Protein AF-A0A915M9Q7-F1 (afdb_monomer_lite)

Structure (mmCIF, N/CA/C/O backbone):
data_AF-A0A915M9Q7-F1
#
_entry.id   AF-A0A915M9Q7-F1
#
loop_
_atom_site.group_PDB
_atom_site.id
_atom_site.type_symbol
_atom_site.label_atom_id
_atom_site.label_alt_id
_atom_site.label_comp_id
_atom_site.label_asym_id
_atom_site.label_entity_id
_atom_site.label_seq_id
_atom_site.pdbx_PDB_ins_code
_atom_site.Cartn_x
_atom_site.Cartn_y
_atom_site.Cartn_z
_atom_site.occupancy
_atom_site.B_iso_or_equiv
_atom_site.auth_seq_id
_atom_site.auth_comp_id
_atom_site.auth_asym_id
_atom_site.auth_atom_id
_atom_site.pdbx_PDB_model_num
ATOM 1 N N . MET A 1 1 ? 19.200 -48.088 -43.264 1.00 31.72 1 MET A N 1
ATOM 2 C CA . MET A 1 1 ? 19.236 -48.970 -42.085 1.00 31.72 1 MET A CA 1
ATOM 3 C C . MET A 1 1 ? 17.853 -48.923 -41.476 1.00 31.72 1 MET A C 1
ATOM 5 O O . MET A 1 1 ? 17.467 -47.889 -40.953 1.00 31.72 1 MET A O 1
ATOM 9 N N . VAL A 1 2 ? 17.080 -49.978 -41.721 1.00 35.84 2 VAL A N 1
ATOM 10 C CA . VAL A 1 2 ? 15.767 -50.220 -41.120 1.00 35.84 2 VAL A CA 1
ATOM 11 C C . VAL A 1 2 ? 16.075 -50.870 -39.775 1.00 35.84 2 VAL A C 1
ATOM 13 O O . VAL A 1 2 ? 16.575 -51.987 -39.754 1.00 35.84 2 VAL A O 1
ATOM 16 N N . SER A 1 3 ? 15.921 -50.127 -38.685 1.00 32.84 3 SER A N 1
ATOM 17 C CA . SER A 1 3 ? 16.142 -50.609 -37.318 1.00 32.84 3 SER A CA 1
ATOM 18 C C . SER A 1 3 ? 14.811 -50.576 -36.575 1.00 32.84 3 SER A C 1
ATOM 20 O O . SER A 1 3 ? 14.195 -49.512 -36.523 1.00 32.84 3 SER A O 1
ATOM 22 N N . ASP A 1 4 ? 14.384 -51.734 -36.066 1.00 39.56 4 ASP A N 1
ATOM 23 C CA . ASP A 1 4 ? 13.313 -51.977 -35.087 1.00 39.56 4 ASP A CA 1
ATOM 24 C C . ASP A 1 4 ? 12.339 -50.817 -34.825 1.00 39.56 4 ASP A C 1
ATOM 26 O O . ASP A 1 4 ? 12.448 -50.067 -33.855 1.00 39.56 4 ASP A O 1
ATOM 30 N N . SER A 1 5 ? 11.307 -50.703 -35.663 1.00 47.16 5 SER A N 1
ATOM 31 C CA . SER A 1 5 ? 10.201 -49.757 -35.462 1.00 47.16 5 SER A CA 1
ATOM 32 C C . SER A 1 5 ? 9.232 -50.158 -34.338 1.00 47.16 5 SER A C 1
ATOM 34 O O . SER A 1 5 ? 8.276 -49.429 -34.078 1.00 47.16 5 SER A O 1
ATOM 36 N N . GLY A 1 6 ? 9.450 -51.308 -33.686 1.00 54.16 6 GLY A N 1
ATOM 37 C CA . GLY A 1 6 ? 8.578 -51.837 -32.633 1.00 54.16 6 GLY A CA 1
ATOM 38 C C . GLY A 1 6 ? 8.701 -51.128 -31.280 1.00 54.16 6 GLY A C 1
ATOM 39 O O . GLY A 1 6 ? 7.743 -51.146 -30.520 1.00 54.16 6 GLY A O 1
ATOM 40 N N . ASN A 1 7 ? 9.831 -50.464 -30.997 1.00 68.94 7 ASN A N 1
ATOM 41 C CA . ASN A 1 7 ? 10.140 -49.922 -29.661 1.00 68.94 7 ASN A CA 1
ATOM 42 C C . ASN A 1 7 ? 10.338 -48.393 -29.611 1.00 68.94 7 ASN A C 1
ATOM 44 O O . ASN A 1 7 ? 10.773 -47.851 -28.595 1.00 68.94 7 ASN A O 1
ATOM 48 N N . LEU A 1 8 ? 10.049 -47.675 -30.701 1.00 84.56 8 LEU A N 1
ATOM 49 C CA . LEU A 1 8 ? 10.160 -46.213 -30.729 1.00 84.56 8 LEU A CA 1
ATOM 50 C C . LEU A 1 8 ? 8.964 -45.558 -30.012 1.00 84.56 8 LEU A C 1
ATOM 52 O O . LEU A 1 8 ? 7.821 -45.936 -30.284 1.00 84.56 8 LEU A O 1
ATOM 56 N N . PRO A 1 9 ? 9.187 -44.527 -29.169 1.00 90.31 9 PRO A N 1
ATOM 57 C CA . PRO A 1 9 ? 8.106 -43.703 -28.635 1.00 90.31 9 PRO A CA 1
ATOM 58 C C . PRO A 1 9 ? 7.225 -43.157 -29.759 1.00 90.31 9 PRO A C 1
ATOM 60 O O . PRO A 1 9 ? 7.726 -42.755 -30.816 1.00 90.31 9 PRO A O 1
ATOM 63 N N . TRP A 1 10 ? 5.912 -43.097 -29.538 1.00 92.88 10 TRP A N 1
ATOM 64 C CA . TRP A 1 10 ? 4.951 -42.731 -30.582 1.00 92.88 10 TRP A CA 1
ATOM 65 C C . TRP A 1 10 ? 5.181 -41.325 -31.143 1.00 92.88 10 TRP A C 1
ATOM 67 O O . TRP A 1 10 ? 4.928 -41.082 -32.320 1.00 92.88 10 TRP A O 1
ATOM 77 N N . VAL A 1 11 ? 5.741 -40.415 -30.342 1.00 90.00 11 VAL A N 1
ATOM 78 C CA . VAL A 1 11 ? 6.150 -39.071 -30.781 1.00 90.00 11 VAL A CA 1
ATOM 79 C C . VAL A 1 11 ? 7.157 -39.114 -31.935 1.00 90.00 11 VAL A C 1
ATOM 81 O O . VAL A 1 11 ? 7.090 -38.270 -32.828 1.00 90.00 11 VAL A O 1
ATOM 84 N N . GLU A 1 12 ? 8.070 -40.088 -31.937 1.00 88.19 12 GLU A N 1
ATOM 85 C CA . GLU A 1 12 ? 9.047 -40.280 -33.013 1.00 88.19 12 GLU A CA 1
ATOM 86 C C . GLU A 1 12 ? 8.490 -41.162 -34.128 1.00 88.19 12 GLU A C 1
ATOM 88 O O . GLU A 1 12 ? 8.610 -40.807 -35.302 1.00 88.19 12 GLU A O 1
ATOM 93 N N . LYS A 1 13 ? 7.816 -42.265 -33.769 1.00 90.25 13 LYS A N 1
ATOM 94 C CA . LYS A 1 13 ? 7.187 -43.198 -34.723 1.00 90.25 13 LYS A CA 1
ATOM 95 C C . LYS A 1 13 ? 6.217 -42.478 -35.665 1.00 90.25 13 LYS A C 1
ATOM 97 O O . LYS A 1 13 ? 6.206 -42.739 -36.864 1.00 90.25 13 LYS A O 1
ATOM 102 N N . TYR A 1 14 ? 5.446 -41.533 -35.127 1.00 90.31 14 TYR A N 1
ATOM 103 C CA . TYR A 1 14 ? 4.458 -40.739 -35.855 1.00 90.31 14 TYR A CA 1
ATOM 104 C C . TYR A 1 14 ? 4.910 -39.299 -36.116 1.00 90.31 14 TYR A C 1
ATOM 106 O O . TYR A 1 14 ? 4.069 -38.430 -36.362 1.00 90.31 14 TYR A O 1
ATOM 114 N N . ARG A 1 15 ? 6.215 -39.007 -36.103 1.00 89.88 15 ARG A N 1
ATOM 115 C CA . ARG A 1 15 ? 6.720 -37.681 -36.482 1.00 89.88 15 ARG A CA 1
ATOM 116 C C . ARG A 1 15 ? 6.452 -37.430 -37.983 1.00 89.88 15 ARG A C 1
ATOM 118 O O . ARG A 1 15 ? 6.876 -38.240 -38.806 1.00 89.88 15 ARG A O 1
ATOM 125 N N . PRO A 1 16 ? 5.774 -36.330 -38.372 1.00 88.56 16 PRO A N 1
ATOM 126 C CA . PRO A 1 16 ? 5.512 -36.005 -39.778 1.00 88.56 16 PRO A CA 1
ATOM 127 C C . PRO A 1 16 ? 6.780 -36.012 -40.639 1.00 88.56 16 PRO A C 1
ATOM 129 O O . PRO A 1 16 ? 7.825 -35.490 -40.236 1.00 88.56 16 PRO A O 1
ATOM 132 N N . SER A 1 17 ? 6.693 -36.624 -41.822 1.00 84.62 17 SER A N 1
ATOM 133 C CA . SER A 1 17 ? 7.860 -36.871 -42.672 1.00 84.62 17 SER A CA 1
ATOM 134 C C . SER A 1 17 ? 8.028 -35.829 -43.778 1.00 84.62 17 SER A C 1
ATOM 136 O O . SER A 1 17 ? 9.163 -35.487 -44.133 1.00 84.62 17 SER A O 1
ATOM 138 N N . SER A 1 18 ? 6.901 -35.298 -44.255 1.00 86.00 18 SER A N 1
ATOM 139 C CA . SER A 1 18 ? 6.769 -34.318 -45.327 1.00 86.00 18 SER A CA 1
ATOM 140 C C . SER A 1 18 ? 5.971 -33.089 -44.868 1.00 86.00 18 SER A C 1
ATOM 142 O O . SER A 1 18 ? 5.309 -33.113 -43.831 1.00 86.00 18 SER A O 1
ATOM 144 N N . LEU A 1 19 ? 6.031 -31.996 -45.641 1.00 83.12 19 LEU A N 1
ATOM 145 C CA . LEU A 1 19 ? 5.273 -30.775 -45.334 1.00 83.12 19 LEU A CA 1
ATOM 146 C C . LEU A 1 19 ? 3.752 -30.976 -45.454 1.00 83.12 19 LEU A C 1
ATOM 148 O O . LEU A 1 19 ? 3.011 -30.276 -44.778 1.00 83.12 19 LEU A O 1
ATOM 152 N N . SER A 1 20 ? 3.294 -31.928 -46.273 1.00 80.06 20 SER A N 1
ATOM 153 C CA . SER A 1 20 ? 1.877 -32.297 -46.402 1.00 80.06 20 SER A CA 1
ATOM 154 C C . SER A 1 20 ? 1.352 -33.113 -45.220 1.00 80.06 20 SER A C 1
ATOM 156 O O . SER A 1 20 ? 0.151 -33.133 -44.988 1.00 80.06 20 SER A O 1
ATOM 158 N N . ASP A 1 21 ? 2.238 -33.751 -44.449 1.00 80.75 21 ASP A N 1
ATOM 159 C CA . ASP A 1 21 ? 1.866 -34.518 -43.251 1.00 80.75 21 ASP A CA 1
ATOM 160 C C . ASP A 1 21 ? 1.683 -33.620 -42.011 1.00 80.75 21 ASP A C 1
ATOM 162 O O . ASP A 1 21 ? 1.383 -34.114 -40.919 1.00 80.75 21 ASP A O 1
ATOM 166 N N . LEU A 1 22 ? 1.941 -32.311 -42.137 1.00 82.06 22 LEU A N 1
ATOM 167 C CA . LEU A 1 22 ? 1.783 -31.350 -41.052 1.00 82.06 22 LEU A CA 1
ATOM 168 C C . LEU A 1 22 ? 0.316 -30.964 -40.911 1.00 82.06 22 LEU A C 1
ATOM 170 O O . LEU A 1 22 ? -0.313 -30.407 -41.797 1.00 82.06 22 LEU A O 1
ATOM 174 N N . VAL A 1 23 ? -0.188 -31.232 -39.721 1.00 68.25 23 VAL A N 1
ATOM 175 C CA . VAL A 1 23 ? -1.600 -31.187 -39.344 1.00 68.25 23 VAL A CA 1
ATOM 176 C C . VAL A 1 23 ? -2.120 -29.745 -39.141 1.00 68.25 23 VAL A C 1
ATOM 178 O O . VAL A 1 23 ? -3.298 -29.514 -38.896 1.00 68.25 23 VAL A O 1
ATOM 181 N N . SER A 1 24 ? -1.240 -28.740 -39.201 1.00 69.06 24 SER A N 1
ATOM 182 C CA . SER A 1 24 ? -1.561 -27.346 -38.870 1.00 69.06 24 SER A CA 1
ATOM 183 C C . SER A 1 24 ? -0.541 -26.366 -39.457 1.00 69.06 24 SER A C 1
ATOM 185 O O . SER A 1 24 ? 0.513 -26.779 -39.940 1.00 69.06 24 SER A O 1
ATOM 187 N N . GLN A 1 25 ? -0.823 -25.063 -39.328 1.00 72.62 25 GLN A N 1
ATOM 188 C CA . GLN A 1 25 ? 0.030 -23.959 -39.795 1.00 72.62 25 GLN A CA 1
ATOM 189 C C . GLN A 1 25 ? 0.096 -23.829 -41.327 1.00 72.62 25 GLN A C 1
ATOM 191 O O . GLN A 1 25 ? 1.150 -23.510 -41.875 1.00 72.62 25 GLN A O 1
ATOM 196 N N . GLU A 1 26 ? -1.029 -24.039 -42.020 1.00 80.56 26 GLU A N 1
ATOM 197 C CA . GLU A 1 26 ? -1.116 -23.986 -43.489 1.00 80.56 26 GLU A CA 1
ATOM 198 C C . GLU A 1 26 ? -0.520 -22.706 -44.079 1.00 80.56 26 GLU A C 1
ATOM 200 O O . GLU A 1 26 ? 0.250 -22.772 -45.030 1.00 80.56 26 GLU A O 1
ATOM 205 N N . GLU A 1 27 ? -0.781 -21.542 -43.480 1.00 84.88 27 GLU A N 1
ATOM 206 C CA . GLU A 1 27 ? -0.200 -20.271 -43.931 1.00 84.88 27 GLU A CA 1
ATOM 207 C C . GLU A 1 27 ? 1.336 -20.276 -43.886 1.00 84.88 27 GLU A C 1
ATOM 209 O O . GLU A 1 27 ? 1.994 -19.819 -44.826 1.00 84.88 27 GLU A O 1
ATOM 214 N N . ILE A 1 28 ? 1.920 -20.829 -42.817 1.00 88.88 28 ILE A N 1
ATOM 215 C CA . ILE A 1 28 ? 3.373 -20.929 -42.634 1.00 88.88 28 ILE A CA 1
ATOM 216 C C . ILE A 1 28 ? 3.947 -21.943 -43.626 1.00 88.88 28 ILE A C 1
ATOM 218 O O . ILE A 1 28 ? 4.927 -21.648 -44.310 1.00 88.88 28 ILE A O 1
ATOM 222 N N . VAL A 1 29 ? 3.320 -23.115 -43.751 1.00 87.06 29 VAL A N 1
ATOM 223 C CA . VAL A 1 29 ? 3.749 -24.186 -44.662 1.00 87.06 29 VAL A CA 1
ATOM 224 C C . VAL A 1 29 ? 3.665 -23.742 -46.123 1.00 87.06 29 VAL A C 1
ATOM 226 O O . VAL A 1 29 ? 4.598 -23.999 -46.890 1.00 87.06 29 VAL A O 1
ATOM 229 N N . ASN A 1 30 ? 2.605 -23.027 -46.504 1.00 88.38 30 ASN A N 1
ATOM 230 C CA . ASN A 1 30 ? 2.420 -22.466 -47.841 1.00 88.38 30 ASN A CA 1
ATOM 231 C C . ASN A 1 30 ? 3.448 -21.369 -48.123 1.00 88.38 30 ASN A C 1
ATOM 233 O O . ASN A 1 30 ? 4.077 -21.377 -49.182 1.00 88.38 30 ASN A O 1
ATOM 237 N N . SER A 1 31 ? 3.690 -20.477 -47.158 1.00 89.94 31 SER A N 1
ATOM 238 C CA . SER A 1 31 ? 4.702 -19.421 -47.278 1.00 89.94 31 SER A CA 1
ATOM 239 C C . SER A 1 31 ? 6.106 -19.999 -47.450 1.00 89.94 31 SER A C 1
ATOM 241 O O . SER A 1 31 ? 6.819 -19.618 -48.376 1.00 89.94 31 SER A O 1
ATOM 243 N N . ILE A 1 32 ? 6.495 -20.964 -46.610 1.00 89.25 32 ILE A N 1
ATOM 244 C CA . ILE A 1 32 ? 7.796 -21.639 -46.706 1.00 89.25 32 ILE A CA 1
ATOM 245 C C . ILE A 1 32 ? 7.895 -22.417 -48.019 1.00 89.25 32 ILE A C 1
ATOM 247 O O . ILE A 1 32 ? 8.902 -22.312 -48.713 1.00 89.25 32 ILE A O 1
ATOM 251 N N . SER A 1 33 ? 6.853 -23.162 -48.400 1.00 87.50 33 SER A N 1
ATOM 252 C CA . SER A 1 33 ? 6.836 -23.910 -49.661 1.00 87.50 33 SER A CA 1
ATOM 253 C C . SER A 1 33 ? 7.012 -22.999 -50.870 1.00 87.50 33 SER A C 1
ATOM 255 O O . SER A 1 33 ? 7.784 -23.349 -51.760 1.00 87.50 33 SER A O 1
ATOM 257 N N . LYS A 1 34 ? 6.361 -21.829 -50.871 1.00 88.94 34 LYS A N 1
ATOM 258 C CA . LYS A 1 34 ? 6.501 -20.810 -51.914 1.00 88.94 34 LYS A CA 1
ATOM 259 C C . LYS A 1 34 ? 7.915 -20.221 -51.949 1.00 88.94 34 LYS A C 1
ATOM 261 O O . LYS A 1 34 ? 8.521 -20.144 -53.013 1.00 88.94 34 LYS A O 1
ATOM 266 N N . MET A 1 35 ? 8.481 -19.878 -50.790 1.00 88.62 35 MET A N 1
ATOM 267 C CA . MET A 1 35 ? 9.858 -19.368 -50.689 1.00 88.62 35 MET A CA 1
ATOM 268 C C . MET A 1 35 ? 10.903 -20.391 -51.155 1.00 88.62 35 MET A C 1
ATOM 270 O O . MET A 1 35 ? 11.917 -20.006 -51.737 1.00 88.62 35 MET A O 1
ATOM 274 N N . ILE A 1 36 ? 10.657 -21.684 -50.914 1.00 86.88 36 ILE A N 1
ATOM 275 C CA . ILE A 1 36 ? 11.501 -22.779 -51.406 1.00 86.88 36 ILE A CA 1
ATOM 276 C C . ILE A 1 36 ? 11.367 -22.920 -52.924 1.00 86.88 36 ILE A C 1
ATOM 278 O O . ILE A 1 36 ? 12.386 -23.005 -53.602 1.00 86.88 36 ILE A O 1
ATOM 282 N N . SER A 1 37 ? 10.146 -22.912 -53.475 1.00 85.56 37 SER A N 1
ATOM 283 C CA . SER A 1 37 ? 9.945 -23.037 -54.928 1.00 85.56 37 SER A CA 1
ATOM 284 C C . SER A 1 37 ? 10.500 -21.852 -55.719 1.00 85.56 37 SER A C 1
ATOM 286 O O . SER A 1 37 ? 10.939 -22.027 -56.848 1.00 85.56 37 SER A O 1
ATOM 288 N N . GLU A 1 38 ? 10.500 -20.655 -55.129 1.00 86.81 38 GLU A N 1
ATOM 289 C CA . GLU A 1 38 ? 11.065 -19.443 -55.736 1.00 86.81 38 GLU A CA 1
ATOM 290 C C . GLU A 1 38 ? 12.581 -19.297 -55.504 1.00 86.81 38 GLU A C 1
ATOM 292 O O . GLU A 1 38 ? 13.174 -18.323 -55.968 1.00 86.81 38 GLU A O 1
ATOM 297 N N . ASP A 1 39 ? 13.212 -20.231 -54.778 1.00 83.00 39 ASP A N 1
ATOM 298 C CA . ASP A 1 39 ? 14.628 -20.193 -54.383 1.00 83.00 39 ASP A CA 1
ATOM 299 C C . ASP A 1 39 ? 15.037 -18.857 -53.718 1.00 83.00 39 ASP A C 1
ATOM 301 O O . ASP A 1 39 ? 16.056 -18.224 -54.031 1.00 83.00 39 ASP A O 1
ATOM 305 N N . ARG A 1 40 ? 14.173 -18.393 -52.803 1.00 85.88 40 ARG A N 1
ATOM 306 C CA . ARG A 1 40 ? 14.265 -17.112 -52.075 1.00 85.88 40 ARG A CA 1
ATOM 307 C C . ARG A 1 40 ? 14.127 -17.284 -50.563 1.00 85.88 40 ARG A C 1
ATOM 309 O O . ARG A 1 40 ? 13.675 -16.374 -49.873 1.00 85.88 40 ARG A O 1
ATOM 316 N N . LEU A 1 41 ? 14.509 -18.444 -50.026 1.00 88.75 41 LEU A N 1
ATOM 317 C CA . LEU A 1 41 ? 14.401 -18.709 -48.593 1.00 88.75 41 LEU A CA 1
ATOM 318 C C . LEU A 1 41 ? 15.314 -17.754 -47.792 1.00 88.75 41 LEU A C 1
ATOM 320 O O . LEU A 1 41 ? 16.530 -17.771 -48.006 1.00 88.75 41 LEU A O 1
ATOM 324 N N . PRO A 1 42 ? 14.779 -16.917 -46.886 1.00 92.94 42 PRO A N 1
ATOM 325 C CA . PRO A 1 42 ? 15.588 -16.064 -46.018 1.00 92.94 42 PRO A CA 1
ATOM 326 C C . PRO A 1 42 ? 16.126 -16.855 -44.815 1.00 92.94 42 PRO A C 1
ATOM 328 O O . PRO A 1 42 ? 15.871 -18.050 -44.665 1.00 92.94 42 PRO A O 1
ATOM 331 N N . HIS A 1 43 ? 16.859 -16.190 -43.918 1.00 95.81 43 HIS A N 1
ATOM 332 C CA . HIS A 1 43 ? 17.051 -16.733 -42.572 1.00 95.81 43 HIS A CA 1
ATOM 333 C C . HIS A 1 43 ? 15.698 -16.774 -41.854 1.00 95.81 43 HIS A C 1
ATOM 335 O O . HIS A 1 43 ? 14.911 -15.834 -41.954 1.00 95.81 43 HIS A O 1
ATOM 341 N N . LEU A 1 44 ? 15.424 -17.856 -41.139 1.00 96.81 44 LEU A N 1
ATOM 342 C CA . LEU A 1 44 ? 14.144 -18.123 -40.498 1.00 96.81 44 LEU A CA 1
ATOM 343 C C . LEU A 1 44 ? 14.297 -18.073 -38.982 1.00 96.81 44 LEU A C 1
ATOM 345 O O . LEU A 1 44 ? 15.305 -18.512 -38.431 1.00 96.81 44 LEU A O 1
ATOM 349 N N . LEU A 1 45 ? 13.273 -17.564 -38.307 1.00 97.31 45 LEU A N 1
ATOM 350 C CA . LEU A 1 45 ? 13.150 -17.629 -36.859 1.00 97.31 45 LEU A CA 1
ATOM 351 C C . LEU A 1 45 ? 11.772 -18.183 -36.507 1.00 97.31 45 LEU A C 1
ATOM 353 O O . LEU A 1 45 ? 10.761 -17.492 -36.645 1.00 97.31 45 LEU A O 1
ATOM 357 N N . PHE A 1 46 ? 11.735 -19.436 -36.066 1.00 97.00 46 PHE A N 1
ATOM 358 C CA . PHE A 1 46 ? 10.519 -20.123 -35.646 1.00 97.00 46 PHE A CA 1
ATOM 359 C C . PHE A 1 46 ? 10.376 -20.013 -34.138 1.00 97.00 46 PHE A C 1
ATOM 361 O O . PHE A 1 46 ? 11.241 -20.461 -33.388 1.00 97.00 46 PHE A O 1
ATOM 368 N N . TYR A 1 47 ? 9.270 -19.434 -33.685 1.00 96.25 47 TYR A N 1
ATOM 369 C CA . TYR A 1 47 ? 9.025 -19.273 -32.259 1.00 96.25 47 TYR A CA 1
ATOM 370 C C . TYR A 1 47 ? 7.591 -19.601 -31.884 1.00 96.25 47 TYR A C 1
ATOM 372 O O . TYR A 1 47 ? 6.669 -19.411 -32.674 1.00 96.25 47 TYR A O 1
ATOM 380 N N . GLY A 1 48 ? 7.393 -20.091 -30.667 1.00 93.06 48 GLY A N 1
ATOM 381 C CA . GLY A 1 48 ? 6.071 -20.443 -30.163 1.00 93.06 48 GLY A CA 1
ATOM 382 C C . GLY A 1 48 ? 6.121 -21.564 -29.130 1.00 93.06 48 GLY A C 1
ATOM 383 O O . GLY A 1 48 ? 7.199 -22.094 -28.865 1.00 93.06 48 GLY A O 1
ATOM 384 N N . PRO A 1 49 ? 4.972 -21.953 -28.562 1.00 91.56 49 PRO A N 1
ATOM 385 C CA . PRO A 1 49 ? 4.886 -22.989 -27.533 1.00 91.56 49 PRO A CA 1
ATOM 386 C C . PRO A 1 49 ? 5.472 -24.346 -27.974 1.00 91.56 49 PRO A C 1
ATOM 388 O O . PRO A 1 49 ? 5.616 -24.598 -29.182 1.00 91.56 49 PRO A O 1
ATOM 391 N N . PRO A 1 50 ? 5.847 -25.225 -27.026 1.00 91.06 50 PRO A N 1
ATOM 392 C CA . PRO A 1 50 ? 6.328 -26.572 -27.335 1.00 91.06 50 PRO A CA 1
ATOM 393 C C . PRO A 1 50 ? 5.266 -27.401 -28.077 1.00 91.06 50 PRO A C 1
ATOM 395 O O . PRO A 1 50 ? 4.083 -27.073 -28.076 1.00 91.06 50 PRO A O 1
ATOM 398 N N . GLY A 1 51 ? 5.711 -28.433 -28.801 1.00 89.25 51 GLY A N 1
ATOM 399 C CA . GLY A 1 51 ? 4.806 -29.388 -29.456 1.00 89.25 51 GLY A CA 1
ATOM 400 C C . GLY A 1 51 ? 3.993 -28.882 -30.650 1.00 89.25 51 GLY A C 1
ATOM 401 O O . GLY A 1 51 ? 3.186 -29.628 -31.190 1.00 89.25 51 GLY A O 1
ATOM 402 N N . THR A 1 52 ? 4.227 -27.649 -31.100 1.00 90.62 52 THR A N 1
ATOM 403 C CA . THR A 1 52 ? 3.526 -27.012 -32.234 1.00 90.62 52 THR A CA 1
ATOM 404 C C . THR A 1 52 ? 4.121 -27.340 -33.611 1.00 90.62 52 THR A C 1
ATOM 406 O O . THR A 1 52 ? 3.645 -26.845 -34.626 1.00 90.62 52 THR A O 1
ATOM 409 N N . GLY A 1 53 ? 5.176 -28.163 -33.671 1.00 90.56 53 GLY A N 1
ATOM 410 C CA . GLY A 1 53 ? 5.756 -28.640 -34.934 1.00 90.56 53 GLY A CA 1
ATOM 411 C C . GLY A 1 53 ? 6.879 -27.785 -35.535 1.00 90.56 53 GLY A C 1
ATOM 412 O O . GLY A 1 53 ? 7.211 -27.987 -36.699 1.00 90.56 53 GLY A O 1
ATOM 413 N N . LYS A 1 54 ? 7.505 -26.873 -34.774 1.00 92.50 54 LYS A N 1
ATOM 414 C CA . LYS A 1 54 ? 8.618 -26.012 -35.244 1.00 92.50 54 LYS A CA 1
ATOM 415 C C . LYS A 1 54 ? 9.767 -26.805 -35.892 1.00 92.50 54 LYS A C 1
ATOM 417 O O . LYS A 1 54 ? 10.049 -26.634 -37.077 1.00 92.50 54 LYS A O 1
ATOM 422 N N . THR A 1 55 ? 10.382 -27.712 -35.129 1.00 91.38 55 THR A N 1
ATOM 423 C CA . THR A 1 55 ? 11.503 -28.560 -35.576 1.00 91.38 55 THR A CA 1
ATOM 424 C C . THR A 1 55 ? 11.077 -29.483 -36.715 1.00 91.38 55 THR A C 1
ATOM 426 O O . THR A 1 55 ? 11.749 -29.578 -37.738 1.00 91.38 55 THR A O 1
ATOM 429 N N . THR A 1 56 ? 9.898 -30.099 -36.599 1.00 91.38 56 THR A N 1
ATOM 430 C CA . THR A 1 56 ? 9.330 -30.960 -37.644 1.00 91.38 56 THR A CA 1
ATOM 431 C C . THR A 1 56 ? 9.149 -30.215 -38.968 1.00 91.38 56 THR A C 1
ATOM 433 O O . THR A 1 56 ? 9.479 -30.757 -40.021 1.00 91.38 56 THR A O 1
ATOM 436 N N . THR A 1 57 ? 8.690 -28.962 -38.927 1.00 92.31 57 THR A N 1
ATOM 437 C CA . THR A 1 57 ? 8.444 -28.148 -40.126 1.00 92.31 57 THR A CA 1
ATOM 438 C C . THR A 1 57 ? 9.732 -27.854 -40.878 1.00 92.31 57 THR A C 1
ATOM 440 O O . THR A 1 57 ? 9.791 -28.068 -42.089 1.00 92.31 57 THR A O 1
ATOM 443 N N . ILE A 1 58 ? 10.789 -27.415 -40.185 1.00 92.00 58 ILE A N 1
ATOM 444 C CA . ILE A 1 58 ? 12.058 -27.130 -40.863 1.00 92.00 58 ILE A CA 1
ATOM 445 C C . ILE A 1 58 ? 12.744 -28.406 -41.363 1.00 92.00 58 ILE A C 1
ATOM 447 O O . ILE A 1 58 ? 13.331 -28.392 -42.440 1.00 92.00 58 ILE A O 1
ATOM 451 N N . LEU A 1 59 ? 12.627 -29.529 -40.646 1.00 90.25 59 LEU A N 1
ATOM 452 C CA . LEU A 1 59 ? 13.182 -30.807 -41.096 1.00 90.25 59 LEU A CA 1
ATOM 453 C C . LEU A 1 59 ? 12.454 -31.330 -42.344 1.00 90.25 59 LEU A C 1
ATOM 455 O O . LEU A 1 59 ? 13.098 -31.802 -43.282 1.00 90.25 59 LEU A O 1
ATOM 459 N N . ALA A 1 60 ? 11.126 -31.198 -42.399 1.00 88.94 60 ALA A N 1
ATOM 460 C CA . ALA A 1 60 ? 10.338 -31.524 -43.585 1.00 88.94 60 ALA A CA 1
ATOM 461 C C . ALA A 1 60 ? 10.663 -30.588 -44.765 1.00 88.94 60 ALA A C 1
ATOM 463 O O . ALA A 1 60 ? 10.815 -31.047 -45.899 1.00 88.94 60 ALA A O 1
ATOM 464 N N . ALA A 1 61 ? 10.850 -29.290 -44.504 1.00 88.94 61 ALA A N 1
ATOM 465 C CA . ALA A 1 61 ? 11.309 -28.326 -45.501 1.00 88.94 61 ALA A CA 1
ATOM 466 C C . ALA A 1 61 ? 12.714 -28.668 -46.029 1.00 88.94 61 ALA A C 1
ATOM 468 O O . ALA A 1 61 ? 12.926 -28.679 -47.239 1.00 88.94 61 ALA A O 1
ATOM 469 N N . ALA A 1 62 ? 13.650 -29.039 -45.153 1.00 88.62 62 ALA A N 1
ATOM 470 C CA . ALA A 1 62 ? 15.000 -29.447 -45.534 1.00 88.62 62 ALA A CA 1
ATOM 471 C C . ALA A 1 62 ? 14.997 -30.706 -46.419 1.00 88.62 62 ALA A C 1
ATOM 473 O O . ALA A 1 62 ? 15.753 -30.774 -47.386 1.00 88.62 62 ALA A O 1
ATOM 474 N N . ARG A 1 63 ? 14.111 -31.677 -46.145 1.00 87.12 63 ARG A N 1
ATOM 475 C CA . ARG A 1 63 ? 13.894 -32.862 -47.005 1.00 87.12 63 ARG A CA 1
ATOM 476 C C . ARG A 1 63 ? 13.311 -32.522 -48.372 1.00 87.12 63 ARG A C 1
ATOM 478 O O . ARG A 1 63 ? 13.600 -33.227 -49.331 1.00 87.12 63 ARG A O 1
ATOM 485 N N . LYS A 1 64 ? 12.522 -31.451 -48.474 1.00 84.62 64 LYS A N 1
ATOM 486 C CA . LYS A 1 64 ? 12.020 -30.935 -49.755 1.00 84.62 64 LYS A CA 1
ATOM 487 C C . LYS A 1 64 ? 13.099 -30.170 -50.532 1.00 84.62 64 LYS A C 1
ATOM 489 O O . LYS A 1 64 ? 13.105 -30.218 -51.755 1.00 84.62 64 LYS A O 1
ATOM 494 N N . MET A 1 65 ? 14.006 -29.482 -49.834 1.00 83.56 65 MET A N 1
ATOM 495 C CA . MET A 1 65 ? 15.099 -28.705 -50.437 1.00 83.56 65 MET A CA 1
ATOM 496 C C . MET A 1 65 ? 16.281 -29.562 -50.900 1.00 83.56 65 MET A C 1
ATOM 498 O O . MET A 1 65 ? 16.920 -29.233 -51.898 1.00 83.56 65 MET A O 1
ATOM 502 N N . PHE A 1 66 ? 16.610 -30.632 -50.170 1.00 84.31 66 PHE A N 1
ATOM 503 C CA . PHE A 1 66 ? 17.817 -31.422 -50.409 1.00 84.31 66 PHE A CA 1
ATOM 504 C C . PHE A 1 66 ? 17.503 -32.894 -50.691 1.00 84.31 66 PHE A C 1
ATOM 506 O O . PHE A 1 66 ? 16.713 -33.500 -49.965 1.00 84.31 66 PHE A O 1
ATOM 513 N N . PRO A 1 67 ? 18.175 -33.520 -51.676 1.00 77.38 67 PRO A N 1
ATOM 514 C CA . PRO A 1 67 ? 18.063 -34.956 -51.887 1.00 77.38 67 PRO A CA 1
ATOM 515 C C . PRO A 1 67 ? 18.574 -35.730 -50.663 1.00 77.38 67 PRO A C 1
ATOM 517 O O . PRO A 1 67 ? 19.558 -35.353 -50.021 1.00 77.38 67 PRO A O 1
ATOM 520 N N . LEU A 1 68 ? 17.924 -36.859 -50.359 1.00 72.50 68 LEU A N 1
ATOM 521 C CA . LEU A 1 68 ? 18.271 -37.714 -49.212 1.00 72.50 68 LEU A CA 1
ATOM 522 C C . LEU A 1 68 ? 19.732 -38.195 -49.263 1.00 72.50 68 LEU A C 1
ATOM 524 O O . LEU A 1 68 ? 20.405 -38.280 -48.235 1.00 72.50 68 LEU A O 1
ATOM 528 N N . LYS A 1 69 ? 20.251 -38.463 -50.468 1.00 70.75 69 LYS A N 1
ATOM 529 C CA . LYS A 1 69 ? 21.676 -38.729 -50.695 1.00 70.75 69 LYS A CA 1
ATOM 530 C C . LYS A 1 69 ? 22.446 -37.404 -50.657 1.00 70.75 69 LYS A C 1
ATOM 532 O O . LYS A 1 69 ? 22.312 -36.591 -51.562 1.00 70.75 69 LYS A O 1
ATOM 537 N N . GLY A 1 70 ? 23.262 -37.202 -49.620 1.00 69.25 70 GLY A N 1
ATOM 538 C CA . GLY A 1 70 ? 24.122 -36.017 -49.471 1.00 69.25 70 GLY A CA 1
ATOM 539 C C . GLY A 1 70 ? 23.628 -34.964 -48.470 1.00 69.25 70 GLY A C 1
ATOM 540 O O . GLY A 1 70 ? 24.383 -34.048 -48.147 1.00 69.25 70 GLY A O 1
ATOM 541 N N . MET A 1 71 ? 22.425 -35.115 -47.901 1.00 78.44 71 MET A N 1
ATOM 542 C CA . MET A 1 71 ? 21.829 -34.172 -46.938 1.00 78.44 71 MET A CA 1
ATOM 543 C C . MET A 1 71 ? 22.755 -33.798 -45.766 1.00 78.44 71 MET A C 1
ATOM 545 O O . MET A 1 71 ? 22.858 -32.621 -45.438 1.00 78.44 71 MET A O 1
ATOM 549 N N . LYS A 1 72 ? 23.500 -34.753 -45.186 1.00 77.69 72 LYS A N 1
ATOM 550 C CA . LYS A 1 72 ? 24.434 -34.497 -44.065 1.00 77.69 72 LYS A CA 1
ATOM 551 C C . LYS A 1 72 ? 25.554 -33.498 -44.392 1.00 77.69 72 LYS A C 1
ATOM 553 O O . LYS A 1 72 ? 26.154 -32.938 -43.487 1.00 77.69 72 LYS A O 1
ATOM 558 N N . SER A 1 73 ? 25.851 -33.286 -45.674 1.00 81.38 73 SER A N 1
ATOM 559 C CA . SER A 1 73 ? 26.862 -32.315 -46.119 1.00 81.38 73 SER A CA 1
ATOM 560 C C . SER A 1 73 ? 26.301 -30.894 -46.291 1.00 81.38 73 SER A C 1
ATOM 562 O O . SER A 1 73 ? 27.064 -29.932 -46.369 1.00 81.38 73 SER A O 1
ATOM 564 N N . ARG A 1 74 ? 24.967 -30.761 -46.339 1.00 84.56 74 ARG A N 1
ATOM 565 C CA . ARG A 1 74 ? 24.233 -29.515 -46.621 1.00 84.56 74 ARG A CA 1
ATOM 566 C C . ARG A 1 74 ? 23.325 -29.060 -45.479 1.00 84.56 74 ARG A C 1
ATOM 568 O O . ARG A 1 74 ? 22.929 -27.898 -45.464 1.00 84.56 74 ARG A O 1
ATOM 575 N N . LEU A 1 75 ? 23.049 -29.937 -44.517 1.00 89.88 75 LEU A N 1
ATOM 576 C CA . LEU A 1 75 ? 22.253 -29.672 -43.328 1.00 89.88 75 LEU A CA 1
ATOM 577 C C . LEU A 1 75 ? 23.091 -29.892 -42.065 1.00 89.88 75 LEU A C 1
ATOM 579 O O . LEU A 1 75 ? 23.611 -30.988 -41.857 1.00 89.88 75 LEU A O 1
ATOM 583 N N . LEU A 1 76 ? 23.165 -28.872 -41.214 1.00 90.25 76 LEU A N 1
ATOM 584 C CA . LEU A 1 76 ? 23.720 -28.970 -39.867 1.00 90.25 76 LEU A CA 1
ATOM 585 C C . LEU A 1 76 ? 22.606 -28.718 -38.849 1.00 90.25 76 LEU A C 1
ATOM 587 O O . LEU A 1 76 ? 22.061 -27.620 -38.805 1.00 90.25 76 LEU A O 1
ATOM 591 N N . GLU A 1 77 ? 22.289 -29.717 -38.033 1.00 90.38 77 GLU A N 1
ATOM 592 C CA . GLU A 1 77 ? 21.351 -29.606 -36.913 1.00 90.38 77 GLU A CA 1
ATOM 593 C C . GLU A 1 77 ? 22.137 -29.553 -35.603 1.00 90.38 77 GLU A C 1
ATOM 595 O O . GLU A 1 77 ? 23.019 -30.381 -35.371 1.00 90.38 77 GLU A O 1
ATOM 600 N N . LEU A 1 78 ? 21.838 -28.559 -34.769 1.00 88.88 78 LEU A N 1
ATOM 601 C CA . LEU A 1 78 ? 22.445 -28.365 -33.457 1.00 88.88 78 LEU A CA 1
ATOM 602 C C . LEU A 1 78 ? 21.356 -28.050 -32.435 1.00 88.88 78 LEU A C 1
ATOM 604 O O . LEU A 1 78 ? 20.476 -27.234 -32.709 1.00 88.88 78 LEU A O 1
ATOM 608 N N . ASN A 1 79 ? 21.465 -28.641 -31.245 1.00 85.69 79 ASN A N 1
ATOM 609 C CA . ASN A 1 79 ? 20.660 -28.260 -30.092 1.00 85.69 79 ASN A CA 1
ATOM 610 C C . ASN A 1 79 ? 21.482 -27.356 -29.162 1.00 85.69 79 ASN A C 1
ATOM 612 O O . ASN A 1 79 ? 22.540 -27.747 -28.659 1.00 85.69 79 ASN A O 1
ATOM 616 N N . ALA A 1 80 ? 21.010 -26.132 -28.944 1.00 77.75 80 ALA A N 1
ATOM 617 C CA . ALA A 1 80 ? 21.707 -25.149 -28.131 1.00 77.75 80 ALA A CA 1
ATOM 618 C C . ALA A 1 80 ? 21.649 -25.435 -26.618 1.00 77.75 80 ALA A C 1
ATOM 620 O O . ALA A 1 80 ? 22.470 -24.878 -25.884 1.00 77.75 80 ALA A O 1
ATOM 621 N N . SER A 1 81 ? 20.735 -26.290 -26.138 1.00 72.88 81 SER A N 1
ATOM 622 C CA . SER A 1 81 ? 20.698 -26.721 -24.730 1.00 72.88 81 SER A CA 1
ATOM 623 C C . SER A 1 81 ? 21.931 -27.532 -24.335 1.00 72.88 81 SER A C 1
ATOM 625 O O . SER A 1 81 ? 22.447 -27.386 -23.224 1.00 72.88 81 SER A O 1
ATOM 627 N N . ASP A 1 82 ? 22.419 -28.349 -25.267 1.00 68.56 82 ASP A N 1
ATOM 628 C CA . ASP A 1 82 ? 23.517 -29.291 -25.052 1.00 68.56 82 ASP A CA 1
ATOM 629 C C . ASP A 1 82 ? 24.862 -28.624 -25.365 1.00 68.56 82 ASP A C 1
ATOM 631 O O . ASP A 1 82 ? 25.856 -28.808 -24.664 1.00 68.56 82 ASP A O 1
ATOM 635 N N . GLU A 1 83 ? 24.876 -27.750 -26.374 1.00 65.00 83 GLU A N 1
ATOM 636 C CA . GLU A 1 83 ? 26.070 -27.095 -26.906 1.00 65.00 83 GLU A CA 1
ATOM 637 C C . GLU A 1 83 ? 26.087 -25.576 -26.606 1.00 65.00 83 GLU A C 1
ATOM 639 O O . GLU A 1 83 ? 26.234 -24.733 -27.489 1.00 65.00 83 GLU A O 1
ATOM 644 N N . ARG A 1 84 ? 25.955 -25.212 -25.320 1.00 59.53 84 ARG A N 1
ATOM 645 C CA . ARG A 1 84 ? 25.771 -23.821 -24.821 1.00 59.53 84 ARG A CA 1
ATOM 646 C C . ARG A 1 84 ? 26.950 -22.857 -25.047 1.00 59.53 84 ARG A C 1
ATOM 648 O O . ARG A 1 84 ? 26.818 -21.652 -24.819 1.00 59.53 84 ARG A O 1
ATOM 655 N N . GLY A 1 85 ? 28.122 -23.371 -25.419 1.00 61.66 85 GLY A N 1
ATOM 656 C CA . GLY A 1 85 ? 29.375 -22.617 -25.465 1.00 61.66 85 GLY A CA 1
ATOM 657 C C . GLY A 1 85 ? 29.510 -21.713 -26.694 1.00 61.66 85 GLY A C 1
ATOM 658 O O . GLY A 1 85 ? 29.175 -22.097 -27.814 1.00 61.66 85 GLY A O 1
ATOM 659 N N . ILE A 1 86 ? 30.102 -20.528 -26.508 1.00 72.19 86 ILE A N 1
ATOM 660 C CA . ILE A 1 86 ? 30.498 -19.635 -27.613 1.00 72.19 86 ILE A CA 1
ATOM 661 C C . ILE A 1 86 ? 31.429 -20.333 -28.620 1.00 72.19 86 ILE A C 1
ATOM 663 O O . ILE A 1 86 ? 31.431 -19.995 -29.804 1.00 72.19 86 ILE A O 1
ATOM 667 N N . ASP A 1 87 ? 32.174 -21.340 -28.164 1.00 73.31 87 ASP A N 1
ATOM 668 C CA . ASP A 1 87 ? 33.117 -22.112 -28.969 1.00 73.31 87 ASP A CA 1
ATOM 669 C C . ASP A 1 87 ? 32.424 -23.006 -29.999 1.00 73.31 87 ASP A C 1
ATOM 671 O O . ASP A 1 87 ? 32.937 -23.172 -31.103 1.00 73.31 87 ASP A O 1
ATOM 675 N N . VAL A 1 88 ? 31.218 -23.510 -29.716 1.00 74.56 88 VAL A N 1
ATOM 676 C CA . VAL A 1 88 ? 30.435 -24.267 -30.708 1.00 74.56 88 VAL A CA 1
ATOM 677 C C . VAL A 1 88 ? 30.023 -23.356 -31.859 1.00 74.56 88 VAL A C 1
ATOM 679 O O . VAL A 1 88 ? 30.188 -23.704 -33.032 1.00 74.56 88 VAL A O 1
ATOM 682 N N . VAL A 1 89 ? 29.562 -22.147 -31.531 1.00 73.94 89 VAL A N 1
ATOM 683 C CA . VAL A 1 89 ? 29.208 -21.131 -32.526 1.00 73.94 89 VAL A CA 1
ATOM 684 C C . VAL A 1 89 ? 30.438 -20.710 -33.331 1.00 73.94 89 VAL A C 1
ATOM 686 O O . VAL A 1 89 ? 30.361 -20.603 -34.551 1.00 73.94 89 VAL A O 1
ATOM 689 N N . ARG A 1 90 ? 31.585 -20.502 -32.675 1.00 76.31 90 ARG A N 1
ATOM 690 C CA . ARG A 1 90 ? 32.818 -20.035 -33.327 1.00 76.31 90 ARG A CA 1
ATOM 691 C C . ARG A 1 90 ? 33.540 -21.099 -34.146 1.00 76.31 90 ARG A C 1
ATOM 693 O O . ARG A 1 90 ? 34.162 -20.733 -35.135 1.00 76.31 90 ARG A O 1
ATOM 700 N N . ASN A 1 91 ? 33.444 -22.374 -33.779 1.00 81.75 91 ASN A N 1
ATOM 701 C CA . ASN A 1 91 ? 34.208 -23.438 -34.430 1.00 81.75 91 ASN A CA 1
ATOM 702 C C . ASN A 1 91 ? 33.327 -24.287 -35.352 1.00 81.75 91 ASN A C 1
ATOM 704 O O . ASN A 1 91 ? 33.597 -24.380 -36.547 1.00 81.75 91 ASN A O 1
ATOM 708 N N . LYS A 1 92 ? 32.239 -24.868 -34.833 1.00 85.19 92 LYS A N 1
ATOM 709 C CA . LYS A 1 92 ? 31.410 -25.849 -35.556 1.00 85.19 92 LYS A CA 1
ATOM 710 C C . LYS A 1 92 ? 30.540 -25.181 -36.620 1.00 85.19 92 LYS A C 1
ATOM 712 O O . LYS A 1 92 ? 30.558 -25.590 -37.780 1.00 85.19 92 LYS A O 1
ATOM 717 N N . ILE A 1 93 ? 29.840 -24.105 -36.250 1.00 86.88 93 ILE A N 1
ATOM 718 C CA . ILE A 1 93 ? 28.976 -23.361 -37.182 1.00 86.88 93 ILE A CA 1
ATOM 719 C C . ILE A 1 93 ? 29.816 -22.624 -38.227 1.00 86.88 93 ILE A C 1
ATOM 721 O O . ILE A 1 93 ? 29.500 -22.691 -39.413 1.00 86.88 93 ILE A O 1
ATOM 725 N N . VAL A 1 94 ? 30.902 -21.956 -37.815 1.00 86.06 94 VAL A N 1
ATOM 726 C CA . VAL A 1 94 ? 31.794 -21.261 -38.760 1.00 86.06 94 VAL A CA 1
ATOM 727 C C . VAL A 1 94 ? 32.423 -22.241 -39.741 1.00 86.06 94 VAL A C 1
ATOM 729 O O . VAL A 1 94 ? 32.368 -21.968 -40.933 1.00 86.06 94 VAL A O 1
ATOM 732 N N . SER A 1 95 ? 32.969 -23.371 -39.273 1.00 86.44 95 SER A N 1
ATOM 733 C CA . SER A 1 95 ? 33.572 -24.395 -40.141 1.00 86.44 95 SER A CA 1
ATOM 734 C C . SER A 1 95 ? 32.564 -24.953 -41.151 1.00 86.44 95 SER A C 1
ATOM 736 O O . SER A 1 95 ? 32.854 -25.085 -42.340 1.00 86.44 95 SER A O 1
ATOM 738 N N . PHE A 1 96 ? 31.325 -25.204 -40.724 1.00 88.19 96 PHE A N 1
ATOM 739 C CA . PHE A 1 96 ? 30.282 -25.667 -41.633 1.00 88.19 96 PHE A CA 1
ATOM 740 C C . PHE A 1 96 ? 29.869 -24.601 -42.661 1.00 88.19 96 PHE A C 1
ATOM 742 O O . PHE A 1 96 ? 29.761 -24.912 -43.850 1.00 88.19 96 PHE A O 1
ATOM 749 N N . ALA A 1 97 ? 29.679 -23.353 -42.223 1.00 84.81 97 ALA A N 1
ATOM 750 C CA . ALA A 1 97 ? 29.291 -22.239 -43.088 1.00 84.81 97 ALA A CA 1
ATOM 751 C C . ALA A 1 97 ? 30.407 -21.825 -44.068 1.00 84.81 97 ALA A C 1
ATOM 753 O O . ALA A 1 97 ? 30.112 -21.365 -45.172 1.00 84.81 97 ALA A O 1
ATOM 754 N N . SER A 1 98 ? 31.678 -22.007 -43.687 1.00 81.75 98 SER A N 1
ATOM 755 C CA . SER A 1 98 ? 32.845 -21.691 -44.520 1.00 81.75 98 SER A CA 1
ATOM 756 C C . SER A 1 98 ? 33.297 -22.843 -45.421 1.00 81.75 98 SER A C 1
ATOM 758 O O . SER A 1 98 ? 33.903 -22.584 -46.461 1.00 81.75 98 SER A O 1
ATOM 760 N N . SER A 1 99 ? 33.019 -24.100 -45.055 1.00 77.56 99 SER A N 1
ATOM 761 C CA . SER A 1 99 ? 33.412 -25.265 -45.857 1.00 77.56 99 SER A CA 1
ATOM 762 C C . SER A 1 99 ? 32.758 -25.252 -47.243 1.00 77.56 99 SER A C 1
ATOM 764 O O . SER A 1 99 ? 31.631 -24.786 -47.415 1.00 77.56 99 SER A O 1
ATOM 766 N N . GLN A 1 100 ? 33.439 -25.803 -48.244 1.00 64.31 100 GLN A N 1
ATOM 767 C CA . GLN A 1 100 ? 32.859 -26.073 -49.563 1.00 64.31 100 GLN A CA 1
ATOM 768 C C . GLN A 1 100 ? 32.445 -27.548 -49.632 1.00 64.31 100 GLN A C 1
ATOM 770 O O . GLN A 1 100 ? 33.145 -28.410 -49.099 1.00 64.31 100 GLN A O 1
ATOM 775 N N . GLY A 1 101 ? 31.287 -27.853 -50.223 1.00 59.06 101 GLY A N 1
ATOM 776 C CA . GLY A 1 101 ? 30.857 -29.238 -50.396 1.00 59.06 101 GLY A CA 1
ATOM 777 C C . GLY A 1 101 ? 31.744 -29.946 -51.420 1.00 59.06 101 GLY A C 1
ATOM 778 O O . GLY A 1 101 ? 31.951 -29.429 -52.513 1.00 59.06 101 GLY A O 1
ATOM 779 N N . LEU A 1 102 ? 32.231 -31.150 -51.104 1.00 50.78 102 LEU A N 1
ATOM 780 C CA . LEU A 1 102 ? 33.043 -31.966 -52.021 1.00 50.78 102 LEU A CA 1
ATOM 781 C C . LEU A 1 102 ? 32.354 -32.202 -53.381 1.00 50.78 102 LEU A C 1
ATOM 783 O O . LEU A 1 102 ? 33.035 -32.292 -54.391 1.00 50.78 102 LEU A O 1
ATOM 787 N N . GLN A 1 103 ? 31.016 -32.244 -53.431 1.00 51.38 103 GLN A N 1
ATOM 788 C CA . GLN A 1 103 ? 30.245 -32.371 -54.679 1.00 51.38 103 GLN A CA 1
ATOM 789 C C . GLN A 1 103 ? 30.185 -31.080 -55.510 1.00 51.38 103 GLN A C 1
ATOM 791 O O . GLN A 1 103 ? 30.078 -31.166 -56.729 1.00 51.38 103 GLN A O 1
ATOM 796 N N . ASP A 1 104 ? 30.304 -29.905 -54.884 1.00 50.75 104 ASP A N 1
ATOM 797 C CA . ASP A 1 104 ? 30.196 -28.608 -55.567 1.00 50.75 104 ASP A CA 1
ATOM 798 C C . ASP A 1 104 ? 31.455 -28.306 -56.404 1.00 50.75 104 ASP A C 1
ATOM 800 O O . ASP A 1 104 ? 31.396 -27.580 -57.397 1.00 50.75 104 ASP A O 1
ATOM 804 N N . VAL A 1 105 ? 32.584 -28.928 -56.041 1.00 50.69 105 VAL A N 1
ATOM 805 C CA . VAL A 1 105 ? 33.838 -28.906 -56.807 1.00 50.69 105 VAL A CA 1
ATOM 806 C C . VAL A 1 105 ? 33.705 -29.729 -58.096 1.00 50.69 105 VAL A C 1
ATOM 808 O O . VAL A 1 105 ? 34.136 -29.275 -59.153 1.00 50.69 105 VAL A O 1
ATOM 811 N N . PHE A 1 106 ? 33.040 -30.891 -58.054 1.00 51.19 106 PHE A N 1
ATOM 812 C CA . PHE A 1 106 ? 32.884 -31.777 -59.219 1.00 51.19 106 PHE A CA 1
ATOM 813 C C . PHE A 1 106 ? 31.766 -31.361 -60.191 1.00 51.19 106 PHE A C 1
ATOM 815 O O . PHE A 1 106 ? 31.816 -31.741 -61.357 1.00 51.19 106 PHE A O 1
ATOM 822 N N . SER A 1 107 ? 30.786 -30.559 -59.761 1.00 48.53 107 SER A N 1
ATOM 823 C CA . SER A 1 107 ? 29.734 -30.005 -60.637 1.00 48.53 107 SER A CA 1
ATOM 824 C C . SER A 1 107 ? 30.129 -28.710 -61.363 1.00 48.53 107 SER A C 1
ATOM 826 O O . SER A 1 107 ? 29.343 -28.179 -62.141 1.00 48.53 107 SER A O 1
ATOM 828 N N . SER A 1 108 ? 31.333 -28.184 -61.118 1.00 43.09 108 SER A N 1
ATOM 829 C CA . SER A 1 108 ? 31.802 -26.901 -61.665 1.00 43.09 108 SER A CA 1
ATOM 830 C C . SER A 1 108 ? 32.298 -26.957 -63.119 1.00 43.09 108 SER A C 1
ATOM 832 O O . SER A 1 108 ? 32.766 -25.948 -63.642 1.00 43.09 108 SER A O 1
ATOM 834 N N . THR A 1 109 ? 32.184 -28.099 -63.804 1.00 42.31 109 THR A N 1
ATOM 835 C CA . THR A 1 109 ? 32.771 -28.266 -65.140 1.00 42.31 109 THR A CA 1
ATOM 836 C C . THR A 1 109 ? 31.920 -27.794 -66.310 1.00 42.31 109 THR A C 1
ATOM 838 O O . THR A 1 109 ? 32.459 -27.788 -67.403 1.00 42.31 109 THR A O 1
ATOM 841 N N . ASN A 1 110 ? 30.671 -27.338 -66.156 1.00 43.19 110 ASN A N 1
ATOM 842 C CA . ASN A 1 110 ? 29.955 -26.677 -67.259 1.00 43.19 110 ASN A CA 1
ATOM 843 C C . ASN A 1 110 ? 28.810 -25.781 -66.757 1.00 43.19 110 ASN A C 1
ATOM 845 O O . ASN A 1 110 ? 27.976 -26.227 -65.979 1.00 43.19 110 ASN A O 1
ATOM 849 N N . THR A 1 111 ? 28.737 -24.560 -67.302 1.00 40.72 111 THR A N 1
ATOM 850 C CA . THR A 1 111 ? 27.752 -23.464 -67.108 1.00 40.72 111 THR A CA 1
ATOM 851 C C . THR A 1 111 ? 28.060 -22.411 -66.027 1.00 40.72 111 THR A C 1
ATOM 853 O O . THR A 1 111 ? 27.922 -22.607 -64.824 1.00 40.72 111 THR A O 1
ATOM 856 N N . SER A 1 112 ? 28.401 -21.213 -66.507 1.00 42.34 112 SER A N 1
ATOM 857 C CA . SER A 1 112 ? 28.676 -19.960 -65.786 1.00 42.34 112 SER A CA 1
ATOM 858 C C . SER A 1 112 ? 27.427 -19.264 -65.210 1.00 42.34 112 SER A C 1
ATOM 860 O O . SER A 1 112 ? 27.446 -18.066 -64.934 1.00 42.34 112 SER A O 1
ATOM 862 N N . SER A 1 113 ? 26.338 -20.005 -64.999 1.00 42.12 113 SER A N 1
ATOM 863 C CA . SER A 1 113 ? 25.063 -19.495 -64.468 1.00 42.12 113 SER A CA 1
ATOM 864 C C . SER A 1 113 ? 24.401 -20.418 -63.434 1.00 42.12 113 SER A C 1
ATOM 866 O O . SER A 1 113 ? 23.280 -20.151 -62.999 1.00 42.12 113 SER A O 1
ATOM 868 N N . ALA A 1 114 ? 25.079 -21.479 -62.983 1.00 46.38 114 ALA A N 1
ATOM 869 C CA . ALA A 1 114 ? 24.558 -22.357 -61.940 1.00 46.38 114 ALA A CA 1
ATOM 870 C C . ALA A 1 114 ? 24.746 -21.722 -60.547 1.00 46.38 114 ALA A C 1
ATOM 872 O O . ALA A 1 114 ? 25.842 -21.685 -59.983 1.00 46.38 114 ALA A O 1
ATOM 873 N N . LYS A 1 115 ? 23.650 -21.189 -59.996 1.00 51.34 115 LYS A N 1
ATOM 874 C CA . LYS A 1 115 ? 23.539 -20.646 -58.632 1.00 51.34 115 LYS A CA 1
ATOM 875 C C . LYS A 1 115 ? 24.095 -21.668 -57.622 1.00 51.34 115 LYS A C 1
ATOM 877 O O . LYS A 1 115 ? 23.674 -22.823 -57.619 1.00 51.34 115 LYS A O 1
ATOM 882 N N . ARG A 1 116 ? 25.062 -21.262 -56.786 1.00 59.12 116 ARG A N 1
ATOM 883 C CA . ARG A 1 116 ? 25.690 -22.153 -55.789 1.00 59.12 116 ARG A CA 1
ATOM 884 C C . ARG A 1 116 ? 24.623 -22.750 -54.856 1.00 59.12 116 ARG A C 1
ATOM 886 O O . ARG A 1 116 ? 23.765 -22.001 -54.388 1.00 59.12 116 ARG A O 1
ATOM 893 N N . PRO A 1 117 ? 24.678 -24.056 -54.549 1.00 66.94 117 PRO A N 1
ATOM 894 C CA . PRO A 1 117 ? 23.683 -24.692 -53.697 1.00 66.94 117 PRO A CA 1
ATOM 895 C C . PRO A 1 117 ? 23.795 -24.183 -52.254 1.00 66.94 117 PRO A C 1
ATOM 897 O O . PRO A 1 117 ? 24.857 -24.220 -51.636 1.00 66.94 117 PRO A O 1
ATOM 900 N N . ILE A 1 118 ? 22.674 -23.700 -51.726 1.00 81.19 118 ILE A N 1
ATOM 901 C CA . ILE A 1 118 ? 22.554 -23.123 -50.384 1.00 81.19 118 ILE A CA 1
ATOM 902 C C . ILE A 1 118 ? 22.680 -24.221 -49.315 1.00 81.19 118 ILE A C 1
ATOM 904 O O . ILE A 1 118 ? 22.076 -25.286 -49.436 1.00 81.19 118 ILE A O 1
ATOM 908 N N . LYS A 1 119 ? 23.417 -23.948 -48.233 1.00 89.69 119 LYS A N 1
ATOM 909 C CA . LYS A 1 119 ? 23.447 -24.780 -47.015 1.00 89.69 119 LYS A CA 1
ATOM 910 C C . LYS A 1 119 ? 22.402 -24.329 -45.998 1.00 89.69 119 LYS A C 1
ATOM 912 O O . LYS A 1 119 ? 22.016 -23.163 -45.994 1.00 89.69 119 LYS A O 1
ATOM 917 N N . LEU A 1 120 ? 21.992 -25.216 -45.093 1.00 91.81 120 LEU A N 1
ATOM 918 C CA . LEU A 1 120 ? 21.059 -24.904 -44.010 1.00 91.81 120 LEU A CA 1
ATOM 919 C C . LEU A 1 120 ? 21.639 -25.290 -42.645 1.00 91.81 120 LEU A C 1
ATOM 921 O O . LEU A 1 120 ? 22.059 -26.426 -42.435 1.00 91.81 120 LEU A O 1
ATOM 925 N N . VAL A 1 121 ? 21.620 -24.346 -41.707 1.00 93.00 121 VAL A N 1
ATOM 926 C CA . VAL A 1 121 ? 21.929 -24.573 -40.291 1.00 93.00 121 VAL A CA 1
ATOM 927 C C . VAL A 1 121 ? 20.641 -24.443 -39.483 1.00 93.00 121 VAL A C 1
ATOM 929 O O . VAL A 1 121 ? 19.986 -23.402 -39.540 1.00 93.00 121 VAL A O 1
ATOM 932 N N . ILE A 1 122 ? 20.285 -25.479 -38.729 1.00 94.56 122 ILE A N 1
ATOM 933 C CA . ILE A 1 122 ? 19.163 -25.495 -37.788 1.00 94.56 122 ILE A CA 1
ATOM 934 C C . ILE A 1 122 ? 19.732 -25.406 -36.376 1.00 94.56 122 ILE A C 1
ATOM 936 O O . ILE A 1 122 ? 20.555 -26.230 -35.980 1.00 94.56 122 ILE A O 1
ATOM 940 N N . LEU A 1 123 ? 19.283 -24.400 -35.634 1.00 92.81 123 LEU A N 1
ATOM 941 C CA . LEU A 1 123 ? 19.620 -24.196 -34.230 1.00 92.81 123 LEU A CA 1
ATOM 942 C C . LEU A 1 123 ? 18.348 -24.341 -33.406 1.00 92.81 123 LEU A C 1
ATOM 944 O O . LEU A 1 123 ? 17.536 -23.412 -33.378 1.00 92.81 123 LEU A O 1
ATOM 948 N N . ASP A 1 124 ? 18.173 -25.503 -32.781 1.00 92.62 124 ASP A N 1
ATOM 949 C CA . ASP A 1 124 ? 17.055 -25.755 -31.875 1.00 92.62 124 ASP A CA 1
ATOM 950 C C . ASP A 1 124 ? 17.347 -25.232 -30.464 1.00 92.62 124 ASP A C 1
ATOM 952 O O . ASP A 1 124 ? 18.507 -25.112 -30.063 1.00 92.62 124 ASP A O 1
ATOM 956 N N . GLU A 1 125 ? 16.288 -24.862 -29.745 1.00 90.62 125 GLU A N 1
ATOM 957 C CA . GLU A 1 125 ? 16.339 -24.265 -28.400 1.00 90.62 125 GLU A CA 1
ATOM 958 C C . GLU A 1 125 ? 17.316 -23.081 -28.271 1.00 90.62 125 GLU A C 1
ATOM 960 O O . GLU A 1 125 ? 17.992 -22.891 -27.258 1.00 90.62 125 GLU A O 1
ATOM 965 N N . ALA A 1 126 ? 17.398 -22.236 -29.302 1.00 91.25 126 ALA A N 1
ATOM 966 C CA . ALA A 1 126 ? 18.344 -21.122 -29.364 1.00 91.25 126 ALA A CA 1
ATOM 967 C C . ALA A 1 126 ? 18.161 -20.086 -28.235 1.00 91.25 126 ALA A C 1
ATOM 969 O O . ALA A 1 126 ? 19.060 -19.291 -27.959 1.00 91.25 126 ALA A O 1
ATOM 970 N N . ASP A 1 127 ? 17.017 -20.093 -27.547 1.00 90.88 127 ASP A N 1
ATOM 971 C CA . ASP A 1 127 ? 16.765 -19.314 -26.335 1.00 90.88 127 ASP A CA 1
ATOM 972 C C . ASP A 1 127 ? 17.539 -19.798 -25.096 1.00 90.88 127 ASP A C 1
ATOM 974 O O . ASP A 1 127 ? 17.580 -19.080 -24.093 1.00 90.88 127 ASP A O 1
ATOM 978 N N . ALA A 1 128 ? 18.196 -20.959 -25.166 1.00 89.12 128 ALA A N 1
ATOM 979 C CA . ALA A 1 128 ? 19.170 -21.427 -24.181 1.00 89.12 128 ALA A CA 1
ATOM 980 C C . ALA A 1 128 ? 20.584 -20.844 -24.395 1.00 89.12 128 ALA A C 1
ATOM 982 O O . ALA A 1 128 ? 21.432 -20.944 -23.506 1.00 89.12 128 ALA A O 1
ATOM 983 N N . MET A 1 129 ? 20.857 -20.211 -25.545 1.00 88.75 129 MET A N 1
ATOM 984 C CA . MET A 1 129 ? 22.170 -19.627 -25.840 1.00 88.75 129 MET A CA 1
ATOM 985 C C . MET A 1 129 ? 22.448 -18.375 -25.005 1.00 88.75 129 MET A C 1
ATOM 987 O O . MET A 1 129 ? 21.587 -17.507 -24.837 1.00 88.75 129 MET A O 1
ATOM 991 N N . THR A 1 130 ? 23.705 -18.204 -24.589 1.00 89.06 130 THR A N 1
ATOM 992 C CA . THR A 1 130 ? 24.166 -16.955 -23.969 1.00 89.06 130 THR A CA 1
ATOM 993 C C . THR A 1 130 ? 24.108 -15.787 -24.959 1.00 89.06 130 THR A C 1
ATOM 995 O O . THR A 1 130 ? 24.236 -15.958 -26.174 1.00 89.06 130 THR A O 1
ATOM 998 N N . LYS A 1 131 ? 23.956 -14.558 -24.448 1.00 89.12 131 LYS A N 1
ATOM 999 C CA . LYS A 1 131 ? 23.911 -13.346 -25.288 1.00 89.12 131 LYS A CA 1
ATOM 1000 C C . LYS A 1 131 ? 25.174 -13.180 -26.140 1.00 89.12 131 LYS A C 1
ATOM 1002 O O . LYS A 1 131 ? 25.080 -12.737 -27.282 1.00 89.12 131 LYS A O 1
ATOM 1007 N N . ASP A 1 132 ? 26.335 -13.570 -25.621 1.00 88.75 132 ASP A N 1
ATOM 1008 C CA . ASP A 1 132 ? 27.603 -13.502 -26.353 1.00 88.75 132 ASP A CA 1
ATOM 1009 C C . ASP A 1 132 ? 27.657 -14.506 -27.505 1.00 88.75 132 ASP A C 1
ATOM 1011 O O . ASP A 1 132 ? 28.075 -14.151 -28.610 1.00 88.75 132 ASP A O 1
ATOM 1015 N N . ALA A 1 133 ? 27.158 -15.727 -27.290 1.00 88.19 133 ALA A N 1
ATOM 1016 C CA . ALA A 1 133 ? 27.016 -16.719 -28.349 1.00 88.19 133 ALA A CA 1
ATOM 1017 C C . ALA A 1 133 ? 26.035 -16.242 -29.434 1.00 88.19 133 ALA A C 1
ATOM 1019 O O . ALA A 1 133 ? 26.325 -16.369 -30.623 1.00 88.19 133 ALA A O 1
ATOM 1020 N N . GLN A 1 134 ? 24.922 -15.606 -29.054 1.00 92.25 134 GLN A N 1
ATOM 1021 C CA . GLN A 1 134 ? 23.975 -15.020 -30.010 1.00 92.25 134 GLN A CA 1
ATOM 1022 C C . GLN A 1 134 ? 24.573 -13.832 -30.788 1.00 92.25 134 GLN A C 1
ATOM 1024 O O . GLN A 1 134 ? 24.349 -13.701 -31.991 1.00 92.25 134 GLN A O 1
ATOM 1029 N N . ASN A 1 135 ? 25.375 -12.983 -30.138 1.00 90.19 135 ASN A N 1
ATOM 1030 C CA . ASN A 1 135 ? 26.099 -11.892 -30.799 1.00 90.19 135 ASN A CA 1
ATOM 1031 C C . ASN A 1 135 ? 27.154 -12.414 -31.784 1.00 90.19 135 ASN A C 1
ATOM 1033 O O . ASN A 1 135 ? 27.324 -11.842 -32.862 1.00 90.19 135 ASN A O 1
ATOM 1037 N N . ALA A 1 136 ? 27.857 -13.495 -31.437 1.00 89.25 136 ALA A N 1
ATOM 1038 C CA . ALA A 1 136 ? 28.776 -14.167 -32.349 1.00 89.25 136 ALA A CA 1
ATOM 1039 C C . ALA A 1 136 ? 28.020 -14.767 -33.544 1.00 89.25 136 ALA A C 1
ATOM 1041 O O . ALA A 1 136 ? 28.398 -14.524 -34.690 1.00 89.25 136 ALA A O 1
ATOM 1042 N N . LEU A 1 137 ? 26.908 -15.463 -33.286 1.00 91.25 137 LEU A N 1
ATOM 1043 C CA . LEU A 1 137 ? 26.048 -16.046 -34.313 1.00 91.25 137 LEU A CA 1
ATOM 1044 C C . LEU A 1 137 ? 25.519 -14.985 -35.281 1.00 91.25 137 LEU A C 1
ATOM 1046 O O . LEU A 1 137 ? 25.577 -15.183 -36.490 1.00 91.25 137 LEU A O 1
ATOM 1050 N N . ARG A 1 138 ? 25.087 -13.823 -34.780 1.00 93.06 138 ARG A N 1
ATOM 1051 C CA . ARG A 1 138 ? 24.671 -12.693 -35.622 1.00 93.06 138 ARG A CA 1
ATOM 1052 C C . ARG A 1 138 ? 25.746 -12.319 -36.648 1.00 93.06 138 ARG A C 1
ATOM 1054 O O . ARG A 1 138 ? 25.427 -12.171 -37.823 1.00 93.06 138 ARG A O 1
ATOM 1061 N N . ARG A 1 139 ? 27.007 -12.172 -36.221 1.00 90.44 139 ARG A N 1
ATOM 1062 C CA . ARG A 1 139 ? 28.114 -11.814 -37.131 1.00 90.44 139 ARG A CA 1
ATOM 1063 C C . ARG A 1 139 ? 28.343 -12.892 -38.192 1.00 90.44 139 ARG A C 1
ATOM 1065 O O . ARG A 1 139 ? 28.672 -12.572 -39.327 1.00 90.44 139 ARG A O 1
ATOM 1072 N N . ILE A 1 140 ? 28.162 -14.162 -37.830 1.00 90.88 140 ILE A N 1
ATOM 1073 C CA . ILE A 1 140 ? 28.277 -15.298 -38.754 1.00 90.88 140 ILE A CA 1
ATOM 1074 C C . ILE A 1 140 ? 27.147 -15.261 -39.789 1.00 90.88 140 ILE A C 1
ATOM 1076 O O . ILE A 1 140 ? 27.420 -15.402 -40.977 1.00 90.88 140 ILE A O 1
ATOM 1080 N N . ILE A 1 141 ? 25.907 -15.017 -39.358 1.00 92.31 141 ILE A N 1
ATOM 1081 C CA . ILE A 1 141 ? 24.749 -14.878 -40.253 1.00 92.31 141 ILE A CA 1
ATOM 1082 C C . ILE A 1 141 ? 24.972 -13.738 -41.251 1.00 92.31 141 ILE A C 1
ATOM 1084 O O . ILE A 1 141 ? 24.763 -13.930 -42.443 1.00 92.31 141 ILE A O 1
ATOM 1088 N N . GLU A 1 142 ? 25.452 -12.580 -40.784 1.00 91.00 142 GLU A N 1
ATOM 1089 C CA . GLU A 1 142 ? 25.771 -11.435 -41.649 1.00 91.00 142 GLU A CA 1
ATOM 1090 C C . GLU A 1 142 ? 26.888 -11.768 -42.655 1.00 91.00 142 GLU A C 1
ATOM 1092 O O . GLU A 1 142 ? 26.798 -11.390 -43.819 1.00 91.00 142 GLU A O 1
ATOM 1097 N N . LYS A 1 143 ? 27.920 -12.509 -42.231 1.00 90.75 143 LYS A N 1
ATOM 1098 C CA . LYS A 1 143 ? 29.075 -12.850 -43.074 1.00 90.75 143 LYS A CA 1
ATOM 1099 C C . LYS A 1 143 ? 28.772 -13.909 -44.140 1.00 90.75 143 LYS A C 1
ATOM 1101 O O . LYS A 1 143 ? 29.331 -13.838 -45.228 1.00 90.75 143 LYS A O 1
ATOM 1106 N N . TYR A 1 144 ? 27.944 -14.906 -43.827 1.00 90.00 144 TYR A N 1
ATOM 1107 C CA . TYR A 1 144 ? 27.700 -16.070 -44.695 1.00 90.00 144 TYR A CA 1
ATOM 1108 C C . TYR A 1 144 ? 26.279 -16.108 -45.271 1.00 90.00 144 TYR A C 1
ATOM 1110 O O . TYR A 1 144 ? 25.800 -17.176 -45.656 1.00 90.00 144 TYR A O 1
ATOM 1118 N N . THR A 1 145 ? 25.606 -14.955 -45.341 1.00 88.94 145 THR A N 1
ATOM 1119 C CA . THR A 1 145 ? 24.213 -14.860 -45.797 1.00 88.94 145 THR A CA 1
ATOM 1120 C C . THR A 1 145 ? 24.013 -15.410 -47.207 1.00 88.94 145 THR A C 1
ATOM 1122 O O . THR A 1 145 ? 22.996 -16.045 -47.449 1.00 88.94 145 THR A O 1
ATOM 1125 N N . ASP A 1 146 ? 24.997 -15.282 -48.104 1.00 84.19 146 ASP A N 1
ATOM 1126 C CA . ASP A 1 146 ? 24.872 -15.729 -49.496 1.00 84.19 146 ASP A CA 1
ATOM 1127 C C . ASP A 1 146 ? 24.933 -17.256 -49.647 1.00 84.19 146 ASP A C 1
ATOM 1129 O O . ASP A 1 146 ? 24.181 -17.826 -50.439 1.00 84.19 146 ASP A O 1
ATOM 1133 N N . SER A 1 147 ? 25.783 -17.935 -48.867 1.00 84.75 147 SER A N 1
ATOM 1134 C CA . SER A 1 147 ? 26.044 -19.379 -48.996 1.00 84.75 147 SER A CA 1
ATOM 1135 C C . SER A 1 147 ? 25.235 -20.250 -48.035 1.00 84.75 147 SER A C 1
ATOM 1137 O O . SER A 1 147 ? 24.994 -21.424 -48.320 1.00 84.75 147 SER A O 1
ATOM 1139 N N . THR A 1 148 ? 24.828 -19.702 -46.887 1.00 90.19 148 THR A N 1
ATOM 1140 C CA . THR A 1 148 ? 24.229 -20.470 -45.791 1.00 90.19 148 THR A CA 1
ATOM 1141 C C . THR A 1 148 ? 22.980 -19.777 -45.268 1.00 90.19 148 THR A C 1
ATOM 1143 O O . THR A 1 148 ? 23.003 -18.603 -44.907 1.00 90.19 148 THR A O 1
ATOM 1146 N N . ARG A 1 149 ? 21.872 -20.512 -45.176 1.00 93.38 149 ARG A N 1
ATOM 1147 C CA . ARG A 1 149 ? 20.660 -20.087 -44.474 1.00 93.38 149 ARG A CA 1
ATOM 1148 C C . ARG A 1 149 ? 20.640 -20.658 -43.069 1.00 93.38 149 ARG A C 1
ATOM 1150 O O . ARG A 1 149 ? 21.175 -21.727 -42.795 1.00 93.38 149 ARG A O 1
ATOM 1157 N N . PHE A 1 150 ? 20.013 -19.909 -42.177 1.00 94.56 150 PHE A N 1
ATOM 1158 C CA . PHE A 1 150 ? 19.937 -20.232 -40.761 1.00 94.56 150 PHE A CA 1
ATOM 1159 C C . PHE A 1 150 ? 18.468 -20.303 -40.385 1.00 94.56 150 PHE A C 1
ATOM 1161 O O . PHE A 1 150 ? 17.716 -19.397 -40.735 1.00 94.56 150 PHE A O 1
ATOM 1168 N N . CYS A 1 151 ? 18.073 -21.364 -39.694 1.00 96.06 151 CYS A N 1
ATOM 1169 C CA . CYS A 1 151 ? 16.774 -21.489 -39.061 1.00 96.06 151 CYS A CA 1
ATOM 1170 C C . CYS A 1 151 ? 16.980 -21.566 -37.551 1.00 96.06 151 CYS A C 1
ATOM 1172 O O . CYS A 1 151 ? 17.501 -22.551 -37.032 1.00 96.06 151 CYS A O 1
ATOM 1174 N N . ILE A 1 152 ? 16.580 -20.506 -36.861 1.00 95.62 152 ILE A N 1
ATOM 1175 C CA . ILE A 1 152 ? 16.664 -20.377 -35.410 1.00 95.62 152 ILE A CA 1
ATOM 1176 C C . ILE A 1 152 ? 15.313 -20.787 -34.832 1.00 95.62 152 ILE A C 1
ATOM 1178 O O . ILE A 1 152 ? 14.291 -20.219 -35.211 1.00 95.62 152 ILE A O 1
ATOM 1182 N N . ILE A 1 153 ? 15.295 -21.751 -33.919 1.00 96.12 153 ILE A N 1
ATOM 1183 C CA . ILE A 1 153 ? 14.078 -22.209 -33.251 1.00 96.12 153 ILE A CA 1
ATOM 1184 C C . ILE A 1 153 ? 14.175 -21.855 -31.771 1.00 96.12 153 ILE A C 1
ATOM 1186 O O . ILE A 1 153 ? 15.198 -22.086 -31.133 1.00 96.12 153 ILE A O 1
ATOM 1190 N N . CYS A 1 154 ? 13.116 -21.277 -31.215 1.00 95.12 154 CYS A N 1
ATOM 1191 C CA . CYS A 1 154 ? 13.039 -20.992 -29.786 1.00 95.12 154 CYS A CA 1
ATOM 1192 C C . CYS A 1 154 ? 11.606 -21.097 -29.259 1.00 95.12 154 CYS A C 1
ATOM 1194 O O . CYS A 1 154 ? 10.634 -21.049 -30.017 1.00 95.12 154 CYS A O 1
ATOM 1196 N N . ASN A 1 155 ? 11.452 -21.218 -27.941 1.00 94.75 155 ASN A N 1
ATOM 1197 C CA . ASN A 1 155 ? 10.135 -21.108 -27.314 1.00 94.75 155 ASN A CA 1
ATOM 1198 C C . ASN A 1 155 ? 9.833 -19.649 -26.947 1.00 94.75 155 ASN A C 1
ATOM 1200 O O . ASN A 1 155 ? 8.722 -19.163 -27.176 1.00 94.75 155 ASN A O 1
ATOM 1204 N N . TYR A 1 156 ? 10.842 -18.923 -26.456 1.00 92.94 156 TYR A N 1
ATOM 1205 C CA . TYR A 1 156 ? 10.702 -17.540 -26.003 1.00 92.94 156 TYR A CA 1
ATOM 1206 C C . TYR A 1 156 ? 11.501 -16.564 -26.868 1.00 92.94 156 TYR A C 1
ATOM 1208 O O . TYR A 1 156 ? 12.711 -16.406 -26.714 1.00 92.94 156 TYR A O 1
ATOM 1216 N N . LEU A 1 157 ? 10.799 -15.812 -27.721 1.00 93.44 157 LEU A N 1
ATOM 1217 C CA . LEU A 1 157 ? 11.415 -14.776 -28.558 1.00 93.44 157 LEU A CA 1
ATOM 1218 C C . LEU A 1 157 ? 12.165 -13.714 -27.730 1.00 93.44 157 LEU A C 1
ATOM 1220 O O . LEU A 1 157 ? 13.192 -13.208 -28.169 1.00 93.44 157 LEU A O 1
ATOM 1224 N N . SER A 1 158 ? 11.694 -13.402 -26.518 1.00 93.00 158 SER A N 1
ATOM 1225 C CA . SER A 1 158 ? 12.309 -12.415 -25.615 1.00 93.00 158 SER A CA 1
ATOM 1226 C C . SER A 1 158 ? 13.720 -12.786 -25.142 1.00 93.00 158 SER A C 1
ATOM 1228 O O . SER A 1 158 ? 14.474 -11.902 -24.736 1.00 93.00 158 SER A O 1
ATOM 1230 N N . LYS A 1 159 ? 14.098 -14.068 -25.207 1.00 92.62 159 LYS A N 1
ATOM 1231 C CA . LYS A 1 159 ? 15.449 -14.548 -24.878 1.00 92.62 159 LYS A CA 1
ATOM 1232 C C . LYS A 1 159 ? 16.422 -14.463 -26.060 1.00 92.62 159 LYS A C 1
ATOM 1234 O O . LYS A 1 159 ? 17.623 -14.651 -25.874 1.00 92.62 159 LYS A O 1
ATOM 1239 N N . ILE A 1 160 ? 15.927 -14.139 -27.254 1.00 95.06 160 ILE A N 1
ATOM 1240 C CA . ILE A 1 160 ? 16.746 -13.893 -28.440 1.00 95.06 160 ILE A CA 1
ATOM 1241 C C . ILE A 1 160 ? 17.062 -12.400 -28.540 1.00 95.06 160 ILE A C 1
ATOM 1243 O O . ILE A 1 160 ? 16.162 -11.566 -28.465 1.00 95.06 160 ILE A O 1
ATOM 1247 N N . ILE A 1 161 ? 18.328 -12.034 -28.743 1.00 94.62 161 ILE A N 1
ATOM 1248 C CA . ILE A 1 161 ? 18.737 -10.629 -28.840 1.00 94.62 161 ILE A CA 1
ATOM 1249 C C . ILE A 1 161 ? 18.063 -9.934 -30.044 1.00 94.62 161 ILE A C 1
ATOM 1251 O O . ILE A 1 161 ? 18.004 -10.513 -31.133 1.00 94.62 161 ILE A O 1
ATOM 1255 N N . PRO A 1 162 ? 17.611 -8.669 -29.916 1.00 94.81 162 PRO A N 1
ATOM 1256 C CA . PRO A 1 162 ? 16.937 -7.954 -31.007 1.00 94.81 162 PRO A CA 1
ATOM 1257 C C . PRO A 1 162 ? 17.750 -7.891 -32.306 1.00 94.81 162 PRO A C 1
ATOM 1259 O O . PRO A 1 162 ? 17.199 -7.986 -33.399 1.00 94.81 162 PRO A O 1
ATOM 1262 N N . ALA A 1 163 ? 19.076 -7.796 -32.184 1.00 90.94 163 ALA A N 1
ATOM 1263 C CA . ALA A 1 163 ? 19.987 -7.730 -33.321 1.00 90.94 163 ALA A CA 1
ATOM 1264 C C . ALA A 1 163 ? 20.059 -9.036 -34.138 1.00 90.94 163 ALA A C 1
ATOM 1266 O O . ALA A 1 163 ? 20.457 -9.006 -35.297 1.00 90.94 163 ALA A O 1
ATOM 1267 N N . LEU A 1 164 ? 19.700 -10.177 -33.541 1.00 93.38 164 LEU A N 1
ATOM 1268 C CA . LEU A 1 164 ? 19.597 -11.465 -34.227 1.00 93.38 164 LEU A CA 1
ATOM 1269 C C . LEU A 1 164 ? 18.198 -11.640 -34.836 1.00 93.38 164 LEU A C 1
ATOM 1271 O O . LEU A 1 164 ? 18.068 -12.105 -35.967 1.00 93.38 164 LEU A O 1
ATOM 1275 N N . GLN A 1 165 ? 17.159 -11.183 -34.124 1.00 95.25 165 GLN A N 1
ATOM 1276 C CA . GLN A 1 165 ? 15.781 -11.183 -34.626 1.00 95.25 165 GLN A CA 1
ATOM 1277 C C . GLN A 1 165 ? 15.632 -10.362 -35.914 1.00 95.25 165 GLN A C 1
ATOM 1279 O O . GLN A 1 165 ? 14.935 -10.793 -36.826 1.00 95.25 165 GLN A O 1
ATOM 1284 N N . SER A 1 166 ? 16.298 -9.206 -36.017 1.00 93.19 166 SER A N 1
ATOM 1285 C CA . SER A 1 166 ? 16.209 -8.324 -37.192 1.00 93.19 166 SER A CA 1
ATOM 1286 C C . SER A 1 166 ? 16.819 -8.907 -38.471 1.00 93.19 166 SER A C 1
ATOM 1288 O O . SER A 1 166 ? 16.575 -8.383 -39.555 1.00 93.19 166 SER A O 1
ATOM 1290 N N . ARG A 1 167 ? 17.608 -9.983 -38.366 1.00 93.06 167 ARG A N 1
ATOM 1291 C CA . ARG A 1 167 ? 18.251 -10.661 -39.502 1.00 93.06 167 ARG A CA 1
ATOM 1292 C C . ARG A 1 167 ? 17.454 -11.854 -40.031 1.00 93.06 167 ARG A C 1
ATOM 1294 O O . ARG A 1 167 ? 17.866 -12.443 -41.026 1.00 93.06 167 ARG A O 1
ATOM 1301 N N . CYS A 1 168 ? 16.342 -12.207 -39.385 1.00 95.19 168 CYS A N 1
ATOM 1302 C CA . CYS A 1 168 ? 15.556 -13.392 -39.712 1.00 95.19 168 CYS A CA 1
ATOM 1303 C C . CYS A 1 168 ? 14.079 -13.049 -39.942 1.00 95.19 168 CYS A C 1
ATOM 1305 O O . CYS A 1 168 ? 13.484 -12.257 -39.209 1.00 95.19 168 CYS A O 1
ATOM 1307 N N . THR A 1 169 ? 13.453 -13.712 -40.910 1.00 95.25 169 THR A N 1
ATOM 1308 C CA . THR A 1 169 ? 11.999 -13.701 -41.080 1.00 95.25 169 THR A CA 1
ATOM 1309 C C . THR A 1 169 ? 11.363 -14.545 -39.985 1.00 95.25 169 THR A C 1
ATOM 1311 O O . THR A 1 169 ? 11.695 -15.718 -39.803 1.00 95.25 169 THR A O 1
ATOM 1314 N N . ARG A 1 170 ? 10.452 -13.934 -39.227 1.00 95.12 170 ARG A N 1
ATOM 1315 C CA . ARG A 1 170 ? 9.864 -14.531 -38.026 1.00 95.12 170 ARG A CA 1
ATOM 1316 C C . ARG A 1 170 ? 8.551 -15.233 -38.356 1.00 95.12 170 ARG A C 1
ATOM 1318 O O . ARG A 1 170 ? 7.663 -14.615 -38.933 1.00 95.12 170 ARG A O 1
ATOM 1325 N N . PHE A 1 171 ? 8.411 -16.473 -37.904 1.00 94.94 171 PHE A N 1
ATOM 1326 C CA . PHE A 1 171 ? 7.178 -17.252 -37.992 1.00 94.94 171 PHE A CA 1
ATOM 1327 C C . PHE A 1 171 ? 6.742 -17.688 -36.594 1.00 94.94 171 PHE A C 1
ATOM 1329 O O . PHE A 1 171 ? 7.490 -18.361 -35.878 1.00 94.94 171 PHE A O 1
ATOM 1336 N N . ARG A 1 172 ? 5.530 -17.279 -36.201 1.00 94.12 172 ARG A N 1
ATOM 1337 C CA . ARG A 1 172 ? 4.934 -17.642 -34.914 1.00 94.12 172 ARG A CA 1
ATOM 1338 C C . ARG A 1 172 ? 4.111 -18.914 -35.063 1.00 94.12 172 ARG A C 1
ATOM 1340 O O . ARG A 1 172 ? 3.076 -18.893 -35.711 1.00 94.12 172 ARG A O 1
ATOM 1347 N N . PHE A 1 173 ? 4.514 -19.973 -34.379 1.00 93.44 173 PHE A N 1
ATOM 1348 C CA . PHE A 1 173 ? 3.750 -21.210 -34.278 1.00 93.44 173 PHE A CA 1
ATOM 1349 C C . PHE A 1 173 ? 2.778 -21.097 -33.101 1.00 93.44 173 PHE A C 1
ATOM 1351 O O . PHE A 1 173 ? 3.191 -21.029 -31.942 1.00 93.44 173 PHE A O 1
ATOM 1358 N N . ALA A 1 174 ? 1.483 -21.009 -33.397 1.00 90.12 174 ALA A N 1
ATOM 1359 C CA . ALA A 1 174 ? 0.431 -20.976 -32.382 1.00 90.12 174 ALA A CA 1
ATOM 1360 C C . ALA A 1 174 ? 0.119 -22.390 -31.838 1.00 90.12 174 ALA A C 1
ATOM 1362 O O . ALA A 1 174 ? 0.359 -23.369 -32.549 1.00 90.12 174 ALA A O 1
ATOM 1363 N N . PRO A 1 175 ? -0.426 -22.516 -30.609 1.00 90.56 175 PRO A N 1
ATOM 1364 C CA . PRO A 1 175 ? -1.016 -23.768 -30.131 1.00 90.56 175 PRO A CA 1
ATOM 1365 C C . PRO A 1 175 ? -2.021 -24.345 -31.130 1.00 90.56 175 PRO A C 1
ATOM 1367 O O . PRO A 1 175 ? -2.746 -23.593 -31.786 1.00 90.56 175 PRO A O 1
ATOM 1370 N N . LEU A 1 176 ? -2.066 -25.672 -31.231 1.00 90.94 176 LEU A N 1
ATOM 1371 C CA . LEU A 1 176 ? -2.940 -26.358 -32.178 1.00 90.94 176 LEU A CA 1
ATOM 1372 C C . LEU A 1 176 ? -4.395 -26.331 -31.706 1.00 90.94 176 LEU A C 1
ATOM 1374 O O . LEU A 1 176 ? -4.673 -26.576 -30.532 1.00 90.94 176 LEU A O 1
ATOM 1378 N N . LYS A 1 177 ? -5.324 -26.057 -32.628 1.00 90.06 177 LYS A N 1
ATOM 1379 C CA . LYS A 1 177 ? -6.769 -26.140 -32.364 1.00 90.06 177 LYS A CA 1
ATOM 1380 C C . LYS A 1 177 ? -7.241 -27.595 -32.384 1.00 90.06 177 LYS A C 1
ATOM 1382 O O . LYS A 1 177 ? -6.626 -28.435 -33.034 1.00 90.06 177 LYS A O 1
ATOM 1387 N N . GLN A 1 178 ? -8.363 -27.876 -31.725 1.00 88.50 178 GLN A N 1
ATOM 1388 C CA . GLN A 1 178 ? -8.920 -29.230 -31.613 1.00 88.50 178 GLN A CA 1
ATOM 1389 C C . GLN A 1 178 ? -9.165 -29.860 -32.987 1.00 88.50 178 GLN A C 1
ATOM 1391 O O . GLN A 1 178 ? -8.659 -30.941 -33.264 1.00 88.50 178 GLN A O 1
ATOM 1396 N N . GLU A 1 179 ? -9.826 -29.124 -33.879 1.00 88.56 179 GLU A N 1
ATOM 1397 C CA . GLU A 1 179 ? -10.106 -29.525 -35.266 1.00 88.56 179 GLU A CA 1
ATOM 1398 C C . GLU A 1 179 ? -8.847 -29.912 -36.048 1.00 88.56 179 GLU A C 1
ATOM 1400 O O . GLU A 1 179 ? -8.880 -30.811 -36.881 1.00 88.56 179 GLU A O 1
ATOM 1405 N N . GLN A 1 180 ? -7.723 -29.249 -35.760 1.00 86.88 180 GLN A N 1
ATOM 1406 C CA . GLN A 1 180 ? -6.449 -29.558 -36.394 1.00 86.88 180 GLN A CA 1
ATOM 1407 C C . GLN A 1 180 ? -5.902 -30.860 -35.819 1.00 86.88 180 GLN A C 1
ATOM 1409 O O . GLN A 1 180 ? -5.539 -31.754 -36.558 1.00 86.88 180 GLN A O 1
ATOM 1414 N N . VAL A 1 181 ? -5.883 -31.014 -34.499 1.00 89.31 181 VAL A N 1
ATOM 1415 C CA . VAL A 1 181 ? -5.275 -32.172 -33.834 1.00 89.31 181 VAL A CA 1
ATOM 1416 C C . VAL A 1 181 ? -6.023 -33.490 -34.092 1.00 89.31 181 VAL A C 1
ATOM 1418 O O . VAL A 1 181 ? -5.371 -34.525 -34.262 1.00 89.31 181 VAL A O 1
ATOM 1421 N N . MET A 1 182 ? -7.360 -33.472 -34.103 1.00 89.44 182 MET A N 1
ATOM 1422 C CA . MET A 1 182 ? -8.191 -34.688 -34.098 1.00 89.44 182 MET A CA 1
ATOM 1423 C C . MET A 1 182 ? -7.881 -35.678 -35.235 1.00 89.44 182 MET A C 1
ATOM 1425 O O . MET A 1 182 ? -7.610 -36.838 -34.918 1.00 89.44 182 MET A O 1
ATOM 1429 N N . PRO A 1 183 ? -7.758 -35.260 -36.514 1.00 89.69 183 PRO A N 1
ATOM 1430 C CA . PRO A 1 183 ? -7.375 -36.160 -37.606 1.00 89.69 183 PRO A CA 1
ATOM 1431 C C . PRO A 1 183 ? -6.090 -36.954 -37.346 1.00 89.69 183 PRO A C 1
ATOM 1433 O O . PRO A 1 183 ? -5.953 -38.105 -37.764 1.00 89.69 183 PRO A O 1
ATOM 1436 N N . ARG A 1 184 ? -5.121 -36.352 -36.644 1.00 89.19 184 ARG A N 1
ATOM 1437 C CA . ARG A 1 184 ? -3.856 -37.019 -36.329 1.00 89.19 184 ARG A CA 1
ATOM 1438 C C . ARG A 1 184 ? -3.991 -38.005 -35.178 1.00 89.19 184 ARG A C 1
ATOM 1440 O O . ARG A 1 184 ? -3.325 -39.036 -35.212 1.00 89.19 184 ARG A O 1
ATOM 1447 N N . ILE A 1 185 ? -4.820 -37.694 -34.184 1.00 91.06 185 ILE A N 1
ATOM 1448 C CA . ILE A 1 185 ? -5.153 -38.625 -33.101 1.00 91.06 185 ILE A CA 1
ATOM 1449 C C . ILE A 1 185 ? -5.869 -39.846 -33.684 1.00 91.06 185 ILE A C 1
ATOM 1451 O O . ILE A 1 185 ? -5.439 -40.968 -33.431 1.00 91.06 185 ILE A O 1
ATOM 1455 N N . ASP A 1 186 ? -6.886 -39.638 -34.522 1.00 91.81 186 ASP A N 1
ATOM 1456 C CA . ASP A 1 186 ? -7.660 -40.723 -35.137 1.00 91.81 186 ASP A CA 1
ATOM 1457 C C . ASP A 1 186 ? -6.786 -41.639 -35.999 1.00 91.81 186 ASP A C 1
ATOM 1459 O O . ASP A 1 186 ? -6.905 -42.862 -35.929 1.00 91.81 186 ASP A O 1
ATOM 1463 N N . TYR A 1 187 ? -5.837 -41.065 -36.745 1.00 91.50 187 TYR A N 1
ATOM 1464 C CA . TYR A 1 187 ? -4.850 -41.840 -37.494 1.00 91.50 187 TYR A CA 1
ATOM 1465 C C . TYR A 1 187 ? -4.012 -42.764 -36.592 1.00 91.50 187 TYR A C 1
ATOM 1467 O O . TYR A 1 187 ? -3.784 -43.921 -36.942 1.00 91.50 187 TYR A O 1
ATOM 1475 N N . ILE A 1 188 ? -3.554 -42.277 -35.433 1.00 92.19 188 ILE A N 1
ATOM 1476 C CA . ILE A 1 188 ? -2.761 -43.082 -34.488 1.00 92.19 188 ILE A CA 1
ATOM 1477 C C . ILE A 1 188 ? -3.635 -44.162 -33.843 1.00 92.19 188 ILE A C 1
ATOM 1479 O O . ILE A 1 188 ? -3.209 -45.310 -33.768 1.00 92.19 188 ILE A O 1
ATOM 1483 N N . ILE A 1 189 ? -4.865 -43.822 -33.445 1.00 93.12 189 ILE A N 1
ATOM 1484 C CA . ILE A 1 189 ? -5.834 -44.766 -32.866 1.00 93.12 189 ILE A CA 1
ATOM 1485 C C . ILE A 1 189 ? -6.100 -45.932 -33.820 1.00 93.12 189 ILE A C 1
ATOM 1487 O O . ILE A 1 189 ? -6.074 -47.082 -33.395 1.00 93.12 189 ILE A O 1
ATOM 1491 N N . GLN A 1 190 ? -6.299 -45.650 -35.110 1.00 93.38 190 GLN A N 1
ATOM 1492 C CA . GLN A 1 190 ? -6.505 -46.685 -36.125 1.00 93.38 190 GLN A CA 1
ATOM 1493 C C . GLN A 1 190 ? -5.255 -47.541 -36.357 1.00 93.38 190 GLN A C 1
ATOM 1495 O O . GLN A 1 190 ? -5.371 -48.737 -36.597 1.00 93.38 190 GLN A O 1
ATOM 1500 N N . LYS A 1 191 ? -4.057 -46.942 -36.317 1.00 93.00 191 LYS A N 1
ATOM 1501 C CA . LYS A 1 191 ? -2.793 -47.657 -36.561 1.00 93.00 191 LYS A CA 1
ATOM 1502 C C . LYS A 1 191 ? -2.340 -48.532 -35.399 1.00 93.00 191 LYS A C 1
ATOM 1504 O O . LYS A 1 191 ? -1.663 -49.523 -35.648 1.00 93.00 191 LYS A O 1
ATOM 1509 N N . GLU A 1 192 ? -2.672 -48.146 -34.173 1.00 92.62 192 GLU A N 1
ATOM 1510 C CA . GLU A 1 192 ? -2.340 -48.883 -32.947 1.00 92.62 192 GLU A CA 1
ATOM 1511 C C . GLU A 1 192 ? -3.534 -49.702 -32.415 1.00 92.62 192 GLU A C 1
ATOM 1513 O O . GLU A 1 192 ? -3.430 -50.281 -31.341 1.00 92.62 192 GLU A O 1
ATOM 1518 N N . GLU A 1 193 ? -4.658 -49.742 -33.144 1.00 92.12 193 GLU A N 1
ATOM 1519 C CA . GLU A 1 193 ? -5.876 -50.504 -32.804 1.00 92.12 193 GLU A CA 1
ATOM 1520 C C . GLU A 1 193 ? -6.427 -50.204 -31.391 1.00 92.12 193 GLU A C 1
ATOM 1522 O O . GLU A 1 193 ? -6.799 -51.097 -30.631 1.00 92.12 193 GLU A O 1
ATOM 1527 N N . LEU A 1 194 ? -6.487 -48.918 -31.023 1.00 92.50 194 LEU A N 1
ATOM 1528 C CA . LEU A 1 194 ? -6.854 -48.485 -29.668 1.00 92.50 194 LEU A CA 1
ATOM 1529 C C . LEU A 1 194 ? -8.367 -48.316 -29.481 1.00 92.50 194 LEU A C 1
ATOM 1531 O O . LEU A 1 194 ? -9.056 -47.749 -30.330 1.00 92.50 194 LEU A O 1
ATOM 1535 N N . ASN A 1 195 ? -8.868 -48.692 -28.302 1.00 92.69 195 ASN A N 1
ATOM 1536 C CA . ASN A 1 195 ? -10.238 -48.405 -27.882 1.00 92.69 195 ASN A CA 1
ATOM 1537 C C . ASN A 1 195 ? -10.299 -47.082 -27.094 1.00 92.69 195 ASN A C 1
ATOM 1539 O O . ASN A 1 195 ? -9.958 -47.034 -25.909 1.00 92.69 195 ASN A O 1
ATOM 1543 N N . VAL A 1 196 ? -10.707 -45.997 -27.762 1.00 93.19 196 VAL A N 1
ATOM 1544 C CA . VAL A 1 196 ? -10.739 -44.634 -27.201 1.00 93.19 196 VAL A CA 1
ATOM 1545 C C . VAL A 1 196 ? -12.137 -44.043 -27.313 1.00 93.19 196 VAL A C 1
ATOM 1547 O O . VAL A 1 196 ? -12.706 -44.000 -28.403 1.00 93.19 196 VAL A O 1
ATOM 1550 N N . THR A 1 197 ? -12.668 -43.545 -26.202 1.00 93.56 197 THR A N 1
ATOM 1551 C CA . THR A 1 197 ? -13.970 -42.870 -26.155 1.00 93.56 197 THR A CA 1
ATOM 1552 C C . THR A 1 197 ? -13.837 -41.374 -26.473 1.00 93.56 197 THR A C 1
ATOM 1554 O O . THR A 1 197 ? -12.758 -40.791 -26.334 1.00 93.56 197 THR A O 1
ATOM 1557 N N . ASP A 1 198 ? -14.923 -40.722 -26.901 1.00 91.12 198 ASP A N 1
ATOM 1558 C CA . ASP A 1 198 ? -14.890 -39.304 -27.303 1.00 91.12 198 ASP A CA 1
ATOM 1559 C C . ASP A 1 198 ? -14.514 -38.362 -26.142 1.00 91.12 198 ASP A C 1
ATOM 1561 O O . ASP A 1 198 ? -13.696 -37.458 -26.315 1.00 91.12 198 ASP A O 1
ATOM 1565 N N . ASP A 1 199 ? -14.993 -38.637 -24.925 1.00 90.56 199 ASP A N 1
ATOM 1566 C CA . ASP A 1 199 ? -14.587 -37.931 -23.699 1.00 90.56 199 ASP A CA 1
ATOM 1567 C C . ASP A 1 199 ? -13.091 -38.123 -23.381 1.00 90.56 199 ASP A C 1
ATOM 1569 O O . ASP A 1 199 ? -12.434 -37.219 -22.860 1.00 90.56 199 ASP A O 1
ATOM 1573 N N . GLY A 1 200 ? -12.520 -39.277 -23.745 1.00 91.38 200 GLY A N 1
ATOM 1574 C CA . GLY A 1 200 ? -11.083 -39.536 -23.678 1.00 91.38 200 GLY A CA 1
ATOM 1575 C C . GLY A 1 200 ? -10.286 -38.665 -24.653 1.00 91.38 200 GLY A C 1
ATOM 1576 O O . GLY A 1 200 ? -9.267 -38.084 -24.268 1.00 91.38 200 GLY A O 1
ATOM 1577 N N . LYS A 1 201 ? -10.763 -38.508 -25.896 1.00 91.62 201 LYS A N 1
ATOM 1578 C CA . LYS A 1 201 ? -10.140 -37.623 -26.901 1.00 91.62 201 LYS A CA 1
ATOM 1579 C C . LYS A 1 201 ? -10.188 -36.157 -26.470 1.00 91.62 201 LYS A C 1
ATOM 1581 O O . LYS A 1 201 ? -9.175 -35.455 -26.559 1.00 91.62 201 LYS A O 1
ATOM 1586 N N . ASP A 1 202 ? -11.324 -35.711 -25.945 1.00 90.19 202 ASP A N 1
ATOM 1587 C CA . ASP A 1 202 ? -11.492 -34.353 -25.426 1.00 90.19 202 ASP A CA 1
ATOM 1588 C C . ASP A 1 202 ? -10.572 -34.086 -24.228 1.00 90.19 202 ASP A C 1
ATOM 1590 O O . ASP A 1 202 ? -9.911 -33.041 -24.166 1.00 90.19 202 ASP A O 1
ATOM 1594 N N . ALA A 1 203 ? -10.446 -35.050 -23.309 1.00 90.38 203 ALA A N 1
ATOM 1595 C CA . ALA A 1 203 ? -9.525 -34.967 -22.178 1.00 90.38 203 ALA A CA 1
ATOM 1596 C C . ALA A 1 203 ? -8.056 -34.863 -22.626 1.00 90.38 203 ALA A C 1
ATOM 1598 O O . ALA A 1 203 ? -7.310 -34.023 -22.109 1.00 90.38 203 ALA A O 1
ATOM 1599 N N . LEU A 1 204 ? -7.641 -35.663 -23.618 1.00 91.75 204 LEU A N 1
ATOM 1600 C CA . LEU A 1 204 ? -6.286 -35.625 -24.185 1.00 91.75 204 LEU A CA 1
ATOM 1601 C C . LEU A 1 204 ? -5.952 -34.249 -24.766 1.00 91.75 204 LEU A C 1
ATOM 1603 O O . LEU A 1 204 ? -4.874 -33.704 -24.496 1.00 91.75 204 LEU A O 1
ATOM 1607 N N . PHE A 1 205 ? -6.881 -33.672 -25.533 1.00 90.75 205 PHE A N 1
ATOM 1608 C CA . PHE A 1 205 ? -6.707 -32.344 -26.111 1.00 90.75 205 PHE A CA 1
ATOM 1609 C C . PHE A 1 205 ? -6.651 -31.260 -25.025 1.00 90.75 205 PHE A C 1
ATOM 1611 O O . PHE A 1 205 ? -5.719 -30.447 -25.009 1.00 90.75 205 PHE A O 1
ATOM 1618 N N . LYS A 1 206 ? -7.597 -31.282 -24.075 1.00 87.69 206 LYS A N 1
ATOM 1619 C CA . LYS A 1 206 ? -7.704 -30.286 -23.001 1.00 87.69 206 LYS A CA 1
ATOM 1620 C C . LYS A 1 206 ? -6.448 -30.235 -22.126 1.00 87.69 206 LYS A C 1
ATOM 1622 O O . LYS A 1 206 ? -5.898 -29.154 -21.918 1.00 87.69 206 LYS A O 1
ATOM 1627 N N . LEU A 1 207 ? -5.952 -31.384 -21.660 1.00 87.88 207 LEU A N 1
ATOM 1628 C CA . LEU A 1 207 ? -4.763 -31.455 -20.794 1.00 87.88 207 LEU A CA 1
ATOM 1629 C C . LEU A 1 207 ? -3.471 -31.050 -21.503 1.00 87.88 207 LEU A C 1
ATOM 1631 O O . LEU A 1 207 ? -2.514 -30.601 -20.867 1.00 87.88 207 LEU A O 1
ATOM 1635 N N . SER A 1 208 ? -3.433 -31.207 -22.822 1.00 87.44 208 SER A N 1
ATOM 1636 C CA . SER A 1 208 ? -2.239 -30.920 -23.605 1.00 87.44 208 SER A CA 1
ATOM 1637 C C . SER A 1 208 ? -2.175 -29.481 -24.110 1.00 87.44 208 SER A C 1
ATOM 1639 O O . SER A 1 208 ? -1.133 -29.081 -24.620 1.00 87.44 208 SER A O 1
ATOM 1641 N N . LYS A 1 209 ? -3.251 -28.688 -23.960 1.00 86.94 209 LYS A N 1
ATOM 1642 C CA . LYS A 1 209 ? -3.322 -27.257 -24.325 1.00 86.94 209 LYS A CA 1
ATOM 1643 C C . LYS A 1 209 ? -2.765 -26.969 -25.742 1.00 86.94 209 LYS A C 1
ATOM 1645 O O . LYS A 1 209 ? -2.087 -25.966 -25.962 1.00 86.94 209 LYS A O 1
ATOM 1650 N N . GLY A 1 210 ? -3.032 -27.866 -26.700 1.00 87.81 210 GLY A N 1
ATOM 1651 C CA . GLY A 1 210 ? -2.578 -27.751 -28.095 1.00 87.81 210 GLY A CA 1
ATOM 1652 C C . GLY A 1 210 ? -1.131 -28.194 -28.378 1.00 87.81 210 GLY A C 1
ATOM 1653 O O . GLY A 1 210 ? -0.621 -27.900 -29.458 1.00 87.81 210 GLY A O 1
ATOM 1654 N N . ASP A 1 211 ? -0.460 -28.882 -27.446 1.00 92.31 211 ASP A N 1
ATOM 1655 C CA . ASP A 1 211 ? 0.854 -29.519 -27.640 1.00 92.31 211 ASP A CA 1
ATOM 1656 C C . ASP A 1 211 ? 0.689 -30.957 -28.173 1.00 92.31 211 ASP A C 1
ATOM 1658 O O . ASP A 1 211 ? 0.334 -31.871 -27.428 1.00 92.31 211 ASP A O 1
ATOM 1662 N N . MET A 1 212 ? 0.991 -31.186 -29.458 1.00 91.31 212 MET A N 1
ATOM 1663 C CA . MET A 1 212 ? 0.845 -32.512 -30.082 1.00 91.31 212 MET A CA 1
ATOM 1664 C C . MET A 1 212 ? 1.766 -33.572 -29.465 1.00 91.31 212 MET A C 1
ATOM 1666 O O . MET A 1 212 ? 1.401 -34.742 -29.371 1.00 91.31 212 MET A O 1
ATOM 1670 N N . ARG A 1 213 ? 2.975 -33.181 -29.048 1.00 92.06 213 ARG A N 1
ATOM 1671 C CA . ARG A 1 213 ? 3.945 -34.102 -28.445 1.00 92.06 213 ARG A CA 1
ATOM 1672 C C . ARG A 1 213 ? 3.394 -34.638 -27.127 1.00 92.06 213 ARG A C 1
ATOM 1674 O O . ARG A 1 213 ? 3.465 -35.838 -26.876 1.00 92.06 213 ARG A O 1
ATOM 1681 N N . ARG A 1 214 ? 2.816 -33.755 -26.310 1.00 93.06 214 ARG A N 1
ATOM 1682 C CA . ARG A 1 214 ? 2.170 -34.120 -25.049 1.00 93.06 214 ARG A CA 1
ATOM 1683 C C . ARG A 1 214 ? 0.955 -35.016 -25.281 1.00 93.06 214 ARG A C 1
ATOM 1685 O O . ARG A 1 214 ? 0.856 -36.028 -24.600 1.00 93.06 214 ARG A O 1
ATOM 1692 N N . ILE A 1 215 ? 0.114 -34.719 -26.274 1.00 93.06 215 ILE A N 1
ATOM 1693 C CA . ILE A 1 215 ? -1.047 -35.560 -26.628 1.00 93.06 215 ILE A CA 1
ATOM 1694 C C . ILE A 1 215 ? -0.618 -36.993 -26.926 1.00 93.06 215 ILE A C 1
ATOM 1696 O O . ILE A 1 215 ? -1.153 -37.926 -26.338 1.00 93.06 215 ILE A O 1
ATOM 1700 N N . ILE A 1 216 ? 0.364 -37.167 -27.814 1.00 93.06 216 ILE A N 1
ATOM 1701 C CA . ILE A 1 216 ? 0.822 -38.497 -28.229 1.00 93.06 216 ILE A CA 1
ATOM 1702 C C . ILE A 1 216 ? 1.446 -39.251 -27.051 1.00 93.06 216 ILE A C 1
ATOM 1704 O O . ILE A 1 216 ? 1.164 -40.432 -26.873 1.00 93.06 216 ILE A O 1
ATOM 1708 N N . ASN A 1 217 ? 2.245 -38.572 -26.222 1.00 93.25 217 ASN A N 1
ATOM 1709 C CA . ASN A 1 217 ? 2.830 -39.180 -25.027 1.00 93.25 217 ASN A CA 1
ATOM 1710 C C . ASN A 1 217 ? 1.760 -39.631 -24.028 1.00 93.25 217 ASN A C 1
ATOM 1712 O O . ASN A 1 217 ? 1.844 -40.739 -23.512 1.00 93.25 217 ASN A O 1
ATOM 1716 N N . VAL A 1 218 ? 0.749 -38.800 -23.754 1.00 92.88 218 VAL A N 1
ATOM 1717 C CA . VAL A 1 218 ? -0.328 -39.166 -22.823 1.00 92.88 218 VAL A CA 1
ATOM 1718 C C . VAL A 1 218 ? -1.189 -40.287 -23.403 1.00 92.88 218 VAL A C 1
ATOM 1720 O O . VAL A 1 218 ? -1.532 -41.213 -22.672 1.00 92.88 218 VAL A O 1
ATOM 1723 N N . LEU A 1 219 ? -1.487 -40.257 -24.705 1.00 94.19 219 LEU A N 1
ATOM 1724 C CA . LEU A 1 219 ? -2.215 -41.330 -25.385 1.00 94.19 219 LEU A CA 1
ATOM 1725 C C . LEU A 1 219 ? -1.449 -42.659 -25.291 1.00 94.19 219 LEU A C 1
ATOM 1727 O O . LEU A 1 219 ? -2.041 -43.658 -24.897 1.00 94.19 219 LEU A O 1
ATOM 1731 N N . GLN A 1 220 ? -0.139 -42.660 -25.565 1.00 93.81 220 GLN A N 1
ATOM 1732 C CA . GLN A 1 220 ? 0.715 -43.847 -25.441 1.00 93.81 220 GLN A CA 1
ATOM 1733 C C . GLN A 1 220 ? 0.750 -44.374 -24.005 1.00 93.81 220 GLN A C 1
ATOM 1735 O O . GLN A 1 220 ? 0.513 -45.556 -23.773 1.00 93.81 220 GLN A O 1
ATOM 1740 N N . SER A 1 221 ? 1.013 -43.502 -23.031 1.00 92.88 221 SER A N 1
ATOM 1741 C CA . SER A 1 221 ? 1.079 -43.894 -21.622 1.00 92.88 221 SER A CA 1
ATOM 1742 C C . SER A 1 221 ? -0.258 -44.424 -21.102 1.00 92.88 221 SER A C 1
ATOM 1744 O O . SER A 1 221 ? -0.271 -45.361 -20.309 1.00 92.88 221 SER A O 1
ATOM 1746 N N . THR A 1 222 ? -1.381 -43.861 -21.557 1.00 92.44 222 THR A N 1
ATOM 1747 C CA . THR A 1 222 ? -2.718 -44.322 -21.150 1.00 92.44 222 THR A CA 1
ATOM 1748 C C . THR A 1 222 ? -3.072 -45.648 -21.824 1.00 92.44 222 THR A C 1
ATOM 1750 O O . THR A 1 222 ? -3.580 -46.540 -21.154 1.00 92.44 222 THR A O 1
ATOM 1753 N N . ALA A 1 223 ? -2.733 -45.825 -23.105 1.00 91.56 223 ALA A N 1
ATOM 1754 C CA . ALA A 1 223 ? -2.916 -47.087 -23.827 1.00 91.56 223 ALA A CA 1
ATOM 1755 C C . ALA A 1 223 ? -2.142 -48.249 -23.185 1.00 91.56 223 ALA A C 1
ATOM 1757 O O . ALA A 1 223 ? -2.644 -49.362 -23.104 1.00 91.56 223 ALA A O 1
ATOM 1758 N N . LEU A 1 224 ? -0.928 -47.983 -22.691 1.00 89.62 224 LEU A N 1
ATOM 1759 C CA . LEU A 1 224 ? -0.119 -48.983 -21.989 1.00 89.62 224 LEU A CA 1
ATOM 1760 C C . LEU A 1 224 ? -0.647 -49.310 -20.584 1.00 89.62 224 LEU A C 1
ATOM 1762 O O . LEU A 1 224 ? -0.316 -50.360 -20.040 1.00 89.62 224 LEU A O 1
ATOM 1766 N N . ALA A 1 225 ? -1.423 -48.409 -19.978 1.00 87.94 225 ALA A N 1
ATOM 1767 C CA . ALA A 1 225 ? -1.919 -48.553 -18.613 1.00 87.94 225 ALA A CA 1
ATOM 1768 C C . ALA A 1 225 ? -3.350 -49.111 -18.531 1.00 87.94 225 ALA A C 1
ATOM 1770 O O . ALA A 1 225 ? -3.721 -49.663 -17.495 1.00 87.94 225 ALA A O 1
ATOM 1771 N N . THR A 1 226 ? -4.170 -48.930 -19.571 1.00 87.38 226 THR A N 1
ATOM 1772 C CA . THR A 1 226 ? -5.602 -49.270 -19.559 1.00 87.38 226 THR A CA 1
ATOM 1773 C C . THR A 1 226 ? -6.094 -49.743 -20.924 1.00 87.38 226 THR A C 1
ATOM 1775 O O . THR A 1 226 ? -5.781 -49.110 -21.928 1.00 87.38 226 THR A O 1
ATOM 1778 N N . ASP A 1 227 ? -6.963 -50.759 -20.942 1.00 86.12 227 ASP A N 1
ATOM 1779 C CA . ASP A 1 227 ? -7.551 -51.312 -22.177 1.00 86.12 227 ASP A CA 1
ATOM 1780 C C . ASP A 1 227 ? -8.549 -50.364 -22.871 1.00 86.12 227 ASP A C 1
ATOM 1782 O O . ASP A 1 227 ? -8.762 -50.448 -24.079 1.00 86.12 227 ASP A O 1
ATOM 1786 N N . VAL A 1 228 ? -9.183 -49.461 -22.110 1.00 91.75 228 VAL A N 1
ATOM 1787 C CA . VAL A 1 228 ? -10.130 -48.457 -22.623 1.00 91.75 228 VAL A CA 1
ATOM 1788 C C . VAL A 1 228 ? -9.681 -47.067 -22.192 1.00 91.75 228 VAL A C 1
ATOM 1790 O O . VAL A 1 228 ? -9.623 -46.763 -20.997 1.00 91.75 228 VAL A O 1
ATOM 1793 N N . ILE A 1 229 ? -9.418 -46.203 -23.169 1.00 93.69 229 ILE A N 1
ATOM 1794 C CA . ILE A 1 229 ? -8.944 -44.835 -22.951 1.00 93.69 229 ILE A CA 1
ATOM 1795 C C . ILE A 1 229 ? -10.152 -43.893 -22.873 1.00 93.69 229 ILE A C 1
ATOM 1797 O O . ILE A 1 229 ? -10.708 -43.498 -23.896 1.00 93.69 229 ILE A O 1
ATOM 1801 N N . ASN A 1 230 ? -10.540 -43.528 -21.650 1.00 92.62 230 ASN A N 1
ATOM 1802 C CA . ASN A 1 230 ? -11.630 -42.590 -21.342 1.00 92.62 230 ASN A CA 1
ATOM 1803 C C . ASN A 1 230 ? -11.146 -41.389 -20.510 1.00 92.62 230 ASN A C 1
ATOM 1805 O O . ASN A 1 230 ? -9.979 -41.348 -20.107 1.00 92.62 230 ASN A O 1
ATOM 1809 N N . GLU A 1 231 ? -12.024 -40.419 -20.209 1.00 90.88 231 GLU A N 1
ATOM 1810 C CA . GLU A 1 231 ? -11.659 -39.214 -19.438 1.00 90.88 231 GLU A CA 1
ATOM 1811 C C . GLU A 1 231 ? -10.952 -39.585 -18.121 1.00 90.88 231 GLU A C 1
ATOM 1813 O O . GLU A 1 231 ? -9.901 -39.041 -17.774 1.00 90.88 231 GLU A O 1
ATOM 1818 N N . LYS A 1 232 ? -11.490 -40.567 -17.390 1.00 87.94 232 LYS A N 1
ATOM 1819 C CA . LYS A 1 232 ? -10.930 -40.996 -16.103 1.00 87.94 232 LYS A CA 1
ATOM 1820 C C . LYS A 1 232 ? -9.509 -41.547 -16.260 1.00 87.94 232 LYS A C 1
ATOM 1822 O O . LYS A 1 232 ? -8.647 -41.165 -15.470 1.00 87.94 232 LYS A O 1
ATOM 1827 N N . GLY A 1 233 ? -9.274 -42.418 -17.241 1.00 88.44 233 GLY A N 1
ATOM 1828 C CA . GLY A 1 233 ? -7.960 -43.011 -17.505 1.00 88.44 233 GLY A CA 1
ATOM 1829 C C . GLY A 1 233 ? -6.912 -41.952 -17.840 1.00 88.44 233 GLY A C 1
ATOM 1830 O O . GLY A 1 233 ? -5.834 -41.937 -17.247 1.00 88.44 233 GLY A O 1
ATOM 1831 N N . VAL A 1 234 ? -7.273 -40.997 -18.700 1.00 91.81 234 VAL A N 1
ATOM 1832 C CA . VAL A 1 234 ? -6.383 -39.917 -19.149 1.00 91.81 234 VAL A CA 1
ATOM 1833 C C . VAL A 1 234 ? -5.988 -38.986 -17.993 1.00 91.81 234 VAL A C 1
ATOM 1835 O O . VAL A 1 234 ? -4.800 -38.748 -17.769 1.00 91.81 234 VAL A O 1
ATOM 1838 N N . TYR A 1 235 ? -6.954 -38.493 -17.206 1.00 89.81 235 TYR A N 1
ATOM 1839 C CA . TYR A 1 235 ? -6.664 -37.615 -16.062 1.00 89.81 235 TYR A CA 1
ATOM 1840 C C . TYR A 1 235 ? -5.849 -38.323 -14.970 1.00 89.81 235 TYR A C 1
ATOM 1842 O O . TYR A 1 235 ? -4.954 -37.716 -14.378 1.00 89.81 235 TYR A O 1
ATOM 1850 N N . SER A 1 236 ? -6.125 -39.607 -14.719 1.00 86.06 236 SER A N 1
ATOM 1851 C CA . SER A 1 236 ? -5.364 -40.413 -13.760 1.00 86.06 236 SER A CA 1
ATOM 1852 C C . SER A 1 236 ? -3.934 -40.693 -14.222 1.00 86.06 236 SER A C 1
ATOM 1854 O O . SER A 1 236 ? -3.036 -40.646 -13.389 1.00 86.06 236 SER A O 1
ATOM 1856 N N . CYS A 1 237 ? -3.705 -40.922 -15.520 1.00 87.69 237 CYS A N 1
ATOM 1857 C CA . CYS A 1 237 ? -2.366 -41.131 -16.080 1.00 87.69 237 CYS A CA 1
ATOM 1858 C C . CYS A 1 237 ? -1.469 -39.889 -15.914 1.00 87.69 237 CYS A C 1
ATOM 1860 O O . CYS A 1 237 ? -0.295 -40.008 -15.575 1.00 87.69 237 CYS A O 1
ATOM 1862 N N . VAL A 1 238 ? -2.031 -38.689 -16.107 1.00 86.81 238 VAL A N 1
ATOM 1863 C CA . VAL A 1 238 ? -1.294 -37.415 -15.986 1.00 86.81 238 VAL A CA 1
ATOM 1864 C C . VAL A 1 238 ? -1.179 -36.935 -14.532 1.00 86.81 238 VAL A C 1
ATOM 1866 O O . VAL A 1 238 ? -0.301 -36.133 -14.226 1.00 86.81 238 VAL A O 1
ATOM 1869 N N . GLY A 1 239 ? -2.056 -37.399 -13.636 1.00 84.19 239 GLY A N 1
ATOM 1870 C CA . GLY A 1 239 ? -2.132 -36.910 -12.255 1.00 84.19 239 GLY A CA 1
ATOM 1871 C C . GLY A 1 239 ? -2.766 -35.518 -12.129 1.00 84.19 239 GLY A C 1
ATOM 1872 O O . GLY A 1 239 ? -2.513 -34.813 -11.157 1.00 84.19 239 GLY A O 1
ATOM 1873 N N . TYR A 1 240 ? -3.585 -35.108 -13.104 1.00 87.19 240 TYR A N 1
ATOM 1874 C CA . TYR A 1 240 ? -4.245 -33.797 -13.118 1.00 87.19 240 TYR A CA 1
ATOM 1875 C C . TYR A 1 240 ? -5.632 -33.871 -12.444 1.00 87.19 240 TYR A C 1
ATOM 1877 O O . TYR A 1 240 ? -6.315 -34.898 -12.556 1.00 87.19 240 TYR A O 1
ATOM 1885 N N . PRO A 1 241 ? -6.108 -32.821 -11.745 1.00 87.25 241 PRO A N 1
ATOM 1886 C CA . PRO A 1 241 ? -7.415 -32.842 -11.103 1.00 87.25 241 PRO A CA 1
ATOM 1887 C C . PRO A 1 241 ? -8.541 -32.959 -12.133 1.00 87.25 241 PRO A C 1
ATOM 1889 O O . PRO A 1 241 ? -8.639 -32.184 -13.083 1.00 87.25 241 PRO A O 1
ATOM 1892 N N . ARG A 1 242 ? -9.435 -33.928 -11.918 1.00 87.12 242 ARG A N 1
ATOM 1893 C CA . ARG A 1 242 ? -10.614 -34.117 -12.772 1.00 87.12 242 ARG A CA 1
ATOM 1894 C C . ARG A 1 242 ? -11.577 -32.927 -12.653 1.00 87.12 242 ARG A C 1
ATOM 1896 O O . ARG A 1 242 ? -11.763 -32.424 -11.538 1.00 87.12 242 ARG A O 1
ATOM 1903 N N . PRO A 1 243 ? -12.283 -32.538 -13.731 1.00 84.31 243 PRO A N 1
ATOM 1904 C CA . PRO A 1 243 ? -13.194 -31.391 -13.713 1.00 84.31 243 PRO A CA 1
ATOM 1905 C C . PRO A 1 243 ? -14.274 -31.492 -12.629 1.00 84.31 243 PRO A C 1
ATOM 1907 O O . PRO A 1 243 ? -14.602 -30.498 -11.986 1.00 84.31 243 PRO A O 1
ATOM 1910 N N . ASN A 1 244 ? -14.780 -32.700 -12.359 1.00 84.25 244 ASN A N 1
ATOM 1911 C CA . ASN A 1 244 ? -15.776 -32.946 -11.312 1.00 84.25 244 ASN A CA 1
ATOM 1912 C C . ASN A 1 244 ? -15.235 -32.751 -9.881 1.00 84.25 244 ASN A C 1
ATOM 1914 O O . ASN A 1 244 ? -15.980 -32.362 -8.981 1.00 84.25 244 ASN A O 1
ATOM 1918 N N . VAL A 1 245 ? -13.946 -33.017 -9.649 1.00 83.19 245 VAL A N 1
ATOM 1919 C CA . VAL A 1 245 ? -13.265 -32.781 -8.368 1.00 83.19 245 VAL A CA 1
ATOM 1920 C C . VAL A 1 245 ? -13.101 -31.280 -8.168 1.00 83.19 245 VAL A C 1
ATOM 1922 O O . VAL A 1 245 ? -13.418 -30.773 -7.095 1.00 83.19 245 VAL A O 1
ATOM 1925 N N . VAL A 1 246 ? -12.687 -30.560 -9.212 1.00 83.56 246 VAL A N 1
ATOM 1926 C CA . VAL A 1 246 ? -12.533 -29.101 -9.166 1.00 83.56 246 VAL A CA 1
ATOM 1927 C C . VAL A 1 246 ? -13.874 -28.394 -9.012 1.00 83.56 246 VAL A C 1
ATOM 1929 O O . VAL A 1 246 ? -13.973 -27.434 -8.259 1.00 83.56 246 VAL A O 1
ATOM 1932 N N . GLU A 1 247 ? -14.940 -28.903 -9.625 1.00 81.88 247 GLU A N 1
ATOM 1933 C CA . GLU A 1 247 ? -16.285 -28.365 -9.427 1.00 81.88 247 GLU A CA 1
ATOM 1934 C C . GLU A 1 247 ? -16.774 -28.550 -7.984 1.00 81.88 247 GLU A C 1
ATOM 1936 O O . GLU A 1 247 ? -17.351 -27.634 -7.399 1.00 81.88 247 GLU A O 1
ATOM 1941 N N . LYS A 1 248 ? -16.487 -29.702 -7.366 1.00 82.19 248 LYS A N 1
ATOM 1942 C CA . LYS A 1 248 ? -16.743 -29.908 -5.933 1.00 82.19 248 LYS A CA 1
ATOM 1943 C C . LYS A 1 248 ? -15.920 -28.950 -5.075 1.00 82.19 248 LYS A C 1
ATOM 1945 O O . LYS A 1 248 ? -16.470 -28.391 -4.131 1.00 82.19 248 LYS A O 1
ATOM 1950 N N . ILE A 1 249 ? -14.647 -28.730 -5.411 1.00 78.81 249 ILE A N 1
ATOM 1951 C CA . ILE A 1 249 ? -13.786 -27.752 -4.731 1.00 78.81 249 ILE A CA 1
ATOM 1952 C C . ILE A 1 249 ? -14.369 -26.346 -4.861 1.00 78.81 249 ILE A C 1
ATOM 1954 O O . ILE A 1 249 ? -14.491 -25.660 -3.853 1.00 78.81 249 ILE A O 1
ATOM 1958 N N . LEU A 1 250 ? -14.786 -25.938 -6.061 1.00 75.38 250 LEU A N 1
ATOM 1959 C CA . LEU A 1 250 ? -15.429 -24.651 -6.295 1.00 75.38 250 LEU A CA 1
ATOM 1960 C C . LEU A 1 250 ? -16.667 -24.518 -5.405 1.00 75.38 250 LEU A C 1
ATOM 1962 O O . LEU A 1 250 ? -16.724 -23.594 -4.607 1.00 75.38 250 LEU A O 1
ATOM 1966 N N . ARG A 1 251 ? -17.597 -25.481 -5.434 1.00 73.69 251 ARG A N 1
ATOM 1967 C CA . ARG A 1 251 ? -18.788 -25.470 -4.561 1.00 73.69 251 ARG A CA 1
ATOM 1968 C C . ARG A 1 251 ? -18.422 -25.384 -3.078 1.00 73.69 251 ARG A C 1
ATOM 1970 O O . ARG A 1 251 ? -18.989 -24.582 -2.354 1.00 73.69 251 ARG A O 1
ATOM 1977 N N . ILE A 1 252 ? -17.424 -26.137 -2.621 1.00 71.44 252 ILE A N 1
ATOM 1978 C CA . ILE A 1 252 ? -16.929 -26.062 -1.239 1.00 71.44 252 ILE A CA 1
ATOM 1979 C C . ILE A 1 252 ? -16.393 -24.660 -0.914 1.00 71.44 252 ILE A C 1
ATOM 1981 O O . ILE A 1 252 ? -16.695 -24.126 0.154 1.00 71.44 252 ILE A O 1
ATOM 1985 N N . LEU A 1 253 ? -15.628 -24.052 -1.823 1.00 65.75 253 LEU A N 1
ATOM 1986 C CA . LEU A 1 253 ? -15.103 -22.697 -1.663 1.00 65.75 253 LEU A CA 1
ATOM 1987 C C . LEU A 1 253 ? -16.235 -21.661 -1.578 1.00 65.75 253 LEU A C 1
ATOM 1989 O O . LEU A 1 253 ? -16.145 -20.756 -0.738 1.00 65.75 253 LEU A O 1
ATOM 1993 N N . LEU A 1 254 ? -17.289 -21.824 -2.389 1.00 62.09 254 LEU A N 1
ATOM 1994 C CA . LEU A 1 254 ? -18.446 -20.926 -2.447 1.00 62.09 254 LEU A CA 1
ATOM 1995 C C . LEU A 1 254 ? -19.397 -21.088 -1.248 1.00 62.09 254 LEU A C 1
ATOM 1997 O O . LEU A 1 254 ? -19.822 -20.086 -0.674 1.00 62.09 254 LEU A O 1
ATOM 2001 N N . ASP A 1 255 ? -19.690 -22.325 -0.846 1.00 58.84 255 ASP A N 1
ATOM 2002 C CA . ASP A 1 255 ? -20.794 -22.640 0.072 1.00 58.84 255 ASP A CA 1
ATOM 2003 C C . ASP A 1 255 ? -20.348 -22.818 1.534 1.00 58.84 255 ASP A C 1
ATOM 2005 O O . ASP A 1 255 ? -21.153 -22.688 2.456 1.00 58.84 255 ASP A O 1
ATOM 2009 N N . SER A 1 256 ? -19.071 -23.138 1.783 1.00 53.41 256 SER A N 1
ATOM 2010 C CA . SER A 1 256 ? -18.567 -23.445 3.138 1.00 53.41 256 SER A CA 1
ATOM 2011 C C . SER A 1 256 ? -17.962 -22.216 3.837 1.00 53.41 256 SER A C 1
ATOM 2013 O O . SER A 1 256 ? -17.776 -21.176 3.214 1.00 53.41 256 SER A O 1
ATOM 2015 N N . THR A 1 257 ? -17.612 -22.285 5.128 1.00 56.38 257 THR A N 1
ATOM 2016 C CA . THR A 1 257 ? -16.817 -21.225 5.802 1.00 56.38 257 THR A CA 1
ATOM 2017 C C . THR A 1 257 ? -15.347 -21.263 5.371 1.00 56.38 257 THR A C 1
ATOM 2019 O O . THR A 1 257 ? -14.976 -22.091 4.536 1.00 56.3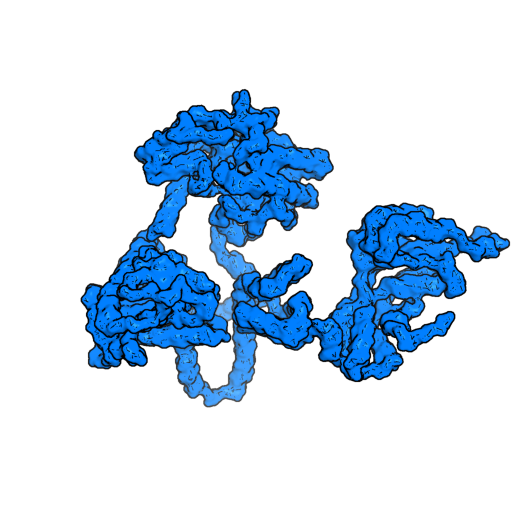8 257 THR A O 1
ATOM 2022 N N . ILE A 1 258 ? -14.504 -20.348 5.863 1.00 54.47 258 ILE A N 1
ATOM 2023 C CA . ILE A 1 258 ? -13.065 -20.337 5.540 1.00 54.47 258 ILE A CA 1
ATOM 2024 C C . ILE A 1 258 ? -12.393 -21.606 6.058 1.00 54.47 258 ILE A C 1
ATOM 2026 O O . ILE A 1 258 ? -11.679 -22.284 5.325 1.00 54.47 258 ILE A O 1
ATOM 2030 N N . GLU A 1 259 ? -12.701 -21.977 7.290 1.00 58.12 259 GLU A N 1
ATOM 2031 C CA . GLU A 1 259 ? -12.132 -23.110 8.010 1.00 58.12 259 GLU A CA 1
ATOM 2032 C C . GLU A 1 259 ? -12.560 -24.426 7.356 1.00 58.12 259 GLU A C 1
ATOM 2034 O O . GLU A 1 259 ? -11.717 -25.260 7.026 1.00 58.12 259 GLU A O 1
ATOM 2039 N N . VAL A 1 260 ? -13.858 -24.569 7.061 1.00 66.69 260 VAL A N 1
ATOM 2040 C CA . VAL A 1 260 ? -14.411 -25.770 6.417 1.00 66.69 260 VAL A CA 1
ATOM 2041 C C . VAL A 1 260 ? -13.910 -25.906 4.981 1.00 66.69 260 VAL A C 1
ATOM 2043 O O . VAL A 1 260 ? -13.581 -27.011 4.552 1.00 66.69 260 VAL A O 1
ATOM 2046 N N . ALA A 1 261 ? -13.817 -24.803 4.232 1.00 62.97 261 ALA A N 1
ATOM 2047 C CA . ALA A 1 261 ? -13.265 -24.837 2.884 1.00 62.97 261 ALA A CA 1
ATOM 2048 C C . ALA A 1 261 ? -11.777 -25.215 2.898 1.00 62.97 261 ALA A C 1
ATOM 2050 O O . ALA A 1 261 ? -11.365 -26.055 2.106 1.00 62.97 261 ALA A O 1
ATOM 2051 N N . ASN A 1 262 ? -10.989 -24.677 3.834 1.00 66.94 262 ASN A N 1
ATOM 2052 C CA . ASN A 1 262 ? -9.567 -24.998 3.980 1.00 66.94 262 ASN A CA 1
ATOM 2053 C C . ASN A 1 262 ? -9.332 -26.458 4.370 1.00 66.94 262 ASN A C 1
ATOM 2055 O O . ASN A 1 262 ? -8.440 -27.107 3.817 1.00 66.94 262 ASN A O 1
ATOM 2059 N N . GLN A 1 263 ? -10.130 -26.981 5.303 1.00 75.75 263 GLN A N 1
ATOM 2060 C CA . GLN A 1 263 ? -10.058 -28.377 5.714 1.00 75.75 263 GLN A CA 1
ATOM 2061 C C . GLN A 1 263 ? -10.435 -29.301 4.554 1.00 75.75 263 GLN A C 1
ATOM 2063 O O . GLN A 1 263 ? -9.636 -30.150 4.166 1.00 75.75 263 GLN A O 1
ATOM 2068 N N . LYS A 1 264 ? -11.602 -29.086 3.935 1.00 74.75 264 LYS A N 1
ATOM 2069 C CA . LYS A 1 264 ? -12.073 -29.919 2.823 1.00 74.75 264 LYS A CA 1
ATOM 2070 C C . LYS A 1 264 ? -11.166 -29.827 1.598 1.00 74.75 264 LYS A C 1
ATOM 2072 O O . LYS A 1 264 ? -10.935 -30.841 0.948 1.00 74.75 264 LYS A O 1
ATOM 2077 N N . LEU A 1 265 ? -10.616 -28.651 1.292 1.00 77.06 265 LEU A N 1
ATOM 2078 C CA . LEU A 1 265 ? -9.642 -28.487 0.213 1.00 77.06 265 LEU A CA 1
ATOM 2079 C C . LEU A 1 265 ? -8.356 -29.265 0.515 1.00 77.06 265 LEU A C 1
ATOM 2081 O O . LEU A 1 265 ? -7.848 -29.961 -0.361 1.00 77.06 265 LEU A O 1
ATOM 2085 N N . SER A 1 266 ? -7.867 -29.215 1.758 1.00 79.62 266 SER A N 1
ATOM 2086 C CA . SER A 1 266 ? -6.696 -29.990 2.188 1.00 79.62 266 SER A CA 1
ATOM 2087 C C . SER A 1 266 ? -6.950 -31.501 2.110 1.00 79.62 266 SER A C 1
ATOM 2089 O O . SER A 1 266 ? -6.111 -32.235 1.591 1.00 79.62 266 SER A O 1
ATOM 2091 N N . GLU A 1 267 ? -8.118 -31.965 2.558 1.00 81.81 267 GLU A N 1
ATOM 2092 C CA . GLU A 1 267 ? -8.532 -33.372 2.489 1.00 81.81 267 GLU A CA 1
ATOM 2093 C C . GLU A 1 267 ? -8.686 -33.859 1.045 1.00 81.81 267 GLU A C 1
ATOM 2095 O O . GLU A 1 267 ? -8.163 -34.915 0.692 1.00 81.81 267 GLU A O 1
ATOM 2100 N N . MET A 1 268 ? -9.365 -33.092 0.186 1.00 77.94 268 MET A N 1
ATOM 2101 C CA . MET A 1 268 ? -9.545 -33.444 -1.225 1.00 77.94 268 MET A CA 1
ATOM 2102 C C . MET A 1 268 ? -8.213 -33.503 -1.963 1.00 77.94 268 MET A C 1
ATOM 2104 O O . MET A 1 268 ? -8.004 -34.401 -2.777 1.00 77.94 268 MET A O 1
ATOM 2108 N N . ARG A 1 269 ? -7.298 -32.588 -1.644 1.00 81.31 269 ARG A N 1
ATOM 2109 C CA . ARG A 1 269 ? -5.957 -32.562 -2.215 1.00 81.31 269 ARG A CA 1
ATOM 2110 C C . ARG A 1 269 ? -5.148 -33.798 -1.830 1.00 81.31 269 ARG A C 1
ATOM 2112 O O . ARG A 1 269 ? -4.567 -34.434 -2.701 1.00 81.31 269 ARG A O 1
ATOM 2119 N N . LEU A 1 270 ? -5.151 -34.159 -0.544 1.00 81.12 270 LEU A N 1
ATOM 2120 C CA . LEU A 1 270 ? -4.457 -35.348 -0.042 1.00 81.12 270 LEU A CA 1
ATOM 2121 C C . LEU A 1 270 ? -5.069 -36.639 -0.596 1.00 81.12 270 LEU A C 1
ATOM 2123 O O . LEU A 1 270 ? -4.336 -37.524 -1.025 1.00 81.12 270 LEU A O 1
ATOM 2127 N N . ARG A 1 271 ? -6.403 -36.731 -0.642 1.00 81.12 271 ARG A N 1
ATOM 2128 C CA . ARG A 1 271 ? -7.122 -37.912 -1.142 1.00 81.12 271 ARG A CA 1
ATOM 2129 C C . ARG A 1 271 ? -6.920 -38.141 -2.640 1.00 81.12 271 ARG A C 1
ATOM 2131 O O . ARG A 1 271 ? -6.917 -39.288 -3.072 1.00 81.12 271 ARG A O 1
ATOM 2138 N N . HIS A 1 272 ? -6.816 -37.074 -3.430 1.00 77.12 272 HIS A N 1
ATOM 2139 C CA . HIS A 1 272 ? -6.666 -37.166 -4.885 1.00 77.12 272 HIS A CA 1
ATOM 2140 C C . HIS A 1 272 ? -5.228 -36.959 -5.378 1.00 77.12 272 HIS A C 1
ATOM 2142 O O . HIS A 1 272 ? -5.010 -37.049 -6.580 1.00 77.12 272 HIS A O 1
ATOM 2148 N N . SER A 1 273 ? -4.271 -36.708 -4.477 1.00 80.44 273 SER A N 1
ATOM 2149 C CA . SER A 1 273 ? -2.850 -36.484 -4.790 1.00 80.44 273 SER A CA 1
ATOM 2150 C C . SER A 1 273 ? -2.611 -35.403 -5.854 1.00 80.44 273 SER A C 1
ATOM 2152 O O . SER A 1 273 ? -1.739 -35.542 -6.703 1.00 80.44 273 SER A O 1
ATOM 2154 N N . VAL A 1 274 ? -3.393 -34.322 -5.805 1.00 81.88 274 VAL A N 1
ATOM 2155 C CA . VAL A 1 274 ? -3.332 -33.207 -6.770 1.00 81.88 274 VAL A CA 1
ATOM 2156 C C . VAL A 1 274 ? -2.561 -32.022 -6.189 1.00 81.88 274 VAL A C 1
ATOM 2158 O O . VAL A 1 274 ? -2.647 -31.764 -4.990 1.00 81.88 274 VAL A O 1
ATOM 2161 N N . ALA A 1 275 ? -1.816 -31.278 -7.007 1.00 85.12 275 ALA A N 1
ATOM 2162 C CA . ALA A 1 275 ? -1.144 -30.064 -6.544 1.00 85.12 275 ALA A CA 1
ATOM 2163 C C . ALA A 1 275 ? -2.127 -28.887 -6.451 1.00 85.12 275 ALA A C 1
ATOM 2165 O O . ALA A 1 275 ? -3.136 -28.833 -7.160 1.00 85.12 275 ALA A O 1
ATOM 2166 N N . LEU A 1 276 ? -1.834 -27.907 -5.587 1.00 83.00 276 LEU A N 1
ATOM 2167 C CA . LEU A 1 276 ? -2.681 -26.711 -5.483 1.00 83.00 276 LEU A CA 1
ATOM 2168 C C . LEU A 1 276 ? -2.633 -25.870 -6.766 1.00 83.00 276 LEU A C 1
ATOM 2170 O O . LEU A 1 276 ? -3.637 -25.273 -7.144 1.00 83.00 276 LEU A O 1
ATOM 2174 N N . MET A 1 277 ? -1.481 -25.866 -7.440 1.00 83.75 277 MET A N 1
ATOM 2175 C CA . MET A 1 277 ? -1.276 -25.179 -8.715 1.00 83.75 277 MET A CA 1
ATOM 2176 C C . MET A 1 277 ? -2.217 -25.707 -9.809 1.00 83.75 277 MET A C 1
ATOM 2178 O O . MET A 1 277 ? -2.854 -24.923 -10.503 1.00 83.75 277 MET A O 1
ATOM 2182 N N . ASP A 1 278 ? -2.385 -27.028 -9.911 1.00 86.94 278 ASP A N 1
ATOM 2183 C CA . ASP A 1 278 ? -3.275 -27.622 -10.915 1.00 86.94 278 ASP A CA 1
ATOM 2184 C C . ASP A 1 278 ? -4.754 -27.331 -10.619 1.00 86.94 278 ASP A C 1
ATOM 2186 O O . ASP A 1 278 ? -5.561 -27.143 -11.528 1.00 86.94 278 ASP A O 1
ATOM 2190 N N . ILE A 1 279 ? -5.115 -27.259 -9.332 1.00 84.81 279 ILE A N 1
ATOM 2191 C CA . ILE A 1 279 ? -6.456 -26.851 -8.896 1.00 84.81 279 ILE A CA 1
ATOM 2192 C C . ILE A 1 279 ? -6.722 -25.383 -9.273 1.00 84.81 279 ILE A C 1
ATOM 2194 O O . ILE A 1 279 ? -7.818 -25.070 -9.735 1.00 84.81 279 ILE A O 1
ATOM 2198 N N . LEU A 1 280 ? -5.744 -24.489 -9.086 1.00 84.38 280 LEU A N 1
ATOM 2199 C CA . LEU A 1 280 ? -5.842 -23.068 -9.448 1.00 84.38 280 LEU A CA 1
ATOM 2200 C C . LEU A 1 280 ? -6.050 -22.867 -10.951 1.00 84.38 280 LEU A C 1
ATOM 2202 O O . LEU A 1 280 ? -6.940 -22.109 -11.342 1.00 84.38 280 LEU A O 1
ATOM 2206 N N . ASP A 1 281 ? -5.277 -23.572 -11.777 1.00 84.25 281 ASP A N 1
ATOM 2207 C CA . ASP A 1 281 ? -5.387 -23.527 -13.238 1.00 84.25 281 ASP A CA 1
ATOM 2208 C C . ASP A 1 281 ? -6.812 -23.880 -13.704 1.00 84.25 281 ASP A C 1
ATOM 2210 O O . ASP A 1 281 ? -7.449 -23.121 -14.440 1.00 84.25 281 ASP A O 1
ATOM 2214 N N . GLU A 1 282 ? -7.349 -25.014 -13.242 1.00 84.44 282 GLU A N 1
ATOM 2215 C CA . GLU A 1 282 ? -8.681 -25.483 -13.649 1.00 84.44 282 GLU A CA 1
ATOM 2216 C C . GLU A 1 282 ? -9.806 -24.613 -13.050 1.00 84.44 282 GLU A C 1
ATOM 2218 O O . GLU A 1 282 ? -10.828 -24.382 -13.701 1.00 84.44 282 GLU A O 1
ATOM 2223 N N . LEU A 1 283 ? -9.628 -24.066 -11.840 1.00 80.88 283 LEU A N 1
ATOM 2224 C CA . LEU A 1 283 ? -10.576 -23.106 -11.258 1.00 80.88 283 LEU A CA 1
ATOM 2225 C C . LEU A 1 283 ? -10.628 -21.798 -12.043 1.00 80.88 283 LEU A C 1
ATOM 2227 O O . LEU A 1 283 ? -11.712 -21.239 -12.199 1.00 80.88 283 LEU A O 1
ATOM 2231 N N . THR A 1 284 ? -9.493 -21.328 -12.556 1.00 82.75 284 THR A N 1
ATOM 2232 C CA . THR A 1 284 ? -9.416 -20.112 -13.373 1.00 82.75 284 THR A CA 1
ATOM 2233 C C . THR A 1 284 ? -10.215 -20.281 -14.667 1.00 82.75 284 THR A C 1
ATOM 2235 O O . THR A 1 284 ? -11.032 -19.420 -14.998 1.00 82.75 284 THR A O 1
ATOM 2238 N N . ASP A 1 285 ? -10.074 -21.424 -15.351 1.00 80.31 285 ASP A N 1
ATOM 2239 C CA . ASP A 1 285 ? -10.880 -21.741 -16.542 1.00 80.31 285 ASP A CA 1
ATOM 2240 C C . ASP A 1 285 ? -12.378 -21.815 -16.204 1.00 80.31 285 ASP A C 1
ATOM 2242 O O . ASP A 1 285 ? -13.213 -21.260 -16.923 1.00 80.31 285 ASP A O 1
ATOM 2246 N N . LYS A 1 286 ? -12.741 -22.426 -15.070 1.00 78.56 286 LYS A N 1
ATOM 2247 C CA . LYS A 1 286 ? -14.140 -22.492 -14.620 1.00 78.56 286 LYS A CA 1
ATOM 2248 C C . LYS A 1 286 ? -14.714 -21.116 -14.287 1.00 78.56 286 LYS A C 1
ATOM 2250 O O . LYS A 1 286 ? -15.812 -20.817 -14.747 1.00 78.56 286 LYS A O 1
ATOM 2255 N N . ILE A 1 287 ? -13.987 -20.278 -13.551 1.00 75.12 287 ILE A N 1
ATOM 2256 C CA . ILE A 1 287 ? -14.412 -18.918 -13.183 1.00 75.12 287 ILE A CA 1
ATOM 2257 C C . ILE A 1 287 ? -14.559 -18.035 -14.423 1.00 75.12 287 ILE A C 1
ATOM 2259 O O . ILE A 1 287 ? -15.506 -17.256 -14.493 1.00 75.12 287 ILE A O 1
ATOM 2263 N N . SER A 1 288 ? -13.712 -18.214 -15.442 1.00 77.06 288 SER A N 1
ATOM 2264 C CA . SER A 1 288 ? -13.834 -17.484 -16.712 1.00 77.06 288 SER A CA 1
ATOM 2265 C C . SER A 1 288 ? -15.143 -17.743 -17.459 1.00 77.06 288 SER A C 1
ATOM 2267 O O . SER A 1 288 ? -15.614 -16.882 -18.199 1.00 77.06 288 SER A O 1
ATOM 2269 N N . LYS A 1 289 ? -15.747 -18.913 -17.227 1.00 76.44 289 LYS A N 1
ATOM 2270 C CA . LYS A 1 289 ? -17.020 -19.350 -17.811 1.00 76.44 289 LYS A CA 1
ATOM 2271 C C . LYS A 1 289 ? -18.213 -19.090 -16.885 1.00 76.44 289 LYS A C 1
ATOM 2273 O O . LYS A 1 289 ? -19.339 -19.412 -17.253 1.00 76.44 289 LYS A O 1
ATOM 2278 N N . MET A 1 290 ? -17.992 -18.553 -15.681 1.00 67.88 290 MET A N 1
ATOM 2279 C CA . MET A 1 290 ? -19.072 -18.194 -14.762 1.00 67.88 290 MET A CA 1
ATOM 2280 C C . MET A 1 290 ? -19.671 -16.842 -15.145 1.00 67.88 290 MET A C 1
ATOM 2282 O O . MET A 1 290 ? -18.959 -15.857 -15.330 1.00 67.88 290 MET A O 1
ATOM 2286 N N . ASP A 1 291 ? -20.999 -16.763 -15.157 1.00 57.16 291 ASP A N 1
ATOM 2287 C CA . ASP A 1 291 ? -21.684 -15.483 -15.289 1.00 57.16 291 ASP A CA 1
ATOM 2288 C C . ASP A 1 291 ? -21.498 -14.650 -14.010 1.00 57.16 291 ASP A C 1
ATOM 2290 O O . ASP A 1 291 ? -22.037 -14.993 -12.954 1.00 57.16 291 ASP A O 1
ATOM 2294 N N . GLY A 1 292 ? -20.804 -13.519 -14.094 1.00 56.03 292 GLY A N 1
ATOM 2295 C CA . GLY A 1 292 ? -20.583 -12.607 -12.971 1.00 56.03 292 GLY A CA 1
ATOM 2296 C C . GLY A 1 292 ? -20.431 -11.161 -13.429 1.00 56.03 292 GLY A C 1
ATOM 2297 O O . GLY A 1 292 ? -20.220 -10.889 -14.609 1.00 56.03 292 GLY A O 1
ATOM 2298 N N . THR A 1 293 ? -20.538 -10.205 -12.502 1.00 54.31 293 THR A N 1
ATOM 2299 C CA . THR A 1 293 ? -20.203 -8.811 -12.827 1.00 54.31 293 THR A CA 1
ATOM 2300 C C . THR A 1 293 ? -18.695 -8.703 -13.104 1.00 54.31 293 THR A C 1
ATOM 2302 O O . THR A 1 293 ? -17.911 -9.395 -12.447 1.00 54.31 293 THR A O 1
ATOM 2305 N N . PRO A 1 294 ? -18.238 -7.828 -14.020 1.00 62.22 294 PRO A N 1
ATOM 2306 C CA . PRO A 1 294 ? -16.809 -7.666 -14.308 1.00 62.22 294 PRO A CA 1
ATOM 2307 C C . PRO A 1 294 ? -15.963 -7.396 -13.057 1.00 62.22 294 PRO A C 1
ATOM 2309 O O . PRO A 1 294 ? -14.846 -7.890 -12.944 1.00 62.22 294 PRO A O 1
ATOM 2312 N N . LYS A 1 295 ? -16.526 -6.680 -12.072 1.00 53.09 295 LYS A N 1
ATOM 2313 C CA . LYS A 1 295 ? -15.867 -6.403 -10.790 1.00 53.09 295 LYS A CA 1
ATOM 2314 C C . LYS A 1 295 ? -15.688 -7.650 -9.922 1.00 53.09 295 LYS A C 1
ATOM 2316 O O . LYS A 1 295 ? -14.671 -7.790 -9.254 1.00 53.09 295 LYS A O 1
ATOM 2321 N N . LEU A 1 296 ? -16.657 -8.560 -9.944 1.00 57.28 296 LEU A N 1
ATOM 2322 C CA . LEU A 1 296 ? -16.581 -9.822 -9.219 1.00 57.28 296 LEU A CA 1
ATOM 2323 C C . LEU A 1 296 ? -15.520 -10.744 -9.818 1.00 57.28 296 LEU A C 1
ATOM 2325 O O . LEU A 1 296 ? -14.694 -11.284 -9.088 1.00 57.28 296 LEU A O 1
ATOM 2329 N N . LEU A 1 297 ? -15.519 -10.875 -11.147 1.00 65.81 297 LEU A N 1
ATOM 2330 C CA . LEU A 1 297 ? -14.496 -11.634 -11.861 1.00 65.81 297 LEU A CA 1
ATOM 2331 C C . LEU A 1 297 ? -13.107 -11.038 -11.611 1.00 65.81 297 LEU A C 1
ATOM 2333 O O . LEU A 1 297 ? -12.180 -11.787 -11.334 1.00 65.81 297 LEU A O 1
ATOM 2337 N N . GLN A 1 298 ? -12.981 -9.705 -11.607 1.00 67.12 298 GLN A N 1
ATOM 2338 C CA . GLN A 1 298 ? -11.731 -9.021 -11.270 1.00 67.12 298 GLN A CA 1
ATOM 2339 C C . GLN A 1 298 ? -11.214 -9.419 -9.881 1.00 67.12 298 GLN A C 1
ATOM 2341 O O . GLN A 1 298 ? -10.072 -9.843 -9.774 1.00 67.12 298 GLN A O 1
ATOM 2346 N N . ILE A 1 299 ? -12.044 -9.348 -8.834 1.00 59.56 299 ILE A N 1
ATOM 2347 C CA . ILE A 1 299 ? -11.611 -9.698 -7.469 1.00 59.56 299 ILE A CA 1
ATOM 2348 C C . ILE A 1 299 ? -11.200 -11.174 -7.380 1.00 59.56 299 ILE A C 1
ATOM 2350 O O . ILE A 1 299 ? -10.201 -11.505 -6.745 1.00 59.56 299 ILE A O 1
ATOM 2354 N N . LEU A 1 300 ? -11.947 -12.067 -8.037 1.00 64.75 300 LEU A N 1
ATOM 2355 C CA . LEU A 1 300 ? -11.600 -13.486 -8.077 1.00 64.75 300 LEU A CA 1
ATOM 2356 C C . LEU A 1 300 ? -10.263 -13.718 -8.792 1.00 64.75 300 LEU A C 1
ATOM 2358 O O . LEU A 1 300 ? -9.437 -14.468 -8.278 1.00 64.75 300 LEU A O 1
ATOM 2362 N N . TYR A 1 301 ? -10.015 -13.049 -9.920 1.00 76.38 301 TYR A N 1
ATOM 2363 C CA . TYR A 1 301 ? -8.736 -13.132 -10.628 1.00 76.38 301 TYR A CA 1
ATOM 2364 C C . TYR A 1 301 ? -7.575 -12.515 -9.840 1.00 76.38 301 TYR A C 1
ATOM 2366 O O . TYR A 1 301 ? -6.494 -13.102 -9.811 1.00 76.38 301 TYR A O 1
ATOM 2374 N N . ASP A 1 302 ? -7.784 -11.392 -9.151 1.00 67.31 302 ASP A N 1
ATOM 2375 C CA . ASP A 1 302 ? -6.769 -10.766 -8.294 1.00 67.31 302 ASP A CA 1
ATOM 2376 C C . ASP A 1 302 ? -6.376 -11.710 -7.141 1.00 67.31 302 ASP A C 1
ATOM 2378 O O . ASP A 1 302 ? -5.194 -11.895 -6.845 1.00 67.31 302 ASP A O 1
ATOM 2382 N N . GLY A 1 303 ? -7.358 -12.389 -6.537 1.00 66.06 303 GLY A N 1
ATOM 2383 C CA . GLY A 1 303 ? -7.122 -13.396 -5.504 1.00 66.06 303 GLY A CA 1
ATOM 2384 C C . GLY A 1 303 ? -6.379 -14.632 -6.023 1.00 66.06 303 GLY A C 1
ATOM 2385 O O . GLY A 1 303 ? -5.385 -15.042 -5.424 1.00 66.06 303 GLY A O 1
ATOM 2386 N N . LEU A 1 304 ? -6.826 -15.216 -7.143 1.00 74.06 304 LEU A N 1
ATOM 2387 C CA . LEU A 1 304 ? -6.199 -16.401 -7.748 1.00 74.06 304 LEU A CA 1
ATOM 2388 C C . LEU A 1 304 ? -4.756 -16.121 -8.183 1.00 74.06 304 LEU A C 1
ATOM 2390 O O . LEU A 1 304 ? -3.856 -16.889 -7.846 1.00 74.06 304 LEU A O 1
ATOM 2394 N N . SER A 1 305 ? -4.529 -14.995 -8.865 1.00 76.56 305 SER A N 1
ATOM 2395 C CA . SER A 1 305 ? -3.207 -14.604 -9.368 1.00 76.56 305 SER A CA 1
ATOM 2396 C C . SER A 1 305 ? -2.214 -14.322 -8.236 1.00 76.56 305 SER A C 1
ATOM 2398 O O . SER A 1 305 ? -1.050 -14.711 -8.327 1.00 76.56 305 SER A O 1
ATOM 2400 N N . ALA A 1 306 ? -2.657 -13.730 -7.119 1.00 70.94 306 ALA A N 1
ATOM 2401 C CA . ALA A 1 306 ? -1.807 -13.524 -5.946 1.00 70.94 306 ALA A CA 1
ATOM 2402 C C . ALA A 1 306 ? -1.348 -14.849 -5.310 1.00 70.94 306 ALA A C 1
ATOM 2404 O O . ALA A 1 306 ? -0.210 -14.956 -4.840 1.00 70.94 306 ALA A O 1
ATOM 2405 N N . ILE A 1 307 ? -2.222 -15.858 -5.287 1.00 72.06 307 ILE A N 1
ATOM 2406 C CA . ILE A 1 307 ? -1.897 -17.195 -4.777 1.00 72.06 307 ILE A CA 1
ATOM 2407 C C . ILE A 1 307 ? -0.928 -17.895 -5.731 1.00 72.06 307 ILE A C 1
ATOM 2409 O O . ILE A 1 307 ? 0.103 -18.404 -5.288 1.00 72.06 307 ILE A O 1
ATOM 2413 N N . GLU A 1 308 ? -1.228 -17.877 -7.029 1.00 80.81 308 GLU A N 1
ATOM 2414 C CA . GLU A 1 308 ? -0.391 -18.449 -8.086 1.00 80.81 308 GLU A CA 1
ATOM 2415 C C . GLU A 1 308 ? 1.036 -17.879 -8.035 1.00 80.81 308 GLU A C 1
ATOM 2417 O O . GLU A 1 308 ? 2.020 -18.623 -7.993 1.00 80.81 308 GLU A O 1
ATOM 2422 N N . GLN A 1 309 ? 1.162 -16.554 -7.908 1.00 80.06 309 GLN A N 1
ATOM 2423 C CA . GLN A 1 309 ? 2.448 -15.874 -7.785 1.00 80.06 309 GLN A CA 1
ATOM 2424 C C . GLN A 1 309 ? 3.242 -16.364 -6.565 1.00 80.06 309 GLN A C 1
ATOM 2426 O O . GLN A 1 309 ? 4.434 -16.658 -6.676 1.00 80.06 309 GLN A O 1
ATOM 2431 N N . ARG A 1 310 ? 2.605 -16.488 -5.396 1.00 76.81 310 ARG A N 1
ATOM 2432 C CA . ARG A 1 310 ? 3.277 -16.949 -4.168 1.00 76.81 310 ARG A CA 1
ATOM 2433 C C . ARG A 1 310 ? 3.702 -18.409 -4.264 1.00 76.81 310 ARG A C 1
ATOM 2435 O O . ARG A 1 310 ? 4.798 -18.746 -3.816 1.00 76.81 310 ARG A O 1
ATOM 2442 N N . LEU A 1 311 ? 2.872 -19.262 -4.861 1.00 76.50 311 LEU A N 1
ATOM 2443 C CA . LEU A 1 311 ? 3.225 -20.659 -5.114 1.00 76.50 311 LEU A CA 1
ATOM 2444 C C . LEU A 1 311 ? 4.422 -20.770 -6.059 1.00 76.50 311 LEU A C 1
ATOM 2446 O O . LEU A 1 311 ? 5.356 -21.512 -5.762 1.00 76.50 311 LEU A O 1
ATOM 2450 N N . SER A 1 312 ? 4.461 -19.959 -7.121 1.00 76.62 312 SER A N 1
ATOM 2451 C CA . SER A 1 312 ? 5.603 -19.915 -8.044 1.00 76.62 312 SER A CA 1
ATOM 2452 C C . SER A 1 312 ? 6.911 -19.459 -7.371 1.00 76.62 312 SER A C 1
ATOM 2454 O O . SER A 1 312 ? 7.994 -19.872 -7.779 1.00 76.62 312 SER A O 1
ATOM 2456 N N . ALA A 1 313 ? 6.818 -18.668 -6.295 1.00 75.50 313 ALA A N 1
ATOM 2457 C CA . ALA A 1 313 ? 7.948 -18.235 -5.470 1.00 75.50 313 ALA A CA 1
ATOM 2458 C C . ALA A 1 313 ? 8.386 -19.270 -4.409 1.00 75.50 313 ALA A C 1
ATOM 2460 O O . ALA A 1 313 ? 9.251 -18.970 -3.586 1.00 75.50 313 ALA A O 1
ATOM 2461 N N . GLY A 1 314 ? 7.798 -20.472 -4.396 1.00 72.88 314 GLY A N 1
ATOM 2462 C CA . GLY A 1 314 ? 8.137 -21.539 -3.449 1.00 72.88 314 GLY A CA 1
ATOM 2463 C C . GLY A 1 314 ? 7.468 -21.408 -2.077 1.00 72.88 314 GLY A C 1
ATOM 2464 O O . GLY A 1 314 ? 7.937 -21.998 -1.103 1.00 72.88 314 GLY A O 1
ATOM 2465 N N . CYS A 1 315 ? 6.384 -20.632 -1.959 1.00 70.94 315 CYS A N 1
ATOM 2466 C CA . CYS A 1 315 ? 5.649 -20.520 -0.699 1.00 70.94 315 CYS A CA 1
ATOM 2467 C C . CYS A 1 315 ? 4.921 -21.825 -0.343 1.00 70.94 315 CYS A C 1
ATOM 2469 O O . CYS A 1 315 ? 4.445 -22.559 -1.206 1.00 70.94 315 CYS A O 1
ATOM 2471 N N . SER A 1 316 ? 4.752 -22.075 0.960 1.00 75.38 316 SER A N 1
ATOM 2472 C CA . SER A 1 316 ? 4.034 -23.255 1.451 1.00 75.38 316 SER A CA 1
ATOM 2473 C C . SER A 1 316 ? 2.576 -23.266 0.987 1.00 75.38 316 SER A C 1
ATOM 2475 O O . SER A 1 316 ? 1.792 -22.389 1.363 1.00 75.38 316 SER A O 1
ATOM 2477 N N . GLU A 1 317 ? 2.181 -24.316 0.264 1.00 73.00 317 GLU A N 1
ATOM 2478 C CA . GLU A 1 317 ? 0.795 -24.518 -0.171 1.00 73.00 317 GLU A CA 1
ATOM 2479 C C . GLU A 1 317 ? -0.196 -24.522 1.007 1.00 73.00 317 GLU A C 1
ATOM 2481 O O . GLU A 1 317 ? -1.309 -24.020 0.884 1.00 73.00 317 GLU A O 1
ATOM 2486 N N . ARG A 1 318 ? 0.219 -25.012 2.187 1.00 71.31 318 ARG A N 1
ATOM 2487 C CA . ARG A 1 318 ? -0.615 -25.034 3.404 1.00 71.31 318 ARG A CA 1
ATOM 2488 C C . ARG A 1 318 ? -0.991 -23.625 3.871 1.00 71.31 318 ARG A C 1
ATOM 2490 O O . ARG A 1 318 ? -2.089 -23.421 4.384 1.00 71.31 318 ARG A O 1
ATOM 2497 N N . ILE A 1 319 ? -0.084 -22.662 3.711 1.00 67.50 319 ILE A N 1
ATOM 2498 C CA . ILE A 1 319 ? -0.319 -21.251 4.049 1.00 67.50 319 ILE A CA 1
ATOM 2499 C C . ILE A 1 319 ? -1.184 -20.597 2.967 1.00 67.50 319 ILE A C 1
ATOM 2501 O O . ILE A 1 319 ? -2.101 -19.845 3.287 1.00 67.50 319 ILE A O 1
ATOM 2505 N N . GLN A 1 320 ? -0.933 -20.927 1.700 1.00 70.31 320 GLN A N 1
ATOM 2506 C CA . GLN A 1 320 ? -1.673 -20.369 0.569 1.00 70.31 320 GLN A CA 1
ATOM 2507 C C . GLN A 1 320 ? -3.144 -20.804 0.540 1.00 70.31 320 GLN A C 1
ATOM 2509 O O . GLN A 1 320 ? -4.010 -19.968 0.298 1.00 70.31 320 GLN A O 1
ATOM 2514 N N . ILE A 1 321 ? -3.446 -22.057 0.902 1.00 67.75 321 ILE A N 1
ATOM 2515 C CA . ILE A 1 321 ? -4.825 -22.538 1.098 1.00 67.75 321 ILE A CA 1
ATOM 2516 C C . ILE A 1 321 ? -5.555 -21.647 2.108 1.00 67.75 321 ILE A C 1
ATOM 2518 O O . ILE A 1 321 ? -6.621 -21.122 1.806 1.00 67.75 321 ILE A O 1
ATOM 2522 N N . LYS A 1 322 ? -4.935 -21.385 3.267 1.00 64.00 322 LYS A N 1
ATOM 2523 C CA . LYS A 1 322 ? -5.527 -20.539 4.313 1.00 64.00 322 LYS A CA 1
ATOM 2524 C C . LYS A 1 322 ? -5.753 -19.095 3.862 1.00 64.00 322 LYS A C 1
ATOM 2526 O O . LYS A 1 322 ? -6.749 -18.483 4.241 1.00 64.00 322 LYS A O 1
ATOM 2531 N N . GLN A 1 323 ? -4.840 -18.554 3.058 1.00 56.97 323 GLN A N 1
ATOM 2532 C CA . GLN A 1 323 ? -4.914 -17.180 2.563 1.00 56.97 323 GLN A CA 1
ATOM 2533 C C . GLN A 1 323 ? -5.917 -16.987 1.424 1.00 56.97 323 GLN A C 1
ATOM 2535 O O . GLN A 1 323 ? -6.389 -15.865 1.245 1.00 56.97 323 GLN A O 1
ATOM 2540 N N . TRP A 1 324 ? -6.280 -18.052 0.700 1.00 54.97 324 TRP A N 1
ATOM 2541 C CA . TRP A 1 324 ? -7.176 -17.979 -0.456 1.00 54.97 324 TRP A CA 1
ATOM 2542 C C . TRP A 1 324 ? -8.461 -17.218 -0.147 1.00 54.97 324 TRP A C 1
ATOM 2544 O O . TRP A 1 324 ? -8.855 -16.311 -0.877 1.00 54.97 324 TRP A O 1
ATOM 2554 N N . LYS A 1 325 ? -9.117 -17.557 0.963 1.00 50.06 325 LYS A N 1
ATOM 2555 C CA . LYS A 1 325 ? -10.401 -16.949 1.315 1.00 50.06 325 LYS A CA 1
ATOM 2556 C C . LYS A 1 325 ? -10.265 -15.657 2.121 1.00 50.06 325 LYS A C 1
ATOM 2558 O O . LYS A 1 325 ? -11.135 -14.803 2.027 1.00 50.06 325 LYS A O 1
ATOM 2563 N N . SER A 1 326 ? -9.145 -15.480 2.826 1.00 46.56 326 SER A N 1
ATOM 2564 C CA . SER A 1 326 ? -8.813 -14.250 3.559 1.00 46.56 326 SER A CA 1
ATOM 2565 C C . SER A 1 326 ? -8.533 -13.055 2.636 1.00 46.56 326 SER A C 1
ATOM 2567 O O . SER A 1 326 ? -8.817 -11.926 3.022 1.00 46.56 326 SER A O 1
ATOM 2569 N N . LEU A 1 327 ? -8.011 -13.279 1.425 1.00 41.91 327 LEU A N 1
ATOM 2570 C CA . LEU A 1 327 ? -7.768 -12.219 0.433 1.00 41.91 327 LEU A CA 1
ATOM 2571 C C . LEU A 1 327 ? -9.045 -11.711 -0.258 1.00 41.91 327 LEU A C 1
ATOM 2573 O O . LEU A 1 327 ? -9.059 -10.592 -0.759 1.00 41.91 327 LEU A O 1
ATOM 2577 N N . ASN A 1 328 ? -10.116 -12.509 -0.270 1.00 48.72 328 ASN A N 1
ATOM 2578 C CA . ASN A 1 328 ? -11.333 -12.242 -1.041 1.00 48.72 328 ASN A CA 1
ATOM 2579 C C . ASN A 1 328 ? -12.491 -11.680 -0.199 1.00 48.72 328 ASN A C 1
ATOM 2581 O O . ASN A 1 328 ? -13.627 -11.696 -0.661 1.00 48.72 328 ASN A O 1
ATOM 2585 N N . ASP A 1 329 ? -12.252 -11.176 1.012 1.00 44.53 329 ASP A N 1
ATOM 2586 C CA . ASP A 1 329 ? -13.317 -10.862 1.980 1.00 44.53 329 ASP A CA 1
ATOM 2587 C C . ASP A 1 329 ? -14.212 -9.654 1.588 1.00 44.53 329 ASP A C 1
ATOM 2589 O O . ASP A 1 329 ? -15.375 -9.572 1.993 1.00 44.53 329 ASP A O 1
ATOM 2593 N N . ASP A 1 330 ? -13.742 -8.775 0.691 1.00 35.72 330 ASP A N 1
ATOM 2594 C CA . ASP A 1 330 ? -14.569 -7.727 0.059 1.00 35.72 330 ASP A CA 1
ATOM 2595 C C . ASP A 1 330 ? -15.341 -8.244 -1.174 1.00 35.72 330 ASP A C 1
ATOM 2597 O O . ASP A 1 330 ? -16.493 -7.870 -1.405 1.00 35.72 330 ASP A O 1
ATOM 2601 N N . GLY A 1 331 ? -14.759 -9.184 -1.927 1.00 35.28 331 GLY A N 1
ATOM 2602 C CA . GLY A 1 331 ? -15.428 -9.877 -3.034 1.00 35.28 331 GLY A CA 1
ATOM 2603 C C . GLY A 1 331 ? -16.467 -10.888 -2.564 1.00 35.28 331 GLY A C 1
ATOM 2604 O O . GLY A 1 331 ? -17.502 -11.032 -3.200 1.00 35.28 331 GLY A O 1
ATOM 2605 N N . TYR A 1 332 ? -16.245 -11.540 -1.424 1.00 41.44 332 TYR A N 1
ATOM 2606 C CA . TYR A 1 332 ? -17.120 -12.544 -0.821 1.00 41.44 332 TYR A CA 1
ATOM 2607 C C . TYR A 1 332 ? -18.432 -11.933 -0.319 1.00 41.44 332 TYR A C 1
ATOM 2609 O O . TYR A 1 332 ? -19.481 -12.554 -0.472 1.00 41.44 332 TYR A O 1
ATOM 2617 N N . LYS A 1 333 ? -18.415 -10.691 0.186 1.00 39.69 333 LYS A N 1
ATOM 2618 C CA . LYS A 1 333 ? -19.634 -9.934 0.534 1.00 39.69 333 LYS A CA 1
ATOM 2619 C C . LYS A 1 333 ? -20.478 -9.614 -0.705 1.00 39.69 333 LYS A C 1
ATOM 2621 O O . LYS A 1 333 ? -21.693 -9.798 -0.675 1.00 39.69 333 LYS A O 1
ATOM 2626 N N . LEU A 1 334 ? -19.838 -9.221 -1.811 1.00 34.25 334 LEU A N 1
ATOM 2627 C CA . LEU A 1 334 ? -20.501 -8.956 -3.095 1.00 34.25 334 LEU A CA 1
ATOM 2628 C C . LEU A 1 334 ? -20.975 -10.251 -3.787 1.00 34.25 334 LEU A C 1
ATOM 2630 O O . LEU A 1 334 ? -22.060 -10.290 -4.363 1.00 34.25 334 LEU A O 1
ATOM 2634 N N . PHE A 1 335 ? -20.189 -11.326 -3.686 1.00 38.78 335 PHE A N 1
ATOM 2635 C CA . PHE A 1 335 ? -20.465 -12.662 -4.220 1.00 38.78 335 PHE A CA 1
ATOM 2636 C C . PHE A 1 335 ? -21.626 -13.331 -3.476 1.00 38.78 335 PHE A C 1
ATOM 2638 O O . PHE A 1 335 ? -22.535 -13.843 -4.122 1.00 38.78 335 PHE A O 1
ATOM 2645 N N . LYS A 1 336 ? -21.667 -13.255 -2.135 1.00 39.19 336 LYS A N 1
ATOM 2646 C CA . LYS A 1 336 ? -22.813 -13.705 -1.326 1.00 39.19 336 LYS A CA 1
ATOM 2647 C C . LYS A 1 336 ? -24.078 -12.929 -1.652 1.00 39.19 336 LYS A C 1
ATOM 2649 O O . LYS A 1 336 ? -25.134 -13.540 -1.742 1.00 39.19 336 LYS A O 1
ATOM 2654 N N . LEU A 1 337 ? -23.984 -11.611 -1.836 1.00 35.16 337 LEU A N 1
ATOM 2655 C CA . LEU A 1 337 ? -25.138 -10.783 -2.179 1.00 35.16 337 LEU A CA 1
ATOM 2656 C C . LEU A 1 337 ? -25.678 -11.144 -3.573 1.00 35.16 337 LEU A C 1
ATOM 2658 O O . LEU A 1 337 ? -26.869 -11.391 -3.720 1.00 35.16 337 LEU A O 1
ATOM 2662 N N . LEU A 1 338 ? -24.803 -11.271 -4.576 1.00 35.62 338 LEU A N 1
ATOM 2663 C CA . LEU A 1 338 ? -25.186 -11.613 -5.949 1.00 35.62 338 LEU A CA 1
ATOM 2664 C C . LEU A 1 338 ? -25.671 -13.062 -6.093 1.00 35.62 338 LEU A C 1
ATOM 2666 O O . LEU A 1 338 ? -26.650 -13.290 -6.796 1.00 35.62 338 LEU A O 1
ATOM 2670 N N . ILE A 1 339 ? -25.050 -14.034 -5.414 1.00 42.97 339 ILE A N 1
ATOM 2671 C CA . ILE A 1 339 ? -25.510 -15.431 -5.410 1.00 42.97 339 ILE A CA 1
ATOM 2672 C C . ILE A 1 339 ? -26.799 -15.600 -4.608 1.00 42.97 339 ILE A C 1
ATOM 2674 O O . ILE A 1 339 ? -27.674 -16.317 -5.081 1.00 42.97 339 ILE A O 1
ATOM 2678 N N . ASN A 1 340 ? -26.981 -14.921 -3.468 1.00 39.00 340 ASN A N 1
ATOM 2679 C CA . ASN A 1 340 ? -28.267 -14.948 -2.762 1.00 39.00 340 ASN A CA 1
ATOM 2680 C C . ASN A 1 340 ? -29.378 -14.348 -3.622 1.00 39.00 340 ASN A C 1
ATOM 2682 O O . ASN A 1 340 ? -30.439 -14.950 -3.721 1.00 39.00 340 ASN A O 1
ATOM 2686 N N . ILE A 1 341 ? -29.125 -13.231 -4.312 1.00 35.81 341 ILE A N 1
ATOM 2687 C CA . ILE A 1 341 ? -30.095 -12.644 -5.245 1.00 35.81 341 ILE A CA 1
ATOM 2688 C C . ILE A 1 341 ? -30.397 -13.618 -6.394 1.00 35.81 341 ILE A C 1
ATOM 2690 O O . ILE A 1 341 ? -31.555 -13.795 -6.755 1.00 35.81 341 ILE A O 1
ATOM 2694 N N . ARG A 1 342 ? -29.394 -14.318 -6.939 1.00 41.41 342 ARG A N 1
ATOM 2695 C CA . ARG A 1 342 ? -29.584 -15.260 -8.058 1.00 41.41 342 ARG A CA 1
ATOM 2696 C C . ARG A 1 342 ? -30.256 -16.572 -7.652 1.00 41.41 342 ARG A C 1
ATOM 2698 O O . ARG A 1 342 ? -31.086 -17.069 -8.404 1.00 41.41 342 ARG A O 1
ATOM 2705 N N . LEU A 1 343 ? -29.931 -17.121 -6.480 1.00 41.72 343 LEU A N 1
ATOM 2706 C CA . LEU A 1 343 ? -30.588 -18.299 -5.903 1.00 41.72 343 LEU A CA 1
ATOM 2707 C C . LEU A 1 343 ? -32.023 -17.976 -5.487 1.00 41.72 343 LEU A C 1
ATOM 2709 O O . LEU A 1 343 ? -32.899 -18.811 -5.688 1.00 41.72 343 LEU A O 1
ATOM 2713 N N . GLN A 1 344 ? -32.281 -16.767 -4.979 1.00 37.25 344 GLN A N 1
ATOM 2714 C CA . GLN A 1 344 ? -33.643 -16.310 -4.715 1.00 37.25 344 GLN A CA 1
ATOM 2715 C C . GLN A 1 344 ? -34.420 -16.032 -5.999 1.00 37.25 344 GLN A C 1
ATOM 2717 O O . GLN A 1 344 ? -35.576 -16.415 -6.064 1.00 37.25 344 GLN A O 1
ATOM 2722 N N . MET A 1 345 ? -33.804 -15.489 -7.054 1.00 36.50 345 MET A N 1
ATOM 2723 C CA . MET A 1 345 ? -34.452 -15.332 -8.364 1.00 36.50 345 MET A CA 1
ATOM 2724 C C . MET A 1 345 ? -34.704 -16.663 -9.080 1.00 36.50 345 MET A C 1
ATOM 2726 O O . MET A 1 345 ? -35.704 -16.798 -9.780 1.00 36.50 345 MET A O 1
ATOM 2730 N N . LYS A 1 346 ? -33.824 -17.658 -8.909 1.00 42.94 346 LYS A N 1
ATOM 2731 C CA . LYS A 1 346 ? -34.028 -19.010 -9.443 1.00 42.94 346 LYS A CA 1
ATOM 2732 C C . LYS A 1 346 ? -35.139 -19.737 -8.683 1.00 42.94 346 LYS A C 1
ATOM 2734 O O . LYS A 1 346 ? -36.024 -20.277 -9.330 1.00 42.94 346 LYS A O 1
ATOM 2739 N N . LYS A 1 347 ? -35.162 -19.632 -7.346 1.00 39.75 347 LYS A N 1
ATOM 2740 C CA . LYS A 1 347 ? -36.284 -20.097 -6.515 1.00 39.75 347 LYS A CA 1
ATOM 2741 C C . LYS A 1 347 ? -37.586 -19.360 -6.819 1.00 39.75 347 LYS A C 1
ATOM 2743 O O . LYS A 1 347 ? -38.611 -20.007 -6.863 1.00 39.75 347 LYS A O 1
ATOM 2748 N N . LEU A 1 348 ? -37.561 -18.051 -7.076 1.00 35.91 348 LEU A N 1
ATOM 2749 C CA . LEU A 1 348 ? -38.741 -17.273 -7.477 1.00 35.91 348 LEU A CA 1
ATOM 2750 C C . LEU A 1 348 ? -39.276 -17.713 -8.841 1.00 35.91 348 LEU A C 1
ATOM 2752 O O . LEU A 1 348 ? -40.479 -17.840 -8.975 1.00 35.91 348 LEU A O 1
ATOM 2756 N N . LYS A 1 349 ? -38.411 -18.021 -9.818 1.00 42.34 349 LYS A N 1
ATOM 2757 C CA . LYS A 1 349 ? -38.829 -18.564 -11.125 1.00 42.34 349 LYS A CA 1
ATOM 2758 C C . LYS A 1 349 ? -39.308 -20.016 -11.059 1.00 42.34 349 LYS A C 1
ATOM 2760 O O . LYS A 1 349 ? -40.226 -20.387 -11.779 1.00 42.34 349 LYS A O 1
ATOM 2765 N N . GLU A 1 350 ? -38.688 -20.840 -10.216 1.00 45.03 350 GLU A N 1
ATOM 2766 C CA . GLU A 1 350 ? -39.138 -22.213 -9.942 1.00 45.03 350 GLU A CA 1
ATOM 2767 C C . GLU A 1 350 ? -40.483 -22.195 -9.187 1.00 45.03 350 GLU A C 1
ATOM 2769 O O . GLU A 1 350 ? -41.393 -22.928 -9.556 1.00 45.03 350 GLU A O 1
ATOM 2774 N N . MET A 1 351 ? -40.667 -21.264 -8.242 1.00 38.44 351 MET A N 1
ATOM 2775 C CA . MET A 1 351 ? -41.930 -21.030 -7.533 1.00 38.44 351 MET A CA 1
ATOM 2776 C C . MET A 1 351 ? -43.002 -20.374 -8.415 1.00 38.44 351 MET A C 1
ATOM 2778 O O . MET A 1 351 ? -44.159 -20.727 -8.275 1.00 38.44 351 MET A O 1
ATOM 2782 N N . GLU A 1 352 ? -42.677 -19.460 -9.335 1.00 38.19 352 GLU A N 1
ATOM 2783 C CA . GLU A 1 352 ? -43.637 -18.897 -10.307 1.00 38.19 352 GLU A CA 1
ATOM 2784 C C . GLU A 1 352 ? -44.175 -19.976 -11.256 1.00 38.19 352 GLU A C 1
ATOM 2786 O O . GLU A 1 352 ? -45.357 -19.957 -11.598 1.00 38.19 352 GLU A O 1
ATOM 2791 N N . ASN A 1 353 ? -43.337 -20.953 -11.617 1.00 38.56 353 ASN A N 1
ATOM 2792 C CA . ASN A 1 353 ? -43.760 -22.116 -12.394 1.00 38.56 353 ASN A CA 1
ATOM 2793 C C . ASN A 1 353 ? -44.625 -23.081 -11.558 1.00 38.56 353 ASN A C 1
ATOM 2795 O O . ASN A 1 353 ? -45.647 -23.547 -12.057 1.00 38.56 353 ASN A O 1
ATOM 2799 N N . GLU A 1 354 ? -44.296 -23.318 -10.281 1.00 39.06 354 GLU A N 1
ATOM 2800 C CA . GLU A 1 354 ? -45.098 -24.162 -9.368 1.00 39.06 354 GLU A CA 1
ATOM 2801 C C . GLU A 1 354 ? -46.419 -23.503 -8.913 1.00 39.06 354 GLU A C 1
ATOM 2803 O O . GLU A 1 354 ? -47.422 -24.185 -8.702 1.00 39.06 354 GLU A O 1
ATOM 2808 N N . ILE A 1 355 ? -46.463 -22.170 -8.803 1.00 39.22 355 ILE A N 1
ATOM 2809 C CA . ILE A 1 355 ? -47.665 -21.390 -8.455 1.00 39.22 355 ILE A CA 1
ATOM 2810 C C . ILE A 1 355 ? -48.689 -21.399 -9.602 1.00 39.22 355 ILE A C 1
ATOM 2812 O O . ILE A 1 355 ? -49.876 -21.192 -9.353 1.00 39.22 355 ILE A O 1
ATOM 2816 N N . SER A 1 356 ? -48.268 -21.706 -10.835 1.00 39.75 356 SER A N 1
ATOM 2817 C CA . SER A 1 356 ? -49.188 -21.873 -11.966 1.00 39.75 356 SER A CA 1
ATOM 2818 C C . SER A 1 356 ? -49.992 -23.183 -11.932 1.00 39.75 356 SER A C 1
ATOM 2820 O O . SER A 1 356 ? -50.971 -23.298 -12.666 1.00 39.75 356 SER A O 1
ATOM 2822 N N . GLU A 1 357 ? -49.644 -24.142 -11.059 1.00 40.00 357 GLU A N 1
ATOM 2823 C CA . GLU A 1 357 ? -50.223 -25.494 -11.098 1.00 40.00 357 GLU A CA 1
ATOM 2824 C C . GLU A 1 357 ? -51.087 -25.910 -9.894 1.00 40.00 357 GLU A C 1
ATOM 2826 O O . GLU A 1 357 ? -51.738 -26.946 -9.983 1.00 40.00 357 GLU A O 1
ATOM 2831 N N . ASN A 1 358 ? -51.184 -25.164 -8.784 1.00 40.88 358 ASN A N 1
ATOM 2832 C CA . ASN A 1 358 ? -51.999 -25.632 -7.643 1.00 40.88 358 ASN A CA 1
ATOM 2833 C C . ASN A 1 358 ? -52.622 -24.515 -6.786 1.00 40.88 358 ASN A C 1
ATOM 2835 O O . ASN A 1 358 ? -52.058 -24.070 -5.786 1.00 40.88 358 ASN A O 1
ATOM 2839 N N . GLU A 1 359 ? -53.853 -24.116 -7.122 1.00 35.28 359 GLU A N 1
ATOM 2840 C CA . GLU A 1 359 ? -54.596 -23.056 -6.417 1.00 35.28 359 GLU A CA 1
ATOM 2841 C C . GLU A 1 359 ? -55.293 -23.468 -5.101 1.00 35.28 359 GLU A C 1
ATOM 2843 O O . GLU A 1 359 ? -55.758 -22.596 -4.372 1.00 35.28 359 GLU A O 1
ATOM 2848 N N . ASN A 1 360 ? -55.326 -24.744 -4.704 1.00 37.75 360 ASN A N 1
ATOM 2849 C CA . ASN A 1 360 ? -56.236 -25.191 -3.630 1.00 37.75 360 ASN A CA 1
ATOM 2850 C C . ASN A 1 360 ? -55.648 -25.358 -2.214 1.00 37.75 360 ASN A C 1
ATOM 2852 O O . ASN A 1 360 ? -56.343 -25.856 -1.333 1.00 37.75 360 ASN A O 1
ATOM 2856 N N . ASN A 1 361 ? -54.413 -24.924 -1.934 1.00 39.97 361 ASN A N 1
ATOM 2857 C CA . ASN A 1 361 ? -53.791 -25.116 -0.604 1.00 39.97 361 ASN A CA 1
ATOM 2858 C C . ASN A 1 361 ? -53.400 -23.826 0.143 1.00 39.97 361 ASN A C 1
ATOM 2860 O O . ASN A 1 361 ? -52.648 -23.873 1.123 1.00 39.97 361 ASN A O 1
ATOM 2864 N N . LYS A 1 362 ? -53.941 -22.670 -0.269 1.00 39.34 362 LYS A N 1
ATOM 2865 C CA . LYS A 1 362 ? -53.572 -21.355 0.285 1.00 39.34 362 LYS A CA 1
ATOM 2866 C C . LYS A 1 362 ? -53.900 -21.177 1.778 1.00 39.34 362 LYS A C 1
ATOM 2868 O O . LYS A 1 362 ? -53.109 -20.560 2.478 1.00 39.34 362 LYS A O 1
ATOM 2873 N N . GLU A 1 363 ? -54.968 -21.755 2.327 1.00 33.94 363 GLU A N 1
ATOM 2874 C CA . GLU A 1 363 ? -55.352 -21.453 3.724 1.00 33.94 363 GLU A CA 1
ATOM 2875 C C . GLU A 1 363 ? -54.617 -22.263 4.802 1.00 33.94 363 GLU A C 1
ATOM 2877 O O . GLU A 1 363 ? -54.399 -21.760 5.905 1.00 33.94 363 GLU A O 1
ATOM 2882 N N . LYS A 1 364 ? -54.160 -23.487 4.508 1.00 34.62 364 LYS A N 1
ATOM 2883 C CA . LYS A 1 364 ? -53.413 -24.292 5.495 1.00 34.62 364 LYS A CA 1
ATOM 2884 C C . LYS A 1 364 ? -51.922 -23.963 5.534 1.00 34.62 364 LYS A C 1
ATOM 2886 O O . LYS A 1 364 ? -51.329 -24.008 6.609 1.00 34.62 364 LYS A O 1
ATOM 2891 N N . GLN A 1 365 ? -51.324 -23.579 4.405 1.00 35.81 365 GLN A N 1
ATOM 2892 C CA . GLN A 1 365 ? -49.903 -23.224 4.354 1.00 35.81 365 GLN A CA 1
ATOM 2893 C C . GLN A 1 365 ? -49.610 -21.821 4.892 1.00 35.81 365 GLN A C 1
ATOM 2895 O O . GLN A 1 365 ? -48.532 -21.622 5.441 1.00 35.81 365 GLN A O 1
ATOM 2900 N N . ILE A 1 366 ? -50.558 -20.876 4.837 1.00 33.66 366 ILE A N 1
ATOM 2901 C CA . ILE A 1 366 ? -50.373 -19.528 5.406 1.00 33.66 366 ILE A CA 1
ATOM 2902 C C . ILE A 1 366 ? -50.232 -19.575 6.939 1.00 33.66 366 ILE A C 1
ATOM 2904 O O . ILE A 1 366 ? -49.408 -18.855 7.501 1.00 33.66 366 ILE A O 1
ATOM 2908 N N . ASN A 1 367 ? -50.921 -20.495 7.625 1.00 32.22 367 ASN A N 1
ATOM 2909 C CA . ASN A 1 367 ? -50.769 -20.660 9.076 1.00 32.22 367 ASN A CA 1
ATOM 2910 C C . ASN A 1 367 ? -49.465 -21.368 9.482 1.00 32.22 367 ASN A C 1
ATOM 2912 O O . ASN A 1 367 ? -48.928 -21.089 10.552 1.00 32.22 367 ASN A O 1
ATOM 2916 N N . THR A 1 368 ? -48.896 -22.220 8.622 1.00 29.73 368 THR A N 1
ATOM 2917 C CA . THR A 1 368 ? -47.557 -22.796 8.844 1.00 29.73 368 THR A CA 1
ATOM 2918 C C . THR A 1 368 ? -46.439 -21.820 8.446 1.00 29.73 368 THR A C 1
ATOM 2920 O O . THR A 1 368 ? -45.414 -21.762 9.125 1.00 29.73 368 THR A O 1
ATOM 2923 N N . LEU A 1 369 ? -46.646 -20.988 7.413 1.00 30.31 369 LEU A N 1
ATOM 2924 C CA . LEU A 1 369 ? -45.720 -19.916 7.026 1.00 30.31 369 LEU A CA 1
ATOM 2925 C C . LEU A 1 369 ? -45.627 -18.827 8.098 1.00 30.31 369 LEU A C 1
ATOM 2927 O O . LEU A 1 369 ? -44.526 -18.371 8.378 1.00 30.31 369 LEU A O 1
ATOM 2931 N N . ASN A 1 370 ? -46.729 -18.457 8.755 1.00 31.03 370 ASN A N 1
ATOM 2932 C CA . ASN A 1 370 ? -46.691 -17.488 9.857 1.00 31.03 370 ASN A CA 1
ATOM 2933 C C . ASN A 1 370 ? -45.942 -18.017 11.094 1.00 31.03 370 ASN A C 1
ATOM 2935 O O . ASN A 1 370 ? -45.377 -17.231 11.852 1.00 31.03 370 ASN A O 1
ATOM 2939 N N . LEU A 1 371 ? -45.859 -19.342 11.266 1.00 30.38 371 LEU A N 1
ATOM 2940 C CA . LEU A 1 371 ? -45.047 -19.959 12.315 1.00 30.38 371 LEU A CA 1
ATOM 2941 C C . LEU A 1 371 ? -43.550 -19.990 11.939 1.00 30.38 371 LEU A C 1
ATOM 2943 O O . LEU A 1 371 ? -42.701 -19.763 12.800 1.00 30.38 371 LEU A O 1
ATOM 2947 N N . LEU A 1 372 ? -43.219 -20.190 10.654 1.00 27.75 372 LEU A N 1
ATOM 2948 C CA . LEU A 1 372 ? -41.839 -20.215 10.131 1.00 27.75 372 LEU A CA 1
ATOM 2949 C C . LEU A 1 372 ? -41.227 -18.819 9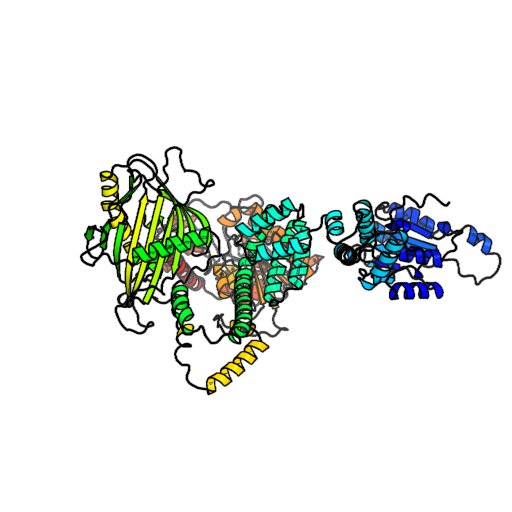.901 1.00 27.75 372 LEU A C 1
ATOM 2951 O O . LEU A 1 372 ? -40.020 -18.654 10.061 1.00 27.75 372 LEU A O 1
ATOM 2955 N N . LEU A 1 373 ? -42.039 -17.803 9.593 1.00 28.23 373 LEU A N 1
ATOM 2956 C CA . LEU A 1 373 ? -41.616 -16.405 9.396 1.00 28.23 373 LEU A CA 1
ATOM 2957 C C . LEU A 1 373 ? -41.339 -15.653 10.713 1.00 28.23 373 LEU A C 1
ATOM 2959 O O . LEU A 1 373 ? -40.913 -14.501 10.690 1.00 28.23 373 LEU A O 1
ATOM 2963 N N . SER A 1 374 ? -41.541 -16.295 11.869 1.00 28.00 374 SER A N 1
ATOM 2964 C CA . SER A 1 374 ? -41.313 -15.697 13.194 1.00 28.00 374 SER A CA 1
ATOM 2965 C C . SER A 1 374 ? -39.862 -15.798 13.706 1.00 28.00 374 SER A C 1
ATOM 2967 O O . SER A 1 374 ? -39.554 -15.324 14.804 1.00 28.00 374 SER A O 1
ATOM 2969 N N . ASN A 1 375 ? -38.941 -16.358 12.912 1.00 30.30 375 ASN A N 1
ATOM 2970 C CA . ASN A 1 375 ? -37.533 -16.510 13.282 1.00 30.30 375 ASN A CA 1
ATOM 2971 C C . ASN A 1 375 ? -36.574 -15.895 12.249 1.00 30.30 375 ASN A C 1
ATOM 2973 O O . ASN A 1 375 ? -35.965 -16.591 11.444 1.00 30.30 375 ASN A O 1
ATOM 2977 N N . GLU A 1 376 ? -36.349 -14.589 12.361 1.00 29.48 376 GLU A N 1
ATOM 2978 C CA . GLU A 1 376 ? -35.064 -13.967 12.010 1.00 29.48 376 GLU A CA 1
ATOM 2979 C C . GLU A 1 376 ? -34.440 -13.331 13.272 1.00 29.48 376 GLU A C 1
ATOM 2981 O O . GLU A 1 376 ? -35.201 -12.984 14.185 1.00 29.48 376 GLU A O 1
ATOM 2986 N N . PRO A 1 377 ? -33.106 -13.099 13.358 1.00 38.97 377 PRO A N 1
ATOM 2987 C CA . PRO A 1 377 ? -32.048 -13.360 12.366 1.00 38.97 377 PRO A CA 1
ATOM 2988 C C . PRO A 1 377 ? -30.795 -14.056 12.950 1.00 38.97 377 PRO A C 1
ATOM 2990 O O . PRO A 1 377 ? -30.386 -13.791 14.076 1.00 38.97 377 PRO A O 1
ATOM 2993 N N . ILE A 1 378 ? -30.061 -14.827 12.143 1.00 33.22 378 ILE A N 1
ATOM 2994 C CA . ILE A 1 378 ? -28.605 -14.977 12.333 1.00 33.22 378 ILE A CA 1
ATOM 2995 C C . ILE A 1 378 ? -27.946 -14.941 10.952 1.00 33.22 378 ILE A C 1
ATOM 2997 O O . ILE A 1 378 ? -28.021 -15.900 10.186 1.00 33.22 378 ILE A O 1
ATOM 3001 N N . ASN A 1 379 ? -27.240 -13.851 10.654 1.00 39.09 379 ASN A N 1
ATOM 3002 C CA . ASN A 1 379 ? -26.354 -13.728 9.492 1.00 39.09 379 ASN A CA 1
ATOM 3003 C C . ASN A 1 379 ? -25.012 -14.433 9.757 1.00 39.09 379 ASN A C 1
ATOM 3005 O O . ASN A 1 379 ? -23.951 -13.817 9.772 1.00 39.09 379 ASN A O 1
ATOM 3009 N N . GLY A 1 380 ? -25.070 -15.743 9.981 1.00 35.25 380 GLY A N 1
ATOM 3010 C CA . GLY A 1 380 ? -23.919 -16.635 10.092 1.00 35.25 380 GLY A CA 1
ATOM 3011 C C . GLY A 1 380 ? -24.014 -17.742 9.037 1.00 35.25 380 GLY A C 1
ATOM 3012 O O . GLY A 1 380 ? -25.119 -18.084 8.612 1.00 35.25 380 GLY A O 1
ATOM 3013 N N . PRO A 1 381 ? -22.890 -18.284 8.545 1.00 35.84 381 PRO A N 1
ATOM 3014 C CA . PRO A 1 381 ? -22.915 -19.467 7.684 1.00 35.84 381 PRO A CA 1
ATOM 3015 C C . PRO A 1 381 ? -23.598 -20.643 8.404 1.00 35.84 381 PRO A C 1
ATOM 3017 O O . PRO A 1 381 ? -23.450 -20.776 9.615 1.00 35.84 381 PRO A O 1
ATOM 3020 N N . ASN A 1 382 ? -24.316 -21.506 7.675 1.00 38.69 382 ASN A N 1
ATOM 3021 C CA . ASN A 1 382 ? -24.914 -22.731 8.225 1.00 38.69 382 ASN A CA 1
ATOM 3022 C C . ASN A 1 382 ? -23.805 -23.733 8.611 1.00 38.69 382 ASN A C 1
ATOM 3024 O O . ASN A 1 382 ? -23.467 -24.637 7.848 1.00 38.69 382 ASN A O 1
ATOM 3028 N N . SER A 1 383 ? -23.197 -23.537 9.780 1.00 46.56 383 SER A N 1
ATOM 3029 C CA . SER A 1 383 ? -22.306 -24.487 10.449 1.00 46.56 383 SER A CA 1
ATOM 3030 C C . SER A 1 383 ? -22.952 -24.941 11.759 1.00 46.56 383 SER A C 1
ATOM 3032 O O . SER A 1 383 ? -23.727 -24.194 12.354 1.00 46.56 383 SER A O 1
ATOM 3034 N N . ALA A 1 384 ? -22.620 -26.146 12.231 1.00 51.25 384 ALA A N 1
ATOM 3035 C CA . ALA A 1 384 ? -23.155 -26.684 13.487 1.00 51.25 384 ALA A CA 1
ATOM 3036 C C . ALA A 1 384 ? -22.906 -25.750 14.690 1.00 51.25 384 ALA A C 1
ATOM 3038 O O . ALA A 1 384 ? -23.764 -25.629 15.555 1.00 51.25 384 ALA A O 1
ATOM 3039 N N . PHE A 1 385 ? -21.778 -25.031 14.699 1.00 61.91 385 PHE A N 1
ATOM 3040 C CA . PHE A 1 385 ? -21.465 -24.039 15.728 1.00 61.91 385 PHE A CA 1
ATOM 3041 C C . PHE A 1 385 ? -22.357 -22.798 15.641 1.00 61.91 385 PHE A C 1
ATOM 3043 O O . PHE A 1 385 ? -22.869 -22.345 16.656 1.00 61.91 385 PHE A O 1
ATOM 3050 N N . PHE A 1 386 ? -22.576 -22.235 14.446 1.00 66.31 386 PHE A N 1
ATOM 3051 C CA . PHE A 1 386 ? -23.468 -21.080 14.342 1.00 66.31 386 PHE A CA 1
ATOM 3052 C C . PHE A 1 386 ? -24.905 -21.470 14.655 1.00 66.31 386 PHE A C 1
ATOM 3054 O O . PHE A 1 386 ? -25.560 -20.670 15.304 1.00 66.31 386 PHE A O 1
ATOM 3061 N N . GLU A 1 387 ? -25.361 -22.675 14.289 1.00 67.69 387 GLU A N 1
ATOM 3062 C CA . GLU A 1 387 ? -26.644 -23.236 14.741 1.00 67.69 387 GLU A CA 1
ATOM 3063 C C . GLU A 1 387 ? -26.720 -23.366 16.264 1.00 67.69 387 GLU A C 1
ATOM 3065 O O . GLU A 1 387 ? -27.704 -22.940 16.860 1.00 67.69 387 GLU A O 1
ATOM 3070 N N . GLU A 1 388 ? -25.667 -23.853 16.922 1.00 73.88 388 GLU A N 1
ATOM 3071 C CA . GLU A 1 388 ? -25.580 -23.846 18.385 1.00 73.88 388 GLU A CA 1
ATOM 3072 C C . GLU A 1 388 ? -25.690 -22.416 18.944 1.00 73.88 388 GLU A C 1
ATOM 3074 O O . GLU A 1 388 ? -26.490 -22.168 19.844 1.00 73.88 388 GLU A O 1
ATOM 3079 N N . VAL A 1 389 ? -24.980 -21.445 18.359 1.00 76.25 389 VAL A N 1
ATOM 3080 C CA . VAL A 1 389 ? -25.100 -20.024 18.721 1.00 76.25 389 VAL A CA 1
ATOM 3081 C C . VAL A 1 389 ? -26.530 -19.517 18.491 1.00 76.25 389 VAL A C 1
ATOM 3083 O O . VAL A 1 389 ? -27.051 -18.808 19.351 1.00 76.25 389 VAL A O 1
ATOM 3086 N N . ARG A 1 390 ? -27.201 -19.899 17.387 1.00 75.88 390 ARG A N 1
ATOM 3087 C CA . ARG A 1 390 ? -28.605 -19.539 17.095 1.00 75.88 390 ARG A CA 1
ATOM 3088 C C . ARG A 1 390 ? -29.529 -20.063 18.184 1.00 75.88 390 ARG A C 1
ATOM 3090 O O . ARG A 1 390 ? -30.355 -19.315 18.706 1.00 75.88 390 ARG A O 1
ATOM 3097 N N . LEU A 1 391 ? -29.407 -21.350 18.493 1.00 78.75 391 LEU A N 1
ATOM 3098 C CA . LEU A 1 391 ? -30.248 -22.057 19.450 1.00 78.75 391 LEU A CA 1
ATOM 3099 C C . LEU A 1 391 ? -30.063 -21.481 20.852 1.00 78.75 391 LEU A C 1
ATOM 3101 O O . LEU A 1 391 ? -31.044 -21.087 21.481 1.00 78.75 391 LEU A O 1
ATOM 3105 N N . VAL A 1 392 ? -28.812 -21.341 21.301 1.00 80.25 392 VAL A N 1
ATOM 3106 C CA . VAL A 1 392 ? -28.485 -20.786 22.618 1.00 80.25 392 VAL A CA 1
ATOM 3107 C C . VAL A 1 392 ? -28.939 -19.330 22.717 1.00 80.25 392 VAL A C 1
ATOM 3109 O O . VAL A 1 392 ? -29.595 -18.971 23.690 1.00 80.25 392 VAL A O 1
ATOM 3112 N N . ALA A 1 393 ? -28.671 -18.489 21.714 1.00 80.50 393 ALA A N 1
ATOM 3113 C CA . ALA A 1 393 ? -29.098 -17.092 21.744 1.00 80.50 393 ALA A CA 1
ATOM 3114 C C . ALA A 1 393 ? -30.627 -16.947 21.766 1.00 80.50 393 ALA A C 1
ATOM 3116 O O . ALA A 1 393 ? -31.147 -16.148 22.542 1.00 80.50 393 ALA A O 1
ATOM 3117 N N . ASN A 1 394 ? -31.359 -17.730 20.966 1.00 80.56 394 ASN A N 1
ATOM 3118 C CA . ASN A 1 394 ? -32.822 -17.714 20.985 1.00 80.56 394 ASN A CA 1
ATOM 3119 C C . ASN A 1 394 ? -33.380 -18.196 22.328 1.00 80.56 394 ASN A C 1
ATOM 3121 O O . ASN A 1 394 ? -34.291 -17.565 22.859 1.00 80.56 394 ASN A O 1
ATOM 3125 N N . GLN A 1 395 ? -32.821 -19.264 22.902 1.00 82.06 395 GLN A N 1
ATOM 3126 C CA . GLN A 1 395 ? -33.222 -19.757 24.220 1.00 82.06 395 GLN A CA 1
ATOM 3127 C C . GLN A 1 395 ? -32.997 -18.693 25.302 1.00 82.06 395 GLN A C 1
ATOM 3129 O O . GLN A 1 395 ? -33.897 -18.392 26.085 1.00 82.06 395 GLN A O 1
ATOM 3134 N N . GLN A 1 396 ? -31.823 -18.061 25.308 1.00 84.38 396 GLN A N 1
ATOM 3135 C CA . GLN A 1 396 ? -31.508 -17.011 26.272 1.00 84.38 396 GLN A CA 1
ATOM 3136 C C . GLN A 1 396 ? -32.354 -15.748 26.073 1.00 84.38 396 GLN A C 1
ATOM 3138 O O . GLN A 1 396 ? -32.728 -15.107 27.053 1.00 84.38 396 GLN A O 1
ATOM 3143 N N . LEU A 1 397 ? -32.719 -15.408 24.833 1.00 83.25 397 LEU A N 1
ATOM 3144 C CA . LEU A 1 397 ? -33.646 -14.312 24.553 1.00 83.25 397 LEU A CA 1
ATOM 3145 C C . LEU A 1 397 ? -35.036 -14.589 25.139 1.00 83.25 397 LEU A C 1
ATOM 3147 O O . LEU A 1 397 ? -35.617 -13.696 25.752 1.00 83.25 397 LEU A O 1
ATOM 3151 N N . GLN A 1 398 ? -35.550 -15.818 25.010 1.00 82.44 398 GLN A N 1
ATOM 3152 C CA . GLN A 1 398 ? -36.816 -16.210 25.644 1.00 82.44 398 GLN A CA 1
ATOM 3153 C C . GLN A 1 398 ? -36.734 -16.079 27.169 1.00 82.44 398 GLN A C 1
ATOM 3155 O O . GLN A 1 398 ? -37.610 -15.477 27.786 1.00 82.44 398 GLN A O 1
ATOM 3160 N N . HIS A 1 399 ? -35.640 -16.547 27.779 1.00 80.56 399 HIS A N 1
ATOM 3161 C CA . HIS A 1 399 ? -35.425 -16.412 29.224 1.00 80.56 399 HIS A CA 1
ATOM 3162 C C . HIS A 1 399 ? -35.329 -14.940 29.664 1.00 80.56 399 HIS A C 1
ATOM 3164 O O . HIS A 1 399 ? -35.865 -14.554 30.707 1.00 80.56 399 HIS A O 1
ATOM 3170 N N . ALA A 1 400 ? -34.677 -14.085 28.869 1.00 83.75 400 ALA A N 1
ATOM 3171 C CA . ALA A 1 400 ? -34.595 -12.652 29.134 1.00 83.75 400 ALA A CA 1
ATOM 3172 C C . ALA A 1 400 ? -35.974 -11.973 29.036 1.00 83.75 400 ALA A C 1
ATOM 3174 O O . ALA A 1 400 ? -36.308 -11.152 29.891 1.00 83.75 400 ALA A O 1
ATOM 3175 N N . LEU A 1 401 ? -36.809 -12.357 28.071 1.00 83.56 401 LEU A N 1
ATOM 3176 C CA . LEU A 1 401 ? -38.149 -11.790 27.878 1.00 83.56 401 LEU A CA 1
ATOM 3177 C C . LEU A 1 401 ? -39.207 -12.323 28.859 1.00 83.56 401 LEU A C 1
ATOM 3179 O O . LEU A 1 401 ? -40.201 -11.636 29.081 1.00 83.56 401 LEU A O 1
ATOM 3183 N N . ALA A 1 402 ? -38.999 -13.495 29.469 1.00 80.69 402 ALA A N 1
ATOM 3184 C CA . ALA A 1 402 ? -39.947 -14.090 30.414 1.00 80.69 402 ALA A CA 1
ATOM 3185 C C . ALA A 1 402 ? -40.277 -13.145 31.591 1.00 80.69 402 ALA A C 1
ATOM 3187 O O . ALA A 1 402 ? -39.381 -12.584 32.226 1.00 80.69 402 ALA A O 1
ATOM 3188 N N . ASP A 1 403 ? -41.556 -12.955 31.901 1.00 73.12 403 ASP A N 1
ATOM 3189 C CA . ASP A 1 403 ? -41.983 -12.043 32.962 1.00 73.12 403 ASP A CA 1
ATOM 3190 C C . ASP A 1 403 ? -41.792 -12.685 34.343 1.00 73.12 403 ASP A C 1
ATOM 3192 O O . ASP A 1 403 ? -42.336 -13.747 34.630 1.00 73.12 403 ASP A O 1
ATOM 3196 N N . VAL A 1 404 ? -41.021 -12.023 35.204 1.00 73.75 404 VAL A N 1
ATOM 3197 C CA . VAL A 1 404 ? -40.777 -12.447 36.595 1.00 73.75 404 VAL A CA 1
ATOM 3198 C C . VAL A 1 404 ? -41.653 -11.694 37.606 1.00 73.75 404 VAL A C 1
ATOM 3200 O O . VAL A 1 404 ? -41.506 -11.889 38.807 1.00 73.75 404 VAL A O 1
ATOM 3203 N N . SER A 1 405 ? -42.549 -10.812 37.143 1.00 59.06 405 SER A N 1
ATOM 3204 C CA . SER A 1 405 ? -43.323 -9.888 37.987 1.00 59.06 405 SER A CA 1
ATOM 3205 C C . SER A 1 405 ? -44.787 -10.282 38.237 1.00 59.06 405 SER A C 1
ATOM 3207 O O . SER A 1 405 ? -45.449 -9.650 39.059 1.00 59.06 405 SER A O 1
ATOM 3209 N N . LYS A 1 406 ? -45.315 -11.325 37.578 1.00 54.84 406 LYS A N 1
ATOM 3210 C CA . LYS A 1 406 ? -46.700 -11.790 37.788 1.00 54.84 406 LYS A CA 1
ATOM 3211 C C . LYS A 1 406 ? -46.776 -12.868 38.876 1.00 54.84 406 LYS A C 1
ATOM 3213 O O . LYS A 1 406 ? -46.063 -13.861 38.809 1.00 54.84 406 LYS A O 1
ATOM 3218 N N . ASN A 1 407 ? -47.674 -12.666 39.846 1.00 46.66 407 ASN A N 1
ATOM 3219 C CA . ASN A 1 407 ? -47.925 -13.478 41.051 1.00 46.66 407 ASN A CA 1
ATOM 3220 C C . ASN A 1 407 ? -48.331 -14.954 40.802 1.00 46.66 407 ASN A C 1
ATOM 3222 O O . ASN A 1 407 ? -49.449 -15.339 41.131 1.00 46.66 407 ASN A O 1
ATOM 3226 N N . ASN A 1 408 ? -47.447 -15.773 40.228 1.00 51.75 408 ASN A N 1
ATOM 3227 C CA . ASN A 1 408 ? -47.392 -17.244 40.339 1.00 51.75 408 ASN A CA 1
ATOM 3228 C C . ASN A 1 408 ? -46.195 -17.757 39.515 1.00 51.75 408 ASN A C 1
ATOM 3230 O O . ASN A 1 408 ? -46.355 -18.439 38.504 1.00 51.75 408 ASN A O 1
ATOM 3234 N N . THR A 1 409 ? -44.984 -17.334 39.878 1.00 49.47 409 THR A N 1
ATOM 3235 C CA . THR A 1 409 ? -43.779 -17.587 39.083 1.00 49.47 409 THR A CA 1
ATOM 3236 C C . THR A 1 409 ? -43.302 -19.031 39.194 1.00 49.47 409 THR A C 1
ATOM 3238 O O . THR A 1 409 ? -43.370 -19.660 40.246 1.00 49.47 409 THR A O 1
ATOM 3241 N N . GLU A 1 410 ? -42.751 -19.519 38.087 1.00 58.84 410 GLU A N 1
ATOM 3242 C CA . GLU A 1 410 ? -41.947 -20.732 37.924 1.00 58.84 410 GLU A CA 1
ATOM 3243 C C . GLU A 1 410 ? -40.692 -20.717 38.835 1.00 58.84 410 GLU A C 1
ATOM 3245 O O . GLU A 1 410 ? -39.569 -20.655 38.352 1.00 58.84 410 GLU A O 1
ATOM 3250 N N . GLY A 1 411 ? -40.856 -20.679 40.161 1.00 67.62 411 GLY A N 1
ATOM 3251 C CA . GLY A 1 411 ? -39.778 -20.791 41.154 1.00 67.62 411 GLY A CA 1
ATOM 3252 C C . GLY A 1 411 ? -38.835 -19.585 41.322 1.00 67.62 411 GLY A C 1
ATOM 3253 O O . GLY A 1 411 ? -37.895 -19.679 42.107 1.00 67.62 411 GLY A O 1
ATOM 3254 N N . TRP A 1 412 ? -39.038 -18.460 40.622 1.00 77.88 412 TRP A N 1
ATOM 3255 C CA . TRP A 1 412 ? -38.173 -17.274 40.749 1.00 77.88 412 TRP A CA 1
ATOM 3256 C C . TRP A 1 412 ? -38.424 -16.499 42.051 1.00 77.88 412 TRP A C 1
ATOM 3258 O O . TRP A 1 412 ? -39.512 -15.961 42.259 1.00 77.88 412 TRP A O 1
ATOM 3268 N N . GLU A 1 413 ? -37.387 -16.359 42.877 1.00 80.62 413 GLU A N 1
ATOM 3269 C CA . GLU A 1 413 ? -37.408 -15.619 44.142 1.00 80.62 413 GLU A CA 1
ATOM 3270 C C . GLU A 1 413 ? -36.631 -14.301 44.028 1.00 80.62 413 GLU A C 1
ATOM 3272 O O . GLU A 1 413 ? -35.469 -14.288 43.611 1.00 80.62 413 GLU A O 1
ATOM 3277 N N . LEU A 1 414 ? -37.240 -13.184 44.442 1.00 83.31 414 LEU A N 1
ATOM 3278 C CA . LEU A 1 414 ? -36.539 -11.903 44.573 1.00 83.31 414 LEU A CA 1
ATOM 3279 C C . LEU A 1 414 ? -35.491 -12.004 45.693 1.00 83.31 414 LEU A C 1
ATOM 3281 O O . LEU A 1 414 ? -35.813 -12.342 46.829 1.00 83.31 414 LEU A O 1
ATOM 3285 N N . PHE A 1 415 ? -34.234 -11.693 45.378 1.00 79.44 415 PHE A N 1
ATOM 3286 C CA . PHE A 1 415 ? -33.109 -11.861 46.303 1.00 79.44 415 PHE A CA 1
ATOM 3287 C C . PHE A 1 415 ? -32.326 -10.568 46.578 1.00 79.44 415 PHE A C 1
ATOM 3289 O O . PHE A 1 415 ? -31.724 -10.436 47.647 1.00 79.44 415 PHE A O 1
ATOM 3296 N N . VAL A 1 416 ? -32.340 -9.604 45.650 1.00 82.06 416 VAL A N 1
ATOM 3297 C CA . VAL A 1 416 ? -31.784 -8.253 45.855 1.00 82.06 416 VAL A CA 1
ATOM 3298 C C . VAL A 1 416 ? -32.712 -7.224 45.218 1.00 82.06 416 VAL A C 1
ATOM 3300 O O . VAL A 1 416 ? -33.059 -7.344 44.045 1.00 82.06 416 VAL A O 1
ATOM 3303 N N . GLU A 1 417 ? -33.061 -6.189 45.974 1.00 84.12 417 GLU A N 1
ATOM 3304 C CA . GLU A 1 417 ? -33.756 -4.998 45.488 1.00 84.12 417 GLU A CA 1
ATOM 3305 C C . GLU A 1 417 ? -33.004 -3.765 45.997 1.00 84.12 417 GLU A C 1
ATOM 3307 O O . GLU A 1 417 ? -32.823 -3.594 47.201 1.00 84.12 417 GLU A O 1
ATOM 3312 N N . ASP A 1 418 ? -32.493 -2.948 45.074 1.00 74.81 418 ASP A N 1
ATOM 3313 C CA . ASP A 1 418 ? -31.764 -1.717 45.388 1.00 74.81 418 ASP A CA 1
ATOM 3314 C C . ASP A 1 418 ? -31.967 -0.690 44.262 1.00 74.81 418 ASP A C 1
ATOM 3316 O O . ASP A 1 418 ? -31.398 -0.800 43.168 1.00 74.81 418 ASP A O 1
ATOM 3320 N N . GLY A 1 419 ? -32.835 0.292 44.519 1.00 80.19 419 GLY A N 1
ATOM 3321 C CA . GLY A 1 419 ? -33.242 1.303 43.545 1.00 80.19 419 GLY A CA 1
ATOM 3322 C C . GLY A 1 419 ? -33.855 0.682 42.286 1.00 80.19 419 GLY A C 1
ATOM 3323 O O . GLY A 1 419 ? -34.805 -0.094 42.355 1.00 80.19 419 GLY A O 1
ATOM 3324 N N . ASN A 1 420 ? -33.284 1.009 41.122 1.00 81.12 420 ASN A N 1
ATOM 3325 C CA . ASN A 1 420 ? -33.722 0.484 39.823 1.00 81.12 420 ASN A CA 1
ATOM 3326 C C . ASN A 1 420 ? -33.176 -0.921 39.510 1.00 81.12 420 ASN A C 1
ATOM 3328 O O . ASN A 1 420 ? -33.416 -1.424 38.416 1.00 81.12 420 ASN A O 1
ATOM 3332 N N . LEU A 1 421 ? -32.384 -1.534 40.398 1.00 86.06 421 LEU A N 1
ATOM 3333 C CA . LEU A 1 421 ? -31.845 -2.881 40.219 1.00 86.06 421 LEU A CA 1
ATOM 3334 C C . LEU A 1 421 ? -32.672 -3.888 41.028 1.00 86.06 421 LEU A C 1
ATOM 3336 O O . LEU A 1 421 ? -32.688 -3.838 42.257 1.00 86.06 421 LEU A O 1
ATOM 3340 N N . LYS A 1 422 ? -33.299 -4.842 40.338 1.00 89.19 422 LYS A N 1
ATOM 3341 C CA . LYS A 1 422 ? -33.973 -5.997 40.950 1.00 89.19 422 LYS A CA 1
ATOM 3342 C C . LYS A 1 422 ? -33.323 -7.280 40.464 1.00 89.19 422 LYS A C 1
ATOM 3344 O O . LYS A 1 422 ? -33.122 -7.435 39.263 1.00 89.19 422 LYS A O 1
ATOM 3349 N N . MET A 1 423 ? -32.995 -8.197 41.365 1.00 87.25 423 MET A N 1
ATOM 3350 C CA . MET A 1 423 ? -32.409 -9.491 41.024 1.00 87.25 423 MET A CA 1
ATOM 3351 C C . MET A 1 423 ? -33.228 -10.639 41.588 1.00 87.25 423 MET A C 1
ATOM 3353 O O . MET A 1 423 ? -33.530 -10.682 42.782 1.00 87.25 423 MET A O 1
ATOM 3357 N N . TYR A 1 424 ? -33.499 -11.598 40.720 1.00 87.19 424 TYR A N 1
ATOM 3358 C CA . TYR A 1 424 ? -34.232 -12.818 40.987 1.00 87.19 424 TYR A CA 1
ATOM 3359 C C . TYR A 1 424 ? -33.289 -14.010 40.832 1.00 87.19 424 TYR A C 1
ATOM 3361 O O . TYR A 1 424 ? -32.370 -13.978 40.006 1.00 87.19 424 TYR A O 1
ATOM 3369 N N . LYS A 1 425 ? -33.522 -15.059 41.616 1.00 82.75 425 LYS A N 1
ATOM 3370 C CA . LYS A 1 425 ? -32.823 -16.345 41.519 1.00 82.75 425 LYS A CA 1
ATOM 3371 C C . LYS A 1 425 ? -33.824 -17.478 41.327 1.00 82.75 425 LYS A C 1
ATOM 3373 O O . LYS A 1 425 ? -34.948 -17.379 41.812 1.00 82.75 425 LYS A O 1
ATOM 3378 N N . LEU A 1 426 ? -33.390 -18.548 40.679 1.00 79.31 426 LEU A N 1
ATOM 3379 C CA . LEU A 1 426 ? -34.094 -19.823 40.610 1.00 79.31 426 LEU A CA 1
ATOM 3380 C C . LEU A 1 426 ? -33.210 -20.877 41.287 1.00 79.31 426 LEU A C 1
ATOM 3382 O O . LEU A 1 426 ? -32.031 -20.966 40.953 1.00 79.31 426 LEU A O 1
ATOM 3386 N N . GLU A 1 427 ? -33.723 -21.633 42.261 1.00 71.88 427 GLU A N 1
ATOM 3387 C CA . GLU A 1 427 ? -32.921 -22.692 42.891 1.00 71.88 427 GLU A CA 1
ATOM 3388 C C . GLU A 1 427 ? -32.841 -23.906 41.958 1.00 71.88 427 GLU A C 1
ATOM 3390 O O . GLU A 1 427 ? -33.857 -24.542 41.677 1.00 71.88 427 GLU A O 1
ATOM 3395 N N . ASN A 1 428 ? -31.639 -24.225 41.471 1.00 71.25 428 ASN A N 1
ATOM 3396 C CA . ASN A 1 428 ? -31.401 -25.398 40.633 1.00 71.25 428 ASN A CA 1
ATOM 3397 C C . ASN A 1 428 ? -30.093 -26.114 41.038 1.00 71.25 428 ASN A C 1
ATOM 3399 O O . ASN A 1 428 ? -29.130 -25.510 41.522 1.00 71.25 428 ASN A O 1
ATOM 3403 N N . GLU A 1 429 ? -30.059 -27.437 40.897 1.00 65.56 429 GLU A N 1
ATOM 3404 C CA . GLU A 1 429 ? -28.925 -28.278 41.293 1.00 65.56 429 GLU A CA 1
ATOM 3405 C C . GLU A 1 429 ? -28.713 -29.372 40.248 1.00 65.56 429 GLU A C 1
ATOM 3407 O O . GLU A 1 429 ? -29.632 -30.126 39.935 1.00 65.56 429 GLU A O 1
ATOM 3412 N N . ILE A 1 430 ? -27.496 -29.460 39.705 1.00 65.25 430 ILE A N 1
ATOM 3413 C CA . ILE A 1 430 ? -27.105 -30.510 38.756 1.00 65.25 430 ILE A CA 1
ATOM 3414 C C . ILE A 1 430 ? -25.907 -31.240 39.363 1.00 65.25 430 ILE A C 1
ATOM 3416 O O . ILE A 1 430 ? -24.908 -30.610 39.712 1.00 65.25 430 ILE A O 1
ATOM 3420 N N . ASP A 1 431 ? -26.021 -32.558 39.534 1.00 58.81 431 ASP A N 1
ATOM 3421 C CA . ASP A 1 431 ? -24.965 -33.435 40.067 1.00 58.81 431 ASP A CA 1
ATOM 3422 C C . ASP A 1 431 ? -24.387 -32.998 41.435 1.00 58.81 431 ASP A C 1
ATOM 3424 O O . ASP A 1 431 ? -23.189 -33.117 41.696 1.00 58.81 431 ASP A O 1
ATOM 3428 N N . GLY A 1 432 ? -25.228 -32.455 42.328 1.00 59.19 432 GLY A N 1
ATOM 3429 C CA . GLY A 1 432 ? -24.818 -31.976 43.661 1.00 59.19 432 GLY A CA 1
ATOM 3430 C C . GLY A 1 432 ? -24.079 -30.628 43.662 1.00 59.19 432 GLY A C 1
ATOM 3431 O O . GLY A 1 432 ? -23.576 -30.190 44.701 1.00 59.19 432 GLY A O 1
ATOM 3432 N N . ILE A 1 433 ? -23.995 -29.963 42.503 1.00 59.09 433 ILE A N 1
ATOM 3433 C CA . ILE A 1 433 ? -23.426 -28.625 42.331 1.00 59.09 433 ILE A CA 1
ATOM 3434 C C . ILE A 1 433 ? -24.576 -27.637 42.130 1.00 59.09 433 ILE A C 1
ATOM 3436 O O . ILE A 1 433 ? -25.381 -27.767 41.208 1.00 59.09 433 ILE A O 1
ATOM 3440 N N . VAL A 1 434 ? -24.639 -26.620 42.993 1.00 63.31 434 VAL A N 1
ATOM 3441 C CA . VAL A 1 434 ? -25.634 -25.547 42.872 1.00 63.31 434 VAL A CA 1
ATOM 3442 C C . VAL A 1 434 ? -25.345 -24.707 41.649 1.00 63.31 434 VAL A C 1
ATOM 3444 O O . VAL A 1 434 ? -24.247 -24.164 41.500 1.00 63.31 434 VAL A O 1
ATOM 3447 N N . ILE A 1 435 ? -26.367 -24.575 40.818 1.00 66.69 435 ILE A N 1
ATOM 3448 C CA . ILE A 1 435 ? -26.404 -23.690 39.670 1.00 66.69 435 ILE A CA 1
ATOM 3449 C C . ILE A 1 435 ? -27.633 -22.844 39.925 1.00 66.69 435 ILE A C 1
ATOM 3451 O O . ILE A 1 435 ? -28.740 -23.320 39.744 1.00 66.69 435 ILE A O 1
ATOM 3455 N N . ASP A 1 436 ? -27.455 -21.628 40.423 1.00 69.44 436 ASP A N 1
ATOM 3456 C CA . ASP A 1 436 ? -28.575 -20.720 40.667 1.00 69.44 436 ASP A CA 1
ATOM 3457 C C . ASP A 1 436 ? -28.702 -19.816 39.420 1.00 69.44 436 ASP A C 1
ATOM 3459 O O . ASP A 1 436 ? -27.926 -18.859 39.323 1.00 69.44 436 ASP A O 1
ATOM 3463 N N . PRO A 1 437 ? -29.592 -20.083 38.431 1.00 78.00 437 PRO A N 1
ATOM 3464 C CA . PRO A 1 437 ? -29.900 -19.108 37.396 1.00 78.00 437 PRO A CA 1
ATOM 3465 C C . PRO A 1 437 ? -30.295 -17.774 38.021 1.00 78.00 437 PRO A C 1
ATOM 3467 O O . PRO A 1 437 ? -31.163 -17.699 38.893 1.00 78.00 437 PRO A O 1
ATOM 3470 N N . LEU A 1 438 ? -29.651 -16.712 37.559 1.00 84.12 438 LEU A N 1
ATOM 3471 C CA . LEU A 1 438 ? -29.877 -15.350 38.008 1.00 84.12 438 LEU A CA 1
ATOM 3472 C C . LEU A 1 438 ? -30.512 -14.546 36.887 1.00 84.12 438 LEU A C 1
ATOM 3474 O O . LEU A 1 438 ? -30.106 -14.645 35.728 1.00 84.12 438 LEU A O 1
ATOM 3478 N N . LYS A 1 439 ? -31.459 -13.687 37.254 1.00 88.94 439 LYS A N 1
ATOM 3479 C CA . LYS A 1 439 ? -32.037 -12.686 36.365 1.00 88.94 439 LYS A CA 1
ATOM 3480 C C . LYS A 1 439 ? -32.045 -11.334 37.054 1.00 88.94 439 LYS A C 1
ATOM 3482 O O . LYS A 1 439 ? -32.651 -11.174 38.106 1.00 88.94 439 LYS A O 1
ATOM 3487 N N . ALA A 1 440 ? -31.385 -10.355 36.456 1.00 88.62 440 ALA A N 1
ATOM 3488 C CA . ALA A 1 440 ? -31.338 -8.985 36.929 1.00 88.62 440 ALA A CA 1
ATOM 3489 C C . ALA A 1 440 ? -32.067 -8.059 35.955 1.00 88.62 440 ALA A C 1
ATOM 3491 O O . ALA A 1 440 ? -31.871 -8.133 34.742 1.00 88.62 440 ALA A O 1
ATOM 3492 N N . LEU A 1 441 ? -32.889 -7.174 36.503 1.00 90.19 441 LEU A N 1
ATOM 3493 C CA . LEU A 1 441 ? -33.557 -6.086 35.806 1.00 90.19 441 LEU A CA 1
ATOM 3494 C C . LEU A 1 441 ? -32.923 -4.780 36.275 1.00 90.19 441 LEU A C 1
ATOM 3496 O O . LEU A 1 441 ? -32.856 -4.534 37.479 1.00 90.19 441 LEU A O 1
ATOM 3500 N N . HIS A 1 442 ? -32.445 -3.963 35.341 1.00 91.75 442 HIS A N 1
ATOM 3501 C CA . HIS A 1 442 ? -31.835 -2.671 35.631 1.00 91.75 442 HIS A CA 1
ATOM 3502 C C . HIS A 1 442 ? -32.232 -1.631 34.582 1.00 91.75 442 HIS A C 1
ATOM 3504 O O . HIS A 1 442 ? -32.501 -1.981 33.437 1.00 91.75 442 HIS A O 1
ATOM 3510 N N . CYS A 1 443 ? -32.245 -0.353 34.951 1.00 90.62 443 CYS A N 1
ATOM 3511 C CA . CYS A 1 443 ? -32.488 0.745 34.020 1.00 90.62 443 CYS A CA 1
ATOM 3512 C C . CYS A 1 443 ? -31.468 1.858 34.245 1.00 90.62 443 CYS A C 1
ATOM 3514 O O . CYS A 1 443 ? -31.161 2.192 35.393 1.00 90.62 443 CYS A O 1
ATOM 3516 N N . ILE A 1 444 ? -30.995 2.453 33.151 1.00 90.88 444 ILE A N 1
ATOM 3517 C CA . ILE A 1 444 ? -30.050 3.571 33.164 1.00 90.88 444 ILE A CA 1
ATOM 3518 C C . ILE A 1 444 ? -30.509 4.688 32.226 1.00 90.88 444 ILE A C 1
ATOM 3520 O O . ILE A 1 444 ? -31.005 4.433 31.133 1.00 90.88 444 ILE A O 1
ATOM 3524 N N . GLU A 1 445 ? -30.339 5.930 32.662 1.00 90.06 445 GLU A N 1
ATOM 3525 C CA . GLU A 1 445 ? -30.718 7.123 31.904 1.00 90.06 445 GLU A CA 1
ATOM 3526 C C . GLU A 1 445 ? -29.593 7.603 30.989 1.00 90.06 445 GLU A C 1
ATOM 3528 O O . GLU A 1 445 ? -28.414 7.453 31.311 1.00 90.06 445 GLU A O 1
ATOM 3533 N N . GLY A 1 446 ? -29.945 8.205 29.853 1.00 85.56 446 GLY A N 1
ATOM 3534 C CA . GLY A 1 446 ? -28.983 8.864 28.969 1.00 85.56 446 GLY A CA 1
ATOM 3535 C C . GLY A 1 446 ? -28.074 7.941 28.170 1.00 85.56 446 GLY A C 1
ATOM 3536 O O . GLY A 1 446 ? -27.095 8.418 27.593 1.00 85.56 446 GLY A O 1
ATOM 3537 N N . VAL A 1 447 ? -28.386 6.646 28.107 1.00 88.44 447 VAL A N 1
ATOM 3538 C CA . VAL A 1 447 ? -27.624 5.629 27.372 1.00 88.44 447 VAL A CA 1
ATOM 3539 C C . VAL A 1 447 ? -28.559 4.877 26.432 1.00 88.44 447 VAL A C 1
ATOM 3541 O O . VAL A 1 447 ? -29.686 4.562 26.802 1.00 88.44 447 VAL A O 1
ATOM 3544 N N . THR A 1 448 ? -28.096 4.564 25.225 1.00 87.62 448 THR A N 1
ATOM 3545 C CA . THR A 1 448 ? -28.827 3.699 24.284 1.00 87.62 448 THR A CA 1
ATOM 3546 C C . THR A 1 448 ? -28.481 2.220 24.486 1.00 87.62 448 THR A C 1
ATOM 3548 O O . THR A 1 448 ? -27.390 1.869 24.942 1.00 87.62 448 THR A O 1
ATOM 3551 N N . ALA A 1 449 ? -29.379 1.318 24.087 1.00 87.06 449 ALA A N 1
ATOM 3552 C CA . ALA A 1 449 ? -29.137 -0.123 24.110 1.00 87.06 449 ALA A CA 1
ATOM 3553 C C . ALA A 1 449 ? -27.880 -0.517 23.331 1.00 87.06 449 ALA A C 1
ATOM 3555 O O . ALA A 1 449 ? -27.101 -1.351 23.795 1.00 87.06 449 ALA A O 1
ATOM 3556 N N . ARG A 1 450 ? -27.656 0.113 22.171 1.00 84.81 450 ARG A N 1
ATOM 3557 C CA . ARG A 1 450 ? -26.479 -0.136 21.338 1.00 84.81 450 ARG A CA 1
ATOM 3558 C C . ARG A 1 450 ? -25.182 0.277 22.032 1.00 84.81 450 ARG A C 1
ATOM 3560 O O . ARG A 1 450 ? -24.243 -0.510 22.039 1.00 84.81 450 ARG A O 1
ATOM 3567 N N . GLU A 1 451 ? -25.132 1.468 22.632 1.00 88.12 451 GLU A N 1
ATOM 3568 C CA . GLU A 1 451 ? -23.951 1.938 23.375 1.00 88.12 451 GLU A CA 1
ATOM 3569 C C . GLU A 1 451 ? -23.602 0.989 24.530 1.00 88.12 451 GLU A C 1
ATOM 3571 O O . GLU A 1 451 ? -22.440 0.623 24.700 1.00 88.12 451 GLU A O 1
ATOM 3576 N N . PHE A 1 452 ? -24.614 0.553 25.286 1.00 91.19 452 PHE A N 1
ATOM 3577 C CA . PHE A 1 452 ? -24.429 -0.352 26.420 1.00 91.19 452 PHE A CA 1
ATOM 3578 C C . PHE A 1 452 ? -23.868 -1.712 25.984 1.00 91.19 452 PHE A C 1
ATOM 3580 O O . PHE A 1 452 ? -22.910 -2.222 26.565 1.00 91.19 452 PHE A O 1
ATOM 3587 N N . ILE A 1 453 ? -24.444 -2.281 24.923 1.00 91.12 453 ILE A N 1
ATOM 3588 C CA . ILE A 1 453 ? -24.050 -3.580 24.378 1.00 91.12 453 ILE A CA 1
ATOM 3589 C C . ILE A 1 453 ? -22.668 -3.539 23.721 1.00 91.12 453 ILE A C 1
ATOM 3591 O O . ILE A 1 453 ? -21.885 -4.468 23.911 1.00 91.12 453 ILE A O 1
ATOM 3595 N N . ASP A 1 454 ? -22.338 -2.474 22.990 1.00 85.56 454 ASP A N 1
ATOM 3596 C CA . ASP A 1 454 ? -21.035 -2.340 22.331 1.00 85.56 454 ASP A CA 1
ATOM 3597 C C . ASP A 1 454 ? -19.897 -2.291 23.351 1.00 85.56 454 ASP A C 1
ATOM 3599 O O . ASP A 1 454 ? -18.895 -2.987 23.187 1.00 85.56 454 ASP A O 1
ATOM 3603 N N . ILE A 1 455 ? -20.093 -1.550 24.443 1.00 88.75 455 ILE A N 1
ATOM 3604 C CA . ILE A 1 455 ? -19.119 -1.466 25.534 1.00 88.75 455 ILE A CA 1
ATOM 3605 C C . ILE A 1 455 ? -19.027 -2.796 26.305 1.00 88.75 455 ILE A C 1
ATOM 3607 O O . ILE A 1 455 ? -17.944 -3.186 26.740 1.00 88.75 455 ILE A O 1
ATOM 3611 N N . PHE A 1 456 ? -20.134 -3.536 26.453 1.00 91.38 456 PHE A N 1
ATOM 3612 C CA . PHE A 1 456 ? -20.113 -4.849 27.111 1.00 91.38 456 PHE A CA 1
ATOM 3613 C C . PHE A 1 456 ? -19.405 -5.914 26.265 1.00 91.38 456 PHE A C 1
ATOM 3615 O O . PHE A 1 456 ? -18.745 -6.806 26.807 1.00 91.38 456 PHE A O 1
ATOM 3622 N N . PHE A 1 457 ? -19.561 -5.851 24.942 1.00 91.25 457 PHE A N 1
ATOM 3623 C CA . PHE A 1 457 ? -19.002 -6.812 23.995 1.00 91.25 457 PHE A CA 1
ATOM 3624 C C . PHE A 1 457 ? -17.494 -6.624 23.779 1.00 91.25 457 PHE A C 1
ATOM 3626 O O . PHE A 1 457 ? -16.782 -7.613 23.605 1.00 91.25 457 PHE A O 1
ATOM 3633 N N . ASP A 1 458 ? -16.998 -5.385 23.825 1.00 85.31 458 ASP A N 1
ATOM 3634 C CA . ASP A 1 458 ? -15.601 -5.061 23.531 1.00 85.31 458 ASP A CA 1
ATOM 3635 C C . ASP A 1 458 ? -14.624 -5.720 24.534 1.00 85.31 458 ASP A C 1
ATOM 3637 O O . ASP A 1 458 ? -14.653 -5.407 25.728 1.00 85.31 458 ASP A O 1
ATOM 3641 N N . PRO A 1 459 ? -13.745 -6.639 24.085 1.00 83.94 459 PRO A N 1
ATOM 3642 C CA . PRO A 1 459 ? -12.833 -7.367 24.961 1.00 83.94 459 PRO A CA 1
ATOM 3643 C C . PRO A 1 459 ? -11.644 -6.539 25.463 1.00 83.94 459 PRO A C 1
ATOM 3645 O O . PRO A 1 459 ? -11.042 -6.934 26.466 1.00 83.94 459 PRO A O 1
ATOM 3648 N N . PHE A 1 460 ? -11.292 -5.431 24.803 1.00 81.88 460 PHE A N 1
ATOM 3649 C CA . PHE A 1 460 ? -10.112 -4.628 25.143 1.00 81.88 460 PHE A CA 1
ATOM 3650 C C . PHE A 1 460 ? -10.345 -3.759 26.376 1.00 81.88 460 PHE A C 1
ATOM 3652 O O . PHE A 1 460 ? -9.433 -3.575 27.180 1.00 81.88 460 PHE A O 1
ATOM 3659 N N . ILE A 1 461 ? -11.585 -3.314 26.568 1.00 85.88 461 ILE A N 1
ATOM 3660 C CA . ILE A 1 461 ? -11.962 -2.406 27.654 1.00 85.88 461 ILE A CA 1
ATOM 3661 C C . ILE A 1 461 ? -12.545 -3.131 28.875 1.00 85.88 461 ILE A C 1
ATOM 3663 O O . ILE A 1 461 ? -12.819 -2.505 29.894 1.00 85.88 461 ILE A O 1
ATOM 3667 N N . LYS A 1 462 ? -12.701 -4.467 28.834 1.00 85.56 462 LYS A N 1
ATOM 3668 C CA . LYS A 1 462 ? -13.255 -5.249 29.963 1.00 85.56 462 LYS A CA 1
ATOM 3669 C C . LYS A 1 462 ? -12.499 -5.045 31.278 1.00 85.56 462 LYS A C 1
ATOM 3671 O O . LYS A 1 462 ? -13.116 -5.024 32.335 1.00 85.56 462 LYS A O 1
ATOM 3676 N N . LYS A 1 463 ? -11.175 -4.868 31.222 1.00 86.56 463 LYS A N 1
ATOM 3677 C CA . LYS A 1 463 ? -10.341 -4.643 32.418 1.00 86.56 463 LYS A CA 1
ATOM 3678 C C . LYS A 1 463 ? -10.495 -3.251 33.029 1.00 86.56 463 LYS A C 1
ATOM 3680 O O . LYS A 1 463 ? -10.051 -3.050 34.154 1.00 86.56 463 LYS A O 1
ATOM 3685 N N . GLU A 1 464 ? -11.056 -2.294 32.292 1.00 87.44 464 GLU A N 1
ATOM 3686 C CA . GLU A 1 464 ? -11.248 -0.929 32.789 1.00 87.44 464 GLU A CA 1
ATOM 3687 C C . GLU A 1 464 ? -12.381 -0.862 33.819 1.00 87.44 464 GLU A C 1
ATOM 3689 O O . GLU A 1 464 ? -12.336 -0.030 34.722 1.00 87.44 464 GLU A O 1
ATOM 3694 N N . TRP A 1 465 ? -13.374 -1.752 33.712 1.00 85.69 465 TRP A N 1
ATOM 3695 C CA . TRP A 1 465 ? -14.562 -1.753 34.570 1.00 85.69 465 TRP A CA 1
ATOM 3696 C C . TRP A 1 465 ? -14.749 -3.026 35.405 1.00 85.69 465 TRP A C 1
ATOM 3698 O O . TRP A 1 465 ? -15.463 -2.977 36.406 1.00 85.69 465 TRP A O 1
ATOM 3708 N N . ASP A 1 466 ? -14.126 -4.148 35.034 1.00 85.62 466 ASP A N 1
ATOM 3709 C CA . ASP A 1 466 ? -14.187 -5.399 35.796 1.00 85.62 466 ASP A CA 1
ATOM 3710 C C . ASP A 1 466 ? -12.881 -5.641 36.565 1.00 85.62 466 ASP A C 1
ATOM 3712 O O . ASP A 1 466 ? -11.883 -6.127 36.020 1.00 85.62 466 ASP A O 1
ATOM 3716 N N . ASP A 1 467 ? -12.883 -5.322 37.862 1.00 82.06 467 ASP A N 1
ATOM 3717 C CA . ASP A 1 467 ? -11.726 -5.515 38.741 1.00 82.06 467 ASP A CA 1
ATOM 3718 C C . ASP A 1 467 ? -11.406 -6.991 39.001 1.00 82.06 467 ASP A C 1
ATOM 3720 O O . ASP A 1 467 ? -10.323 -7.313 39.505 1.00 82.06 467 ASP A O 1
ATOM 3724 N N . THR A 1 468 ? -12.315 -7.890 38.626 1.00 83.12 468 THR A N 1
ATOM 3725 C CA . THR A 1 468 ? -12.144 -9.329 38.771 1.00 83.12 468 THR A CA 1
ATOM 3726 C C . THR A 1 468 ? -11.333 -9.946 37.636 1.00 83.12 468 THR A C 1
ATOM 3728 O O . THR A 1 468 ? -10.760 -11.019 37.817 1.00 83.12 468 THR A O 1
ATOM 3731 N N . ILE A 1 469 ? -11.176 -9.262 36.499 1.00 87.75 469 ILE A N 1
ATOM 3732 C CA . ILE A 1 469 ? -10.440 -9.774 35.339 1.00 87.75 469 ILE A CA 1
ATOM 3733 C C . ILE A 1 469 ? -8.945 -9.437 35.460 1.00 87.75 469 ILE A C 1
ATOM 3735 O O . ILE A 1 469 ? -8.526 -8.282 35.545 1.00 87.75 469 ILE A O 1
ATOM 3739 N N . GLN A 1 470 ? -8.093 -10.463 35.425 1.00 87.19 470 GLN A N 1
ATOM 3740 C CA . GLN A 1 470 ? -6.635 -10.323 35.349 1.00 87.19 470 GLN A CA 1
ATOM 3741 C C . GLN A 1 470 ? -6.161 -10.238 33.891 1.00 87.19 470 GLN A C 1
ATOM 3743 O O . GLN A 1 470 ? -5.384 -9.347 33.523 1.00 87.19 470 GLN A O 1
ATOM 3748 N N . SER A 1 471 ? -6.640 -11.141 33.035 1.00 88.25 471 SER A N 1
ATOM 3749 C CA . SER A 1 471 ? -6.370 -11.140 31.594 1.00 88.25 471 SER A CA 1
ATOM 3750 C C . SER A 1 471 ? -7.626 -11.479 30.796 1.00 88.25 471 SER A C 1
ATOM 3752 O O . SER A 1 471 ? -8.481 -12.224 31.258 1.00 88.25 471 SER A O 1
ATOM 3754 N N . CYS A 1 472 ? -7.750 -10.884 29.610 1.00 88.75 472 CYS A N 1
ATOM 3755 C CA . CYS A 1 472 ? -8.797 -11.166 28.635 1.00 88.75 472 CYS A CA 1
ATOM 3756 C C . CYS A 1 472 ? -8.109 -11.180 27.272 1.00 88.75 472 CYS A C 1
ATOM 3758 O O . CYS A 1 472 ? -7.498 -10.181 26.891 1.00 88.75 472 CYS A O 1
ATOM 3760 N N . VAL A 1 473 ? -8.121 -12.326 26.601 1.00 86.44 473 VAL A N 1
ATOM 3761 C CA . VAL A 1 473 ? -7.416 -12.556 25.339 1.00 86.44 473 VAL A CA 1
ATOM 3762 C C . VAL A 1 473 ? -8.419 -13.044 24.307 1.00 86.44 473 VAL A C 1
ATOM 3764 O O . VAL A 1 473 ? -9.216 -13.945 24.577 1.00 86.44 473 VAL A O 1
ATOM 3767 N N . ILE A 1 474 ? -8.371 -12.444 23.120 1.00 87.75 474 ILE A N 1
ATOM 3768 C CA . ILE A 1 474 ? -9.094 -12.943 21.955 1.00 87.75 474 ILE A CA 1
ATOM 3769 C C . ILE A 1 474 ? -8.351 -14.176 21.451 1.00 87.75 474 ILE A C 1
ATOM 3771 O O . ILE A 1 474 ? -7.222 -14.065 20.980 1.00 87.75 474 ILE A O 1
ATOM 3775 N N . ILE A 1 475 ? -8.984 -15.341 21.566 1.00 82.69 475 ILE A N 1
ATOM 3776 C CA . ILE A 1 475 ? -8.450 -16.594 21.020 1.00 82.69 475 ILE A CA 1
ATOM 3777 C C . ILE A 1 475 ? -8.650 -16.616 19.508 1.00 82.69 475 ILE A C 1
ATOM 3779 O O . ILE A 1 475 ? -7.746 -16.958 18.753 1.00 82.69 475 ILE A O 1
ATOM 3783 N N . GLU A 1 476 ? -9.842 -16.221 19.065 1.00 78.50 476 GLU A N 1
ATOM 3784 C CA . GLU A 1 476 ? -10.224 -16.235 17.660 1.00 78.50 476 GLU A CA 1
ATOM 3785 C C . GLU A 1 476 ? -11.386 -15.267 17.437 1.00 78.50 476 GLU A C 1
ATOM 3787 O O . GLU A 1 476 ? -12.359 -15.270 18.194 1.00 78.50 476 GLU A O 1
ATOM 3792 N N . GLN A 1 477 ? -11.303 -14.437 16.399 1.00 74.06 477 GLN A N 1
ATOM 3793 C CA . GLN A 1 477 ? -12.392 -13.551 16.004 1.00 74.06 477 GLN A CA 1
ATOM 3794 C C . GLN A 1 477 ? -13.082 -14.109 14.760 1.00 74.06 477 GLN A C 1
ATOM 3796 O O . GLN A 1 477 ? -12.497 -14.131 13.682 1.00 74.06 477 GLN A O 1
ATOM 3801 N N . LEU A 1 478 ? -14.331 -14.555 14.926 1.00 63.56 478 LEU A N 1
ATOM 3802 C CA . LEU A 1 478 ? -15.120 -15.180 13.860 1.00 63.56 478 LEU A CA 1
ATOM 3803 C C . LEU A 1 478 ? -15.839 -14.144 12.988 1.00 63.56 478 LEU A C 1
ATOM 3805 O O . LEU A 1 478 ? -16.066 -14.367 11.801 1.00 63.56 478 LEU A O 1
ATOM 3809 N N . SER A 1 479 ? -16.253 -13.025 13.586 1.00 64.88 479 SER A N 1
ATOM 3810 C CA . SER A 1 479 ? -16.911 -11.915 12.898 1.00 64.88 479 SER A CA 1
ATOM 3811 C C . SER A 1 479 ? -16.754 -10.613 13.705 1.00 64.88 479 SER A C 1
ATOM 3813 O O . SER A 1 479 ? -16.303 -10.647 14.855 1.00 64.88 479 SER A O 1
ATOM 3815 N N . PRO A 1 480 ? -17.146 -9.446 13.163 1.00 64.50 480 PRO A N 1
ATOM 3816 C CA . PRO A 1 480 ? -17.250 -8.213 13.949 1.00 64.50 480 PRO A CA 1
ATOM 3817 C C . PRO A 1 480 ? -18.219 -8.312 15.143 1.00 64.50 480 PRO A C 1
ATOM 3819 O O . PRO A 1 480 ? -18.140 -7.496 16.057 1.00 64.50 480 PRO A O 1
ATOM 3822 N N . ASP A 1 481 ? -19.122 -9.297 15.129 1.00 76.12 481 ASP A N 1
ATOM 3823 C CA . ASP A 1 481 ? -20.150 -9.537 16.144 1.00 76.12 481 ASP A CA 1
ATOM 3824 C C . ASP A 1 481 ? -19.954 -10.861 16.909 1.00 76.12 481 ASP A C 1
ATOM 3826 O O . ASP A 1 481 ? -20.767 -11.177 17.771 1.00 76.12 481 ASP A O 1
ATOM 3830 N N . SER A 1 482 ? -18.900 -11.636 16.624 1.00 79.19 482 SER A N 1
ATOM 3831 C CA . SER A 1 482 ? -18.665 -12.976 17.187 1.00 79.19 482 SER A CA 1
ATOM 3832 C C . SER A 1 482 ? -17.190 -13.196 17.527 1.00 79.19 482 SER A C 1
ATOM 3834 O O . SER A 1 482 ? -16.329 -13.092 16.649 1.00 79.19 482 SER A O 1
ATOM 3836 N N . VAL A 1 483 ? -16.878 -13.569 18.768 1.00 83.38 483 VAL A N 1
ATOM 3837 C CA . VAL A 1 483 ? -15.488 -13.731 19.227 1.00 83.38 483 VAL A CA 1
ATOM 3838 C C . VAL A 1 483 ? -15.348 -14.835 20.278 1.00 83.38 483 VAL A C 1
ATOM 3840 O O . VAL A 1 483 ? -16.208 -14.977 21.140 1.00 83.38 483 VAL A O 1
ATOM 3843 N N . PHE A 1 484 ? -14.259 -15.606 20.239 1.00 86.50 484 PHE A N 1
ATOM 3844 C CA . PHE A 1 484 ? -13.845 -16.491 21.330 1.00 86.50 484 PHE A CA 1
ATOM 3845 C C . PHE A 1 484 ? -12.905 -15.756 22.282 1.00 86.50 484 PHE A C 1
ATOM 3847 O O . PHE A 1 484 ? -11.876 -15.216 21.867 1.00 86.50 484 PHE A O 1
ATOM 3854 N N . LEU A 1 485 ? -13.240 -15.779 23.568 1.00 89.06 485 LEU A N 1
ATOM 3855 C CA . LEU A 1 485 ? -12.501 -15.103 24.624 1.00 89.06 485 LEU A CA 1
ATOM 3856 C C . LEU A 1 485 ? -12.028 -16.099 25.677 1.00 89.06 485 LEU A C 1
ATOM 3858 O O . LEU A 1 485 ? -12.792 -16.940 26.158 1.00 89.06 485 LEU A O 1
ATOM 3862 N N . HIS A 1 486 ? -10.768 -15.948 26.073 1.00 93.06 486 HIS A N 1
ATOM 3863 C CA . HIS A 1 486 ? -10.202 -16.570 27.263 1.00 93.06 486 HIS A CA 1
ATOM 3864 C C . HIS A 1 486 ? -9.959 -15.493 28.315 1.00 93.06 486 HIS A C 1
ATOM 3866 O O . HIS A 1 486 ? -9.279 -14.500 28.056 1.00 93.06 486 HIS A O 1
ATOM 3872 N N . GLN A 1 487 ? -10.548 -15.674 29.495 1.00 92.00 487 GLN A N 1
ATOM 3873 C CA . GLN A 1 487 ? -10.418 -14.756 30.620 1.00 92.00 487 GLN A CA 1
ATOM 3874 C C . GLN A 1 487 ? -9.826 -15.467 31.829 1.00 92.00 487 GLN A C 1
ATOM 3876 O O . GLN A 1 487 ? -10.306 -16.531 32.220 1.00 92.00 487 GLN A O 1
ATOM 3881 N N . VAL A 1 488 ? -8.820 -14.850 32.441 1.00 89.31 488 VAL A N 1
ATOM 3882 C CA . VAL A 1 488 ? -8.257 -15.265 33.728 1.00 89.31 488 VAL A CA 1
ATOM 3883 C C . VAL A 1 488 ? -8.765 -14.302 34.789 1.00 89.31 488 VAL A C 1
ATOM 3885 O O . VAL A 1 488 ? -8.619 -13.086 34.651 1.00 89.31 488 VAL A O 1
ATOM 3888 N N . HIS A 1 489 ? -9.357 -14.848 35.845 1.00 86.44 489 HIS A N 1
ATOM 3889 C CA . HIS A 1 489 ? -9.960 -14.097 36.941 1.00 86.44 489 HIS A CA 1
ATOM 3890 C C . HIS A 1 489 ? -8.991 -14.006 38.124 1.00 86.44 489 HIS A C 1
ATOM 3892 O O . HIS A 1 489 ? -8.266 -14.956 38.432 1.00 86.44 489 HIS A O 1
ATOM 3898 N N . ARG A 1 490 ? -9.003 -12.871 38.828 1.00 78.94 490 ARG A N 1
ATOM 3899 C CA . ARG A 1 490 ? -8.333 -12.703 40.124 1.00 78.94 490 ARG A CA 1
ATOM 3900 C C . ARG A 1 490 ? -8.949 -13.671 41.144 1.00 78.94 490 ARG A C 1
ATOM 3902 O O . ARG A 1 490 ? -10.041 -14.199 40.937 1.00 78.94 490 ARG A O 1
ATOM 3909 N N . ARG A 1 491 ? -8.260 -13.927 42.263 1.00 66.81 491 ARG A N 1
ATOM 3910 C CA . ARG A 1 491 ? -8.751 -14.828 43.327 1.00 66.81 491 ARG A CA 1
ATOM 3911 C C . ARG A 1 491 ? -9.985 -14.242 44.036 1.00 66.81 491 ARG A C 1
ATOM 3913 O O . ARG A 1 491 ? -9.872 -13.681 45.117 1.00 66.81 491 ARG A O 1
ATOM 3920 N N . ILE A 1 492 ? -11.157 -14.380 43.417 1.00 61.56 492 ILE A N 1
ATOM 3921 C CA . ILE A 1 492 ? -12.476 -14.124 44.025 1.00 61.56 492 ILE A CA 1
ATOM 3922 C C . ILE A 1 492 ? -12.886 -15.318 44.902 1.00 61.56 492 ILE A C 1
ATOM 3924 O O . ILE A 1 492 ? -13.616 -15.170 45.877 1.00 61.56 492 ILE A O 1
ATOM 3928 N N . TRP A 1 493 ? -12.390 -16.513 44.564 1.00 60.41 493 TRP A N 1
ATOM 3929 C CA . TRP A 1 493 ? -12.710 -17.772 45.230 1.00 60.41 493 TRP A CA 1
ATOM 3930 C C . TRP A 1 493 ? -11.544 -18.239 46.115 1.00 60.41 493 TRP A C 1
ATOM 3932 O O . TRP A 1 493 ? -10.386 -18.109 45.712 1.00 60.41 493 TRP A O 1
ATOM 3942 N N . PRO A 1 494 ? -11.819 -18.813 47.298 1.00 51.59 494 PRO A N 1
ATOM 3943 C CA . PRO A 1 494 ? -10.821 -18.966 48.360 1.00 51.59 494 PRO A CA 1
ATOM 3944 C C . PRO A 1 494 ? -9.690 -19.984 48.111 1.00 51.59 494 PRO A C 1
ATOM 3946 O O . PRO A 1 494 ? -8.751 -20.013 48.899 1.00 51.59 494 PRO A O 1
ATOM 3949 N N . THR A 1 495 ? -9.721 -20.805 47.053 1.00 58.91 495 THR A N 1
ATOM 3950 C CA . THR A 1 495 ? -8.832 -21.987 46.956 1.00 58.91 495 THR A CA 1
ATOM 3951 C C . THR A 1 495 ? -8.032 -22.163 45.657 1.00 58.91 495 THR A C 1
ATOM 3953 O O . THR A 1 495 ? -7.003 -22.828 45.709 1.00 58.91 495 THR A O 1
ATOM 3956 N N . ALA A 1 496 ? -8.417 -21.583 44.508 1.00 68.88 496 ALA A N 1
ATOM 3957 C CA . ALA A 1 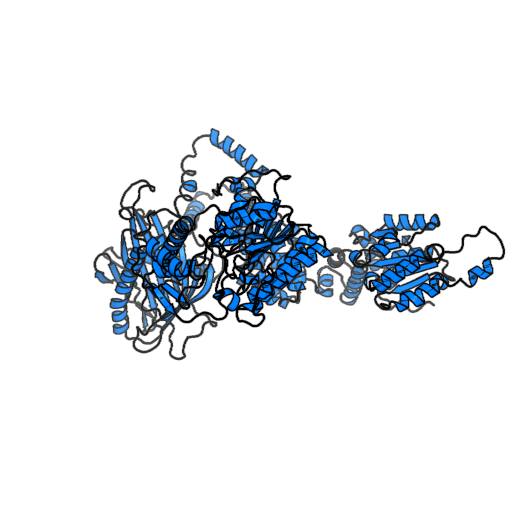496 ? -7.669 -21.756 43.245 1.00 68.88 496 ALA A CA 1
ATOM 3958 C C . ALA A 1 496 ? -7.951 -20.660 42.195 1.00 68.88 496 ALA A C 1
ATOM 3960 O O . ALA A 1 496 ? -9.024 -20.054 42.191 1.00 68.88 496 ALA A O 1
ATOM 3961 N N . THR A 1 497 ? -6.997 -20.429 41.282 1.00 79.88 497 THR A N 1
ATOM 3962 C CA . THR A 1 497 ? -7.146 -19.504 40.140 1.00 79.88 497 THR A CA 1
ATOM 3963 C C . THR A 1 497 ? -8.284 -19.972 39.227 1.00 79.88 497 THR A C 1
ATOM 3965 O O . THR A 1 497 ? -8.456 -21.174 39.004 1.00 79.88 497 THR A O 1
ATOM 3968 N N . ARG A 1 498 ? -9.097 -19.036 38.726 1.00 85.75 498 ARG A N 1
ATOM 3969 C CA . ARG A 1 498 ? -10.266 -19.335 37.889 1.00 85.75 498 ARG A CA 1
ATOM 3970 C C . ARG A 1 498 ? -10.101 -18.762 36.494 1.00 85.75 498 ARG A C 1
ATOM 3972 O O . ARG A 1 498 ? -9.644 -17.637 36.329 1.00 85.75 498 ARG A O 1
ATOM 3979 N N . GLU A 1 499 ? -10.516 -19.534 35.502 1.00 90.56 499 GLU A N 1
ATOM 3980 C CA . GLU A 1 499 ? -10.447 -19.144 34.096 1.00 90.56 499 GLU A CA 1
ATOM 3981 C C . GLU A 1 499 ? -11.744 -19.477 33.381 1.00 90.56 499 GLU A C 1
ATOM 3983 O O . GLU A 1 499 ? -12.369 -20.488 33.678 1.00 90.56 499 GLU A O 1
ATOM 3988 N N . SER A 1 500 ? -12.126 -18.687 32.390 1.00 91.25 500 SER A N 1
ATOM 3989 C CA . SER A 1 500 ? -13.278 -18.972 31.539 1.00 91.25 500 SER A CA 1
ATOM 3990 C C . SER A 1 500 ? -12.892 -18.898 30.074 1.00 91.25 500 SER A C 1
ATOM 3992 O O . SER A 1 500 ? -12.199 -17.975 29.653 1.00 91.25 500 SER A O 1
ATOM 3994 N N . LEU A 1 501 ? -13.364 -19.868 29.300 1.00 93.56 501 LEU A N 1
ATOM 3995 C CA . LEU A 1 501 ? -13.249 -19.901 27.848 1.00 93.56 501 LEU A CA 1
ATOM 3996 C C . LEU A 1 501 ? -14.660 -19.957 27.274 1.00 93.56 501 LEU A C 1
ATOM 3998 O O . LEU A 1 501 ? -15.424 -20.862 27.609 1.00 93.56 501 LEU A O 1
ATOM 4002 N N . PHE A 1 502 ? -15.023 -18.974 26.461 1.00 94.06 502 PHE A N 1
ATOM 4003 C CA . PHE A 1 502 ? -16.380 -18.832 25.945 1.00 94.06 502 PHE A CA 1
ATOM 4004 C C . PHE A 1 502 ? -16.384 -18.135 24.591 1.00 94.06 502 PHE A C 1
ATOM 4006 O O . PHE A 1 502 ? -15.469 -17.379 24.268 1.00 94.06 502 PHE A O 1
ATOM 4013 N N . TRP A 1 503 ? -17.428 -18.372 23.806 1.00 92.69 503 TRP A N 1
ATOM 4014 C CA . TRP A 1 503 ? -17.756 -17.494 22.690 1.00 92.69 503 TRP A CA 1
ATOM 4015 C C . TRP A 1 503 ? -18.693 -16.385 23.164 1.00 92.69 503 TRP A C 1
ATOM 4017 O O . TRP A 1 503 ? -19.508 -16.595 24.061 1.00 92.69 503 TRP A O 1
ATOM 4027 N N . SER A 1 504 ? -18.564 -15.204 22.567 1.00 92.38 504 SER A N 1
ATOM 4028 C CA . SER A 1 504 ? -19.413 -14.034 22.766 1.00 92.38 504 SER A CA 1
ATOM 4029 C C . SER A 1 504 ? -20.003 -13.617 21.424 1.00 92.38 504 SER A C 1
ATOM 4031 O O . SER A 1 504 ? -19.271 -13.512 20.438 1.00 92.38 504 SER A O 1
ATOM 4033 N N . GLN A 1 505 ? -21.313 -13.388 21.384 1.00 90.50 505 GLN A N 1
ATOM 4034 C CA . GLN A 1 505 ? -22.059 -13.004 20.191 1.00 90.50 505 GLN A CA 1
ATOM 4035 C C . GLN A 1 505 ? -22.933 -11.780 20.475 1.00 90.50 505 GLN A C 1
ATOM 4037 O O . GLN A 1 505 ? -23.792 -11.834 21.353 1.00 90.50 505 GLN A O 1
ATOM 4042 N N . ARG A 1 506 ? -22.780 -10.716 19.683 1.00 86.88 506 ARG A N 1
ATOM 4043 C CA . ARG A 1 506 ? -23.655 -9.533 19.664 1.00 86.88 506 ARG A CA 1
ATOM 4044 C C . ARG A 1 506 ? -24.749 -9.691 18.603 1.00 86.88 506 ARG A C 1
ATOM 4046 O O . ARG A 1 506 ? -24.488 -10.201 17.515 1.00 86.88 506 ARG A O 1
ATOM 4053 N N . LEU A 1 507 ? -25.976 -9.264 18.904 1.00 82.56 507 LEU A N 1
ATOM 4054 C CA . LEU A 1 507 ? -27.166 -9.464 18.068 1.00 82.56 507 LEU A CA 1
ATOM 4055 C C . LEU A 1 507 ? -28.074 -8.227 18.078 1.00 82.56 507 LEU A C 1
ATOM 4057 O O . LEU A 1 507 ? -28.331 -7.654 19.137 1.00 82.56 507 LEU A O 1
ATOM 4061 N N . ASN A 1 508 ? -28.603 -7.853 16.907 1.00 81.38 508 ASN A N 1
ATOM 4062 C CA . ASN A 1 508 ? -29.749 -6.945 16.807 1.00 81.38 508 ASN A CA 1
ATOM 4063 C C . ASN A 1 508 ? -31.031 -7.773 16.933 1.00 81.38 508 ASN A C 1
ATOM 4065 O O . ASN A 1 508 ? -31.279 -8.645 16.103 1.00 81.38 508 ASN A O 1
ATOM 4069 N N . VAL A 1 509 ? -31.835 -7.495 17.955 1.00 83.88 509 VAL A N 1
ATOM 4070 C CA . VAL A 1 509 ? -33.089 -8.208 18.247 1.00 83.88 509 VAL A CA 1
ATOM 4071 C C . VAL A 1 509 ? -34.288 -7.258 18.235 1.00 83.88 509 VAL A C 1
ATOM 4073 O O . VAL A 1 509 ? -35.307 -7.513 18.870 1.00 83.88 509 VAL A O 1
ATOM 4076 N N . SER A 1 510 ? -34.189 -6.161 17.478 1.00 76.69 510 SER A N 1
ATOM 4077 C CA . SER A 1 510 ? -35.227 -5.123 17.396 1.00 76.69 510 SER A CA 1
ATOM 4078 C C . SER A 1 510 ? -36.571 -5.628 16.856 1.00 76.69 510 SER A C 1
ATOM 4080 O O . SER A 1 510 ? -37.583 -4.972 17.074 1.00 76.69 510 SER A O 1
ATOM 4082 N N . SER A 1 511 ? -36.616 -6.791 16.196 1.00 74.06 511 SER A N 1
ATOM 4083 C CA . SER A 1 511 ? -37.864 -7.462 15.795 1.00 74.06 511 SER A CA 1
ATOM 4084 C C . SER A 1 511 ? -38.659 -8.037 16.975 1.00 74.06 511 SER A C 1
ATOM 4086 O O . SER A 1 511 ? -39.865 -8.225 16.856 1.00 74.06 511 SER A O 1
ATOM 4088 N N . LYS A 1 512 ? -38.004 -8.302 18.114 1.00 77.75 512 LYS A N 1
ATOM 4089 C CA . LYS A 1 512 ? -38.587 -8.886 19.337 1.00 77.75 512 LYS A CA 1
ATOM 4090 C C . LYS A 1 512 ? -38.539 -7.913 20.528 1.00 77.75 512 LYS A C 1
ATOM 4092 O O . LYS A 1 512 ? -38.550 -8.339 21.680 1.00 77.75 512 LYS A O 1
ATOM 4097 N N . LYS A 1 513 ? -38.443 -6.609 20.251 1.00 80.44 513 LYS A N 1
ATOM 4098 C CA . LYS A 1 513 ? -38.448 -5.543 21.263 1.00 80.44 513 LYS A CA 1
ATOM 4099 C C . LYS A 1 513 ? -39.833 -5.377 21.901 1.00 80.44 513 LYS A C 1
ATOM 4101 O O . LYS A 1 513 ? -40.843 -5.726 21.291 1.00 80.44 513 LYS A O 1
ATOM 4106 N N . SER A 1 514 ? -39.894 -4.809 23.102 1.00 78.69 514 SER A N 1
ATOM 4107 C CA . SER A 1 514 ? -41.163 -4.405 23.709 1.00 78.69 514 SER A CA 1
ATOM 4108 C C . SER A 1 514 ? -41.790 -3.228 22.949 1.00 78.69 514 SER A C 1
ATOM 4110 O O . SER A 1 514 ? -41.105 -2.477 22.256 1.00 78.69 514 SER A O 1
ATOM 4112 N N . SER A 1 515 ? -43.113 -3.071 23.041 1.00 73.69 515 SER A N 1
ATOM 4113 C CA . SER A 1 515 ? -43.864 -2.063 22.272 1.00 73.69 515 SER A CA 1
ATOM 4114 C C . SER A 1 515 ? -43.433 -0.618 22.550 1.00 73.69 515 SER A C 1
ATOM 4116 O O . SER A 1 515 ? -43.600 0.249 21.700 1.00 73.69 515 SER A O 1
ATOM 4118 N N . ASP A 1 516 ? -42.885 -0.369 23.736 1.00 77.44 516 ASP A N 1
ATOM 4119 C CA . ASP A 1 516 ? -42.358 0.906 24.226 1.00 77.44 516 ASP A CA 1
ATOM 4120 C C . ASP A 1 516 ? -40.878 1.146 23.865 1.00 77.44 516 ASP A C 1
ATOM 4122 O O . ASP A 1 516 ? -40.356 2.239 24.085 1.00 77.44 516 ASP A O 1
ATOM 4126 N N . ALA A 1 517 ? -40.188 0.155 23.293 1.00 79.44 517 ALA A N 1
ATOM 4127 C CA . ALA A 1 517 ? -38.787 0.270 22.912 1.00 79.44 517 ALA A CA 1
ATOM 4128 C C . ALA A 1 517 ? -38.613 0.798 21.480 1.00 79.44 517 ALA A C 1
ATOM 4130 O O . ALA A 1 517 ? -39.336 0.426 20.557 1.00 79.44 517 ALA A O 1
ATOM 4131 N N . PHE A 1 518 ? -37.597 1.628 21.261 1.00 78.88 518 PHE A N 1
ATOM 4132 C CA . PHE A 1 518 ? -37.143 2.109 19.957 1.00 78.88 518 PHE A CA 1
ATOM 4133 C C . PHE A 1 518 ? -36.319 1.048 19.220 1.00 78.88 518 PHE A C 1
ATOM 4135 O O . PHE A 1 518 ? -36.667 0.678 18.096 1.00 78.88 518 PHE A O 1
ATOM 4142 N N . ASP A 1 519 ? -35.298 0.497 19.875 1.00 81.12 519 ASP A N 1
ATOM 4143 C CA . ASP A 1 519 ? -34.472 -0.608 19.384 1.00 81.12 519 ASP A CA 1
ATOM 4144 C C . ASP A 1 519 ? -34.142 -1.604 20.510 1.00 81.12 519 ASP A C 1
ATOM 4146 O O . ASP A 1 519 ? -34.357 -1.325 21.694 1.00 81.12 519 ASP A O 1
ATOM 4150 N N . ALA A 1 520 ? -33.654 -2.788 20.133 1.00 84.38 520 ALA A N 1
ATOM 4151 C CA . ALA A 1 520 ? -33.231 -3.814 21.081 1.00 84.38 520 ALA A CA 1
ATOM 4152 C C . ALA A 1 520 ? -31.977 -4.553 20.598 1.00 84.38 520 ALA A C 1
ATOM 4154 O O . ALA A 1 520 ? -31.884 -4.989 19.446 1.00 84.38 520 ALA A O 1
ATOM 4155 N N . TRP A 1 521 ? -31.024 -4.731 21.509 1.00 90.12 521 TRP A N 1
ATOM 4156 C CA . TRP A 1 521 ? -29.728 -5.361 21.266 1.00 90.12 521 TRP A CA 1
ATOM 4157 C C . TRP A 1 521 ? -29.419 -6.381 22.352 1.00 90.12 521 TRP A C 1
ATOM 4159 O O . TRP A 1 521 ? -29.772 -6.183 23.511 1.00 90.12 521 TRP A O 1
ATOM 4169 N N . MET A 1 522 ? -28.735 -7.464 21.992 1.00 92.94 522 MET A N 1
ATOM 4170 C CA . MET A 1 522 ? -28.380 -8.521 22.934 1.00 92.94 522 MET A CA 1
ATOM 4171 C C . MET A 1 522 ? -26.932 -8.972 22.754 1.00 92.94 522 MET A C 1
ATOM 4173 O O . MET A 1 522 ? -26.438 -9.039 21.631 1.00 92.94 522 MET A O 1
ATOM 4177 N N . VAL A 1 523 ? -26.264 -9.327 23.851 1.00 93.94 523 VAL A N 1
ATOM 4178 C CA . VAL A 1 523 ? -25.010 -10.095 23.839 1.00 93.94 523 VAL A CA 1
ATOM 4179 C C . VAL A 1 523 ? -25.233 -11.416 24.549 1.00 93.94 523 VAL A C 1
ATOM 4181 O O . VAL A 1 523 ? -25.777 -11.432 25.650 1.00 93.94 523 VAL A O 1
ATOM 4184 N N . CYS A 1 524 ? -24.799 -12.511 23.933 1.00 93.44 524 CYS A N 1
ATOM 4185 C CA . CYS A 1 524 ? -24.830 -13.848 24.510 1.00 93.44 524 CYS A CA 1
ATOM 4186 C C . CYS A 1 524 ? -23.406 -14.397 24.629 1.00 93.44 524 CYS A C 1
ATOM 4188 O O . CYS A 1 524 ? -22.663 -14.406 23.648 1.00 93.44 524 CYS A O 1
ATOM 4190 N N . ASN A 1 525 ? -23.037 -14.851 25.825 1.00 94.50 525 ASN A N 1
ATOM 4191 C CA . ASN A 1 525 ? -21.762 -15.489 26.117 1.00 94.50 525 ASN A CA 1
ATOM 4192 C C . ASN A 1 525 ? -22.008 -16.924 26.588 1.00 94.50 525 ASN A C 1
ATOM 4194 O O . ASN A 1 525 ? -22.778 -17.133 27.525 1.00 94.50 525 ASN A O 1
ATOM 4198 N N . LYS A 1 526 ? -21.321 -17.908 26.012 1.00 93.94 526 LYS A N 1
ATOM 4199 C CA . LYS A 1 526 ? -21.470 -19.317 26.403 1.00 93.94 526 LYS A CA 1
ATOM 4200 C C . LYS A 1 526 ? -20.122 -20.015 26.432 1.00 93.94 526 LYS A C 1
ATOM 4202 O O . LYS A 1 526 ? -19.338 -19.932 25.485 1.00 93.94 526 LYS A O 1
ATOM 4207 N N . SER A 1 527 ? -19.850 -20.700 27.537 1.00 92.38 527 SER A N 1
ATOM 4208 C CA . SER A 1 527 ? -18.612 -21.449 27.703 1.00 92.38 527 SER A CA 1
ATOM 4209 C C . SER A 1 527 ? -18.477 -22.581 26.700 1.00 92.38 527 SER A C 1
ATOM 4211 O O . SER A 1 527 ? -19.438 -23.285 26.406 1.00 92.38 527 SER A O 1
ATOM 4213 N N . THR A 1 528 ? -17.249 -22.770 26.230 1.00 88.56 528 THR A N 1
ATOM 4214 C CA . THR A 1 528 ? -16.878 -23.789 25.250 1.00 88.56 528 THR A CA 1
ATOM 4215 C C . THR A 1 528 ? -15.642 -24.543 25.725 1.00 88.56 528 THR A C 1
ATOM 4217 O O . THR A 1 528 ? -14.849 -24.019 26.511 1.00 88.56 528 THR A O 1
ATOM 4220 N N . ASN A 1 529 ? -15.446 -25.754 25.209 1.00 83.00 529 ASN A N 1
ATOM 4221 C CA . ASN A 1 529 ? -14.213 -26.513 25.397 1.00 83.00 529 ASN A CA 1
ATOM 4222 C C . ASN A 1 529 ? -13.394 -26.470 24.105 1.00 83.00 529 ASN A C 1
ATOM 4224 O O . ASN A 1 529 ? -13.954 -26.577 23.016 1.00 83.00 529 ASN A O 1
ATOM 4228 N N . ARG A 1 530 ? -12.077 -26.308 24.230 1.00 78.81 530 ARG A N 1
ATOM 4229 C CA . ARG A 1 530 ? -11.122 -26.345 23.122 1.00 78.81 530 ARG A CA 1
ATOM 4230 C C . ARG A 1 530 ? -9.828 -26.982 23.603 1.00 78.81 530 ARG A C 1
ATOM 4232 O O . ARG A 1 530 ? -9.284 -26.547 24.615 1.00 78.81 530 ARG A O 1
ATOM 4239 N N . GLU A 1 531 ? -9.364 -28.002 22.892 1.00 76.88 531 GLU A N 1
ATOM 4240 C CA . GLU A 1 531 ? -8.139 -28.732 23.240 1.00 76.88 531 GLU A CA 1
ATOM 4241 C C . GLU A 1 531 ? -6.879 -27.881 23.034 1.00 76.88 531 GLU A C 1
ATOM 4243 O O . GLU A 1 531 ? -5.900 -28.057 23.746 1.00 76.88 531 GLU A O 1
ATOM 4248 N N . ASP A 1 532 ? -6.919 -26.907 22.119 1.00 79.75 532 ASP A N 1
ATOM 4249 C CA . ASP A 1 532 ? -5.804 -26.001 21.826 1.00 79.75 532 ASP A CA 1
ATOM 4250 C C . ASP A 1 532 ? -5.628 -24.866 22.852 1.00 79.75 532 ASP A C 1
ATOM 4252 O O . ASP A 1 532 ? -4.694 -24.073 22.736 1.00 79.75 532 ASP A O 1
ATOM 4256 N N . VAL A 1 533 ? -6.503 -24.774 23.861 1.00 83.25 533 VAL A N 1
ATOM 4257 C CA . VAL A 1 533 ? -6.442 -23.746 24.911 1.00 83.25 533 VAL A CA 1
ATOM 4258 C C . VAL A 1 533 ? -6.350 -24.411 26.282 1.00 83.25 533 VAL A C 1
ATOM 4260 O O . VAL A 1 533 ? -7.358 -24.630 26.959 1.00 83.25 533 VAL A O 1
ATOM 4263 N N . GLU A 1 534 ? -5.125 -24.707 26.712 1.00 83.50 534 GLU A N 1
ATOM 4264 C CA . GLU A 1 534 ? -4.836 -25.284 28.028 1.00 83.50 534 GLU A CA 1
ATOM 4265 C C . GLU A 1 534 ? -5.133 -24.309 29.186 1.00 83.50 534 GLU A C 1
ATOM 4267 O O . GLU A 1 534 ? -5.390 -23.117 28.995 1.00 83.50 534 GLU A O 1
ATOM 4272 N N . LEU A 1 535 ? -5.151 -24.835 30.413 1.00 84.31 535 LEU A N 1
ATOM 4273 C CA . LEU A 1 535 ? -5.259 -24.030 31.632 1.00 84.31 535 LEU A CA 1
ATOM 4274 C C . LEU A 1 535 ? -3.953 -23.260 31.870 1.00 84.31 535 LEU A C 1
ATOM 4276 O O . LEU A 1 535 ? -2.871 -23.794 31.637 1.00 84.31 535 LEU A O 1
ATOM 4280 N N . SER A 1 536 ? -4.027 -22.037 32.402 1.00 81.00 536 SER A N 1
ATOM 4281 C CA . SER A 1 536 ? -2.822 -21.231 32.669 1.00 81.00 536 SER A CA 1
ATOM 4282 C C . SER A 1 536 ? -1.927 -21.806 33.773 1.00 81.00 536 SER A C 1
ATOM 4284 O O . SER A 1 536 ? -0.752 -21.452 33.858 1.00 81.00 536 SER A O 1
ATOM 4286 N N . SER A 1 537 ? -2.456 -22.687 34.630 1.00 81.12 537 SER A N 1
ATOM 4287 C CA . SER A 1 537 ? -1.654 -23.462 35.579 1.00 81.12 537 SER A CA 1
ATOM 4288 C C . SER A 1 537 ? -2.318 -24.794 35.935 1.00 81.12 537 SER A C 1
ATOM 4290 O O . SER A 1 537 ? -3.536 -24.937 35.838 1.00 81.12 537 SER A O 1
ATOM 4292 N N . SER A 1 538 ? -1.529 -25.748 36.436 1.00 76.44 538 SER A N 1
ATOM 4293 C CA . SER A 1 538 ? -2.004 -27.065 36.895 1.00 76.44 538 SER A CA 1
ATOM 4294 C C . SER A 1 538 ? -2.977 -27.008 38.081 1.00 76.44 538 SER A C 1
ATOM 4296 O O . SER A 1 538 ? -3.654 -27.991 38.366 1.00 76.44 538 SER A O 1
ATOM 4298 N N . SER A 1 539 ? -3.061 -25.863 38.767 1.00 77.25 539 SER A N 1
ATOM 4299 C CA . SER A 1 539 ? -3.995 -25.614 39.876 1.00 77.25 539 SER A CA 1
ATOM 4300 C C . SER A 1 539 ? -5.183 -24.729 39.483 1.00 77.25 539 SER A C 1
ATOM 4302 O O . SER A 1 539 ? -6.051 -24.455 40.315 1.00 77.25 539 SER A O 1
ATOM 4304 N N . ALA A 1 540 ? -5.228 -24.250 38.234 1.00 82.94 540 ALA A N 1
ATOM 4305 C CA . ALA A 1 540 ? -6.329 -23.439 37.737 1.00 82.94 540 ALA A CA 1
ATOM 4306 C C . ALA A 1 540 ? -7.549 -24.307 37.404 1.00 82.94 540 ALA A C 1
ATOM 4308 O O . ALA A 1 540 ? -7.434 -25.473 37.038 1.00 82.94 540 ALA A O 1
ATOM 4309 N N . VAL A 1 541 ? -8.739 -23.722 37.525 1.00 86.31 541 VAL A N 1
ATOM 4310 C CA . VAL A 1 541 ? -10.009 -24.421 37.298 1.00 86.31 541 VAL A CA 1
ATOM 4311 C C . VAL A 1 541 ? -10.878 -23.625 36.329 1.00 86.31 541 VAL A C 1
ATOM 4313 O O . VAL A 1 541 ? -11.033 -22.408 36.482 1.00 86.31 541 VAL A O 1
ATOM 4316 N N . ARG A 1 542 ? -11.471 -24.316 35.343 1.00 88.44 542 ARG A N 1
ATOM 4317 C CA . ARG A 1 542 ? -12.327 -23.697 34.323 1.00 88.44 542 ARG A CA 1
ATOM 4318 C C . ARG A 1 542 ? -13.743 -23.452 34.855 1.00 88.44 542 ARG A C 1
ATOM 4320 O O . ARG A 1 542 ? -14.476 -24.397 35.129 1.00 88.44 542 ARG A O 1
ATOM 4327 N N . VAL A 1 543 ? -14.139 -22.188 34.936 1.00 86.06 543 VAL A N 1
ATOM 4328 C CA . VAL A 1 543 ? -15.521 -21.755 35.169 1.00 86.06 543 VAL A CA 1
ATOM 4329 C C . VAL A 1 543 ? -16.295 -21.890 33.862 1.00 86.06 543 VAL A C 1
ATOM 4331 O O . VAL A 1 543 ? -15.825 -21.442 32.812 1.00 86.06 543 VAL A O 1
ATOM 4334 N N . LYS A 1 544 ? -17.482 -22.498 33.926 1.00 87.94 544 LYS A N 1
ATOM 4335 C CA . LYS A 1 544 ? -18.407 -22.589 32.792 1.00 87.94 544 LYS A CA 1
ATOM 4336 C C . LYS A 1 544 ? -19.616 -21.704 33.057 1.00 87.94 544 LYS A C 1
ATOM 4338 O O . LYS A 1 544 ? -20.064 -21.627 34.191 1.00 87.94 544 LYS A O 1
ATOM 4343 N N . PHE A 1 545 ? -20.160 -21.051 32.044 1.00 89.12 545 PHE A N 1
ATOM 4344 C CA . PHE A 1 545 ? -21.347 -20.223 32.180 1.00 89.12 545 PHE A CA 1
ATOM 4345 C C . PHE A 1 545 ? -22.113 -20.059 30.871 1.00 89.12 545 PHE A C 1
ATOM 4347 O O . PHE A 1 545 ? -21.569 -20.237 29.778 1.00 89.12 545 PHE A O 1
ATOM 4354 N N . THR A 1 546 ? -23.368 -19.650 31.008 1.00 90.94 546 THR A N 1
ATOM 4355 C CA . THR A 1 546 ? -24.195 -19.075 29.949 1.00 90.94 546 THR A CA 1
ATOM 4356 C C . THR A 1 546 ? -24.709 -17.733 30.444 1.00 90.94 546 THR A C 1
ATOM 4358 O O . THR A 1 546 ? -25.322 -17.663 31.504 1.00 90.94 546 THR A O 1
ATOM 4361 N N . ILE A 1 547 ? -24.442 -16.659 29.712 1.00 91.88 547 ILE A N 1
ATOM 4362 C CA . ILE A 1 547 ? -24.839 -15.301 30.080 1.00 91.88 547 ILE A CA 1
ATOM 4363 C C . ILE A 1 547 ? -25.520 -14.657 28.880 1.00 91.88 547 ILE A C 1
ATOM 4365 O O . ILE A 1 547 ? -25.031 -14.766 27.757 1.00 91.88 547 ILE A O 1
ATOM 4369 N N . ALA A 1 548 ? -26.608 -13.936 29.115 1.00 92.69 548 ALA A N 1
ATOM 4370 C CA . ALA A 1 548 ? -27.214 -13.065 28.126 1.00 92.69 548 ALA A CA 1
ATOM 4371 C C . ALA A 1 548 ? -27.557 -11.705 28.725 1.00 92.69 548 ALA A C 1
ATOM 4373 O O . ALA A 1 548 ? -28.100 -11.607 29.821 1.00 92.69 548 ALA A O 1
ATOM 4374 N N . MET A 1 549 ? -27.245 -10.648 27.986 1.00 94.75 549 MET A N 1
ATOM 4375 C CA . MET A 1 549 ? -27.588 -9.277 28.333 1.00 94.75 549 MET A CA 1
ATOM 4376 C C . MET A 1 549 ? -28.426 -8.698 27.202 1.00 94.75 549 MET A C 1
ATOM 4378 O O . MET A 1 549 ? -27.911 -8.512 26.104 1.00 94.75 549 MET A O 1
ATOM 4382 N N . LEU A 1 550 ? -29.706 -8.450 27.466 1.00 94.44 550 LEU A N 1
ATOM 4383 C CA . LEU A 1 550 ? -30.652 -7.800 26.566 1.00 94.44 550 LEU A CA 1
ATOM 4384 C C . LEU A 1 550 ? -30.821 -6.343 26.997 1.00 94.44 550 LEU A C 1
ATOM 4386 O O . LEU A 1 550 ? -31.208 -6.075 28.131 1.00 94.44 550 LEU A O 1
ATOM 4390 N N . CYS A 1 551 ? -30.584 -5.413 26.082 1.00 94.25 551 CYS A N 1
ATOM 4391 C CA . CYS A 1 551 ? -30.761 -3.985 26.296 1.00 94.25 551 CYS A CA 1
ATOM 4392 C C . CYS A 1 551 ? -31.784 -3.428 25.306 1.00 94.25 551 CYS A C 1
ATOM 4394 O O . CYS A 1 551 ? -31.761 -3.773 24.124 1.00 94.25 551 CYS A O 1
ATOM 4396 N N . GLN A 1 552 ? -32.664 -2.550 25.777 1.00 92.06 552 GLN A N 1
ATOM 4397 C CA . GLN A 1 552 ? -33.703 -1.914 24.967 1.00 92.06 552 GLN A CA 1
ATOM 4398 C C . GLN A 1 552 ? -33.698 -0.407 25.199 1.00 92.06 552 GLN A C 1
ATOM 4400 O O . GLN A 1 552 ? -33.714 0.035 26.348 1.00 92.06 552 GLN A O 1
ATOM 4405 N N . THR A 1 553 ? -33.664 0.380 24.123 1.00 89.50 553 THR A N 1
ATOM 4406 C CA . THR A 1 553 ? -33.725 1.844 24.222 1.00 89.50 553 THR A CA 1
ATOM 4407 C C . THR A 1 553 ? -35.182 2.264 24.312 1.00 89.50 553 THR A C 1
ATOM 4409 O O . THR A 1 553 ? -35.938 2.025 23.379 1.00 89.50 553 THR A O 1
ATOM 4412 N N . ILE A 1 554 ? -35.580 2.906 25.401 1.00 87.31 554 ILE A N 1
ATOM 4413 C CA . ILE A 1 554 ? -36.906 3.485 25.612 1.00 87.31 554 ILE A CA 1
ATOM 4414 C C . ILE A 1 554 ? -36.815 4.992 25.376 1.00 87.31 554 ILE A C 1
ATOM 4416 O O . ILE A 1 554 ? -35.927 5.661 25.912 1.00 87.31 554 ILE A O 1
ATOM 4420 N N . LEU A 1 555 ? -37.739 5.527 24.580 1.00 82.56 555 LEU A N 1
ATOM 4421 C CA . LEU A 1 555 ? -37.894 6.969 24.400 1.00 82.56 555 LEU A CA 1
ATOM 4422 C C . LEU A 1 555 ? -38.935 7.475 25.394 1.00 82.56 555 LEU A C 1
ATOM 4424 O O . LEU A 1 555 ? -40.066 6.996 25.414 1.00 82.56 555 LEU A O 1
ATOM 4428 N N . LYS A 1 556 ? -38.557 8.448 26.221 1.00 79.81 556 LYS A N 1
ATOM 4429 C CA . LYS A 1 556 ? -39.453 9.043 27.224 1.00 79.81 556 LYS A CA 1
ATOM 4430 C C . LYS A 1 556 ? -40.400 10.082 26.641 1.00 79.81 556 LYS A C 1
ATOM 4432 O O . LYS A 1 556 ? -41.388 10.443 27.277 1.00 79.81 556 LYS A O 1
ATOM 4437 N N . THR A 1 557 ? -40.072 10.608 25.465 1.00 74.12 557 THR A N 1
ATOM 4438 C CA . THR A 1 557 ? -40.818 11.674 24.801 1.00 74.12 557 THR A CA 1
ATOM 4439 C C . THR A 1 557 ? -41.082 11.316 23.343 1.00 74.12 557 THR A C 1
ATOM 4441 O O . THR A 1 557 ? -40.325 10.578 22.717 1.00 74.12 557 THR A O 1
ATOM 4444 N N . ASN A 1 558 ? -42.150 11.882 22.779 1.00 70.12 558 ASN A N 1
ATOM 4445 C CA . ASN A 1 558 ? -42.498 11.741 21.360 1.00 70.12 558 ASN A CA 1
ATOM 4446 C C . ASN A 1 558 ? -41.828 12.819 20.485 1.00 70.12 558 ASN A C 1
ATOM 4448 O O . ASN A 1 558 ? -42.367 13.195 19.443 1.00 70.12 558 ASN A O 1
ATOM 4452 N N . LYS A 1 559 ? -40.694 13.384 20.924 1.00 70.00 559 LYS A N 1
ATOM 4453 C CA . LYS A 1 559 ? -39.979 14.399 20.142 1.00 70.00 559 LYS A CA 1
ATOM 4454 C C . LYS A 1 559 ? -39.456 13.791 18.832 1.00 70.00 559 LYS A C 1
ATOM 4456 O O . LYS A 1 559 ? -39.118 12.605 18.804 1.00 70.00 559 LYS A O 1
ATOM 4461 N N . PRO A 1 560 ? -39.337 14.593 17.758 1.00 62.91 560 PRO A N 1
ATOM 4462 C CA . PRO A 1 560 ? -38.610 14.186 16.566 1.00 62.91 560 PRO A CA 1
ATOM 4463 C C . PRO A 1 560 ? -37.199 13.717 16.922 1.00 62.91 560 PRO A C 1
ATOM 4465 O O . PRO A 1 560 ? -36.542 14.285 17.795 1.00 62.91 560 PRO A O 1
ATOM 4468 N N . ILE A 1 561 ? -36.739 12.693 16.211 1.00 59.62 561 ILE A N 1
ATOM 4469 C CA . ILE A 1 561 ? -35.445 12.027 16.389 1.00 59.62 561 ILE A CA 1
ATOM 4470 C C . ILE A 1 561 ? -34.277 13.024 16.445 1.00 59.62 561 ILE A C 1
ATOM 4472 O O . ILE A 1 561 ? -33.333 12.848 17.213 1.00 59.62 561 ILE A O 1
ATOM 4476 N N . GLU A 1 562 ? -34.361 14.084 15.648 1.00 59.00 562 GLU A N 1
ATOM 4477 C CA . GLU A 1 562 ? -33.351 15.126 15.490 1.00 59.00 562 GLU A CA 1
ATOM 4478 C C . GLU A 1 562 ? -33.273 16.082 16.694 1.00 59.00 562 GLU A C 1
ATOM 4480 O O . GLU A 1 562 ? -32.326 16.856 16.803 1.00 59.00 562 GLU A O 1
ATOM 4485 N N . GLN A 1 563 ? -34.265 16.039 17.587 1.00 64.50 563 GLN A N 1
ATOM 4486 C CA . GLN A 1 563 ? -34.394 16.898 18.769 1.00 64.50 563 GLN A CA 1
ATOM 4487 C C . GLN A 1 563 ? -34.248 16.124 20.087 1.00 64.50 563 GLN A C 1
ATOM 4489 O O . GLN A 1 563 ? -34.401 16.714 21.158 1.00 64.50 563 GLN A O 1
ATOM 4494 N N . LEU A 1 564 ? -33.989 14.814 20.021 1.00 67.12 564 LEU A N 1
ATOM 4495 C CA . LEU A 1 564 ? -33.794 13.981 21.205 1.00 67.12 564 LEU A CA 1
ATOM 4496 C C . LEU A 1 564 ? -32.467 14.323 21.887 1.00 67.12 564 LEU A C 1
ATOM 4498 O O . LEU A 1 564 ? -31.408 14.311 21.255 1.00 67.12 564 LEU A O 1
ATOM 4502 N N . THR A 1 565 ? -32.524 14.574 23.193 1.00 75.56 565 THR A N 1
ATOM 4503 C CA . THR A 1 565 ? -31.345 14.706 24.058 1.00 75.56 565 THR A CA 1
ATOM 4504 C C . THR A 1 565 ? -31.177 13.460 24.926 1.00 75.56 565 THR A C 1
ATOM 4506 O O . THR A 1 565 ? -32.048 12.591 24.966 1.00 75.56 565 THR A O 1
ATOM 4509 N N . ARG A 1 566 ? -30.031 13.316 25.613 1.00 78.62 566 ARG A N 1
ATOM 4510 C CA . ARG A 1 566 ? -29.774 12.143 26.478 1.00 78.62 566 ARG A CA 1
ATOM 4511 C C . ARG A 1 566 ? -30.835 12.004 27.571 1.00 78.62 566 ARG A C 1
ATOM 4513 O O . ARG A 1 566 ? -31.227 10.888 27.885 1.00 78.62 566 ARG A O 1
ATOM 4520 N N . ASP A 1 567 ? -31.382 13.114 28.050 1.00 83.81 567 ASP A N 1
ATOM 4521 C CA . ASP A 1 567 ? -32.452 13.115 29.053 1.00 83.81 567 ASP A CA 1
ATOM 4522 C C . ASP A 1 567 ? -33.767 12.494 28.543 1.00 83.81 567 ASP A C 1
ATOM 4524 O O . ASP A 1 567 ? -34.591 12.046 29.342 1.00 83.81 567 ASP A O 1
ATOM 4528 N N . ASP A 1 568 ? -33.957 12.422 27.220 1.00 81.31 568 ASP A N 1
ATOM 4529 C CA . ASP A 1 568 ? -35.134 11.827 26.581 1.00 81.31 568 ASP A CA 1
ATOM 4530 C C . ASP A 1 568 ? -35.034 10.295 26.424 1.00 81.31 568 ASP A C 1
ATOM 4532 O O . ASP A 1 568 ? -35.973 9.670 25.923 1.00 81.31 568 ASP A O 1
ATOM 4536 N N . ILE A 1 569 ? -33.918 9.673 26.828 1.00 85.00 569 ILE A N 1
ATOM 4537 C CA . ILE A 1 569 ? -33.619 8.263 26.545 1.00 85.00 569 ILE A CA 1
ATOM 4538 C C . ILE A 1 569 ? -33.304 7.484 27.821 1.00 85.00 569 ILE A C 1
ATOM 4540 O O . ILE A 1 569 ? -32.510 7.917 28.654 1.00 85.00 569 ILE A O 1
ATOM 4544 N N . GLN A 1 570 ? -33.868 6.282 27.926 1.00 89.75 570 GLN A N 1
ATOM 4545 C CA . GLN A 1 570 ? -33.568 5.311 28.975 1.00 89.75 570 GLN A CA 1
ATOM 4546 C C . GLN A 1 570 ? -33.193 3.962 28.354 1.00 89.75 570 GLN A C 1
ATOM 4548 O O . GLN A 1 570 ? -33.860 3.498 27.438 1.00 89.75 570 GLN A O 1
ATOM 4553 N N . CYS A 1 571 ? -32.167 3.286 28.861 1.00 92.06 571 CYS A N 1
ATOM 4554 C CA . CYS A 1 571 ? -31.861 1.906 28.491 1.00 92.06 571 CYS A CA 1
ATOM 4555 C C . CYS A 1 571 ? -32.389 0.950 29.562 1.00 92.06 571 CYS A C 1
ATOM 4557 O O . CYS A 1 571 ? -31.969 1.007 30.722 1.00 92.06 571 CYS A O 1
ATOM 4559 N N . LYS A 1 572 ? -33.298 0.055 29.165 1.00 93.12 572 LYS A N 1
ATOM 4560 C CA . LYS A 1 572 ? -33.783 -1.062 29.980 1.00 93.12 572 LYS A CA 1
ATOM 4561 C C . LYS A 1 572 ? -32.890 -2.274 29.745 1.00 93.12 572 LYS A C 1
ATOM 4563 O O . LYS A 1 572 ? -32.761 -2.737 28.615 1.00 93.12 572 LYS A O 1
ATOM 4568 N N . ILE A 1 573 ? -32.305 -2.795 30.814 1.00 94.25 573 ILE A N 1
ATOM 4569 C CA . ILE A 1 573 ? -31.308 -3.864 30.805 1.00 94.25 573 ILE A CA 1
ATOM 4570 C C . ILE A 1 573 ? -31.896 -5.086 31.505 1.00 94.25 573 ILE A C 1
ATOM 4572 O O . ILE A 1 573 ? -32.382 -5.010 32.635 1.00 94.25 573 ILE A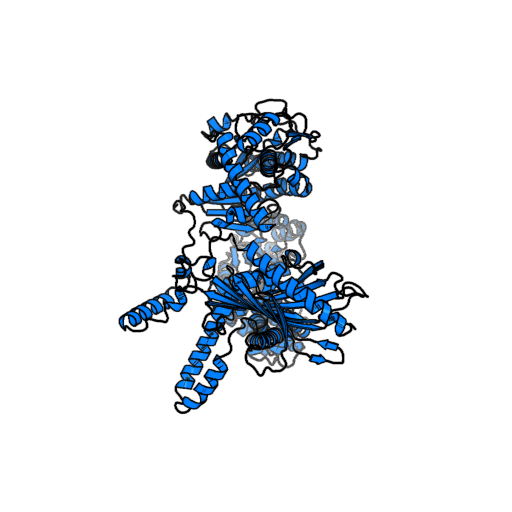 O 1
ATOM 4576 N N . VAL A 1 574 ? -31.810 -6.231 30.842 1.00 92.62 574 VAL A N 1
ATOM 4577 C CA . VAL A 1 574 ? -32.123 -7.539 31.405 1.00 92.62 574 VAL A CA 1
ATOM 4578 C C . VAL A 1 574 ? -30.888 -8.412 31.280 1.00 92.62 574 VAL A C 1
ATOM 4580 O O . VAL A 1 574 ? -30.426 -8.692 30.178 1.00 92.62 574 VAL A O 1
ATOM 4583 N N . TYR A 1 575 ? -30.349 -8.840 32.412 1.00 92.81 575 TYR A N 1
ATOM 4584 C CA . TYR A 1 575 ? -29.159 -9.675 32.475 1.00 92.81 575 TYR A CA 1
ATOM 4585 C C . TYR A 1 575 ? -29.519 -11.037 33.061 1.00 92.81 575 TYR A C 1
ATOM 4587 O O . TYR A 1 575 ? -30.016 -11.116 34.181 1.00 92.81 575 TYR A O 1
ATOM 4595 N N . VAL A 1 576 ? -29.277 -12.102 32.306 1.00 89.94 576 VAL A N 1
ATOM 4596 C CA . VAL A 1 576 ? -29.510 -13.490 32.705 1.00 89.94 576 VAL A CA 1
ATOM 4597 C C . VAL A 1 576 ? -28.165 -14.197 32.768 1.00 89.94 576 VAL A C 1
ATOM 4599 O O . VAL A 1 576 ? -27.362 -14.072 31.843 1.00 89.94 576 VAL A O 1
ATOM 4602 N N . ALA A 1 577 ? -27.901 -14.924 33.848 1.00 89.00 577 ALA A N 1
ATOM 4603 C CA . ALA A 1 577 ? -26.658 -15.661 34.020 1.00 89.00 577 ALA A CA 1
ATOM 4604 C C . ALA A 1 577 ? -26.890 -17.014 34.684 1.00 89.00 577 ALA A C 1
ATOM 4606 O O . ALA A 1 577 ? -27.603 -17.127 35.675 1.00 89.00 577 ALA A O 1
ATOM 4607 N N . GLU A 1 578 ? -26.215 -18.024 34.162 1.00 87.50 578 GLU A N 1
ATOM 4608 C CA . GLU A 1 578 ? -26.131 -19.369 34.709 1.00 87.50 578 GLU A CA 1
ATOM 4609 C C . GLU A 1 578 ? -24.645 -19.721 34.799 1.00 87.50 578 GLU A C 1
ATOM 4611 O O . GLU A 1 578 ? -23.956 -19.749 33.777 1.00 87.50 578 GLU A O 1
ATOM 4616 N N . VAL A 1 579 ? -24.115 -19.924 36.007 1.00 83.00 579 VAL A N 1
ATOM 4617 C CA . VAL A 1 579 ? -22.669 -20.085 36.226 1.00 83.00 579 VAL A CA 1
ATOM 4618 C C . VAL A 1 579 ? -22.370 -21.361 37.001 1.00 83.00 579 VAL A C 1
ATOM 4620 O O . VAL A 1 579 ? -22.891 -21.594 38.083 1.00 83.00 579 VAL A O 1
ATOM 4623 N N . HIS A 1 580 ? -21.445 -22.150 36.464 1.00 84.06 580 HIS A N 1
ATOM 4624 C CA . HIS A 1 580 ? -20.867 -23.338 37.071 1.00 84.06 580 HIS A CA 1
ATOM 4625 C C . HIS A 1 580 ? -19.423 -23.029 37.515 1.00 84.06 580 HIS A C 1
ATOM 4627 O O . HIS A 1 580 ? -18.550 -22.794 36.671 1.00 84.06 580 HIS A O 1
ATOM 4633 N N . PRO A 1 581 ? -19.112 -23.071 38.821 1.00 74.94 581 PRO A N 1
ATOM 4634 C CA . PRO A 1 581 ? -17.823 -22.619 39.359 1.00 74.94 581 PRO A CA 1
ATOM 4635 C C . PRO A 1 581 ? -16.625 -23.540 39.043 1.00 74.94 581 PRO A C 1
ATOM 4637 O O . PRO A 1 581 ? -15.492 -23.202 39.398 1.00 74.94 581 PRO A O 1
ATOM 4640 N N . GLY A 1 582 ? -16.852 -24.685 38.387 1.00 69.62 582 GLY A N 1
ATOM 4641 C CA . GLY A 1 582 ? -15.805 -25.582 37.878 1.00 69.62 582 GLY A CA 1
ATOM 4642 C C . GLY A 1 582 ? -15.127 -26.488 38.912 1.00 69.62 582 GLY A C 1
ATOM 4643 O O . GLY A 1 582 ? -14.238 -27.248 38.550 1.00 69.62 582 GLY A O 1
ATOM 4644 N N . GLY A 1 583 ? -15.525 -26.438 40.184 1.00 71.56 583 GLY A N 1
ATOM 4645 C CA . GLY A 1 583 ? -14.979 -27.259 41.271 1.00 71.56 583 GLY A CA 1
ATOM 4646 C C . GLY A 1 583 ? -15.854 -27.189 42.526 1.00 71.56 583 GLY A C 1
ATOM 4647 O O . GLY A 1 583 ? -16.866 -26.488 42.526 1.00 71.56 583 GLY A O 1
ATOM 4648 N N . TRP A 1 584 ? -15.475 -27.897 43.597 1.00 65.81 584 TRP A N 1
ATOM 4649 C CA . TRP A 1 584 ? -16.279 -27.967 44.825 1.00 65.81 584 TRP A CA 1
ATOM 4650 C C . TRP A 1 584 ? -16.261 -26.633 45.590 1.00 65.81 584 TRP A C 1
ATOM 4652 O O . TRP A 1 584 ? -15.220 -26.204 46.093 1.00 65.81 584 TRP A O 1
ATOM 4662 N N . VAL A 1 585 ? -17.418 -25.969 45.667 1.00 68.50 585 VAL A N 1
ATOM 4663 C CA . VAL A 1 585 ? -17.658 -24.784 46.503 1.00 68.50 585 VAL A CA 1
ATOM 4664 C C . VAL A 1 585 ? -18.987 -24.986 47.243 1.00 68.50 585 VAL A C 1
ATOM 4666 O O . VAL A 1 585 ? -19.987 -25.283 46.590 1.00 68.50 585 VAL A O 1
ATOM 4669 N N . PRO A 1 586 ? -19.046 -24.816 48.578 1.00 69.00 586 PRO A N 1
ATOM 4670 C CA . PRO A 1 586 ? -20.294 -24.953 49.327 1.00 69.00 586 PRO A CA 1
ATOM 4671 C C . PRO A 1 586 ? -21.384 -23.988 48.838 1.00 69.00 586 PRO A C 1
ATOM 4673 O O . PRO A 1 586 ? -21.087 -22.826 48.543 1.00 69.00 586 PRO A O 1
ATOM 4676 N N . LYS A 1 587 ? -22.654 -24.429 48.854 1.00 67.62 587 LYS A N 1
ATOM 4677 C CA . LYS A 1 587 ? -23.833 -23.633 48.439 1.00 67.62 587 LYS A CA 1
ATOM 4678 C C . LYS A 1 587 ? -23.833 -22.224 49.051 1.00 67.62 587 LYS A C 1
ATOM 4680 O O . LYS A 1 587 ? -24.052 -21.228 48.368 1.00 67.62 587 LYS A O 1
ATOM 4685 N N . ILE A 1 588 ? -23.514 -22.142 50.344 1.00 72.50 588 ILE A N 1
ATOM 4686 C CA . ILE A 1 588 ? -23.447 -20.891 51.115 1.00 72.50 588 ILE A CA 1
ATOM 4687 C C . ILE A 1 588 ? -22.376 -19.939 50.553 1.00 72.50 588 ILE A C 1
ATOM 4689 O O . ILE A 1 588 ? -22.622 -18.740 50.439 1.00 72.50 588 ILE A O 1
ATOM 4693 N N . GLY A 1 589 ? -21.211 -20.463 50.159 1.00 72.31 589 GLY A N 1
ATOM 4694 C CA . GLY A 1 589 ? -20.106 -19.669 49.617 1.00 72.31 589 GLY A CA 1
ATOM 4695 C C . GLY A 1 589 ? -20.418 -19.090 48.237 1.00 72.31 589 GLY A C 1
ATOM 4696 O O . GLY A 1 589 ? -20.203 -17.901 48.013 1.00 72.31 589 GLY A O 1
ATOM 4697 N N . VAL A 1 590 ? -20.997 -19.894 47.336 1.00 71.56 590 VAL A N 1
ATOM 4698 C CA . VAL A 1 590 ? -21.426 -19.428 46.002 1.00 71.56 590 VAL A CA 1
ATOM 4699 C C . VAL A 1 590 ? -22.473 -18.321 46.123 1.00 71.56 590 VAL A C 1
ATOM 4701 O O . VAL A 1 590 ? -22.337 -17.264 45.507 1.00 71.56 590 VAL A O 1
ATOM 4704 N N . ARG A 1 591 ? -23.464 -18.512 47.001 1.00 72.44 591 ARG A N 1
ATOM 4705 C CA . ARG A 1 591 ? -24.541 -17.541 47.233 1.00 72.44 591 ARG A CA 1
ATOM 4706 C C . ARG A 1 591 ? -24.044 -16.224 47.823 1.00 72.44 591 ARG A C 1
ATOM 4708 O O . ARG A 1 591 ? -24.524 -15.166 47.423 1.00 72.44 591 ARG A O 1
ATOM 4715 N N . GLN A 1 592 ? -23.070 -16.256 48.734 1.00 74.25 592 GLN A N 1
ATOM 4716 C CA . GLN A 1 592 ? -22.460 -15.030 49.259 1.00 74.25 592 GLN A CA 1
ATOM 4717 C C . GLN A 1 592 ? -21.702 -14.250 48.179 1.00 74.25 592 GLN A C 1
ATOM 4719 O O . GLN A 1 592 ? -21.842 -13.028 48.109 1.00 74.25 592 GLN A O 1
ATOM 4724 N N . VAL A 1 593 ? -20.953 -14.941 47.313 1.00 75.44 593 VAL A N 1
ATOM 4725 C CA . VAL A 1 593 ? -20.260 -14.301 46.184 1.00 75.44 593 VAL A CA 1
ATOM 4726 C C . VAL A 1 593 ? -21.273 -13.697 45.216 1.00 75.44 593 VAL A C 1
ATOM 4728 O O . VAL A 1 593 ? -21.129 -12.538 44.840 1.00 75.44 593 VAL A O 1
ATOM 4731 N N . TYR A 1 594 ? -22.347 -14.415 44.872 1.00 76.50 594 TYR A N 1
ATOM 4732 C CA . TYR A 1 594 ? -23.358 -13.897 43.946 1.00 76.50 594 TYR A CA 1
ATOM 4733 C C . TYR A 1 594 ? -24.094 -12.676 44.498 1.00 76.50 594 TYR A C 1
ATOM 4735 O O . TYR A 1 594 ? -24.261 -11.687 43.784 1.00 76.50 594 TYR A O 1
ATOM 4743 N N . LYS A 1 595 ? -24.454 -12.705 45.789 1.00 75.81 595 LYS A N 1
ATOM 4744 C CA . LYS A 1 595 ? -25.101 -11.579 46.478 1.00 75.81 595 LYS A CA 1
ATOM 4745 C C . LYS A 1 595 ? -24.244 -10.316 46.484 1.00 75.81 595 LYS A C 1
ATOM 4747 O O . LYS A 1 595 ? -24.788 -9.217 46.500 1.00 75.81 595 LYS A O 1
ATOM 4752 N N . LYS A 1 596 ? -22.919 -10.467 46.501 1.00 79.38 596 LYS A N 1
ATOM 4753 C CA . LYS A 1 596 ? -21.977 -9.351 46.599 1.00 79.38 596 LYS A CA 1
ATOM 4754 C C . LYS A 1 596 ? -21.505 -8.853 45.232 1.00 79.38 596 LYS A C 1
ATOM 4756 O O . LYS A 1 596 ? -21.540 -7.652 44.978 1.00 79.38 596 LYS A O 1
ATOM 4761 N N . GLU A 1 597 ? -21.074 -9.756 44.356 1.00 80.75 597 GLU A N 1
ATOM 4762 C CA . GLU A 1 597 ? -20.328 -9.393 43.148 1.00 80.75 597 GLU A CA 1
ATOM 4763 C C . GLU A 1 597 ? -21.232 -9.015 41.965 1.00 80.75 597 GLU A C 1
ATOM 4765 O O . GLU A 1 597 ? -20.903 -8.075 41.251 1.00 80.75 597 GLU A O 1
ATOM 4770 N N . TYR A 1 598 ? -22.403 -9.639 41.768 1.00 81.06 598 TYR A N 1
ATOM 4771 C CA . TYR A 1 598 ? -23.273 -9.294 40.626 1.00 81.06 598 TYR A CA 1
ATOM 4772 C C . TYR A 1 598 ? -23.909 -7.899 40.722 1.00 81.06 598 TYR A C 1
ATOM 4774 O O . TYR A 1 598 ? -23.862 -7.164 39.730 1.00 81.06 598 TYR A O 1
ATOM 4782 N N . PRO A 1 599 ? -24.463 -7.471 41.879 1.00 83.12 599 PRO A N 1
ATOM 4783 C CA . PRO A 1 599 ? -24.930 -6.095 42.027 1.00 83.12 599 PRO A CA 1
ATOM 4784 C C . PRO A 1 599 ? -23.797 -5.080 41.843 1.00 83.12 599 PRO A C 1
ATOM 4786 O O . PRO A 1 599 ? -23.994 -4.041 41.209 1.00 83.12 599 PRO A O 1
ATOM 4789 N N . LYS A 1 600 ? -22.599 -5.390 42.362 1.00 84.75 600 LYS A N 1
ATOM 4790 C CA . LYS A 1 600 ? -21.397 -4.562 42.197 1.00 84.75 600 LYS A CA 1
ATOM 4791 C C . LYS A 1 600 ? -20.984 -4.468 40.726 1.00 84.75 600 LYS A C 1
ATOM 4793 O O . LYS A 1 600 ? -20.707 -3.363 40.262 1.00 84.75 600 LYS A O 1
ATOM 4798 N N . PHE A 1 601 ? -20.997 -5.585 39.998 1.00 87.19 601 PHE A N 1
ATOM 4799 C CA . PHE A 1 601 ? -20.717 -5.654 38.564 1.00 87.19 601 PHE A CA 1
ATOM 4800 C C . PHE A 1 601 ? -21.683 -4.766 37.777 1.00 87.19 601 PHE A C 1
ATOM 4802 O O . PHE A 1 601 ? -21.232 -3.840 37.107 1.00 87.19 601 PHE A O 1
ATOM 4809 N N . LEU A 1 602 ? -23.000 -4.977 37.900 1.00 86.12 602 LEU A N 1
ATOM 4810 C CA . LEU A 1 602 ? -23.977 -4.225 37.108 1.00 86.12 602 LEU A CA 1
ATOM 4811 C C . LEU A 1 602 ? -23.923 -2.723 37.402 1.00 86.12 602 LEU A C 1
ATOM 4813 O O . LEU A 1 602 ? -24.047 -1.932 36.472 1.00 86.12 602 LEU A O 1
ATOM 4817 N N . ARG A 1 603 ? -23.672 -2.307 38.651 1.00 85.88 603 ARG A N 1
ATOM 4818 C CA . ARG A 1 603 ? -23.509 -0.882 38.998 1.00 85.88 603 ARG A CA 1
ATOM 4819 C C . ARG A 1 603 ? -22.231 -0.284 38.442 1.00 85.88 603 ARG A C 1
ATOM 4821 O O . ARG A 1 603 ? -22.283 0.781 37.834 1.00 85.88 603 ARG A O 1
ATOM 4828 N N . THR A 1 604 ? -21.100 -0.951 38.662 1.00 87.69 604 THR A N 1
ATOM 4829 C CA . THR A 1 604 ? -19.791 -0.478 38.189 1.00 87.69 604 THR A CA 1
ATOM 4830 C C . THR A 1 604 ? -19.799 -0.370 36.671 1.00 87.69 604 THR A C 1
ATOM 4832 O O . THR A 1 604 ? -19.423 0.668 36.131 1.00 87.69 604 THR A O 1
ATOM 4835 N N . PHE A 1 605 ? -20.329 -1.389 35.992 1.00 92.62 605 PHE A N 1
ATOM 4836 C CA . PHE A 1 605 ? -20.440 -1.412 34.543 1.00 92.62 605 PHE A CA 1
ATOM 4837 C C . PHE A 1 605 ? -21.394 -0.337 34.013 1.00 92.62 605 PHE A C 1
ATOM 4839 O O . PHE A 1 605 ? -21.025 0.426 33.126 1.00 92.62 605 PHE A O 1
ATOM 4846 N N . SER A 1 606 ? -22.589 -0.212 34.596 1.00 91.56 606 SER A N 1
ATOM 4847 C CA . SER A 1 606 ? -23.570 0.803 34.184 1.00 91.56 606 SER A CA 1
ATOM 4848 C C . SER A 1 606 ? -23.033 2.222 34.369 1.00 91.56 606 SER A C 1
ATOM 4850 O O . SER A 1 606 ? -23.146 3.049 33.466 1.00 91.56 606 SER A O 1
ATOM 4852 N N . LYS A 1 607 ? -22.376 2.496 35.503 1.00 90.75 607 LYS A N 1
ATOM 4853 C CA . LYS A 1 607 ? -21.717 3.781 35.759 1.00 90.75 607 LYS A CA 1
ATOM 4854 C C . LYS A 1 607 ? -20.605 4.056 34.747 1.00 90.75 607 LYS A C 1
ATOM 4856 O O . LYS A 1 607 ? -20.546 5.154 34.207 1.00 90.75 607 LYS A O 1
ATOM 4861 N N . TYR A 1 608 ? -19.769 3.061 34.459 1.00 92.81 608 TYR A N 1
ATOM 4862 C CA . TYR A 1 608 ? -18.702 3.174 33.469 1.00 92.81 608 TYR A CA 1
ATOM 4863 C C . TYR A 1 608 ? -19.249 3.480 32.066 1.00 92.81 608 TYR A C 1
ATOM 4865 O O . TYR A 1 608 ? -18.764 4.396 31.403 1.00 92.81 608 TYR A O 1
ATOM 4873 N N . VAL A 1 609 ? -20.308 2.783 31.636 1.00 91.00 609 VAL A N 1
ATOM 4874 C CA . VAL A 1 609 ? -20.976 3.056 30.355 1.00 91.00 609 VAL A CA 1
ATOM 4875 C C . VAL A 1 609 ? -21.496 4.492 30.317 1.00 91.00 609 VAL A C 1
ATOM 4877 O O . VAL A 1 609 ? -21.206 5.210 29.363 1.00 91.00 609 VAL A O 1
ATOM 4880 N N . TYR A 1 610 ? -22.210 4.932 31.359 1.00 90.12 610 TYR A N 1
ATOM 4881 C CA . TYR A 1 610 ? -22.702 6.308 31.460 1.00 90.12 610 TYR A CA 1
ATOM 4882 C C . TYR A 1 610 ? -21.562 7.329 31.383 1.00 90.12 610 TYR A C 1
ATOM 4884 O O . TYR A 1 610 ? -21.628 8.269 30.594 1.00 90.12 610 TYR A O 1
ATOM 4892 N N . ASP A 1 611 ? -20.479 7.124 32.134 1.00 90.00 611 ASP A N 1
ATOM 4893 C CA . ASP A 1 611 ? -19.329 8.027 32.154 1.00 90.00 611 ASP A CA 1
ATOM 4894 C C . ASP A 1 611 ? -18.640 8.147 30.782 1.00 90.00 611 ASP A C 1
ATOM 4896 O O . ASP A 1 611 ? -18.213 9.247 30.419 1.00 90.00 611 ASP A O 1
ATOM 4900 N N . LYS A 1 612 ? -18.611 7.069 29.983 1.00 86.00 612 LYS A N 1
ATOM 4901 C CA . LYS A 1 612 ? -18.075 7.061 28.607 1.00 86.00 612 LYS A CA 1
ATOM 4902 C C . LYS A 1 612 ? -18.968 7.769 27.586 1.00 86.00 612 LYS A C 1
ATOM 4904 O O . LYS A 1 612 ? -18.478 8.174 26.528 1.00 86.00 612 LYS A O 1
ATOM 4909 N N . VAL A 1 613 ? -20.274 7.884 27.841 1.00 84.31 613 VAL A N 1
ATOM 4910 C CA . VAL A 1 613 ? -21.229 8.412 26.847 1.00 84.31 613 VAL A CA 1
ATOM 4911 C C . VAL A 1 613 ? -21.861 9.748 27.224 1.00 84.31 613 VAL A C 1
ATOM 4913 O O . VAL A 1 613 ? -22.271 10.469 26.319 1.00 84.31 613 VAL A O 1
ATOM 4916 N N . LYS A 1 614 ? -21.871 10.142 28.504 1.00 79.69 614 LYS A N 1
ATOM 4917 C CA . LYS A 1 614 ? -22.545 11.357 29.008 1.00 79.69 614 LYS A CA 1
ATOM 4918 C C . LYS A 1 614 ? -22.172 12.659 28.285 1.00 79.69 614 LYS A C 1
ATOM 4920 O O . LYS A 1 614 ? -23.013 13.538 28.170 1.00 79.69 614 LYS A O 1
ATOM 4925 N N . ASN A 1 615 ? -20.952 12.761 27.747 1.00 76.56 615 ASN A N 1
ATOM 4926 C CA . ASN A 1 615 ? -20.454 13.957 27.050 1.00 76.56 615 ASN A CA 1
ATOM 4927 C C . ASN A 1 615 ? -20.545 13.874 25.513 1.00 76.56 615 ASN A C 1
ATOM 4929 O O . ASN A 1 615 ? -20.063 14.764 24.818 1.00 76.56 615 ASN A O 1
ATOM 4933 N N . LYS A 1 616 ? -21.107 12.799 24.946 1.00 73.25 616 LYS A N 1
ATOM 4934 C CA . LYS A 1 616 ? -21.262 12.675 23.489 1.00 73.25 616 LYS A CA 1
ATOM 4935 C C . LYS A 1 616 ? -22.507 13.450 23.046 1.00 73.25 616 LYS A C 1
ATOM 4937 O O . LYS A 1 616 ? -23.621 13.016 23.339 1.00 73.25 616 LYS A O 1
ATOM 4942 N N . GLU A 1 617 ? -22.300 14.541 22.302 1.00 52.09 617 GLU A N 1
ATOM 4943 C CA . GLU A 1 617 ? -23.339 15.488 21.838 1.00 52.09 617 GLU A CA 1
ATOM 4944 C C . GLU A 1 617 ? -24.339 14.921 20.814 1.00 52.09 617 GLU A C 1
ATOM 4946 O O . GLU A 1 617 ? -25.344 15.555 20.523 1.00 52.09 617 GLU A O 1
ATOM 4951 N N . ASN A 1 618 ? -24.116 13.721 20.276 1.00 47.84 618 ASN A N 1
ATOM 4952 C CA . ASN A 1 618 ? -24.969 13.147 19.238 1.00 47.84 618 ASN A CA 1
ATOM 4953 C C . ASN A 1 618 ? -25.462 11.760 19.638 1.00 47.84 618 ASN A C 1
ATOM 4955 O O . ASN A 1 618 ? -24.712 10.786 19.592 1.00 47.84 618 ASN A O 1
ATOM 4959 N N . LEU A 1 619 ? -26.750 11.655 19.951 1.00 49.31 619 LEU A N 1
ATOM 4960 C CA . LEU A 1 619 ? -27.432 10.381 20.200 1.00 49.31 619 LEU A CA 1
ATOM 4961 C C . LEU A 1 619 ? -27.632 9.523 18.938 1.00 49.31 619 LEU A C 1
ATOM 4963 O O . LEU A 1 619 ? -28.018 8.363 19.025 1.00 49.31 619 LEU A O 1
ATOM 4967 N N . MET A 1 620 ? -27.365 10.087 17.756 1.00 41.72 620 MET A N 1
ATOM 4968 C CA . MET A 1 620 ? -27.845 9.596 16.459 1.00 41.72 620 MET A CA 1
ATOM 4969 C C . MET A 1 620 ? -26.737 9.413 15.411 1.00 41.72 620 MET A C 1
ATOM 4971 O O . MET A 1 620 ? -26.992 9.550 14.218 1.00 41.72 620 MET A O 1
ATOM 4975 N N . PHE A 1 621 ? -25.489 9.118 15.791 1.00 33.06 621 PHE A N 1
ATOM 4976 C CA . PHE A 1 621 ? -24.423 9.104 14.776 1.00 33.06 621 PHE A CA 1
ATOM 4977 C C . PHE A 1 621 ? -24.384 7.858 13.872 1.00 33.06 621 PHE A C 1
ATOM 4979 O O . PHE A 1 621 ? -23.633 7.867 12.901 1.00 33.06 621 PHE A O 1
ATOM 4986 N N . ILE A 1 622 ? -25.164 6.791 14.116 1.00 32.81 622 ILE A N 1
ATOM 4987 C CA . ILE A 1 622 ? -25.043 5.576 13.277 1.00 32.81 622 ILE A CA 1
ATOM 4988 C C . ILE A 1 622 ? -26.371 4.964 12.781 1.00 32.81 622 ILE A C 1
ATOM 4990 O O . ILE A 1 622 ? -26.348 4.341 11.722 1.00 32.81 622 ILE A O 1
ATOM 4994 N N . SER A 1 623 ? -27.541 5.159 13.410 1.00 35.38 623 SER A N 1
ATOM 4995 C CA . SER A 1 623 ? -28.729 4.358 13.028 1.00 35.38 623 SER A CA 1
ATOM 4996 C C . SER A 1 623 ? -29.852 5.045 12.233 1.00 35.38 623 SER A C 1
ATOM 4998 O O . SER A 1 623 ? -30.624 4.328 11.607 1.00 35.38 623 SER A O 1
ATOM 5000 N N . SER A 1 624 ? -29.968 6.374 12.131 1.00 35.31 624 SER A N 1
ATOM 5001 C CA . SER A 1 624 ? -31.149 6.977 11.465 1.00 35.31 624 SER A CA 1
ATOM 5002 C C . SER A 1 624 ? -30.994 7.261 9.966 1.00 35.31 624 SER A C 1
ATOM 5004 O O . SER A 1 624 ? -31.977 7.176 9.231 1.00 35.31 624 SER A O 1
ATOM 5006 N N . LYS A 1 625 ? -29.776 7.494 9.453 1.00 30.33 625 LYS A N 1
ATOM 5007 C CA . LYS A 1 625 ? -29.575 7.812 8.020 1.00 30.33 625 LYS A CA 1
ATOM 5008 C C . LYS A 1 625 ? -29.791 6.628 7.066 1.00 30.33 625 LYS A C 1
ATOM 5010 O O . LYS A 1 625 ? -30.041 6.846 5.887 1.00 30.33 625 LYS A O 1
ATOM 5015 N N . LEU A 1 626 ? -29.724 5.394 7.570 1.00 31.03 626 LEU A N 1
ATOM 5016 C CA . LEU A 1 626 ? -30.007 4.166 6.808 1.00 31.03 626 LEU A CA 1
ATOM 5017 C C . LEU A 1 626 ? -31.418 3.608 7.073 1.00 31.03 626 LEU A C 1
ATOM 5019 O O . LEU A 1 626 ? -31.970 2.917 6.218 1.00 31.03 626 LEU A O 1
ATOM 5023 N N . PHE A 1 627 ? -32.025 3.940 8.217 1.00 34.72 627 PHE A N 1
ATOM 5024 C CA . PHE A 1 627 ? -33.314 3.381 8.639 1.00 34.72 627 PHE A CA 1
ATOM 5025 C C . PHE A 1 627 ? -34.525 4.238 8.212 1.00 34.72 627 PHE A C 1
ATOM 5027 O O . PHE A 1 627 ? -35.591 3.697 7.928 1.00 34.72 627 PHE A O 1
ATOM 5034 N N . GLN A 1 628 ? -34.372 5.564 8.062 1.00 33.06 628 GLN A N 1
ATOM 5035 C CA . GLN A 1 628 ? -35.430 6.415 7.481 1.00 33.06 628 GLN A CA 1
ATOM 5036 C C . GLN A 1 628 ? -35.614 6.174 5.971 1.00 33.06 628 GLN A C 1
ATOM 5038 O O . GLN A 1 628 ? -36.738 6.208 5.476 1.00 33.06 628 GLN A O 1
ATOM 5043 N N . VAL A 1 629 ? -34.538 5.837 5.249 1.00 31.84 629 VAL A N 1
ATOM 5044 C CA . VAL A 1 629 ? -34.578 5.557 3.799 1.00 31.84 629 VAL A CA 1
ATOM 5045 C C . VAL A 1 629 ? -35.276 4.230 3.481 1.00 31.84 629 VAL A C 1
ATOM 5047 O O . VAL A 1 629 ? -35.742 4.038 2.369 1.00 31.84 629 VAL A O 1
ATOM 5050 N N . THR A 1 630 ? -35.397 3.313 4.439 1.00 29.78 630 THR A N 1
ATOM 5051 C CA . THR A 1 630 ? -36.041 2.007 4.222 1.00 29.78 630 THR A CA 1
ATOM 5052 C C . THR A 1 630 ? -37.513 1.981 4.643 1.00 29.78 630 THR A C 1
ATOM 5054 O O . THR A 1 630 ? -38.297 1.293 4.000 1.00 29.78 630 THR A O 1
ATOM 5057 N N . ASN A 1 631 ? -37.928 2.789 5.628 1.00 30.20 631 ASN A N 1
ATOM 5058 C CA . ASN A 1 631 ? -39.323 2.829 6.100 1.00 30.20 631 ASN A CA 1
ATOM 5059 C C . ASN A 1 631 ? -40.196 3.950 5.505 1.00 30.20 631 ASN A C 1
ATOM 5061 O O . ASN A 1 631 ? -41.417 3.885 5.624 1.00 30.20 631 ASN A O 1
ATOM 5065 N N . GLN A 1 632 ? -39.626 4.953 4.824 1.00 32.50 632 GLN A N 1
ATOM 5066 C CA . GLN A 1 632 ? -40.427 5.914 4.042 1.00 32.50 632 GLN A CA 1
ATOM 5067 C C . GLN A 1 632 ? -40.879 5.375 2.674 1.00 32.50 632 GLN A C 1
ATOM 5069 O O . GLN A 1 632 ? -41.768 5.957 2.059 1.00 32.50 632 GLN A O 1
ATOM 5074 N N . PHE A 1 633 ? -40.304 4.266 2.198 1.00 32.16 633 PHE A N 1
ATOM 5075 C CA . PHE A 1 633 ? -40.656 3.662 0.905 1.00 32.16 633 PHE A CA 1
ATOM 5076 C C . PHE A 1 633 ? -41.751 2.591 0.995 1.00 32.16 633 PHE A C 1
ATOM 5078 O O . PHE A 1 633 ? -42.308 2.201 -0.027 1.00 32.16 633 PHE A O 1
ATOM 5085 N N . SER A 1 634 ? -42.093 2.138 2.200 1.00 29.38 634 SER A N 1
ATOM 5086 C CA . SER A 1 634 ? -43.077 1.076 2.434 1.00 29.38 634 SER A CA 1
ATOM 5087 C C . SER A 1 634 ? -44.486 1.589 2.758 1.00 29.38 634 SER A C 1
ATOM 5089 O O . SER A 1 634 ? -45.421 0.794 2.754 1.00 29.38 634 SER A O 1
ATOM 5091 N N . SER A 1 635 ? -44.680 2.893 2.990 1.00 31.50 635 SER A N 1
ATOM 5092 C CA . SER A 1 635 ? -45.963 3.437 3.469 1.00 31.50 635 SER A CA 1
ATOM 5093 C C . SER A 1 635 ? -46.817 4.185 2.437 1.00 31.50 635 SER A C 1
ATOM 5095 O O . SER A 1 635 ? -47.931 4.565 2.777 1.00 31.50 635 SER A O 1
ATOM 5097 N N . ASN A 1 636 ? -46.381 4.352 1.181 1.00 34.00 636 ASN A N 1
ATOM 5098 C CA . ASN A 1 636 ? -47.140 5.108 0.166 1.00 34.00 636 ASN A CA 1
ATOM 5099 C C . ASN A 1 636 ? -47.262 4.386 -1.190 1.00 34.00 636 ASN A C 1
ATOM 5101 O O . ASN A 1 636 ? -46.966 4.945 -2.245 1.00 34.00 636 ASN A O 1
ATOM 5105 N N . ILE A 1 637 ? -47.737 3.138 -1.188 1.00 32.12 637 ILE A N 1
ATOM 5106 C CA . ILE A 1 637 ? -48.145 2.455 -2.425 1.00 32.12 637 ILE A CA 1
ATOM 5107 C C . ILE A 1 637 ? -49.608 2.811 -2.701 1.00 32.12 637 ILE A C 1
ATOM 5109 O O . ILE A 1 637 ? -50.514 2.210 -2.130 1.00 32.12 637 ILE A O 1
ATOM 5113 N N . GLY A 1 638 ? -49.835 3.806 -3.563 1.00 36.41 638 GLY A N 1
ATOM 5114 C CA . GLY A 1 638 ? -51.194 4.246 -3.898 1.00 36.41 638 GLY A CA 1
ATOM 5115 C C . GLY A 1 638 ? -51.437 4.814 -5.299 1.00 36.41 638 GLY A C 1
ATOM 5116 O O . GLY A 1 638 ? -52.593 4.857 -5.698 1.00 36.41 638 GLY A O 1
ATOM 5117 N N . ASN A 1 639 ? -50.425 5.209 -6.087 1.00 36.25 639 ASN A N 1
ATOM 5118 C CA . ASN A 1 639 ? -50.675 5.864 -7.383 1.00 36.25 639 ASN A CA 1
ATOM 5119 C C . ASN A 1 639 ? -50.000 5.182 -8.582 1.00 36.25 639 ASN A C 1
ATOM 5121 O O . ASN A 1 639 ? -48.798 4.921 -8.607 1.00 36.25 639 ASN A O 1
ATOM 5125 N N . SER A 1 640 ? -50.803 4.934 -9.622 1.00 35.25 640 SER A N 1
ATOM 5126 C CA . SER A 1 640 ? -50.431 4.240 -10.865 1.00 35.25 640 SER A CA 1
ATOM 5127 C C . SER A 1 640 ? -49.392 4.985 -11.715 1.00 35.25 640 SER A C 1
ATOM 5129 O O . SER A 1 640 ? -48.718 4.368 -12.540 1.00 35.25 640 SER A O 1
ATOM 5131 N N . SER A 1 641 ? -49.191 6.286 -11.483 1.00 37.09 641 SER A N 1
ATOM 5132 C CA . SER A 1 641 ? -48.158 7.088 -12.151 1.00 37.09 641 SER A CA 1
ATOM 5133 C C . SER A 1 641 ? -46.737 6.729 -11.710 1.00 37.09 641 SER A C 1
ATOM 5135 O O . SER A 1 641 ? -45.807 6.825 -12.514 1.00 37.09 641 SER A O 1
ATOM 5137 N N . ASP A 1 642 ? -46.563 6.268 -10.468 1.00 37.09 642 ASP A N 1
ATOM 5138 C CA . ASP A 1 642 ? -45.252 5.894 -9.932 1.00 37.09 642 ASP A CA 1
ATOM 5139 C C . ASP A 1 642 ? -44.826 4.494 -10.376 1.00 37.09 642 ASP A C 1
ATOM 5141 O O . ASP A 1 642 ? -43.632 4.241 -10.506 1.00 37.09 642 ASP A O 1
ATOM 5145 N N . ARG A 1 643 ? -45.776 3.624 -10.754 1.00 35.38 643 ARG A N 1
ATOM 5146 C CA . ARG A 1 643 ? -45.492 2.317 -11.376 1.00 35.38 643 ARG A CA 1
ATOM 5147 C C . ARG A 1 643 ? -44.819 2.452 -12.743 1.00 35.38 643 ARG A C 1
ATOM 5149 O O . ARG A 1 643 ? -43.829 1.781 -12.996 1.00 35.38 643 ARG A O 1
ATOM 5156 N N . ASN A 1 644 ? -45.277 3.380 -13.585 1.00 37.53 644 ASN A N 1
ATOM 5157 C CA . ASN A 1 644 ? -44.654 3.633 -14.893 1.00 37.53 644 ASN A CA 1
ATOM 5158 C C . ASN A 1 644 ? -43.285 4.326 -14.768 1.00 37.53 644 ASN A C 1
ATOM 5160 O O . ASN A 1 644 ? -42.395 4.119 -15.595 1.00 37.53 644 ASN A O 1
ATOM 5164 N N . ARG A 1 645 ? -43.086 5.122 -13.707 1.00 36.91 645 ARG A N 1
ATOM 5165 C CA . ARG A 1 645 ? -41.777 5.690 -13.350 1.00 36.91 645 ARG A CA 1
ATOM 5166 C C . ARG A 1 645 ? -40.820 4.627 -12.806 1.00 36.91 645 ARG A C 1
ATOM 5168 O O . ARG A 1 645 ? -39.649 4.645 -13.177 1.00 36.91 645 ARG A O 1
ATOM 5175 N N . LEU A 1 646 ? -41.327 3.689 -12.006 1.00 34.16 646 LEU A N 1
ATOM 5176 C CA . LEU A 1 646 ? -40.601 2.528 -11.487 1.00 34.16 646 LEU A CA 1
ATOM 5177 C C . LEU A 1 646 ? -40.213 1.556 -12.603 1.00 34.16 646 LEU A C 1
ATOM 5179 O O . LEU A 1 646 ? -39.045 1.210 -12.675 1.00 34.16 646 LEU A O 1
ATOM 5183 N N . GLU A 1 647 ? -41.099 1.224 -13.545 1.00 38.12 647 GLU A N 1
ATOM 5184 C CA . GLU A 1 647 ? -40.747 0.395 -14.711 1.00 38.12 647 GLU A CA 1
ATOM 5185 C C . GLU A 1 647 ? -39.742 1.096 -15.641 1.00 38.12 647 GLU A C 1
ATOM 5187 O O . GLU A 1 647 ? -38.845 0.467 -16.210 1.00 38.12 647 GLU A O 1
ATOM 5192 N N . GLY A 1 648 ? -39.847 2.421 -15.787 1.00 37.28 648 GLY A N 1
ATOM 5193 C CA . GLY A 1 648 ? -38.857 3.229 -16.499 1.00 37.28 648 GLY A CA 1
ATOM 5194 C C . GLY A 1 648 ? -37.490 3.222 -15.804 1.00 37.28 648 GLY A C 1
ATOM 5195 O O . GLY A 1 648 ? -36.459 3.088 -16.466 1.00 37.28 648 GLY A O 1
ATOM 5196 N N . MET A 1 649 ? -37.474 3.315 -14.473 1.00 32.56 649 MET A N 1
ATOM 5197 C CA . MET A 1 649 ? -36.267 3.237 -13.648 1.00 32.56 649 MET A CA 1
ATOM 5198 C C . MET A 1 649 ? -35.683 1.824 -13.616 1.00 32.56 649 MET A C 1
ATOM 5200 O O . MET A 1 649 ? -34.476 1.693 -13.766 1.00 32.56 649 MET A O 1
ATOM 5204 N N . GLU A 1 650 ? -36.494 0.771 -13.543 1.00 34.56 650 GLU A N 1
ATOM 5205 C CA . GLU A 1 650 ? -36.068 -0.629 -13.633 1.00 34.56 650 GLU A CA 1
ATOM 5206 C C . GLU A 1 650 ? -35.457 -0.942 -14.997 1.00 34.56 650 GLU A C 1
ATOM 5208 O O . GLU A 1 650 ? -34.399 -1.564 -15.062 1.00 34.56 650 GLU A O 1
ATOM 5213 N N . ARG A 1 651 ? -36.022 -0.425 -16.097 1.00 37.03 651 ARG A N 1
ATOM 5214 C CA . ARG A 1 651 ? -35.409 -0.544 -17.433 1.00 37.03 651 ARG A CA 1
ATOM 5215 C C . ARG A 1 651 ? -34.084 0.214 -17.543 1.00 37.03 651 ARG A C 1
ATOM 5217 O O . ARG A 1 651 ? -33.206 -0.207 -18.297 1.00 37.03 651 ARG A O 1
ATOM 5224 N N . ILE A 1 652 ? -33.907 1.311 -16.802 1.00 34.62 652 ILE A N 1
ATOM 5225 C CA . ILE A 1 652 ? -32.641 2.061 -16.731 1.00 34.62 652 ILE A CA 1
ATOM 5226 C C . ILE A 1 652 ? -31.620 1.340 -15.834 1.00 34.62 652 ILE A C 1
ATOM 5228 O O . ILE A 1 652 ? -30.450 1.259 -16.209 1.00 34.62 652 ILE A O 1
ATOM 5232 N N . ILE A 1 653 ? -32.052 0.774 -14.705 1.00 35.88 653 ILE A N 1
ATOM 5233 C CA . ILE A 1 653 ? -31.246 -0.015 -13.760 1.00 35.88 653 ILE A CA 1
ATOM 5234 C C . ILE A 1 653 ? -30.764 -1.311 -14.430 1.00 35.88 653 ILE A C 1
ATOM 5236 O O . ILE A 1 653 ? -29.576 -1.627 -14.364 1.00 35.88 653 ILE A O 1
ATOM 5240 N N . ALA A 1 654 ? -31.640 -1.986 -15.181 1.00 37.97 654 ALA A N 1
ATOM 5241 C CA . ALA A 1 654 ? -31.327 -3.186 -15.954 1.00 37.97 654 ALA A CA 1
ATOM 5242 C C . ALA A 1 654 ? -30.401 -2.917 -17.156 1.00 37.97 654 ALA A C 1
ATOM 5244 O O . ALA A 1 654 ? -29.633 -3.796 -17.538 1.00 37.97 654 ALA A O 1
ATOM 5245 N N . ARG A 1 655 ? -30.430 -1.710 -17.751 1.00 34.62 655 ARG A N 1
ATOM 5246 C CA . ARG A 1 655 ? -29.557 -1.345 -18.889 1.00 34.62 655 ARG A CA 1
ATOM 5247 C C . ARG A 1 655 ? -28.237 -0.671 -18.515 1.00 34.62 655 ARG A C 1
ATOM 5249 O O . ARG A 1 655 ? -27.342 -0.663 -19.355 1.00 34.62 655 ARG A O 1
ATOM 5256 N N . LYS A 1 656 ? -28.106 -0.036 -17.342 1.00 34.41 656 LYS A N 1
ATOM 5257 C CA . LYS A 1 656 ? -26.946 0.834 -17.032 1.00 34.41 656 LYS A CA 1
ATOM 5258 C C . LYS A 1 656 ? -26.159 0.486 -15.763 1.00 34.41 656 LYS A C 1
ATOM 5260 O O . LYS A 1 656 ? -25.131 1.120 -15.548 1.00 34.41 656 LYS A O 1
ATOM 5265 N N . GLY A 1 657 ? -26.571 -0.525 -14.994 1.00 35.12 657 GLY A N 1
ATOM 5266 C CA . GLY A 1 657 ? -25.767 -1.096 -13.909 1.00 35.12 657 GLY A CA 1
ATOM 5267 C C . GLY A 1 657 ? -25.598 -0.211 -12.664 1.00 35.12 657 GLY A C 1
ATOM 5268 O O . GLY A 1 657 ? -25.791 1.005 -12.674 1.00 35.12 657 GLY A O 1
ATOM 5269 N N . VAL A 1 658 ? -25.220 -0.872 -11.568 1.00 34.22 658 VAL A N 1
ATOM 5270 C CA . VAL A 1 658 ? -25.051 -0.342 -10.200 1.00 34.22 658 VAL A CA 1
ATOM 5271 C C . VAL A 1 658 ? -23.964 0.749 -10.094 1.00 34.22 658 VAL A C 1
ATOM 5273 O O . VAL A 1 658 ? -23.985 1.546 -9.157 1.00 34.22 658 VAL A O 1
ATOM 5276 N N . ASP A 1 659 ? -23.096 0.892 -11.100 1.00 34.59 659 ASP A N 1
ATOM 5277 C CA . ASP A 1 659 ? -21.973 1.849 -11.127 1.00 34.59 659 ASP A CA 1
ATOM 5278 C C . ASP A 1 659 ? -22.377 3.331 -11.047 1.00 34.59 659 ASP A C 1
ATOM 5280 O O . ASP A 1 659 ? -21.546 4.196 -10.757 1.00 34.59 659 ASP A O 1
ATOM 5284 N N . LYS A 1 660 ? -23.648 3.673 -11.293 1.00 35.09 660 LYS A N 1
ATOM 5285 C CA . LYS A 1 660 ? -24.122 5.047 -11.067 1.00 35.09 660 LYS A CA 1
ATOM 5286 C C . LYS A 1 660 ? -24.616 5.301 -9.649 1.00 35.09 660 LYS A C 1
ATOM 5288 O O . LYS A 1 660 ? -24.580 6.453 -9.241 1.00 35.09 660 LYS A O 1
ATOM 5293 N N . ILE A 1 661 ? -25.004 4.288 -8.877 1.00 31.78 661 ILE A N 1
ATOM 5294 C CA . ILE A 1 661 ? -25.570 4.500 -7.536 1.00 31.78 661 ILE A CA 1
ATOM 5295 C C . ILE A 1 661 ? -24.466 4.827 -6.514 1.00 31.78 661 ILE A C 1
ATOM 5297 O O . ILE A 1 661 ? -24.652 5.736 -5.710 1.00 31.78 661 ILE A O 1
ATOM 5301 N N . GLU A 1 662 ? -23.267 4.234 -6.618 1.00 33.34 662 GLU A N 1
ATOM 5302 C CA . GLU A 1 662 ? -22.105 4.664 -5.810 1.00 33.34 662 GLU A CA 1
ATOM 5303 C C . GLU A 1 662 ? -21.647 6.097 -6.133 1.00 33.34 662 GLU A C 1
ATOM 5305 O O . GLU A 1 662 ? -21.189 6.811 -5.244 1.00 33.34 662 GLU A O 1
ATOM 5310 N N . LYS A 1 663 ? -21.843 6.569 -7.373 1.00 33.50 663 LYS A N 1
ATOM 5311 C CA . LYS A 1 663 ? -21.588 7.972 -7.756 1.00 33.50 663 LYS A CA 1
ATOM 5312 C C . LYS A 1 663 ? -22.632 8.960 -7.220 1.00 33.50 663 LYS A C 1
ATOM 5314 O O . LYS A 1 663 ? -22.393 10.163 -7.288 1.00 33.50 663 LYS A O 1
ATOM 5319 N N . PHE A 1 664 ? -23.758 8.477 -6.694 1.00 28.86 664 PHE A N 1
ATOM 5320 C CA . PHE A 1 664 ? -24.816 9.300 -6.102 1.00 28.86 664 PHE A CA 1
ATOM 5321 C C . PHE A 1 664 ? -24.850 9.253 -4.569 1.00 28.86 664 PHE A C 1
ATOM 5323 O O . PHE A 1 664 ? -25.659 9.966 -3.981 1.00 28.86 664 PHE A O 1
ATOM 5330 N N . ILE A 1 665 ? -23.951 8.506 -3.910 1.00 33.72 665 ILE A N 1
ATOM 5331 C CA . ILE A 1 665 ? -23.652 8.713 -2.487 1.00 33.72 665 ILE A CA 1
ATOM 5332 C C . ILE A 1 665 ? -22.577 9.803 -2.430 1.00 33.72 665 ILE A C 1
ATOM 5334 O O . ILE A 1 665 ? -21.419 9.523 -2.750 1.00 33.72 665 ILE A O 1
ATOM 5338 N N . PRO A 1 666 ? -22.894 11.051 -2.044 1.00 32.56 666 PRO A N 1
ATOM 5339 C CA . PRO A 1 666 ? -21.877 12.078 -1.939 1.00 32.56 666 PRO A CA 1
ATOM 5340 C C . PRO A 1 666 ? -21.001 11.733 -0.731 1.00 32.56 666 PRO A C 1
ATOM 5342 O O . PRO A 1 666 ? -21.317 12.067 0.410 1.00 32.56 666 PRO A O 1
ATOM 5345 N N . LYS A 1 667 ? -19.866 11.068 -0.962 1.00 48.19 667 LYS A N 1
ATOM 5346 C CA . LYS A 1 667 ? -18.703 11.303 -0.110 1.00 48.19 667 LYS A CA 1
ATOM 5347 C C . LYS A 1 667 ? -18.299 12.742 -0.401 1.00 48.19 667 LYS A C 1
ATOM 5349 O O . LYS A 1 667 ? -17.841 13.046 -1.499 1.00 48.19 667 LYS A O 1
ATOM 5354 N N . ASN A 1 668 ? -18.555 13.643 0.546 1.00 51.66 668 ASN A N 1
ATOM 5355 C CA . ASN A 1 668 ? -18.126 15.035 0.446 1.00 51.66 668 ASN A CA 1
ATOM 5356 C C . ASN A 1 668 ? -16.598 15.084 0.544 1.00 51.66 668 ASN A C 1
ATOM 5358 O O . ASN A 1 668 ? -16.031 15.339 1.604 1.00 51.66 668 ASN A O 1
ATOM 5362 N N . TYR A 1 669 ? -15.928 14.803 -0.568 1.00 78.44 669 TYR A N 1
ATOM 5363 C CA . TYR A 1 669 ? -14.523 15.120 -0.729 1.00 78.44 669 TYR A CA 1
ATOM 5364 C C . TYR A 1 669 ? -14.362 16.643 -0.750 1.00 78.44 669 TYR A C 1
ATOM 5366 O O . TYR A 1 669 ? -15.259 17.350 -1.229 1.00 78.44 669 TYR A O 1
ATOM 5374 N N . PRO A 1 670 ? -13.228 17.177 -0.273 1.00 83.00 670 PRO A N 1
ATOM 5375 C CA . PRO A 1 670 ? -12.903 18.573 -0.516 1.00 83.00 670 PRO A CA 1
ATOM 5376 C C . PRO A 1 670 ? -12.995 18.873 -2.019 1.00 83.00 670 PRO A C 1
ATOM 5378 O O . PRO A 1 670 ? -12.583 18.055 -2.843 1.00 83.00 670 PRO A O 1
ATOM 5381 N N . LYS A 1 671 ? -13.546 20.035 -2.389 1.00 83.38 671 LYS A N 1
ATOM 5382 C CA . LYS A 1 671 ? -13.634 20.436 -3.800 1.00 83.38 671 LYS A CA 1
ATOM 5383 C C . LYS A 1 671 ? -12.223 20.537 -4.386 1.00 83.38 671 LYS A C 1
ATOM 5385 O O . LYS A 1 671 ? -11.429 21.357 -3.934 1.00 83.38 671 LYS A O 1
ATOM 5390 N N . VAL A 1 672 ? -11.941 19.721 -5.398 1.00 90.06 672 VAL A N 1
ATOM 5391 C CA . VAL A 1 672 ? -10.680 19.739 -6.148 1.00 90.06 672 VAL A CA 1
ATOM 5392 C C . VAL A 1 672 ? -10.830 20.552 -7.431 1.00 90.06 672 VAL A C 1
ATOM 5394 O O . VAL A 1 672 ? -11.904 20.588 -8.039 1.00 90.06 672 VAL A O 1
ATOM 5397 N N . LYS A 1 673 ? -9.755 21.212 -7.864 1.00 92.06 673 LYS A N 1
ATOM 5398 C CA . LYS A 1 673 ? -9.728 21.925 -9.143 1.00 92.06 673 LYS A CA 1
ATOM 5399 C C . LYS A 1 673 ? -9.871 20.927 -10.293 1.00 92.06 673 LYS A C 1
ATOM 5401 O O . LYS A 1 673 ? -9.209 19.894 -10.323 1.00 92.06 673 LYS A O 1
ATOM 5406 N N . PHE A 1 674 ? -10.705 21.238 -11.280 1.00 88.56 674 PHE A N 1
ATOM 5407 C CA . PHE A 1 674 ? -10.761 20.430 -12.494 1.00 88.56 674 PHE A CA 1
ATOM 5408 C C . PHE A 1 674 ? -9.511 20.668 -13.354 1.00 88.56 674 PHE A C 1
ATOM 5410 O O . PHE A 1 674 ? -9.165 21.810 -13.665 1.00 88.56 674 PHE A O 1
ATOM 5417 N N . ARG A 1 675 ? -8.857 19.582 -13.773 1.00 89.50 675 ARG A N 1
ATOM 5418 C CA . ARG A 1 675 ? -7.801 19.576 -14.795 1.00 89.50 675 ARG A CA 1
ATOM 5419 C C . ARG A 1 675 ? -8.162 18.586 -15.892 1.00 89.50 675 ARG A C 1
ATOM 5421 O O . ARG A 1 675 ? -8.556 17.461 -15.583 1.00 89.50 675 ARG A O 1
ATOM 5428 N N . ASN A 1 676 ? -8.011 18.996 -17.147 1.00 82.50 676 ASN A N 1
ATOM 5429 C CA . ASN A 1 676 ? -8.110 18.093 -18.294 1.00 82.50 676 ASN A CA 1
ATOM 5430 C C . ASN A 1 676 ? -6.866 17.190 -18.387 1.00 82.50 676 ASN A C 1
ATOM 5432 O O . ASN A 1 676 ? -5.867 17.444 -17.717 1.00 82.50 676 ASN A O 1
ATOM 5436 N N . GLU A 1 677 ? -6.925 16.157 -19.226 1.00 79.69 677 GLU A N 1
ATOM 5437 C CA . GLU A 1 677 ? -5.860 15.151 -19.362 1.00 79.69 677 GLU A CA 1
ATOM 5438 C C . GLU A 1 677 ? -4.495 15.758 -19.719 1.00 79.69 677 GLU A C 1
ATOM 5440 O O . GLU A 1 677 ? -3.484 15.320 -19.190 1.00 79.69 677 GLU A O 1
ATOM 5445 N N . MET A 1 678 ? -4.456 16.823 -20.530 1.00 78.19 678 MET A N 1
ATOM 5446 C CA . MET A 1 678 ? -3.195 17.475 -20.918 1.00 78.19 678 MET A CA 1
ATOM 5447 C C . MET A 1 678 ? -2.504 18.231 -19.773 1.00 78.19 678 MET A C 1
ATOM 5449 O O . MET A 1 678 ? -1.282 18.329 -19.752 1.00 78.19 678 MET A O 1
ATOM 5453 N N . ASN A 1 679 ? -3.270 18.805 -18.838 1.00 85.44 679 ASN A N 1
ATOM 5454 C CA . ASN A 1 679 ? -2.729 19.625 -17.744 1.00 85.44 679 ASN A CA 1
ATOM 5455 C C . ASN A 1 679 ? -2.680 18.889 -16.402 1.00 85.44 679 ASN A C 1
ATOM 5457 O O . ASN A 1 679 ? -2.211 19.448 -15.400 1.00 85.44 679 ASN A O 1
ATOM 5461 N N . ARG A 1 680 ? -3.237 17.678 -16.353 1.00 93.31 680 ARG A N 1
ATOM 5462 C CA . ARG A 1 680 ? -3.211 16.797 -15.193 1.00 93.31 680 ARG A CA 1
ATOM 5463 C C . ARG A 1 680 ? -1.924 15.980 -15.227 1.00 93.31 680 ARG A C 1
ATOM 5465 O O . ARG A 1 680 ? -1.446 15.604 -16.285 1.00 93.31 680 ARG A O 1
ATOM 5472 N N . LYS A 1 681 ? -1.369 15.729 -14.045 1.00 97.19 681 LYS A N 1
ATOM 5473 C CA . LYS A 1 681 ? -0.173 14.903 -13.862 1.00 97.19 681 LYS A CA 1
ATOM 5474 C C . LYS A 1 681 ? -0.513 13.769 -12.909 1.00 97.19 681 LYS A C 1
ATOM 5476 O O . LYS A 1 681 ? -1.308 13.986 -11.989 1.00 97.19 681 LYS A O 1
ATOM 5481 N N . ARG A 1 682 ? 0.113 12.618 -13.117 1.00 97.81 682 ARG A N 1
ATOM 5482 C CA . ARG A 1 682 ? 0.146 11.480 -12.198 1.00 97.81 682 ARG A CA 1
ATOM 5483 C C . ARG A 1 682 ? 1.385 11.602 -11.327 1.00 97.81 682 ARG A C 1
ATOM 5485 O O . ARG A 1 682 ? 2.506 11.630 -11.835 1.00 97.81 682 ARG A O 1
ATOM 5492 N N . ILE A 1 683 ? 1.184 11.719 -10.022 1.00 98.81 683 ILE A N 1
ATOM 5493 C CA . ILE A 1 683 ? 2.224 12.104 -9.072 1.00 98.81 683 ILE A CA 1
ATOM 5494 C C . ILE A 1 683 ? 2.344 11.044 -7.980 1.00 98.81 683 ILE A C 1
ATOM 5496 O O . ILE A 1 683 ? 1.400 10.795 -7.234 1.00 98.81 683 ILE A O 1
ATOM 5500 N N . LEU A 1 684 ? 3.529 10.449 -7.856 1.00 98.81 684 LEU A N 1
ATOM 5501 C CA . LEU A 1 684 ? 3.873 9.533 -6.771 1.00 98.81 684 LEU A CA 1
ATOM 5502 C C . LEU A 1 684 ? 4.485 10.301 -5.599 1.00 98.81 684 LEU A C 1
ATOM 5504 O O . LEU A 1 684 ? 5.412 11.086 -5.788 1.00 98.81 684 LEU A O 1
ATOM 5508 N N . ILE A 1 685 ? 4.032 10.025 -4.379 1.00 98.88 685 ILE A N 1
ATOM 5509 C CA . ILE A 1 685 ? 4.599 10.580 -3.146 1.00 98.88 685 ILE A CA 1
ATOM 5510 C C . ILE A 1 685 ? 4.979 9.424 -2.225 1.00 98.88 685 ILE A C 1
ATOM 5512 O O . ILE A 1 685 ? 4.118 8.794 -1.609 1.00 98.88 685 ILE A O 1
ATOM 5516 N N . THR A 1 686 ? 6.277 9.145 -2.099 1.00 98.75 686 THR A N 1
ATOM 5517 C CA . THR A 1 686 ? 6.759 8.154 -1.124 1.00 98.75 686 THR A CA 1
ATOM 5518 C C . THR A 1 686 ? 6.844 8.792 0.259 1.00 98.75 686 THR A C 1
ATOM 5520 O O . THR A 1 686 ? 7.367 9.899 0.358 1.00 98.75 686 THR A O 1
ATOM 5523 N N . GLY A 1 687 ? 6.412 8.112 1.318 1.00 97.88 687 GLY A N 1
ATOM 5524 C CA . GLY A 1 687 ? 6.217 8.742 2.628 1.00 97.88 687 GLY A CA 1
ATOM 5525 C C . GLY A 1 687 ? 4.966 9.631 2.662 1.00 97.88 687 GLY A C 1
ATOM 5526 O O . GLY A 1 687 ? 4.904 10.591 3.434 1.00 97.88 687 GLY A O 1
ATOM 5527 N N . GLY A 1 688 ? 3.994 9.362 1.779 1.00 97.50 688 GLY A N 1
ATOM 5528 C CA . GLY A 1 688 ? 2.793 10.180 1.587 1.00 97.50 688 GLY A CA 1
ATOM 5529 C C . GLY A 1 688 ? 1.844 10.209 2.790 1.00 97.50 688 GLY A C 1
ATOM 5530 O O . GLY A 1 688 ? 1.064 11.148 2.916 1.00 97.50 688 GLY A O 1
ATOM 5531 N N . ALA A 1 689 ? 1.933 9.239 3.706 1.00 97.69 689 ALA A N 1
ATOM 5532 C CA . ALA A 1 689 ? 1.159 9.220 4.949 1.00 97.69 689 ALA A CA 1
ATOM 5533 C C . ALA A 1 689 ? 1.927 9.824 6.145 1.00 97.69 689 ALA A C 1
ATOM 5535 O O . ALA A 1 689 ? 1.409 9.866 7.267 1.00 97.69 689 ALA A O 1
ATOM 5536 N N . GLY A 1 690 ? 3.156 10.303 5.930 1.00 96.31 690 GLY A N 1
ATOM 5537 C CA . GLY A 1 690 ? 3.943 11.043 6.914 1.00 96.31 690 GLY A CA 1
ATOM 5538 C C . GLY A 1 690 ? 3.473 12.490 7.113 1.00 96.31 690 GLY A C 1
ATOM 5539 O O . GLY A 1 690 ? 2.562 12.973 6.438 1.00 96.31 690 GLY A O 1
ATOM 5540 N N . PHE A 1 691 ? 4.132 13.206 8.032 1.00 96.75 691 PHE A N 1
ATOM 5541 C CA . PHE A 1 691 ? 3.847 14.617 8.329 1.00 96.75 691 PHE A CA 1
ATOM 5542 C C . PHE A 1 691 ? 3.881 15.476 7.055 1.00 96.75 691 PHE A C 1
ATOM 5544 O O . PHE A 1 691 ? 2.832 15.922 6.605 1.00 96.75 691 PHE A O 1
ATOM 5551 N N . VAL A 1 692 ? 5.047 15.639 6.420 1.00 98.12 692 VAL A N 1
ATOM 5552 C CA . VAL A 1 692 ? 5.180 16.479 5.214 1.00 98.12 692 VAL A CA 1
ATOM 5553 C C . VAL A 1 692 ? 4.401 15.902 4.030 1.00 98.12 692 VAL A C 1
ATOM 5555 O O . VAL A 1 692 ? 3.688 16.634 3.347 1.00 98.12 692 VAL A O 1
ATOM 5558 N N . GLY A 1 693 ? 4.493 14.585 3.816 1.00 98.12 693 GLY A N 1
ATOM 5559 C CA . GLY A 1 693 ? 3.855 13.910 2.685 1.00 98.12 693 GLY A CA 1
ATOM 5560 C C . GLY A 1 693 ? 2.344 14.124 2.631 1.00 98.12 693 GLY A C 1
ATOM 5561 O O . GLY A 1 693 ? 1.819 14.432 1.569 1.00 98.12 693 GLY A O 1
ATOM 5562 N N . SER A 1 694 ? 1.653 14.069 3.771 1.00 98.25 694 SER A N 1
ATOM 5563 C CA . SER A 1 694 ? 0.195 14.235 3.798 1.00 98.25 694 SER A CA 1
ATOM 5564 C C . SER A 1 694 ? -0.270 15.655 3.452 1.00 98.25 694 SER A C 1
ATOM 5566 O O . SER A 1 694 ? -1.310 15.826 2.821 1.00 98.25 694 SER A O 1
ATOM 5568 N N . HIS A 1 695 ? 0.493 16.687 3.831 1.00 98.56 695 HIS A N 1
ATOM 5569 C CA . HIS A 1 695 ? 0.201 18.071 3.430 1.00 98.56 695 HIS A CA 1
ATOM 5570 C C . HIS A 1 695 ? 0.481 18.291 1.939 1.00 98.56 695 HIS A C 1
ATOM 5572 O O . HIS A 1 695 ? -0.249 19.025 1.273 1.00 98.56 695 HIS A O 1
ATOM 5578 N N . LEU A 1 696 ? 1.498 17.616 1.391 1.00 98.62 696 LEU A N 1
ATOM 5579 C CA . LEU A 1 696 ? 1.764 17.623 -0.046 1.00 98.62 696 LEU A CA 1
ATOM 5580 C C . LEU A 1 696 ? 0.645 16.922 -0.833 1.00 98.62 696 LEU A C 1
ATOM 5582 O O . LEU A 1 696 ? 0.205 17.450 -1.853 1.00 98.62 696 LEU A O 1
ATOM 5586 N N . VAL A 1 697 ? 0.152 15.780 -0.332 1.00 98.62 697 VAL A N 1
ATOM 5587 C CA . VAL A 1 697 ? -1.024 15.082 -0.878 1.00 98.62 697 VAL A CA 1
ATOM 5588 C C . VAL A 1 697 ? -2.210 16.038 -0.944 1.00 98.62 697 VAL A C 1
ATOM 5590 O O . VAL A 1 697 ? -2.775 16.205 -2.020 1.00 98.62 697 VAL A O 1
ATOM 5593 N N . ASP A 1 698 ? -2.556 16.707 0.164 1.00 97.88 698 ASP A N 1
ATOM 5594 C CA . ASP A 1 698 ? -3.680 17.652 0.187 1.00 97.88 698 ASP A CA 1
ATOM 5595 C C . ASP A 1 698 ? -3.542 18.715 -0.898 1.00 97.88 698 ASP A C 1
ATOM 5597 O O . ASP A 1 698 ? -4.491 18.982 -1.633 1.00 97.88 698 ASP A O 1
ATOM 5601 N N . ARG A 1 699 ? -2.353 19.316 -1.014 1.00 98.06 699 ARG A N 1
ATOM 5602 C CA . ARG A 1 699 ? -2.134 20.398 -1.967 1.00 98.06 699 ARG A CA 1
ATOM 5603 C C . ARG A 1 699 ? -2.279 19.928 -3.414 1.00 98.06 699 ARG A C 1
ATOM 5605 O O . ARG A 1 699 ? -2.987 20.572 -4.183 1.00 98.06 699 ARG A O 1
ATOM 5612 N N . LEU A 1 700 ? -1.660 18.806 -3.772 1.00 98.25 700 LEU A N 1
ATOM 5613 C CA . LEU A 1 700 ? -1.702 18.270 -5.136 1.00 98.25 700 LEU A CA 1
ATOM 5614 C C . LEU A 1 700 ? -3.092 17.739 -5.514 1.00 98.25 700 LEU A C 1
ATOM 5616 O O . LEU A 1 700 ? -3.525 17.908 -6.657 1.00 98.25 700 LEU A O 1
ATOM 5620 N N . MET A 1 701 ? -3.816 17.170 -4.546 1.00 97.50 701 MET A N 1
ATOM 5621 C CA . MET A 1 701 ? -5.217 16.779 -4.705 1.00 97.50 701 MET A CA 1
ATOM 5622 C C . MET A 1 701 ? -6.107 17.994 -4.964 1.00 97.50 701 MET A C 1
ATOM 5624 O O . MET A 1 701 ? -6.862 18.001 -5.934 1.00 97.50 701 MET A O 1
ATOM 5628 N N . LEU A 1 702 ? -5.989 19.049 -4.149 1.00 96.56 702 LEU A N 1
ATOM 5629 C CA . LEU A 1 702 ? -6.736 20.298 -4.336 1.00 96.56 702 LEU A CA 1
ATOM 5630 C C . LEU A 1 702 ? -6.418 20.968 -5.677 1.00 96.56 702 LEU A C 1
ATOM 5632 O O . LEU A 1 702 ? -7.319 21.509 -6.319 1.00 96.56 702 LEU A O 1
ATOM 5636 N N . ASP A 1 703 ? -5.170 20.873 -6.134 1.00 95.94 703 ASP A N 1
ATOM 5637 C CA . ASP A 1 703 ? -4.755 21.369 -7.443 1.00 95.94 703 ASP A CA 1
ATOM 5638 C C . ASP A 1 703 ? -5.309 20.524 -8.607 1.00 95.94 703 ASP A C 1
ATOM 5640 O O . ASP A 1 703 ? -5.263 20.995 -9.742 1.00 95.94 703 ASP A O 1
ATOM 5644 N N . GLY A 1 704 ? -5.897 19.346 -8.358 1.00 95.56 704 GLY A N 1
ATOM 5645 C CA . GLY A 1 704 ? -6.603 18.537 -9.359 1.00 95.56 704 GLY A CA 1
ATOM 5646 C C . GLY A 1 704 ? -5.773 17.442 -10.028 1.00 95.56 704 GLY A C 1
ATOM 5647 O O . GLY A 1 704 ? -6.157 16.963 -11.097 1.00 95.56 704 GLY A O 1
ATOM 5648 N N . HIS A 1 705 ? -4.623 17.086 -9.454 1.00 97.75 705 HIS A N 1
ATOM 5649 C CA . HIS A 1 705 ? -3.743 16.032 -9.964 1.00 97.75 705 HIS A CA 1
ATOM 5650 C C . HIS A 1 705 ? -4.209 14.634 -9.537 1.00 97.75 705 HIS A C 1
ATOM 5652 O O . HIS A 1 705 ? -5.057 14.496 -8.657 1.00 97.75 705 HIS A O 1
ATOM 5658 N N . GLU A 1 706 ? -3.653 13.604 -10.175 1.00 97.50 706 GLU A N 1
ATOM 5659 C CA . GLU A 1 706 ? -3.776 12.211 -9.739 1.00 97.50 706 GLU A CA 1
ATOM 5660 C C . GLU A 1 706 ? -2.608 11.882 -8.816 1.00 97.50 706 GLU A C 1
ATOM 5662 O O . GLU A 1 706 ? -1.451 12.040 -9.203 1.00 97.50 706 GLU A O 1
ATOM 5667 N N . VAL A 1 707 ? -2.899 11.477 -7.581 1.00 98.44 707 VAL A N 1
ATOM 5668 C CA . VAL A 1 707 ? -1.899 11.333 -6.521 1.00 98.44 707 VAL A CA 1
ATOM 5669 C C . VAL A 1 707 ? -1.884 9.905 -5.993 1.00 98.44 707 VAL A C 1
ATOM 5671 O O . VAL A 1 707 ? -2.892 9.399 -5.504 1.00 98.44 707 VAL A O 1
ATOM 5674 N N . ILE A 1 708 ? -0.705 9.286 -6.035 1.00 98.56 708 ILE A N 1
ATOM 5675 C CA . ILE A 1 708 ? -0.426 7.975 -5.450 1.00 98.56 708 ILE A CA 1
ATOM 5676 C C . ILE A 1 708 ? 0.432 8.191 -4.201 1.00 98.56 708 ILE A C 1
ATOM 5678 O O . ILE A 1 708 ? 1.582 8.625 -4.294 1.00 98.56 708 ILE A O 1
ATOM 5682 N N . ALA A 1 709 ? -0.107 7.890 -3.022 1.00 98.50 709 ALA A N 1
ATOM 5683 C CA . ALA A 1 709 ? 0.627 7.920 -1.761 1.00 98.50 709 ALA A CA 1
ATOM 5684 C C . ALA A 1 709 ? 1.186 6.526 -1.440 1.00 98.50 709 ALA A C 1
ATOM 5686 O O . ALA A 1 709 ? 0.429 5.589 -1.195 1.00 98.50 709 ALA A O 1
ATOM 5687 N N . LEU A 1 710 ? 2.513 6.401 -1.414 1.00 98.12 710 LEU A N 1
ATOM 5688 C CA . LEU A 1 710 ? 3.236 5.162 -1.114 1.00 98.12 710 LEU A CA 1
ATOM 5689 C C . LEU A 1 710 ? 3.827 5.253 0.298 1.00 98.12 710 LEU A C 1
ATOM 5691 O O . LEU A 1 710 ? 4.631 6.149 0.562 1.00 98.12 710 LEU A O 1
ATOM 5695 N N . ASP A 1 711 ? 3.450 4.366 1.216 1.00 98.19 711 ASP A N 1
ATOM 5696 C CA . ASP A 1 711 ? 3.920 4.420 2.611 1.00 98.19 711 ASP A CA 1
ATOM 5697 C C . ASP A 1 711 ? 3.941 3.025 3.256 1.00 98.19 711 ASP A C 1
ATOM 5699 O O . ASP A 1 711 ? 3.106 2.189 2.922 1.00 98.19 711 ASP A O 1
ATOM 5703 N N . ASN A 1 712 ? 4.869 2.772 4.186 1.00 94.69 712 ASN A N 1
ATOM 5704 C CA . ASN A 1 712 ? 4.940 1.531 4.975 1.00 94.69 712 ASN A CA 1
ATOM 5705 C C . ASN A 1 712 ? 4.439 1.706 6.422 1.00 94.69 712 ASN A C 1
ATOM 5707 O O . ASN A 1 712 ? 4.530 0.778 7.221 1.00 94.69 712 ASN A O 1
ATOM 5711 N N . PHE A 1 713 ? 3.966 2.907 6.768 1.00 95.44 713 PHE A N 1
ATOM 5712 C CA . PHE A 1 713 ? 3.464 3.300 8.083 1.00 95.44 713 PHE A CA 1
ATOM 5713 C C . PHE A 1 713 ? 4.457 3.109 9.239 1.00 95.44 713 PHE A C 1
ATOM 5715 O O . PHE A 1 713 ? 4.044 3.031 10.392 1.00 95.44 713 PHE A O 1
ATOM 5722 N N . PHE A 1 714 ? 5.770 3.081 8.962 1.00 92.81 714 PHE A N 1
ATOM 5723 C CA . PHE A 1 714 ? 6.784 2.969 10.018 1.00 92.81 714 PHE A CA 1
ATOM 5724 C C . PHE A 1 714 ? 6.742 4.167 10.980 1.00 92.81 714 PHE A C 1
ATOM 5726 O O . PHE A 1 714 ? 6.791 3.998 12.194 1.00 92.81 714 PHE A O 1
ATOM 5733 N N . THR A 1 715 ? 6.619 5.383 10.438 1.00 89.62 715 THR A N 1
ATOM 5734 C CA . THR A 1 715 ? 6.390 6.622 11.212 1.00 89.62 715 THR A CA 1
ATOM 5735 C C . THR A 1 715 ? 5.174 7.421 10.730 1.00 89.62 715 THR A C 1
ATOM 5737 O O . THR A 1 715 ? 4.718 8.329 11.427 1.00 89.62 715 THR A O 1
ATOM 5740 N N . GLY A 1 716 ? 4.646 7.108 9.541 1.00 90.69 716 GLY A N 1
ATOM 5741 C CA . GLY A 1 716 ? 3.408 7.674 9.005 1.00 90.69 716 GLY A CA 1
ATOM 5742 C C . GLY A 1 716 ? 2.159 7.004 9.582 1.00 90.69 716 GLY A C 1
ATOM 5743 O O . GLY A 1 716 ? 2.233 5.964 10.230 1.00 90.69 716 GLY A O 1
ATOM 5744 N N . ARG A 1 717 ? 0.981 7.591 9.340 1.00 91.12 717 ARG A N 1
ATOM 5745 C CA . ARG A 1 717 ? -0.308 7.043 9.802 1.00 91.12 717 ARG A CA 1
ATOM 5746 C C . ARG A 1 717 ? -1.379 7.224 8.735 1.00 91.12 717 ARG A C 1
ATOM 5748 O O . ARG A 1 717 ? -1.518 8.311 8.180 1.00 91.12 717 ARG A O 1
ATOM 5755 N N . ARG A 1 718 ? -2.212 6.199 8.518 1.00 91.25 718 ARG A N 1
ATOM 5756 C CA . ARG A 1 718 ? -3.331 6.241 7.553 1.00 91.25 718 ARG A CA 1
ATOM 5757 C C . ARG A 1 718 ? -4.276 7.430 7.780 1.00 91.25 718 ARG A C 1
ATOM 5759 O O . ARG A 1 718 ? -4.702 8.050 6.810 1.00 91.25 718 ARG A O 1
ATOM 5766 N N . ARG A 1 719 ? -4.523 7.801 9.044 1.00 90.00 719 ARG A N 1
ATOM 5767 C CA . ARG A 1 719 ? -5.365 8.949 9.439 1.00 90.00 719 ARG A CA 1
ATOM 5768 C C . ARG A 1 719 ? -4.950 10.264 8.764 1.00 90.00 719 ARG A C 1
ATOM 5770 O O . ARG A 1 719 ? -5.794 11.093 8.452 1.00 90.00 719 ARG A O 1
ATOM 5777 N N . ASN A 1 720 ? -3.661 10.452 8.469 1.00 93.31 720 ASN A N 1
ATOM 5778 C CA . ASN A 1 720 ? -3.164 11.693 7.867 1.00 93.31 720 ASN A CA 1
ATOM 5779 C C . ASN A 1 720 ? -3.724 11.960 6.457 1.00 93.31 720 ASN A C 1
ATOM 5781 O O . ASN A 1 720 ? -3.773 13.114 6.038 1.00 93.31 720 ASN A O 1
ATOM 5785 N N . ILE A 1 721 ? -4.157 10.915 5.745 1.00 95.12 721 ILE A N 1
ATOM 5786 C CA . ILE A 1 721 ? -4.617 10.964 4.346 1.00 95.12 721 ILE A CA 1
ATOM 5787 C C . ILE A 1 721 ? -6.020 10.367 4.151 1.00 95.12 721 ILE A C 1
ATOM 5789 O O . ILE A 1 721 ? -6.502 10.273 3.024 1.00 95.12 721 ILE A O 1
ATOM 5793 N N . GLU A 1 722 ? -6.702 9.978 5.232 1.00 89.94 722 GLU A N 1
ATOM 5794 C CA . GLU A 1 722 ? -7.973 9.239 5.180 1.00 89.94 722 GLU A CA 1
ATOM 5795 C C . GLU A 1 722 ? -9.079 9.962 4.401 1.00 89.94 722 GLU A C 1
ATOM 5797 O O . GLU A 1 722 ? -9.871 9.324 3.711 1.00 89.94 722 GLU A O 1
ATOM 5802 N N . ARG A 1 723 ? -9.066 11.300 4.439 1.00 89.62 723 ARG A N 1
ATOM 5803 C CA . ARG A 1 723 ? -10.024 12.182 3.757 1.00 89.62 723 ARG A CA 1
ATOM 5804 C C . ARG A 1 723 ? -10.071 11.996 2.235 1.00 89.62 723 ARG A C 1
ATOM 5806 O O . ARG A 1 723 ? -11.066 12.357 1.615 1.00 89.62 723 ARG A O 1
ATOM 5813 N N . TRP A 1 724 ? -9.003 11.466 1.636 1.00 92.75 724 TRP A N 1
ATOM 5814 C CA . TRP A 1 724 ? -8.896 11.258 0.190 1.00 92.75 724 TRP A CA 1
ATOM 5815 C C . TRP A 1 724 ? -9.197 9.824 -0.237 1.00 92.75 724 TRP A C 1
ATOM 5817 O O . TRP A 1 724 ? -9.340 9.560 -1.428 1.00 92.75 724 TRP A O 1
ATOM 5827 N N . ILE A 1 725 ? -9.318 8.883 0.704 1.00 88.94 725 ILE A N 1
ATOM 5828 C CA . ILE A 1 725 ? -9.495 7.466 0.378 1.00 88.94 725 ILE A CA 1
ATOM 5829 C C . ILE A 1 725 ? -10.831 7.254 -0.352 1.00 88.94 725 ILE A C 1
ATOM 5831 O O . ILE A 1 725 ? -11.917 7.561 0.149 1.00 88.94 725 ILE A O 1
ATOM 5835 N N . GLY A 1 726 ? -10.734 6.708 -1.565 1.00 82.56 726 GLY A N 1
ATOM 5836 C CA . GLY A 1 726 ? -11.853 6.496 -2.484 1.00 82.56 726 GLY A CA 1
ATOM 5837 C C . GLY A 1 726 ? -12.134 7.662 -3.438 1.00 82.56 726 GLY A C 1
ATOM 5838 O O . GLY A 1 726 ? -13.008 7.522 -4.287 1.00 82.56 726 GLY A O 1
ATOM 5839 N N . HIS A 1 727 ? -11.431 8.797 -3.325 1.00 88.12 727 HIS A N 1
ATOM 5840 C CA . HIS A 1 727 ? -11.512 9.852 -4.337 1.00 88.12 727 HIS A CA 1
ATOM 5841 C C . HIS A 1 727 ? -10.944 9.321 -5.669 1.00 88.12 727 HIS A C 1
ATOM 5843 O O . HIS A 1 727 ? -9.885 8.697 -5.650 1.00 88.12 727 HIS A O 1
ATOM 5849 N N . PRO A 1 728 ? -11.570 9.589 -6.833 1.00 87.81 728 PRO A N 1
ATOM 5850 C CA . PRO A 1 728 ? -11.154 9.013 -8.121 1.00 87.81 728 PRO A CA 1
ATOM 5851 C C . PRO A 1 728 ? -9.714 9.351 -8.533 1.00 87.81 728 PRO A C 1
ATOM 5853 O O . PRO A 1 728 ? -9.096 8.594 -9.268 1.00 87.81 728 PRO A O 1
ATOM 5856 N N . ASN A 1 729 ? -9.183 10.475 -8.050 1.00 93.06 729 ASN A N 1
ATOM 5857 C CA . ASN A 1 729 ? -7.808 10.906 -8.318 1.00 93.06 729 ASN A CA 1
ATOM 5858 C C . ASN A 1 729 ? -6.794 10.491 -7.229 1.00 93.06 729 ASN A C 1
ATOM 5860 O O . ASN A 1 729 ? -5.676 10.996 -7.250 1.00 93.06 729 ASN A O 1
ATOM 5864 N N . PHE A 1 730 ? -7.164 9.666 -6.243 1.00 97.00 730 PHE A N 1
ATOM 5865 C CA . PHE A 1 730 ? -6.272 9.305 -5.135 1.00 97.00 730 PHE A CA 1
ATOM 5866 C C . PHE A 1 730 ? -6.131 7.798 -4.959 1.00 97.00 730 PHE A C 1
ATOM 5868 O O . PHE A 1 730 ? -7.123 7.078 -4.857 1.00 97.00 730 PHE A O 1
ATOM 5875 N N . GLU A 1 731 ? -4.891 7.347 -4.800 1.00 96.00 731 GLU A N 1
ATOM 5876 C CA . GLU A 1 731 ? -4.560 5.966 -4.470 1.00 96.00 731 GLU A CA 1
ATOM 5877 C C . GLU A 1 731 ? -3.612 5.910 -3.266 1.00 96.00 731 GLU A C 1
ATOM 5879 O O . GLU A 1 731 ? -2.643 6.665 -3.175 1.00 96.00 731 GLU A O 1
ATOM 5884 N N . LEU A 1 732 ? -3.884 4.995 -2.333 1.00 96.50 732 LEU A N 1
ATOM 5885 C CA . LEU A 1 732 ? -3.001 4.683 -1.212 1.00 96.50 732 LEU A CA 1
ATOM 5886 C C . LEU A 1 732 ? -2.428 3.281 -1.402 1.00 96.50 732 LEU A C 1
ATOM 5888 O O . LEU A 1 732 ? -3.178 2.308 -1.416 1.00 96.50 732 LEU A O 1
ATOM 5892 N N . VAL A 1 733 ? -1.102 3.183 -1.452 1.00 95.75 733 VAL A N 1
ATOM 5893 C CA . VAL A 1 733 ? -0.378 1.925 -1.624 1.00 95.75 733 VAL A CA 1
ATOM 5894 C C . VAL A 1 733 ? 0.481 1.657 -0.387 1.00 95.75 733 VAL A C 1
ATOM 5896 O O . VAL A 1 733 ? 1.398 2.417 -0.066 1.00 95.75 733 VAL A O 1
ATOM 5899 N N . HIS A 1 734 ? 0.186 0.559 0.313 1.00 97.06 734 HIS A N 1
ATOM 5900 C CA . HIS A 1 734 ? 0.992 0.098 1.443 1.00 97.06 734 HIS A CA 1
ATOM 5901 C C . HIS A 1 734 ? 2.247 -0.616 0.920 1.00 97.06 734 HIS A C 1
ATOM 5903 O O . HIS A 1 734 ? 2.167 -1.764 0.486 1.00 97.06 734 HIS A O 1
ATOM 5909 N N . HIS A 1 735 ? 3.399 0.061 0.927 1.00 95.38 735 HIS A N 1
ATOM 5910 C CA . HIS A 1 735 ? 4.633 -0.458 0.327 1.00 95.38 735 HIS A CA 1
ATOM 5911 C C . HIS A 1 735 ? 5.890 0.156 0.944 1.00 95.38 735 HIS A C 1
ATOM 5913 O O . HIS A 1 735 ? 5.941 1.340 1.274 1.00 95.38 735 HIS A O 1
ATOM 5919 N N . ASP A 1 736 ? 6.942 -0.654 1.039 1.00 97.12 736 ASP A N 1
ATOM 5920 C CA . ASP A 1 736 ? 8.263 -0.234 1.499 1.00 97.12 736 ASP A CA 1
ATOM 5921 C C . ASP A 1 736 ? 9.190 0.032 0.311 1.00 97.12 736 ASP A C 1
ATOM 5923 O O . ASP A 1 736 ? 9.448 -0.867 -0.489 1.00 97.12 736 ASP A O 1
ATOM 5927 N N . VAL A 1 737 ? 9.725 1.253 0.210 1.00 97.62 737 VAL A N 1
ATOM 5928 C CA . VAL A 1 737 ? 10.560 1.692 -0.924 1.00 97.62 737 VAL A CA 1
ATOM 5929 C C . VAL A 1 737 ? 11.828 0.859 -1.129 1.00 97.62 737 VAL A C 1
ATOM 5931 O O . VAL A 1 737 ? 12.383 0.872 -2.224 1.00 97.62 737 VAL A O 1
ATOM 5934 N N . VAL A 1 738 ? 12.284 0.106 -0.121 1.00 97.50 738 VAL A N 1
ATOM 5935 C CA . VAL A 1 738 ? 13.409 -0.834 -0.275 1.00 97.50 738 VAL A CA 1
ATOM 5936 C C . VAL A 1 738 ? 13.088 -1.939 -1.290 1.00 97.50 738 VAL A C 1
ATOM 5938 O O . VAL A 1 738 ? 13.999 -2.465 -1.930 1.00 97.50 738 VAL A O 1
ATOM 5941 N N . ASN A 1 739 ? 11.807 -2.255 -1.483 1.00 96.00 739 ASN A N 1
ATOM 5942 C CA . ASN A 1 739 ? 11.341 -3.185 -2.502 1.00 96.00 739 ASN A CA 1
ATOM 5943 C C . ASN A 1 739 ? 11.010 -2.440 -3.800 1.00 96.00 739 ASN A C 1
ATOM 5945 O O . ASN A 1 739 ? 10.484 -1.323 -3.773 1.00 96.00 739 ASN A O 1
ATOM 5949 N N . ALA A 1 740 ? 11.261 -3.083 -4.941 1.00 91.94 740 ALA A N 1
ATOM 5950 C CA . ALA A 1 740 ? 10.914 -2.524 -6.241 1.00 91.94 740 ALA A CA 1
ATOM 5951 C C . ALA A 1 740 ? 9.406 -2.224 -6.326 1.00 91.94 740 ALA A C 1
ATOM 5953 O O . ALA A 1 740 ? 8.573 -3.038 -5.927 1.00 91.94 740 ALA A O 1
ATOM 5954 N N . PHE A 1 741 ? 9.071 -1.051 -6.856 1.00 94.38 741 PHE A N 1
ATOM 5955 C CA . PHE A 1 741 ? 7.706 -0.621 -7.144 1.00 94.38 741 PHE A CA 1
ATOM 5956 C C . PHE A 1 741 ? 7.644 -0.215 -8.616 1.00 94.38 741 PHE A C 1
ATOM 5958 O O . PHE A 1 741 ? 8.605 0.350 -9.143 1.00 94.38 741 PHE A O 1
ATOM 5965 N N . TYR A 1 742 ? 6.530 -0.497 -9.284 1.00 93.19 742 TYR A N 1
ATOM 5966 C CA . TYR A 1 742 ? 6.335 -0.168 -10.691 1.00 93.19 742 TYR A CA 1
ATOM 5967 C C . TYR A 1 742 ? 5.003 0.552 -10.841 1.00 93.19 742 TYR A C 1
ATOM 5969 O O . TYR A 1 742 ? 3.959 0.002 -10.514 1.00 93.19 742 TYR A O 1
ATOM 5977 N N . SER A 1 743 ? 5.056 1.785 -11.330 1.00 92.31 743 SER A N 1
ATOM 5978 C CA . SER A 1 743 ? 3.882 2.568 -11.700 1.00 92.31 743 SER A CA 1
ATOM 5979 C C . SER A 1 743 ? 4.248 3.521 -12.837 1.00 92.31 743 SER A C 1
ATOM 5981 O O . SER A 1 743 ? 5.432 3.789 -13.067 1.00 92.31 743 SER A O 1
ATOM 5983 N N . GLU A 1 744 ? 3.239 3.986 -13.567 1.00 94.88 744 GLU A N 1
ATOM 5984 C CA . GLU A 1 744 ? 3.363 4.967 -14.644 1.00 94.88 744 GLU A CA 1
ATOM 5985 C C . GLU A 1 744 ? 2.991 6.344 -14.089 1.00 94.88 744 GLU A C 1
ATOM 5987 O O . GLU A 1 744 ? 1.818 6.632 -13.850 1.00 94.88 744 GLU A O 1
ATOM 5992 N N . VAL A 1 745 ? 3.998 7.185 -13.854 1.00 97.75 745 VAL A N 1
ATOM 5993 C CA . VAL A 1 745 ? 3.844 8.507 -13.232 1.00 97.75 745 VAL A CA 1
ATOM 5994 C C . VAL A 1 745 ? 4.697 9.540 -13.951 1.00 97.75 745 VAL A C 1
ATOM 5996 O O . VAL A 1 745 ? 5.719 9.200 -14.539 1.00 97.75 745 VAL A O 1
ATOM 5999 N N . ASP A 1 746 ? 4.288 10.802 -13.877 1.00 98.12 746 ASP A N 1
ATOM 6000 C CA . ASP A 1 746 ? 4.987 11.924 -14.509 1.00 98.12 746 ASP A CA 1
ATOM 6001 C C . ASP A 1 746 ? 5.965 12.589 -13.527 1.00 98.12 746 ASP A C 1
ATOM 6003 O O . ASP A 1 746 ? 7.011 13.113 -13.918 1.00 98.12 746 ASP A O 1
ATOM 6007 N N . GLN A 1 747 ? 5.634 12.560 -12.230 1.00 98.75 747 GLN A N 1
ATOM 6008 C CA . GLN A 1 747 ? 6.435 13.150 -11.158 1.00 98.75 747 GLN A CA 1
ATOM 6009 C C . GLN A 1 747 ? 6.528 12.232 -9.938 1.00 98.75 747 GLN A C 1
ATOM 6011 O O . GLN A 1 747 ? 5.569 11.550 -9.577 1.00 98.75 747 GLN A O 1
ATOM 6016 N N . ILE A 1 748 ? 7.681 12.256 -9.267 1.00 98.88 748 ILE A N 1
ATOM 6017 C CA . ILE A 1 748 ? 7.939 11.519 -8.028 1.00 98.88 748 ILE A CA 1
ATOM 6018 C C . ILE A 1 748 ? 8.455 12.492 -6.968 1.00 98.88 748 ILE A C 1
ATOM 6020 O O . ILE A 1 748 ? 9.535 13.056 -7.108 1.00 98.88 748 ILE A O 1
ATOM 6024 N N . TYR A 1 749 ? 7.723 12.644 -5.870 1.00 98.88 749 TYR A N 1
ATOM 6025 C CA . TYR A 1 749 ? 8.200 13.294 -4.654 1.00 98.88 749 TYR A CA 1
ATOM 6026 C C . TYR A 1 749 ? 8.692 12.220 -3.677 1.00 98.88 749 TYR A C 1
ATOM 6028 O O . TYR A 1 749 ? 7.910 11.530 -3.016 1.00 98.88 749 TYR A O 1
ATOM 6036 N N . HIS A 1 750 ? 10.011 12.056 -3.594 1.00 98.81 750 HIS A N 1
ATOM 6037 C CA . HIS A 1 750 ? 10.651 11.034 -2.776 1.00 98.81 750 HIS A CA 1
ATOM 6038 C C . HIS A 1 750 ? 10.935 11.549 -1.352 1.00 98.81 750 HIS A C 1
ATOM 6040 O O . HIS A 1 750 ? 12.001 12.104 -1.078 1.00 98.81 750 HIS A O 1
ATOM 6046 N N . LEU A 1 751 ? 9.951 11.398 -0.450 1.00 98.69 751 LEU A N 1
ATOM 6047 C CA . LEU A 1 751 ? 10.009 11.832 0.960 1.00 98.69 751 LEU A CA 1
ATOM 6048 C C . LEU A 1 751 ? 10.211 10.680 1.969 1.00 98.69 751 LEU A C 1
ATOM 6050 O O . LEU A 1 751 ? 10.306 10.935 3.170 1.00 98.69 751 LEU A O 1
ATOM 6054 N N . ALA A 1 752 ? 10.282 9.420 1.528 1.00 97.69 752 ALA A N 1
ATOM 6055 C CA . ALA A 1 752 ? 10.329 8.267 2.429 1.00 97.69 752 ALA A CA 1
ATOM 6056 C C . ALA A 1 752 ? 11.666 8.171 3.188 1.00 97.69 752 ALA A C 1
ATOM 6058 O O . ALA A 1 752 ? 12.688 7.789 2.628 1.00 97.69 752 ALA A O 1
ATOM 6059 N N . SER A 1 753 ? 11.648 8.495 4.481 1.00 96.12 753 SER A N 1
ATOM 6060 C CA . SER A 1 753 ? 12.699 8.197 5.463 1.00 96.12 753 SER A CA 1
ATOM 6061 C C . SER A 1 753 ? 12.155 8.489 6.866 1.00 96.12 753 SER A C 1
ATOM 6063 O O . SER A 1 753 ? 11.412 9.462 7.025 1.00 96.12 753 SER A O 1
ATOM 6065 N N . PRO A 1 754 ? 12.542 7.740 7.916 1.00 91.19 754 PRO A N 1
ATOM 6066 C CA . PRO A 1 754 ? 12.386 8.244 9.279 1.00 91.19 754 PRO A CA 1
ATOM 6067 C C . PRO A 1 754 ? 13.174 9.558 9.420 1.00 91.19 754 PRO A C 1
ATOM 6069 O O . PRO A 1 754 ? 14.278 9.663 8.888 1.00 91.19 754 PRO A O 1
ATOM 6072 N N . ALA A 1 755 ? 12.591 10.565 10.079 1.00 86.38 755 ALA A N 1
ATOM 6073 C CA . ALA A 1 755 ? 13.110 11.944 10.083 1.00 86.38 755 ALA A CA 1
ATOM 6074 C C . ALA A 1 755 ? 13.442 12.498 11.480 1.00 86.38 755 ALA A C 1
ATOM 6076 O O . ALA A 1 755 ? 14.070 13.548 11.591 1.00 86.38 755 ALA A O 1
ATOM 6077 N N . SER A 1 756 ? 13.009 11.823 12.546 1.00 88.75 756 SER A N 1
ATOM 6078 C CA . SER A 1 756 ? 13.293 12.238 13.922 1.00 88.75 756 SER A CA 1
ATOM 6079 C C . SER A 1 756 ? 14.446 11.420 14.512 1.00 88.75 756 SER A C 1
ATOM 6081 O O . SER A 1 756 ? 14.450 10.206 14.282 1.00 88.75 756 SER A O 1
ATOM 6083 N N . PRO A 1 757 ? 15.376 12.018 15.289 1.00 87.31 757 PRO A N 1
ATOM 6084 C CA . PRO A 1 757 ? 16.522 11.301 15.844 1.00 87.31 757 PRO A CA 1
ATOM 6085 C C . PRO A 1 757 ? 16.188 10.010 16.586 1.00 87.31 757 PRO A C 1
ATOM 6087 O O . PRO A 1 757 ? 16.744 8.978 16.212 1.00 87.31 757 PRO A O 1
ATOM 6090 N N . PRO A 1 758 ? 15.239 9.981 17.538 1.00 87.06 758 PRO A N 1
ATOM 6091 C CA . PRO A 1 758 ? 14.866 8.729 18.190 1.00 87.06 758 PRO A CA 1
ATOM 6092 C C . PRO A 1 758 ? 14.397 7.655 17.197 1.00 87.06 758 PRO A C 1
ATOM 6094 O O . PRO A 1 758 ? 14.727 6.485 17.353 1.00 87.06 758 PRO A O 1
ATOM 6097 N N . HIS A 1 759 ? 13.679 8.040 16.135 1.00 87.56 759 HIS A N 1
ATOM 6098 C CA . HIS A 1 759 ? 13.117 7.100 15.161 1.00 87.56 759 HIS A CA 1
ATOM 6099 C C . HIS A 1 759 ? 14.137 6.584 14.143 1.00 87.56 759 HIS A C 1
ATOM 6101 O O . HIS A 1 759 ? 14.114 5.400 13.816 1.00 87.56 759 HIS A O 1
ATOM 6107 N N . TYR A 1 760 ? 15.024 7.435 13.616 1.00 88.38 760 TYR A N 1
ATOM 6108 C CA . TYR A 1 760 ? 16.020 6.966 12.649 1.00 88.38 760 TYR A CA 1
ATOM 6109 C C . TYR A 1 760 ? 17.180 6.221 13.325 1.00 88.38 760 TYR A C 1
ATOM 6111 O O . TYR A 1 760 ? 17.767 5.339 12.694 1.00 88.38 760 TYR A O 1
ATOM 6119 N N . MET A 1 761 ? 17.469 6.518 14.602 1.00 90.50 761 MET A N 1
ATOM 6120 C CA . MET A 1 761 ? 18.460 5.791 15.410 1.00 90.50 761 MET A CA 1
ATOM 6121 C C . MET A 1 761 ? 17.906 4.485 15.993 1.00 90.50 761 MET A C 1
ATOM 6123 O O . MET A 1 761 ? 18.690 3.611 16.345 1.00 90.50 761 MET A O 1
ATOM 6127 N N . TYR A 1 762 ? 16.578 4.313 16.058 1.00 91.94 762 TYR A N 1
ATOM 6128 C CA . TYR A 1 762 ? 15.949 3.074 16.535 1.00 91.94 762 TYR A CA 1
ATOM 6129 C C . TYR A 1 762 ? 16.370 1.848 15.712 1.00 91.94 762 TYR A C 1
ATOM 6131 O O . TYR A 1 762 ? 16.642 0.784 16.262 1.00 91.94 762 TYR A O 1
ATOM 6139 N N . ASN A 1 763 ? 16.444 1.992 14.383 1.00 93.12 763 ASN A N 1
ATOM 6140 C CA . ASN A 1 763 ? 16.949 0.951 13.490 1.00 93.12 763 ASN A CA 1
ATOM 6141 C C . ASN A 1 763 ? 17.846 1.566 12.397 1.00 93.12 763 ASN A C 1
ATOM 6143 O O . ASN A 1 763 ? 17.375 1.833 11.284 1.00 93.12 763 ASN A O 1
ATOM 6147 N N . PRO A 1 764 ? 19.144 1.782 12.686 1.00 93.88 764 PRO A N 1
ATOM 6148 C CA . PRO A 1 764 ? 20.048 2.501 11.789 1.00 93.88 764 PRO A CA 1
ATOM 6149 C C . PRO A 1 764 ? 20.256 1.767 10.457 1.00 93.88 764 PRO A C 1
ATOM 6151 O O . PRO A 1 764 ? 20.345 2.397 9.402 1.00 93.88 764 PRO A O 1
ATOM 6154 N N . VAL A 1 765 ? 20.246 0.428 10.469 1.00 95.50 765 VAL A N 1
ATOM 6155 C CA . VAL A 1 765 ? 20.354 -0.394 9.252 1.00 95.50 765 VAL A CA 1
ATOM 6156 C C . VAL A 1 765 ? 19.150 -0.174 8.339 1.00 95.50 765 VAL A C 1
ATOM 6158 O O . VAL A 1 765 ? 19.305 -0.031 7.123 1.00 95.50 765 VAL A O 1
ATOM 6161 N N . LYS A 1 766 ? 17.936 -0.128 8.900 1.00 94.94 766 LYS A N 1
ATOM 6162 C CA . LYS A 1 766 ? 16.722 0.138 8.122 1.00 94.94 766 LYS A CA 1
ATOM 6163 C C . LYS A 1 766 ? 16.716 1.562 7.567 1.00 94.94 766 LYS A C 1
ATOM 6165 O O . LYS A 1 766 ? 16.345 1.736 6.404 1.00 94.94 766 LYS A O 1
ATOM 6170 N N . THR A 1 767 ? 17.170 2.547 8.342 1.00 97.06 767 THR A N 1
ATOM 6171 C CA . THR A 1 767 ? 17.339 3.938 7.889 1.00 97.06 767 THR A CA 1
ATOM 6172 C C . THR A 1 767 ? 18.278 4.023 6.684 1.00 97.06 767 THR A C 1
ATOM 6174 O O . THR A 1 767 ? 17.904 4.608 5.664 1.00 97.06 767 THR A O 1
ATOM 6177 N N . LEU A 1 768 ? 19.444 3.370 6.747 1.00 97.44 768 LEU A N 1
ATOM 6178 C CA . LEU A 1 768 ? 20.399 3.314 5.635 1.00 97.44 768 LEU A CA 1
ATOM 6179 C C . LEU A 1 768 ? 19.800 2.635 4.398 1.00 97.44 768 LEU A C 1
ATOM 6181 O O . LEU A 1 768 ? 19.837 3.201 3.308 1.00 97.44 768 LEU A O 1
ATOM 6185 N N . LYS A 1 769 ? 19.184 1.453 4.554 1.00 97.44 769 LYS A N 1
ATOM 6186 C CA . LYS A 1 769 ? 18.529 0.748 3.436 1.00 97.44 769 LYS A CA 1
ATOM 6187 C C . LYS A 1 769 ? 17.453 1.607 2.776 1.00 97.44 769 LYS A C 1
ATOM 6189 O O . LYS A 1 769 ? 17.384 1.647 1.554 1.00 97.44 769 LYS A O 1
ATOM 6194 N N . THR A 1 770 ? 16.644 2.303 3.569 1.00 97.69 770 THR A N 1
ATOM 6195 C CA . THR A 1 770 ? 15.573 3.173 3.061 1.00 97.69 770 THR A CA 1
ATOM 6196 C C . THR A 1 770 ? 16.147 4.320 2.231 1.00 97.69 770 THR A C 1
ATOM 6198 O O . THR A 1 770 ? 15.700 4.531 1.109 1.00 97.69 770 THR A O 1
ATOM 6201 N N . ASN A 1 771 ? 17.177 5.011 2.731 1.00 98.12 771 ASN A N 1
ATOM 6202 C CA . ASN A 1 771 ? 17.774 6.145 2.021 1.00 98.12 771 ASN A CA 1
ATOM 6203 C C . ASN A 1 771 ? 18.641 5.731 0.818 1.00 98.12 771 ASN A C 1
ATOM 6205 O O . ASN A 1 771 ? 18.744 6.500 -0.131 1.00 98.12 771 ASN A O 1
ATOM 6209 N N . ILE A 1 772 ? 19.235 4.533 0.812 1.00 97.62 772 ILE A N 1
ATOM 6210 C CA . ILE A 1 772 ? 20.095 4.068 -0.291 1.00 97.62 772 ILE A CA 1
ATOM 6211 C C . ILE A 1 772 ? 19.293 3.251 -1.310 1.00 97.62 772 ILE A C 1
ATOM 6213 O O . ILE A 1 772 ? 19.147 3.659 -2.461 1.00 97.62 772 ILE A O 1
ATOM 6217 N N . LEU A 1 773 ? 18.748 2.102 -0.899 1.00 98.19 773 LEU A N 1
ATOM 6218 C CA . LEU A 1 773 ? 18.021 1.197 -1.797 1.00 98.19 773 LEU A CA 1
ATOM 6219 C C . LEU A 1 773 ? 16.683 1.799 -2.232 1.00 98.19 773 LEU A C 1
ATOM 6221 O O . LEU A 1 773 ? 16.310 1.670 -3.395 1.00 98.19 773 LEU A O 1
ATOM 6225 N N . GLY A 1 774 ? 15.994 2.505 -1.328 1.00 98.31 774 GLY A N 1
ATOM 6226 C CA . GLY A 1 774 ? 14.762 3.217 -1.668 1.00 98.31 774 GLY A CA 1
ATOM 6227 C C . GLY A 1 774 ? 14.981 4.270 -2.750 1.00 98.31 774 GLY A C 1
ATOM 6228 O O . GLY A 1 774 ? 14.267 4.277 -3.754 1.00 98.31 774 GLY A O 1
ATOM 6229 N N . THR A 1 775 ? 16.030 5.083 -2.604 1.00 98.69 775 THR A N 1
ATOM 6230 C CA . THR A 1 775 ? 16.403 6.088 -3.608 1.00 98.69 775 THR A CA 1
ATOM 6231 C C . THR A 1 775 ? 16.786 5.439 -4.939 1.00 98.69 775 THR A C 1
ATOM 6233 O O . THR A 1 775 ? 16.312 5.882 -5.984 1.00 98.69 775 THR A O 1
ATOM 6236 N N . LEU A 1 776 ? 17.572 4.354 -4.926 1.00 98.44 776 LEU A N 1
ATOM 6237 C CA . LEU A 1 776 ? 17.926 3.606 -6.141 1.00 98.44 776 LEU A CA 1
ATOM 6238 C C . LEU A 1 776 ? 16.695 3.065 -6.880 1.00 98.44 776 LEU A C 1
ATOM 6240 O O . LEU A 1 776 ? 16.605 3.205 -8.100 1.00 98.44 776 LEU A O 1
ATOM 6244 N N . ASN A 1 777 ? 15.731 2.487 -6.160 1.00 98.50 777 ASN A N 1
ATOM 6245 C CA . ASN A 1 777 ? 14.503 1.967 -6.759 1.00 98.50 777 ASN A CA 1
ATOM 6246 C C . ASN A 1 777 ? 13.666 3.085 -7.395 1.00 98.50 777 ASN A C 1
ATOM 6248 O O . ASN A 1 777 ? 13.184 2.930 -8.520 1.00 98.50 777 ASN A O 1
ATOM 6252 N N . MET A 1 778 ? 13.517 4.224 -6.710 1.00 98.62 778 MET A N 1
ATOM 6253 C CA . MET A 1 778 ? 12.762 5.366 -7.240 1.00 98.62 778 MET A CA 1
ATOM 6254 C C . MET A 1 778 ? 13.457 6.013 -8.440 1.00 98.62 778 MET A C 1
ATOM 6256 O O . MET A 1 778 ? 12.783 6.365 -9.405 1.00 98.62 778 MET A O 1
ATOM 6260 N N . LEU A 1 779 ? 14.790 6.100 -8.442 1.00 98.62 779 LEU A N 1
ATOM 6261 C CA . LEU A 1 779 ? 15.566 6.556 -9.601 1.00 98.62 779 LEU A CA 1
ATOM 6262 C C . LEU A 1 779 ? 15.455 5.593 -10.786 1.00 98.62 779 LEU A C 1
ATOM 6264 O O . LEU A 1 779 ? 15.272 6.027 -11.924 1.00 98.62 779 LEU A O 1
ATOM 6268 N N . GLY A 1 780 ? 15.505 4.283 -10.531 1.00 97.75 780 GLY A N 1
ATOM 6269 C CA . GLY A 1 780 ? 15.294 3.259 -11.553 1.00 97.75 780 GLY A CA 1
ATOM 6270 C C . GLY A 1 780 ? 13.910 3.359 -12.198 1.00 97.75 780 GLY A C 1
ATOM 6271 O O . GLY A 1 780 ? 13.786 3.250 -13.421 1.00 97.75 780 GLY A O 1
ATOM 6272 N N . MET A 1 781 ? 12.879 3.631 -11.393 1.00 97.62 781 MET A N 1
ATOM 6273 C CA . MET A 1 781 ? 11.529 3.894 -11.886 1.00 97.62 781 MET A CA 1
ATOM 6274 C C . MET A 1 781 ? 11.464 5.199 -12.679 1.00 97.62 781 MET A C 1
ATOM 6276 O O . MET A 1 781 ? 10.992 5.171 -13.813 1.00 97.62 781 MET A O 1
ATOM 6280 N N . ALA A 1 782 ? 11.987 6.302 -12.131 1.00 98.38 782 ALA A N 1
ATOM 6281 C CA . ALA A 1 782 ? 12.017 7.605 -12.792 1.00 98.38 782 ALA A CA 1
ATOM 6282 C C . ALA A 1 782 ? 12.663 7.512 -14.178 1.00 98.38 782 ALA A C 1
ATOM 6284 O O . ALA A 1 782 ? 12.095 7.986 -15.156 1.00 98.38 782 ALA A O 1
ATOM 6285 N N . ARG A 1 783 ? 13.787 6.793 -14.291 1.00 98.19 783 ARG A N 1
ATOM 6286 C CA . ARG A 1 783 ? 14.439 6.505 -15.573 1.00 98.19 783 ARG A CA 1
ATOM 6287 C C . ARG A 1 783 ? 13.530 5.733 -16.529 1.00 98.19 783 ARG A C 1
ATOM 6289 O O . ARG A 1 783 ? 13.433 6.086 -17.700 1.00 98.19 783 ARG A O 1
ATOM 6296 N N . ARG A 1 784 ? 12.880 4.668 -16.046 1.00 97.75 784 ARG A N 1
ATOM 6297 C CA . ARG A 1 784 ? 12.031 3.783 -16.864 1.00 97.75 784 ARG A CA 1
ATOM 6298 C C . ARG A 1 784 ? 10.858 4.535 -17.491 1.00 97.75 784 ARG A C 1
ATOM 6300 O O . ARG A 1 784 ? 10.594 4.338 -18.672 1.00 97.75 784 ARG A O 1
ATOM 6307 N N . VAL A 1 785 ? 10.175 5.366 -16.705 1.00 97.44 785 VAL A N 1
ATOM 6308 C CA . VAL A 1 785 ? 8.960 6.082 -17.141 1.00 97.44 785 VAL A CA 1
ATOM 6309 C C . VAL A 1 785 ? 9.224 7.532 -17.548 1.00 97.44 785 VAL A C 1
ATOM 6311 O O . VAL A 1 785 ? 8.298 8.244 -17.913 1.00 97.44 785 VAL A O 1
ATOM 6314 N N . LYS A 1 786 ? 10.491 7.969 -17.513 1.00 98.06 786 LYS A N 1
ATOM 6315 C CA . LYS A 1 786 ? 10.924 9.355 -17.755 1.00 98.06 786 LYS A CA 1
ATOM 6316 C C . LYS A 1 786 ? 10.241 10.374 -16.829 1.00 98.06 786 LYS A C 1
ATOM 6318 O O . LYS A 1 786 ? 9.978 11.502 -17.238 1.00 98.06 786 LYS A O 1
ATOM 6323 N N . ALA A 1 787 ? 9.967 9.981 -15.585 1.00 98.31 787 ALA A N 1
ATOM 6324 C CA . ALA A 1 787 ? 9.404 10.881 -14.583 1.00 98.31 787 ALA A CA 1
ATOM 6325 C C . ALA A 1 787 ? 10.462 11.856 -14.061 1.00 98.31 787 ALA A C 1
ATOM 6327 O O . ALA A 1 787 ? 11.629 11.490 -13.888 1.00 98.31 787 ALA A O 1
ATOM 6328 N N . ARG A 1 788 ? 10.025 13.067 -13.705 1.00 98.75 788 ARG A N 1
ATOM 6329 C CA . ARG A 1 788 ? 10.833 13.995 -12.906 1.00 98.75 788 ARG A CA 1
ATOM 6330 C C . ARG A 1 788 ? 10.787 13.583 -11.438 1.00 98.75 788 ARG A C 1
ATOM 6332 O O . ARG A 1 788 ? 9.705 13.389 -10.888 1.00 98.75 788 ARG A O 1
ATOM 6339 N N . ILE A 1 789 ? 11.938 13.484 -10.783 1.00 98.81 789 ILE A N 1
ATOM 6340 C CA . ILE A 1 789 ? 12.032 13.080 -9.375 1.00 98.81 789 ILE A CA 1
ATOM 6341 C C . ILE A 1 789 ? 12.585 14.203 -8.503 1.00 98.81 789 ILE A C 1
ATOM 6343 O O . ILE A 1 789 ? 13.645 14.753 -8.779 1.00 98.81 789 ILE A O 1
ATOM 6347 N N . LEU A 1 790 ? 11.889 14.515 -7.413 1.00 98.88 790 LEU A N 1
ATOM 6348 C CA . LEU A 1 790 ? 12.362 15.387 -6.347 1.00 98.88 790 LEU A CA 1
ATOM 6349 C C . LEU A 1 790 ? 12.757 14.548 -5.137 1.00 98.88 790 LEU A C 1
ATOM 6351 O O . LEU A 1 790 ? 11.942 13.796 -4.608 1.00 98.88 790 LEU A O 1
ATOM 6355 N N . PHE A 1 791 ? 13.987 14.717 -4.665 1.00 98.81 791 PHE A N 1
ATOM 6356 C CA . PHE A 1 791 ? 14.474 14.105 -3.435 1.00 98.81 791 PHE A CA 1
ATOM 6357 C C . PHE A 1 791 ? 14.386 15.079 -2.266 1.00 98.81 791 PHE A C 1
ATOM 6359 O O . PHE A 1 791 ? 14.944 16.180 -2.310 1.00 98.81 791 PHE A O 1
ATOM 6366 N N . ALA A 1 792 ? 13.706 14.652 -1.202 1.00 98.50 792 ALA A N 1
ATOM 6367 C CA . ALA A 1 792 ? 13.698 15.356 0.071 1.00 98.50 792 ALA A CA 1
ATOM 6368 C C . ALA A 1 792 ? 14.993 15.046 0.841 1.00 98.50 792 ALA A C 1
ATOM 6370 O O . ALA A 1 792 ? 15.064 14.104 1.643 1.00 98.50 792 ALA A O 1
ATOM 6371 N N . SER A 1 793 ? 16.024 15.841 0.562 1.00 98.25 793 SER A N 1
ATOM 6372 C CA . SER A 1 793 ? 17.249 15.915 1.356 1.00 98.25 793 SER A CA 1
ATOM 6373 C C . SER A 1 793 ? 17.001 16.714 2.646 1.00 98.25 793 SER A C 1
ATOM 6375 O O . SER A 1 793 ? 15.867 17.059 2.990 1.00 98.25 793 SER A O 1
ATOM 6377 N N . SER A 1 794 ? 18.050 16.988 3.413 1.00 97.31 794 SER A N 1
ATOM 6378 C CA . SER A 1 794 ? 17.938 17.597 4.737 1.00 97.31 794 SER A CA 1
ATOM 6379 C C . SER A 1 794 ? 19.110 18.518 5.041 1.00 97.31 794 SER A C 1
ATOM 6381 O O . SER A 1 794 ? 20.217 18.280 4.578 1.00 97.31 794 SER A O 1
ATOM 6383 N N . SER A 1 795 ? 18.899 19.516 5.898 1.00 96.12 795 SER A N 1
ATOM 6384 C CA . SER A 1 795 ? 19.985 20.318 6.470 1.00 96.12 795 SER A CA 1
ATOM 6385 C C . SER A 1 795 ? 21.013 19.490 7.258 1.00 96.12 795 SER A C 1
ATOM 6387 O O . SER A 1 795 ? 22.116 19.969 7.493 1.00 96.12 795 SER A O 1
ATOM 6389 N N . GLU A 1 796 ? 20.682 18.260 7.677 1.00 94.88 796 GLU A N 1
ATOM 6390 C CA . GLU A 1 796 ? 21.628 17.365 8.370 1.00 94.88 796 GLU A CA 1
ATOM 6391 C C . GLU A 1 796 ? 22.846 16.992 7.505 1.00 94.88 796 GLU A C 1
ATOM 6393 O O . GLU A 1 796 ? 23.900 16.681 8.049 1.00 94.88 796 GLU A O 1
ATOM 6398 N N . ILE A 1 797 ? 22.778 17.123 6.172 1.00 96.25 797 ILE A N 1
ATOM 6399 C CA . ILE A 1 797 ? 23.956 16.917 5.306 1.00 96.25 797 ILE A CA 1
ATOM 6400 C C . ILE A 1 797 ? 25.106 17.887 5.624 1.00 96.25 797 ILE A C 1
ATOM 6402 O O . ILE A 1 797 ? 26.251 17.620 5.253 1.00 96.25 797 ILE A O 1
ATOM 6406 N N . TYR A 1 798 ? 24.788 19.026 6.257 1.00 96.62 798 TYR A N 1
ATOM 6407 C CA . TYR A 1 798 ? 25.751 20.033 6.685 1.00 96.62 798 TYR A CA 1
ATOM 6408 C C . TYR A 1 798 ? 26.406 19.681 8.030 1.00 96.62 798 TYR A C 1
ATOM 6410 O O . TYR A 1 798 ? 27.452 20.249 8.347 1.00 96.62 798 TYR A O 1
ATOM 6418 N N . GLY A 1 799 ? 25.828 18.741 8.788 1.00 93.12 799 GLY A N 1
ATOM 6419 C CA . GLY A 1 799 ? 26.326 18.264 10.079 1.00 93.12 799 GLY A CA 1
ATOM 6420 C C . GLY A 1 799 ? 26.348 19.340 11.162 1.00 93.12 799 GLY A C 1
ATOM 6421 O O . GLY A 1 799 ? 25.338 20.014 11.378 1.00 93.12 799 GLY A O 1
ATOM 6422 N N . ASP A 1 800 ? 27.495 19.493 11.832 1.00 91.19 800 ASP A N 1
ATOM 6423 C CA . ASP A 1 800 ? 27.792 20.601 12.753 1.00 91.19 800 ASP A CA 1
ATOM 6424 C C . ASP A 1 800 ? 28.570 21.705 12.008 1.00 91.19 800 ASP A C 1
ATOM 6426 O O . ASP A 1 800 ? 29.808 21.699 11.985 1.00 91.19 800 ASP A O 1
ATOM 6430 N N . PRO A 1 801 ? 27.869 22.632 11.330 1.00 90.88 801 PRO A N 1
ATOM 6431 C CA . PRO A 1 801 ? 28.486 23.512 10.354 1.00 90.88 801 PRO A CA 1
ATOM 6432 C C . PRO A 1 801 ? 29.483 24.477 11.001 1.00 90.88 801 PRO A C 1
ATOM 6434 O O . PRO A 1 801 ? 29.221 25.080 12.041 1.00 90.88 801 PRO A O 1
ATOM 6437 N N . LYS A 1 802 ? 30.612 24.700 10.321 1.00 92.25 802 LYS A N 1
ATOM 6438 C CA . LYS A 1 802 ? 31.616 25.712 10.710 1.00 92.25 802 LYS A CA 1
ATOM 6439 C C . LYS A 1 802 ? 31.379 27.086 10.073 1.00 92.25 802 LYS A C 1
ATOM 6441 O O . LYS A 1 802 ? 32.149 28.012 10.303 1.00 92.25 802 LYS A O 1
ATOM 6446 N N . VAL A 1 803 ? 30.301 27.221 9.300 1.00 92.94 803 VAL A N 1
ATOM 6447 C CA . VAL A 1 803 ? 29.873 28.452 8.622 1.00 92.94 803 VAL A CA 1
ATOM 6448 C C . VAL A 1 803 ? 28.388 28.717 8.893 1.00 92.94 803 VAL A C 1
ATOM 6450 O O . VAL A 1 803 ? 27.595 27.779 9.010 1.00 92.94 803 VAL A O 1
ATOM 6453 N N . SER A 1 804 ? 27.995 29.986 9.013 1.00 92.12 804 SER A N 1
ATOM 6454 C CA . SER A 1 804 ? 26.590 30.400 9.141 1.00 92.12 804 SER A CA 1
ATOM 6455 C C . SER A 1 804 ? 26.372 31.741 8.427 1.00 92.12 804 SER A C 1
ATOM 6457 O O . SER A 1 804 ? 27.165 32.654 8.669 1.00 92.12 804 SER A O 1
ATOM 6459 N N . PRO A 1 805 ? 25.333 31.893 7.582 1.00 95.31 805 PRO A N 1
ATOM 6460 C CA . PRO A 1 805 ? 24.338 30.878 7.213 1.00 95.31 805 PRO A CA 1
ATOM 6461 C C . PRO A 1 805 ? 24.931 29.735 6.363 1.00 95.31 805 PRO A C 1
ATOM 6463 O O . PRO A 1 805 ? 26.045 29.834 5.851 1.00 95.31 805 PRO A O 1
ATOM 6466 N N . GLN A 1 806 ? 24.209 28.618 6.245 1.00 97.00 806 GLN A N 1
ATOM 6467 C CA . GLN A 1 806 ? 24.623 27.474 5.428 1.00 97.00 806 GLN A CA 1
ATOM 6468 C C . GLN A 1 806 ? 24.084 27.622 4.001 1.00 97.00 806 GLN A C 1
ATOM 6470 O O . GLN A 1 806 ? 22.889 27.430 3.769 1.00 97.00 806 GLN A O 1
ATOM 6475 N N . SER A 1 807 ? 24.967 27.926 3.047 1.00 97.19 807 SER A N 1
ATOM 6476 C CA . SER A 1 807 ? 24.651 27.925 1.612 1.00 97.19 807 SER A CA 1
ATOM 6477 C C . SER A 1 807 ? 24.780 26.532 0.993 1.00 97.19 807 SER A C 1
ATOM 6479 O O . SER A 1 807 ? 25.365 25.610 1.570 1.00 97.19 807 SER A O 1
ATOM 6481 N N . GLU A 1 808 ? 24.241 26.337 -0.211 1.00 98.00 808 GLU A N 1
ATOM 6482 C CA . GLU A 1 808 ? 24.319 25.053 -0.914 1.00 98.00 808 GLU A CA 1
ATOM 6483 C C . GLU A 1 808 ? 25.738 24.677 -1.361 1.00 98.00 808 GLU A C 1
ATOM 6485 O O . GLU A 1 808 ? 25.977 23.508 -1.670 1.00 98.00 808 GLU A O 1
ATOM 6490 N N . LEU A 1 809 ? 26.671 25.638 -1.359 1.00 96.25 809 LEU A N 1
ATOM 6491 C CA . LEU A 1 809 ? 28.087 25.423 -1.674 1.00 96.25 809 LEU A CA 1
ATOM 6492 C C . LEU A 1 809 ? 28.863 24.770 -0.523 1.00 96.25 809 LEU A C 1
ATOM 6494 O O . LEU A 1 809 ? 29.932 24.210 -0.752 1.00 96.25 809 LEU A O 1
ATOM 6498 N N . TYR A 1 810 ? 28.348 24.824 0.707 1.00 97.44 810 TYR A N 1
ATOM 6499 C CA . TYR A 1 810 ? 29.015 24.209 1.848 1.00 97.44 810 TYR A CA 1
ATOM 6500 C C . TYR A 1 810 ? 28.900 22.678 1.802 1.00 97.44 810 TYR A C 1
ATOM 6502 O O . TYR A 1 810 ? 27.808 22.129 1.660 1.00 97.44 810 TYR A O 1
ATOM 6510 N N . PHE A 1 811 ? 30.025 21.973 1.953 1.00 95.06 811 PHE A N 1
ATOM 6511 C CA . PHE A 1 811 ? 30.078 20.506 1.853 1.00 95.06 811 PHE A CA 1
ATOM 6512 C C . PHE A 1 811 ? 29.694 19.761 3.139 1.00 95.06 811 PHE A C 1
ATOM 6514 O O . PHE A 1 811 ? 29.469 18.548 3.092 1.00 95.06 811 PHE A O 1
ATOM 6521 N N . GLY A 1 812 ? 29.579 20.471 4.263 1.00 95.38 812 GLY A N 1
ATOM 6522 C CA . GLY A 1 812 ? 29.212 19.900 5.559 1.00 95.38 812 GLY A CA 1
ATOM 6523 C C . GLY A 1 812 ? 30.394 19.415 6.399 1.00 95.38 812 GLY A C 1
ATOM 6524 O O . GLY A 1 812 ? 31.474 19.132 5.884 1.00 95.38 812 GLY A O 1
ATOM 6525 N N . TYR A 1 813 ? 30.167 19.316 7.709 1.00 95.44 813 TYR A N 1
ATOM 6526 C CA . TYR A 1 813 ? 31.078 18.720 8.688 1.00 95.44 813 TYR A CA 1
ATOM 6527 C C . TYR A 1 813 ? 30.314 17.643 9.467 1.00 95.44 813 TYR A C 1
ATOM 6529 O O . TYR A 1 813 ? 29.644 17.930 10.460 1.00 95.44 813 TYR A O 1
ATOM 6537 N N . VAL A 1 814 ? 30.346 16.414 8.947 1.00 95.38 814 VAL A N 1
ATOM 6538 C CA . VAL A 1 814 ? 29.506 15.286 9.385 1.00 95.38 814 VAL A CA 1
ATOM 6539 C C . VAL A 1 814 ? 30.381 14.167 9.946 1.00 95.38 814 VAL A C 1
ATOM 6541 O O . VAL A 1 814 ? 31.416 13.834 9.369 1.00 95.38 814 VAL A O 1
ATOM 6544 N N . ASN A 1 815 ? 29.958 13.576 11.065 1.00 94.56 815 ASN A N 1
ATOM 6545 C CA . ASN A 1 815 ? 30.601 12.406 11.656 1.00 94.56 815 ASN A CA 1
ATOM 6546 C C . ASN A 1 815 ? 30.061 11.117 11.011 1.00 94.56 815 ASN A C 1
ATOM 6548 O O . ASN A 1 815 ? 28.919 10.728 11.250 1.00 94.56 815 ASN A O 1
ATOM 6552 N N . THR A 1 816 ? 30.888 10.429 10.223 1.00 95.50 816 THR A N 1
ATOM 6553 C CA . THR A 1 816 ? 30.488 9.241 9.442 1.00 95.50 816 THR A CA 1
ATOM 6554 C C . THR A 1 816 ? 30.219 7.996 10.294 1.00 95.50 816 THR A C 1
ATOM 6556 O O . THR A 1 816 ? 29.531 7.079 9.845 1.00 95.50 816 THR A O 1
ATOM 6559 N N . ILE A 1 817 ? 30.725 7.954 11.528 1.00 94.88 817 ILE A N 1
ATOM 6560 C CA . ILE A 1 817 ? 30.581 6.813 12.450 1.00 94.88 817 ILE A CA 1
ATOM 6561 C C . ILE A 1 817 ? 29.765 7.154 13.702 1.00 94.88 817 ILE A C 1
ATOM 6563 O O . ILE A 1 817 ? 29.569 6.298 14.563 1.00 94.88 817 ILE A O 1
ATOM 6567 N N . GLY A 1 818 ? 29.298 8.400 13.814 1.00 92.19 818 GLY A N 1
ATOM 6568 C CA . GLY A 1 818 ? 28.477 8.859 14.930 1.00 92.19 818 GLY A CA 1
ATOM 6569 C C . GLY A 1 818 ? 27.080 8.229 14.934 1.00 92.19 818 GLY A C 1
ATOM 6570 O O . GLY A 1 818 ? 26.627 7.694 13.922 1.00 92.19 818 GLY A O 1
ATOM 6571 N N . PRO A 1 819 ? 26.330 8.334 16.043 1.00 90.81 819 PRO A N 1
ATOM 6572 C CA . PRO A 1 819 ? 25.011 7.704 16.178 1.00 90.81 819 PRO A CA 1
ATOM 6573 C C . PRO A 1 819 ? 23.982 8.215 15.153 1.00 90.81 819 PRO A C 1
ATOM 6575 O O . PRO A 1 819 ? 23.028 7.515 14.811 1.00 90.81 819 PRO A O 1
ATOM 6578 N N . ARG A 1 820 ? 24.187 9.428 14.624 1.00 93.44 820 ARG A N 1
ATOM 6579 C CA . ARG A 1 820 ? 23.320 10.070 13.625 1.00 93.44 820 ARG A CA 1
ATOM 6580 C C . ARG A 1 820 ? 23.691 9.729 12.178 1.00 93.44 820 ARG A C 1
ATOM 6582 O O . ARG A 1 820 ? 22.884 9.961 11.277 1.00 93.44 820 ARG A O 1
ATOM 6589 N N . SER A 1 821 ? 24.850 9.101 11.955 1.00 94.62 821 SER A N 1
ATOM 6590 C CA . SER A 1 821 ? 25.413 8.898 10.615 1.00 94.62 821 SER A CA 1
ATOM 6591 C C . SER A 1 821 ? 24.501 8.098 9.685 1.00 94.62 821 SER A C 1
ATOM 6593 O O . SER A 1 821 ? 24.471 8.351 8.485 1.00 94.62 821 SER A O 1
ATOM 6595 N N . CYS A 1 822 ? 23.691 7.180 10.225 1.00 95.75 822 CYS A N 1
ATOM 6596 C CA . CYS A 1 822 ? 22.746 6.385 9.439 1.00 95.75 822 CYS A CA 1
ATOM 6597 C C . CYS A 1 822 ? 21.741 7.231 8.635 1.00 95.75 822 CYS A C 1
ATOM 6599 O O . CYS A 1 822 ? 21.340 6.828 7.540 1.00 95.75 822 CYS A O 1
ATOM 6601 N N . TYR A 1 823 ? 21.342 8.393 9.161 1.00 96.88 823 TYR A N 1
ATOM 6602 C CA . TYR A 1 823 ? 20.481 9.350 8.471 1.00 96.88 823 TYR A CA 1
ATOM 6603 C C . TYR A 1 823 ? 21.314 10.348 7.662 1.00 96.88 823 TYR A C 1
ATOM 6605 O O . TYR A 1 823 ? 21.044 10.544 6.475 1.00 96.88 823 TYR A O 1
ATOM 6613 N N . ASP A 1 824 ? 22.352 10.920 8.277 1.00 96.00 824 ASP A N 1
ATOM 6614 C CA . ASP A 1 824 ? 23.161 11.991 7.686 1.00 96.00 824 ASP A CA 1
ATOM 6615 C C . ASP A 1 824 ? 23.874 11.515 6.408 1.00 96.00 824 ASP A C 1
ATOM 6617 O O . ASP A 1 824 ? 23.711 12.109 5.337 1.00 96.00 824 ASP A O 1
ATOM 6621 N N . GLU A 1 825 ? 24.581 10.382 6.474 1.00 97.56 825 GLU A N 1
ATOM 6622 C CA . GLU A 1 825 ? 25.235 9.772 5.309 1.00 97.56 825 GLU A CA 1
ATOM 6623 C C . GLU A 1 825 ? 24.221 9.198 4.321 1.00 97.56 825 GLU A C 1
ATOM 6625 O O . GLU A 1 825 ? 24.404 9.308 3.109 1.00 97.56 825 GLU A O 1
ATOM 6630 N N . GLY A 1 826 ? 23.099 8.660 4.811 1.00 96.88 826 GLY A N 1
ATOM 6631 C CA . GLY A 1 826 ? 22.011 8.191 3.954 1.00 96.88 826 GLY A CA 1
ATOM 6632 C C . GLY A 1 826 ? 21.499 9.292 3.018 1.00 96.88 826 GLY A C 1
ATOM 6633 O O . GLY A 1 826 ? 21.352 9.069 1.814 1.00 96.88 826 GLY A O 1
ATOM 6634 N N . LYS A 1 827 ? 21.283 10.505 3.543 1.00 98.06 827 LYS A N 1
ATOM 6635 C CA . LYS A 1 827 ? 20.855 11.665 2.746 1.00 98.06 827 LYS A CA 1
ATOM 6636 C C . LYS A 1 827 ? 21.952 12.178 1.809 1.00 98.06 827 LYS A C 1
ATOM 6638 O O . LYS A 1 827 ? 21.646 12.487 0.657 1.00 98.06 827 LYS A O 1
ATOM 6643 N N . ARG A 1 828 ? 23.217 12.206 2.248 1.00 98.25 828 ARG A N 1
ATOM 6644 C CA . ARG A 1 828 ? 24.372 12.613 1.416 1.00 98.25 828 ARG A CA 1
ATOM 6645 C C . ARG A 1 828 ? 24.596 11.676 0.225 1.00 98.25 828 ARG A C 1
ATOM 6647 O O . ARG A 1 828 ? 24.778 12.134 -0.907 1.00 98.25 828 ARG A O 1
ATOM 6654 N N . VAL A 1 829 ? 24.524 10.364 0.454 1.00 98.12 829 VAL A N 1
ATOM 6655 C CA . VAL A 1 829 ? 24.585 9.356 -0.615 1.00 98.12 829 VAL A CA 1
ATOM 6656 C C . VAL A 1 829 ? 23.380 9.491 -1.547 1.00 98.12 829 VAL A C 1
ATOM 6658 O O . VAL A 1 829 ? 23.552 9.410 -2.761 1.00 98.12 829 VAL A O 1
ATOM 6661 N N . GLY A 1 830 ? 22.186 9.778 -1.018 1.00 98.06 830 GLY A N 1
ATOM 6662 C CA . GLY A 1 830 ? 20.993 10.061 -1.822 1.00 98.06 830 GLY A CA 1
ATOM 6663 C C . GLY A 1 830 ? 21.197 11.192 -2.839 1.00 98.06 830 GLY A C 1
ATOM 6664 O O . GLY A 1 830 ? 20.911 11.004 -4.021 1.00 98.06 830 GLY A O 1
ATOM 6665 N N . GLU A 1 831 ? 21.768 12.333 -2.428 1.00 98.56 831 GLU A N 1
ATOM 6666 C CA . GLU A 1 831 ? 22.104 13.425 -3.363 1.00 98.56 831 GLU A CA 1
ATOM 6667 C C . GLU A 1 831 ? 23.113 12.982 -4.434 1.00 98.56 831 GLU A C 1
ATOM 6669 O O . GLU A 1 831 ? 22.959 13.304 -5.614 1.00 98.56 831 GLU A O 1
ATOM 6674 N N . SER A 1 832 ? 24.117 12.197 -4.037 1.00 98.38 832 SER A N 1
ATOM 6675 C CA . SER A 1 832 ? 25.136 11.673 -4.954 1.00 98.38 832 SER A CA 1
ATOM 6676 C C . SER A 1 832 ? 24.532 10.734 -6.006 1.00 98.38 832 SER A C 1
ATOM 6678 O O . SER A 1 832 ? 24.868 10.833 -7.187 1.00 98.38 832 SER A O 1
ATOM 6680 N N . LEU A 1 833 ? 23.597 9.866 -5.600 1.00 98.62 833 LEU A N 1
ATOM 6681 C CA . LEU A 1 833 ? 22.858 8.978 -6.499 1.00 98.62 833 LEU A CA 1
ATOM 6682 C C . LEU A 1 833 ? 22.033 9.769 -7.515 1.00 98.62 833 LEU A C 1
ATOM 6684 O O . LEU A 1 833 ? 22.094 9.475 -8.708 1.00 98.62 833 LEU A O 1
ATOM 6688 N N . LEU A 1 834 ? 21.310 10.800 -7.070 1.00 98.62 834 LEU A N 1
ATOM 6689 C CA . LEU A 1 834 ? 20.555 11.671 -7.972 1.00 98.62 834 LEU A CA 1
ATOM 6690 C C . LEU A 1 834 ? 21.471 12.300 -9.027 1.00 98.62 834 LEU A C 1
ATOM 6692 O O . LEU A 1 834 ? 21.192 12.202 -10.221 1.00 98.62 834 LEU A O 1
ATOM 6696 N N . MET A 1 835 ? 22.590 12.892 -8.602 1.00 98.19 835 MET A N 1
ATOM 6697 C CA . MET A 1 835 ? 23.540 13.529 -9.517 1.00 98.19 835 MET A CA 1
ATOM 6698 C C . MET A 1 835 ? 24.158 12.542 -10.513 1.00 98.19 835 MET A C 1
ATOM 6700 O O . MET A 1 835 ? 24.389 12.912 -11.666 1.00 98.19 835 MET A O 1
ATOM 6704 N N . ALA A 1 836 ? 24.406 11.296 -10.103 1.00 98.31 836 ALA A N 1
ATOM 6705 C CA . ALA A 1 836 ? 24.897 10.251 -10.997 1.00 98.31 836 ALA A CA 1
ATOM 6706 C C . ALA A 1 836 ? 23.859 9.889 -12.073 1.00 98.31 836 ALA A C 1
ATOM 6708 O O . ALA A 1 836 ? 24.192 9.866 -13.257 1.00 98.31 836 ALA A O 1
ATOM 6709 N N . PHE A 1 837 ? 22.596 9.683 -11.689 1.00 98.50 837 PHE A N 1
ATOM 6710 C CA . PHE A 1 837 ? 21.511 9.397 -12.636 1.00 98.50 837 PHE A CA 1
ATOM 6711 C C . PHE A 1 837 ? 21.218 10.576 -13.571 1.00 98.50 837 PHE A C 1
ATOM 6713 O O . PHE A 1 837 ? 20.934 10.371 -14.748 1.00 98.50 837 PHE A O 1
ATOM 6720 N N . TYR A 1 838 ? 21.338 11.811 -13.090 1.00 98.25 838 TYR A N 1
ATOM 6721 C CA . TYR A 1 838 ? 21.240 12.988 -13.949 1.00 98.25 838 TYR A CA 1
ATOM 6722 C C . TYR A 1 838 ? 22.351 13.016 -15.004 1.00 98.25 838 TYR A C 1
ATOM 6724 O O . TYR A 1 838 ? 22.067 13.131 -16.192 1.00 98.25 838 TYR A O 1
ATOM 6732 N N . LYS A 1 839 ? 23.615 12.856 -14.588 1.00 97.62 839 LYS A N 1
ATOM 6733 C CA . LYS A 1 839 ? 24.779 12.971 -15.484 1.00 97.62 839 LYS A CA 1
ATOM 6734 C C . LYS A 1 839 ? 24.933 11.806 -16.461 1.00 97.62 839 LYS A C 1
ATOM 6736 O O . LYS A 1 839 ? 25.405 12.021 -17.572 1.00 97.62 839 LYS A O 1
ATOM 6741 N N . HIS A 1 840 ? 24.602 10.585 -16.041 1.00 97.62 840 HIS A N 1
ATOM 6742 C CA . HIS A 1 840 ? 24.892 9.370 -16.813 1.00 97.62 840 HIS A CA 1
ATOM 6743 C C . HIS A 1 840 ? 23.653 8.711 -17.423 1.00 97.62 840 HIS A C 1
ATOM 6745 O O . HIS A 1 840 ? 23.779 7.994 -18.409 1.00 97.62 840 HIS A O 1
ATOM 6751 N N . GLU A 1 841 ? 22.464 8.958 -16.870 1.00 96.88 841 GLU A N 1
ATOM 6752 C CA . GLU A 1 841 ? 21.215 8.305 -17.288 1.00 96.88 841 GLU A CA 1
ATOM 6753 C C . GLU A 1 841 ? 20.144 9.320 -17.738 1.00 96.88 841 GLU A C 1
ATOM 6755 O O . GLU A 1 841 ? 19.025 8.924 -18.064 1.00 96.88 841 GLU A O 1
ATOM 6760 N N . ASN A 1 842 ? 20.478 10.620 -17.778 1.00 96.88 842 ASN A N 1
ATOM 6761 C CA . ASN A 1 842 ? 19.601 11.729 -18.177 1.00 96.88 842 ASN A CA 1
ATOM 6762 C C . ASN A 1 842 ? 18.247 11.759 -17.440 1.00 96.88 842 ASN A C 1
ATOM 6764 O O . ASN A 1 842 ? 17.223 12.129 -18.018 1.00 96.88 842 ASN A O 1
ATOM 6768 N N . VAL A 1 843 ? 18.222 11.359 -16.166 1.00 98.31 843 VAL A N 1
ATOM 6769 C CA . VAL A 1 843 ? 17.013 11.468 -15.333 1.00 98.31 843 VAL A CA 1
ATOM 6770 C C . VAL A 1 843 ? 16.807 12.920 -14.904 1.00 98.31 843 VAL A C 1
ATOM 6772 O O . VAL A 1 843 ? 17.743 13.571 -14.446 1.00 98.31 843 VAL A O 1
ATOM 6775 N N . ASP A 1 844 ? 15.578 13.427 -15.016 1.00 98.50 844 ASP A N 1
ATOM 6776 C CA . ASP A 1 844 ? 15.225 14.791 -14.611 1.00 98.50 844 ASP A CA 1
ATOM 6777 C C . ASP A 1 844 ? 15.049 14.872 -13.080 1.00 98.50 844 ASP A C 1
ATOM 6779 O O . ASP A 1 844 ? 14.118 14.286 -12.523 1.00 98.50 844 ASP A O 1
ATOM 6783 N N . ILE A 1 845 ? 15.959 15.565 -12.384 1.00 98.69 845 ILE A N 1
ATOM 6784 C CA . ILE A 1 845 ? 16.071 15.529 -10.914 1.00 98.69 845 ILE A CA 1
ATOM 6785 C C . ILE A 1 845 ? 15.874 16.888 -10.239 1.00 98.69 845 ILE A C 1
ATOM 6787 O O . ILE A 1 845 ? 16.275 17.923 -10.762 1.00 98.69 845 ILE A O 1
ATOM 6791 N N . ARG A 1 846 ? 15.360 16.894 -9.011 1.00 98.75 846 ARG A N 1
ATOM 6792 C CA . ARG A 1 846 ? 15.320 18.052 -8.108 1.00 98.75 846 ARG A CA 1
ATOM 6793 C C . ARG A 1 846 ? 15.809 17.637 -6.720 1.00 98.75 846 ARG A C 1
ATOM 6795 O O . ARG A 1 846 ? 15.454 16.563 -6.242 1.00 98.75 846 ARG A O 1
ATOM 6802 N N . ILE A 1 847 ? 16.600 18.477 -6.054 1.00 98.75 847 ILE A N 1
ATOM 6803 C CA . ILE A 1 847 ? 17.128 18.194 -4.708 1.00 98.75 847 ILE A CA 1
ATOM 6804 C C . ILE A 1 847 ? 16.706 19.321 -3.761 1.00 98.75 847 ILE A C 1
ATOM 6806 O O . ILE A 1 847 ? 17.188 20.447 -3.880 1.00 98.75 847 ILE A O 1
ATOM 6810 N N . ALA A 1 848 ? 15.821 19.013 -2.812 1.00 98.75 848 ALA A N 1
ATOM 6811 C CA . ALA A 1 848 ? 15.393 19.943 -1.770 1.00 98.75 848 ALA A CA 1
ATOM 6812 C C . ALA A 1 848 ? 16.161 19.671 -0.474 1.00 98.75 848 ALA A C 1
ATOM 6814 O O . ALA A 1 848 ? 15.980 18.617 0.132 1.00 98.75 848 ALA A O 1
ATOM 6815 N N . ARG A 1 849 ? 16.983 20.616 -0.013 1.00 98.50 849 ARG A N 1
ATOM 6816 C CA . ARG A 1 849 ? 17.654 20.546 1.294 1.00 98.50 849 ARG A CA 1
ATOM 6817 C C . ARG A 1 849 ? 16.760 21.196 2.340 1.00 98.50 849 ARG A C 1
ATOM 6819 O O . ARG A 1 849 ? 16.739 22.416 2.492 1.00 98.50 849 ARG A O 1
ATOM 6826 N N . ILE A 1 850 ? 15.962 20.366 3.007 1.00 98.31 850 ILE A N 1
ATOM 6827 C CA . ILE A 1 850 ? 14.891 20.820 3.898 1.00 98.31 850 ILE A CA 1
ATOM 6828 C C . ILE A 1 850 ? 15.451 21.123 5.293 1.00 98.31 850 ILE A C 1
ATOM 6830 O O . ILE A 1 850 ? 16.089 20.265 5.913 1.00 98.31 850 ILE A O 1
ATOM 6834 N N . PHE A 1 851 ? 15.183 22.330 5.792 1.00 96.56 851 PHE A N 1
ATOM 6835 C CA . PHE A 1 851 ? 15.488 22.749 7.164 1.00 96.56 851 PHE A CA 1
ATOM 6836 C C . PHE A 1 851 ? 14.333 22.411 8.119 1.00 96.56 851 PHE A C 1
ATOM 6838 O O . PHE A 1 851 ? 13.266 21.948 7.706 1.00 96.56 851 PHE A O 1
ATOM 6845 N N . ASN A 1 852 ? 14.547 22.590 9.427 1.00 94.44 852 ASN A N 1
ATOM 6846 C CA . ASN A 1 852 ? 13.595 22.153 10.446 1.00 94.44 852 ASN A CA 1
ATOM 6847 C C . ASN A 1 852 ? 12.199 22.745 10.191 1.00 94.44 852 ASN A C 1
ATOM 6849 O O . ASN A 1 852 ? 11.985 23.952 10.276 1.00 94.44 852 ASN A O 1
ATOM 6853 N N . THR A 1 853 ? 11.246 21.860 9.913 1.00 96.69 853 THR A N 1
ATOM 6854 C CA . THR A 1 853 ? 9.864 22.217 9.589 1.00 96.69 853 THR A CA 1
ATOM 6855 C C . THR A 1 853 ? 8.911 21.644 10.629 1.00 96.69 853 THR A C 1
ATOM 6857 O O . THR A 1 853 ? 9.093 20.504 11.070 1.00 96.69 853 THR A O 1
ATOM 6860 N N . PHE A 1 854 ? 7.885 22.411 10.998 1.00 96.69 854 PHE A N 1
ATOM 6861 C CA . PHE A 1 854 ? 6.880 22.028 11.988 1.00 96.69 854 PHE A CA 1
ATOM 6862 C C . PHE A 1 854 ? 5.451 22.362 11.534 1.00 96.69 854 PHE A C 1
ATOM 6864 O O . PHE A 1 854 ? 5.241 23.151 10.610 1.00 96.69 854 PHE A O 1
ATOM 6871 N N . GLY A 1 855 ? 4.459 21.718 12.153 1.00 96.81 855 GLY A N 1
ATOM 6872 C CA . GLY A 1 855 ? 3.050 21.930 11.831 1.00 96.81 855 GLY A CA 1
ATOM 6873 C C . GLY A 1 855 ? 2.123 20.814 12.329 1.00 96.81 855 GLY A C 1
ATOM 6874 O O . GLY A 1 855 ? 2.580 19.851 12.950 1.00 96.81 855 GLY A O 1
ATOM 6875 N N . PRO A 1 856 ? 0.817 20.906 12.020 1.00 95.69 856 PRO A N 1
ATOM 6876 C CA . PRO A 1 856 ? -0.161 19.854 12.304 1.00 95.69 856 PRO A CA 1
ATOM 6877 C C . PRO A 1 856 ? 0.213 18.505 11.670 1.00 95.69 856 PRO A C 1
ATOM 6879 O O . PRO A 1 856 ? 0.851 18.480 10.620 1.00 95.69 856 PRO A O 1
ATOM 6882 N N . ARG A 1 857 ? -0.260 17.387 12.238 1.00 94.62 857 ARG A N 1
ATOM 6883 C CA . ARG A 1 857 ? 0.048 15.986 11.838 1.00 94.62 857 ARG A CA 1
ATOM 6884 C C . ARG A 1 857 ? 1.435 15.466 12.214 1.00 94.62 857 ARG A C 1
ATOM 6886 O O . ARG A 1 857 ? 1.784 14.341 11.855 1.00 94.62 857 ARG A O 1
ATOM 6893 N N . MET A 1 858 ? 2.226 16.245 12.950 1.00 93.00 858 MET A N 1
ATOM 6894 C CA . MET A 1 858 ? 3.374 15.692 13.668 1.00 93.00 858 MET A CA 1
ATOM 6895 C C . MET A 1 858 ? 2.886 14.712 14.742 1.00 93.00 858 MET A C 1
ATOM 6897 O O . MET A 1 858 ? 1.848 14.920 15.368 1.00 93.00 858 MET A O 1
ATOM 6901 N N . HIS A 1 859 ? 3.624 13.625 14.944 1.00 86.88 859 HIS A N 1
ATOM 6902 C CA . HIS A 1 859 ? 3.300 12.643 15.975 1.00 86.88 859 HIS A CA 1
ATOM 6903 C C . HIS A 1 859 ? 3.550 13.245 17.375 1.00 86.88 859 HIS A C 1
ATOM 6905 O O . HIS A 1 859 ? 4.513 13.985 17.552 1.00 86.88 859 HIS A O 1
ATOM 6911 N N . ILE A 1 860 ? 2.724 12.924 18.379 1.00 84.38 860 ILE A N 1
ATOM 6912 C CA . ILE A 1 860 ? 2.907 13.405 19.771 1.00 84.38 860 ILE A CA 1
ATOM 6913 C C . ILE A 1 860 ? 4.291 12.994 20.293 1.00 84.38 860 ILE A C 1
ATOM 6915 O O . ILE A 1 860 ? 5.085 13.830 20.713 1.00 84.38 860 ILE A O 1
ATOM 6919 N N . ASN A 1 861 ? 4.620 11.711 20.133 1.00 82.75 861 ASN A N 1
ATOM 6920 C CA . ASN A 1 861 ? 5.934 11.143 20.455 1.00 82.75 861 ASN A CA 1
ATOM 6921 C C . ASN A 1 861 ? 6.954 11.280 19.310 1.00 82.75 861 ASN A C 1
ATOM 6923 O O . ASN A 1 861 ? 7.809 10.420 19.147 1.00 82.75 861 ASN A O 1
ATOM 6927 N N . ASP A 1 862 ? 6.847 12.311 18.465 1.00 82.88 862 ASP A N 1
ATOM 6928 C CA . ASP A 1 862 ? 7.803 12.521 17.373 1.00 82.88 862 ASP A CA 1
ATOM 6929 C C . ASP A 1 862 ? 9.231 12.738 17.892 1.00 82.88 862 ASP A C 1
ATOM 6931 O O . ASP A 1 862 ? 10.178 12.318 17.239 1.00 82.88 862 ASP A O 1
ATOM 6935 N N . GLY A 1 863 ? 9.404 13.339 19.072 1.00 80.38 863 GLY A N 1
ATOM 6936 C CA . GLY A 1 863 ? 10.704 13.470 19.733 1.00 80.38 863 GLY A CA 1
ATOM 6937 C C . GLY A 1 863 ? 11.546 14.672 19.291 1.00 80.38 863 GLY A C 1
ATOM 6938 O O . GLY A 1 863 ? 12.614 14.896 19.861 1.00 80.38 863 GLY A O 1
ATOM 6939 N N . ARG A 1 864 ? 11.097 15.472 18.311 1.00 87.38 864 ARG A N 1
ATOM 6940 C CA . ARG A 1 864 ? 11.744 16.748 17.955 1.00 87.38 864 ARG A CA 1
ATOM 6941 C C . ARG A 1 864 ? 11.369 17.860 18.939 1.00 87.38 864 ARG A C 1
ATOM 6943 O O . ARG A 1 864 ? 10.360 17.805 19.637 1.00 87.38 864 ARG A O 1
ATOM 6950 N N . VAL A 1 865 ? 12.185 18.915 18.957 1.00 90.12 865 VAL A N 1
ATOM 6951 C CA . VAL A 1 865 ? 12.087 20.006 19.942 1.00 90.12 865 VAL A CA 1
ATOM 6952 C C . VAL A 1 865 ? 10.722 20.706 19.960 1.00 90.12 865 VAL A C 1
ATOM 6954 O O . VAL A 1 865 ? 10.188 20.965 21.032 1.00 90.12 865 VAL A O 1
ATOM 6957 N N . VAL A 1 866 ? 10.117 20.951 18.790 1.00 90.81 866 VAL A N 1
ATOM 6958 C CA . VAL A 1 866 ? 8.823 21.649 18.692 1.00 90.81 866 VAL A CA 1
ATOM 6959 C C . VAL A 1 866 ? 7.696 20.817 19.297 1.00 90.81 866 VAL A C 1
ATOM 6961 O O . VAL A 1 866 ? 6.951 21.327 20.129 1.00 90.81 866 VAL A O 1
ATOM 6964 N N . SER A 1 867 ? 7.588 19.537 18.924 1.00 90.50 867 SER A N 1
ATOM 6965 C CA . SER A 1 867 ? 6.565 18.646 19.477 1.00 90.50 867 SER A CA 1
ATOM 6966 C C . SER A 1 867 ? 6.759 18.458 20.976 1.00 90.50 867 SER A C 1
ATOM 6968 O O . SER A 1 867 ? 5.802 18.645 21.715 1.00 90.50 867 SER A O 1
ATOM 6970 N N . ASN A 1 868 ? 7.988 18.185 21.433 1.00 91.62 868 ASN A N 1
ATOM 6971 C CA . ASN A 1 868 ? 8.258 17.934 22.850 1.00 91.62 868 ASN A CA 1
ATOM 6972 C C . ASN A 1 868 ? 7.940 19.152 23.718 1.00 91.62 868 ASN A C 1
ATOM 6974 O O . ASN A 1 868 ? 7.302 19.002 24.752 1.00 91.62 868 ASN A O 1
ATOM 6978 N N . PHE A 1 869 ? 8.349 20.358 23.315 1.00 94.75 869 PHE A N 1
ATOM 6979 C CA . PHE A 1 869 ? 8.094 21.550 24.127 1.00 94.75 869 PHE A CA 1
ATOM 6980 C C . PHE A 1 869 ? 6.601 21.859 24.214 1.00 94.75 869 PHE A C 1
ATOM 6982 O O . PHE A 1 869 ? 6.113 22.198 25.291 1.00 94.75 869 PHE A O 1
ATOM 6989 N N . ILE A 1 870 ? 5.870 21.706 23.105 1.00 94.12 870 ILE A N 1
ATOM 6990 C CA . ILE A 1 870 ? 4.421 21.918 23.086 1.00 94.12 870 ILE A CA 1
ATOM 6991 C C . ILE A 1 870 ? 3.720 20.873 23.958 1.00 94.12 870 ILE A C 1
ATOM 6993 O O . ILE A 1 870 ? 2.932 21.249 24.820 1.00 94.12 870 ILE A O 1
ATOM 6997 N N . THR A 1 871 ? 4.010 19.580 23.786 1.00 92.50 871 THR A N 1
ATOM 6998 C CA . THR A 1 871 ? 3.331 18.510 24.535 1.00 92.50 871 THR A CA 1
ATOM 6999 C C . THR A 1 871 ? 3.669 18.556 26.023 1.00 92.50 871 THR A C 1
ATOM 7001 O O . THR A 1 871 ? 2.751 18.548 26.841 1.00 92.50 871 THR A O 1
ATOM 7004 N N . GLN A 1 872 ? 4.946 18.737 26.385 1.00 94.00 872 GLN A N 1
ATOM 7005 C CA . GLN A 1 872 ? 5.376 18.911 27.778 1.00 94.00 872 GLN A CA 1
ATOM 7006 C C . GLN A 1 872 ? 4.674 20.106 28.425 1.00 94.00 872 GLN A C 1
ATOM 7008 O O . GLN A 1 872 ? 4.127 19.987 29.521 1.00 94.00 872 GLN A O 1
ATOM 7013 N N . SER A 1 873 ? 4.631 21.247 27.733 1.00 93.56 873 SER A N 1
ATOM 7014 C CA . SER A 1 873 ? 3.983 22.447 28.259 1.00 93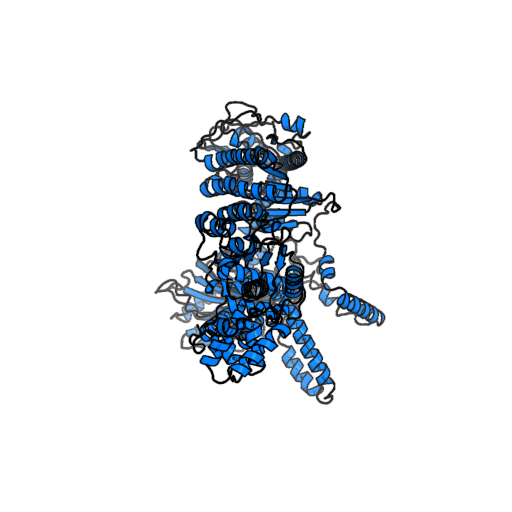.56 873 SER A CA 1
ATOM 7015 C C . SER A 1 873 ? 2.459 22.308 28.354 1.00 93.56 873 SER A C 1
ATOM 7017 O O . SER A 1 873 ? 1.880 22.805 29.316 1.00 93.56 873 SER A O 1
ATOM 7019 N N . LEU A 1 874 ? 1.795 21.637 27.404 1.00 92.31 874 LEU A N 1
ATOM 7020 C CA . LEU A 1 874 ? 0.347 21.376 27.447 1.00 92.31 874 LEU A CA 1
ATOM 7021 C C . LEU A 1 874 ? -0.041 20.395 28.561 1.00 92.31 874 LEU A C 1
ATOM 7023 O O . LEU A 1 874 ? -1.128 20.499 29.125 1.00 92.31 874 LEU A O 1
ATOM 7027 N N . GLN A 1 875 ? 0.839 19.449 28.887 1.00 90.44 875 GLN A N 1
ATOM 7028 C CA . GLN A 1 875 ? 0.631 18.458 29.945 1.00 90.44 875 GLN A CA 1
ATOM 7029 C C . GLN A 1 875 ? 1.093 18.944 31.330 1.00 90.44 875 GLN A C 1
ATOM 7031 O O . GLN A 1 875 ? 0.977 18.204 32.302 1.00 90.44 875 GLN A O 1
ATOM 7036 N N . GLY A 1 876 ? 1.636 20.163 31.440 1.00 90.50 876 GLY A N 1
ATOM 7037 C CA . GLY A 1 876 ? 2.190 20.692 32.692 1.00 90.50 876 GLY A CA 1
ATOM 7038 C C . GLY A 1 876 ? 3.502 20.026 33.130 1.00 90.50 876 GLY A C 1
ATOM 7039 O O . GLY A 1 876 ? 3.961 20.238 34.251 1.00 90.50 876 GLY A O 1
ATOM 7040 N N . MET A 1 877 ? 4.126 19.230 32.260 1.00 92.88 877 MET A N 1
ATOM 7041 C CA . MET A 1 877 ? 5.419 18.598 32.511 1.00 92.88 877 MET A CA 1
ATOM 7042 C C . MET A 1 877 ? 6.573 19.603 32.338 1.00 92.88 877 MET A C 1
ATOM 7044 O O . MET A 1 877 ? 6.415 20.612 31.640 1.00 92.88 877 MET A O 1
ATOM 7048 N N . PRO A 1 878 ? 7.750 19.357 32.945 1.00 94.56 878 PRO A N 1
ATOM 7049 C CA . PRO A 1 878 ? 8.932 20.184 32.721 1.00 94.56 878 PRO A CA 1
ATOM 7050 C C . PRO A 1 878 ? 9.368 20.209 31.247 1.00 94.56 878 PRO A C 1
ATOM 7052 O O . PRO A 1 878 ? 9.486 19.163 30.607 1.00 94.56 878 PRO A O 1
ATOM 7055 N N . ILE A 1 879 ? 9.659 21.402 30.722 1.00 94.75 879 ILE A N 1
ATOM 7056 C CA . ILE A 1 879 ? 10.208 21.580 29.374 1.00 94.75 879 ILE A CA 1
ATOM 7057 C C . ILE A 1 879 ? 11.692 21.221 29.412 1.00 94.75 879 ILE A C 1
ATOM 7059 O O . ILE A 1 879 ? 12.470 21.852 30.132 1.00 94.75 879 ILE A O 1
ATOM 7063 N N . THR A 1 880 ? 12.081 20.205 28.646 1.00 93.81 880 THR A N 1
ATOM 7064 C CA . THR A 1 880 ? 13.421 19.609 28.729 1.00 93.81 880 THR A CA 1
ATOM 7065 C C . THR A 1 880 ? 14.375 20.214 27.702 1.00 93.81 880 THR A C 1
ATOM 7067 O O . THR A 1 880 ? 14.315 19.879 26.523 1.00 93.81 880 THR A O 1
ATOM 7070 N N . VAL A 1 881 ? 15.290 21.078 28.140 1.00 93.62 881 VAL A N 1
ATOM 7071 C CA . VAL A 1 881 ? 16.353 21.644 27.298 1.00 93.62 881 VAL A CA 1
ATOM 7072 C C . VAL A 1 881 ? 17.621 20.800 27.447 1.00 93.62 881 VAL A C 1
ATOM 7074 O O . VAL A 1 881 ? 18.131 20.616 28.551 1.00 93.62 881 VAL A O 1
ATOM 7077 N N . TYR A 1 882 ? 18.148 20.282 26.339 1.00 89.25 882 TYR A N 1
ATOM 7078 C CA . TYR A 1 882 ? 19.419 19.551 26.327 1.00 89.25 882 TYR A CA 1
ATOM 7079 C C . TYR A 1 882 ? 20.592 20.540 26.276 1.00 89.25 882 TYR A C 1
ATOM 7081 O O . TYR A 1 882 ? 20.676 21.381 25.374 1.00 89.25 882 TYR A O 1
ATOM 7089 N N . GLY A 1 883 ? 21.501 20.457 27.248 1.00 90.06 883 GLY A N 1
ATOM 7090 C CA . GLY A 1 883 ? 22.576 21.427 27.447 1.00 90.06 883 GLY A CA 1
ATOM 7091 C C . GLY A 1 883 ? 22.101 22.764 28.022 1.00 90.06 883 GLY A C 1
ATOM 7092 O O . GLY A 1 883 ? 21.094 22.847 28.720 1.00 90.06 883 GLY A O 1
ATOM 7093 N N . ASN A 1 884 ? 22.834 23.841 27.724 1.00 88.38 884 ASN A N 1
ATOM 7094 C CA . ASN A 1 884 ? 22.513 25.194 28.201 1.00 88.38 884 ASN A CA 1
ATOM 7095 C C . ASN A 1 884 ? 21.434 25.908 27.360 1.00 88.38 884 ASN A C 1
ATOM 7097 O O . ASN A 1 884 ? 20.948 26.953 27.779 1.00 88.38 884 ASN A O 1
ATOM 7101 N N . GLY A 1 885 ? 21.041 25.355 26.206 1.00 89.31 885 GLY A N 1
ATOM 7102 C CA . GLY A 1 885 ? 20.010 25.921 25.331 1.00 89.31 885 GLY A CA 1
ATOM 7103 C C . GLY A 1 885 ? 20.482 27.055 24.415 1.00 89.31 885 GLY A C 1
ATOM 7104 O O . GLY A 1 885 ? 19.647 27.653 23.738 1.00 89.31 885 GLY A O 1
ATOM 7105 N N . ASN A 1 886 ? 21.790 27.344 24.377 1.00 91.69 886 ASN A N 1
ATOM 7106 C CA . ASN A 1 886 ? 22.371 28.402 23.539 1.00 91.69 886 ASN A CA 1
ATOM 7107 C C . ASN A 1 886 ? 22.523 27.991 22.069 1.00 91.69 886 ASN A C 1
ATOM 7109 O O . ASN A 1 886 ? 22.784 28.844 21.222 1.00 91.69 886 ASN A O 1
ATOM 7113 N N . GLN A 1 887 ? 22.398 26.698 21.759 1.00 89.94 887 GLN A N 1
ATOM 7114 C CA . GLN A 1 887 ? 22.378 26.229 20.381 1.00 89.94 887 GLN A CA 1
ATOM 7115 C C . GLN A 1 887 ? 21.160 26.798 19.647 1.00 89.94 887 GLN A C 1
ATOM 7117 O O . GLN A 1 887 ? 20.091 26.971 20.239 1.00 89.94 887 GLN A O 1
ATOM 7122 N N . THR A 1 888 ? 21.319 27.094 18.361 1.00 89.25 888 THR A N 1
ATOM 7123 C CA . THR A 1 888 ? 20.309 27.810 17.577 1.00 89.25 888 THR A CA 1
ATOM 7124 C C . THR A 1 888 ? 19.698 26.947 16.483 1.00 89.25 888 THR A C 1
ATOM 7126 O O . THR A 1 888 ? 20.346 26.059 15.914 1.00 89.25 888 THR A O 1
ATOM 7129 N N . ARG A 1 889 ? 18.422 27.188 16.180 1.00 90.00 889 ARG A N 1
ATOM 7130 C CA . ARG A 1 889 ? 17.691 26.543 15.085 1.00 90.00 889 ARG A CA 1
ATOM 7131 C C . ARG A 1 889 ? 16.808 27.560 14.372 1.00 90.00 889 ARG A C 1
ATOM 7133 O O . ARG A 1 889 ? 16.319 28.514 14.970 1.00 90.00 889 ARG A O 1
ATOM 7140 N N . SER A 1 890 ? 16.575 27.292 13.098 1.00 92.56 890 SER A N 1
ATOM 7141 C CA . SER A 1 890 ? 15.572 27.949 12.264 1.00 92.56 890 SER A CA 1
ATOM 7142 C C . SER A 1 890 ? 14.335 27.068 12.159 1.00 92.56 890 SER A C 1
ATOM 7144 O O . SER A 1 890 ? 14.473 25.857 12.007 1.00 92.56 890 SER A O 1
ATOM 7146 N N . PHE A 1 891 ? 13.135 27.647 12.235 1.00 93.69 891 PHE A N 1
ATOM 7147 C CA . PHE A 1 891 ? 11.878 26.892 12.196 1.00 93.69 891 PHE A CA 1
ATOM 7148 C C . PHE A 1 891 ? 10.977 27.383 11.065 1.00 93.69 891 PHE A C 1
ATOM 7150 O O . PHE A 1 891 ? 10.560 28.538 11.031 1.00 93.69 891 PHE A O 1
ATOM 7157 N N . GLN A 1 892 ? 10.656 26.481 10.145 1.00 96.19 892 GLN A N 1
ATOM 7158 C CA . GLN A 1 892 ? 9.783 26.736 9.006 1.00 96.19 892 GLN A CA 1
ATOM 7159 C C . GLN A 1 892 ? 8.391 26.142 9.245 1.00 96.19 892 GLN A C 1
ATOM 7161 O O . GLN A 1 892 ? 8.265 25.017 9.733 1.00 96.19 892 GLN A O 1
ATOM 7166 N N . TYR A 1 893 ? 7.337 26.864 8.865 1.00 98.06 893 TYR A N 1
ATOM 7167 C CA . TYR A 1 893 ? 5.984 26.317 8.909 1.00 98.06 893 TYR A CA 1
ATOM 7168 C C . TYR A 1 893 ? 5.681 25.442 7.683 1.00 98.06 893 TYR A C 1
ATOM 7170 O O . TYR A 1 893 ? 6.126 25.714 6.566 1.00 98.06 893 TYR A O 1
ATOM 7178 N N . ILE A 1 894 ? 4.902 24.377 7.884 1.00 98.06 894 ILE A N 1
ATOM 7179 C CA . ILE A 1 894 ? 4.690 23.327 6.880 1.00 98.06 894 ILE A CA 1
ATOM 7180 C C . ILE A 1 894 ? 4.152 23.826 5.532 1.00 98.06 894 ILE A C 1
ATOM 7182 O O . ILE A 1 894 ? 4.582 23.330 4.493 1.00 98.06 894 ILE A O 1
ATOM 7186 N N . SER A 1 895 ? 3.263 24.822 5.506 1.00 97.75 895 SER A N 1
ATOM 7187 C CA . SER A 1 895 ? 2.701 25.324 4.241 1.00 97.75 895 SER A CA 1
ATOM 7188 C C . SER A 1 895 ? 3.745 26.001 3.348 1.00 97.75 895 SER A C 1
ATOM 7190 O O . SER A 1 895 ? 3.669 25.886 2.121 1.00 97.75 895 SER A O 1
ATOM 7192 N N . ASP A 1 896 ? 4.739 26.665 3.945 1.00 98.25 896 ASP A N 1
ATOM 7193 C CA . ASP A 1 896 ? 5.840 27.276 3.200 1.00 98.25 896 ASP A CA 1
ATOM 7194 C C . ASP A 1 896 ? 6.723 26.200 2.568 1.00 98.25 896 ASP A C 1
ATOM 7196 O O . ASP A 1 896 ? 7.080 26.319 1.395 1.00 98.25 896 ASP A O 1
ATOM 7200 N N . LEU A 1 897 ? 7.001 25.113 3.302 1.00 98.62 897 LEU A N 1
ATOM 7201 C CA . LEU A 1 897 ? 7.735 23.966 2.765 1.00 98.62 897 LEU A CA 1
ATOM 7202 C C . LEU A 1 897 ? 6.998 23.350 1.570 1.00 98.62 897 LEU A C 1
ATOM 7204 O O . LEU A 1 897 ? 7.615 23.138 0.530 1.00 98.62 897 LEU A O 1
ATOM 7208 N N . ILE A 1 898 ? 5.689 23.091 1.685 1.00 98.62 898 ILE A N 1
ATOM 7209 C CA . ILE A 1 898 ? 4.904 22.515 0.579 1.00 98.62 898 ILE A CA 1
ATOM 7210 C C . ILE A 1 898 ? 4.972 23.402 -0.666 1.00 98.62 898 ILE A C 1
ATOM 7212 O O . ILE A 1 898 ? 5.197 22.900 -1.767 1.00 98.62 898 ILE A O 1
ATOM 7216 N N . THR A 1 899 ? 4.846 24.718 -0.491 1.00 98.25 899 THR A N 1
ATOM 7217 C CA . THR A 1 899 ? 4.958 25.673 -1.600 1.00 98.25 899 THR A CA 1
ATOM 7218 C C . THR A 1 899 ? 6.353 25.625 -2.227 1.00 98.25 899 THR A C 1
ATOM 7220 O O . THR A 1 899 ? 6.465 25.548 -3.447 1.00 98.25 899 THR A O 1
ATOM 7223 N N . GLY A 1 900 ? 7.414 25.578 -1.414 1.00 98.50 900 GLY A N 1
ATOM 7224 C CA . GLY A 1 900 ? 8.792 25.485 -1.900 1.00 98.50 900 GLY A CA 1
ATOM 7225 C C . GLY A 1 900 ? 9.074 24.191 -2.668 1.00 98.50 900 GLY A C 1
ATOM 7226 O O . GLY A 1 900 ? 9.709 24.227 -3.720 1.00 98.50 900 GLY A O 1
ATOM 7227 N N . LEU A 1 901 ? 8.562 23.048 -2.193 1.00 98.75 901 LEU A N 1
ATOM 7228 C CA . LEU A 1 901 ? 8.713 21.754 -2.869 1.00 98.75 901 LEU A CA 1
ATOM 7229 C C . LEU A 1 901 ? 8.019 21.734 -4.234 1.00 98.75 901 LEU A C 1
ATOM 7231 O O . LEU A 1 901 ? 8.573 21.204 -5.198 1.00 98.75 901 LEU A O 1
ATOM 7235 N N . ILE A 1 902 ? 6.817 22.306 -4.329 1.00 98.56 902 ILE A N 1
ATOM 7236 C CA . ILE A 1 902 ? 6.084 22.404 -5.596 1.00 98.56 902 ILE A CA 1
ATOM 7237 C C . ILE A 1 902 ? 6.805 23.357 -6.553 1.00 98.56 902 ILE A C 1
ATOM 7239 O O . ILE A 1 902 ? 7.054 22.975 -7.695 1.00 98.56 902 ILE A O 1
ATOM 7243 N N . SER A 1 903 ? 7.225 24.539 -6.089 1.00 98.38 903 SER A N 1
ATOM 7244 C CA . SER A 1 903 ? 7.996 25.477 -6.915 1.00 98.38 903 SER A CA 1
ATOM 7245 C C . SER A 1 903 ? 9.293 24.852 -7.432 1.00 98.38 903 SER A C 1
ATOM 7247 O O . SER A 1 903 ? 9.621 24.999 -8.608 1.00 98.38 903 SER A O 1
ATOM 7249 N N . LEU A 1 904 ? 10.010 24.095 -6.595 1.00 98.62 904 LEU A N 1
ATOM 7250 C CA . LEU A 1 904 ? 11.222 23.396 -7.017 1.00 98.62 904 LEU A CA 1
ATOM 7251 C C . LEU A 1 904 ? 10.925 22.305 -8.054 1.00 98.62 904 LEU A C 1
ATOM 7253 O O . LEU A 1 904 ? 11.643 22.216 -9.050 1.00 98.62 904 LEU A O 1
ATOM 7257 N N . MET A 1 905 ? 9.870 21.507 -7.862 1.00 98.44 905 MET A N 1
ATOM 7258 C CA . MET A 1 905 ? 9.458 20.483 -8.830 1.00 98.44 905 MET A CA 1
ATOM 7259 C C . MET A 1 905 ? 9.160 21.077 -10.213 1.00 98.44 905 MET A C 1
ATOM 7261 O O . MET A 1 905 ? 9.562 20.513 -11.234 1.00 98.44 905 MET A O 1
ATOM 7265 N N . GLU A 1 906 ? 8.476 22.219 -10.255 1.00 96.81 906 GLU A N 1
ATOM 7266 C CA . GLU A 1 906 ? 8.085 22.876 -11.505 1.00 96.81 906 GLU A CA 1
ATOM 7267 C C . GLU A 1 906 ? 9.217 23.701 -12.141 1.00 96.81 906 GLU A C 1
ATOM 7269 O O . GLU A 1 906 ? 9.183 23.960 -13.341 1.00 96.81 906 GLU A O 1
ATOM 7274 N N . SER A 1 907 ? 10.251 24.061 -11.379 1.00 97.38 907 SER A N 1
ATOM 7275 C CA . SER A 1 907 ? 11.419 24.786 -11.892 1.00 97.38 907 SER A CA 1
ATOM 7276 C C . SER A 1 907 ? 12.272 23.956 -12.861 1.00 97.38 907 SER A C 1
ATOM 7278 O O . SER A 1 907 ? 12.126 22.736 -12.960 1.00 97.38 907 SER A O 1
ATOM 7280 N N . ASN A 1 908 ? 13.230 24.608 -13.527 1.00 95.00 908 ASN A N 1
ATOM 7281 C CA . ASN A 1 908 ? 14.215 23.966 -14.407 1.00 95.00 908 ASN A CA 1
ATOM 7282 C C . ASN A 1 908 ? 15.581 23.716 -13.739 1.00 95.00 908 ASN A C 1
ATOM 7284 O O . ASN A 1 908 ? 16.481 23.191 -14.389 1.00 95.00 908 ASN A O 1
ATOM 7288 N N . THR A 1 909 ? 15.768 24.086 -12.465 1.00 94.94 909 THR A N 1
ATOM 7289 C CA . THR A 1 909 ? 17.058 23.874 -11.789 1.00 94.94 909 THR A CA 1
ATOM 7290 C C . THR A 1 909 ? 17.231 22.416 -11.381 1.00 94.94 909 THR A C 1
ATOM 7292 O O . THR A 1 909 ? 16.348 21.831 -10.769 1.00 94.94 909 THR A O 1
ATOM 7295 N N . THR A 1 910 ? 18.393 21.836 -11.662 1.00 95.00 910 THR A N 1
ATOM 7296 C CA . THR A 1 910 ? 18.790 20.502 -11.177 1.00 95.00 910 THR A CA 1
ATOM 7297 C C . THR A 1 910 ? 19.758 20.575 -9.995 1.00 95.00 910 THR A C 1
ATOM 7299 O O . THR A 1 910 ? 20.053 19.559 -9.367 1.00 95.00 910 THR A O 1
ATOM 7302 N N . LEU A 1 911 ? 20.238 21.779 -9.661 1.00 95.19 911 LEU A N 1
ATOM 7303 C CA . LEU A 1 911 ? 21.104 22.017 -8.510 1.00 95.19 911 LEU A CA 1
ATOM 7304 C C . LEU A 1 911 ? 20.317 21.899 -7.193 1.00 95.19 911 LEU A C 1
ATOM 7306 O O . LEU A 1 911 ? 19.130 22.235 -7.170 1.00 95.19 911 LEU A O 1
ATOM 7310 N N . PRO A 1 912 ? 20.968 21.494 -6.083 1.00 98.12 912 PRO A N 1
ATOM 7311 C CA . PRO A 1 912 ? 20.350 21.523 -4.762 1.00 98.12 912 PRO A CA 1
ATOM 7312 C C . PRO A 1 912 ? 19.868 22.921 -4.387 1.00 98.12 912 PRO A C 1
ATOM 7314 O O . PRO A 1 912 ? 20.549 23.904 -4.690 1.00 98.12 912 PRO A O 1
ATOM 7317 N N . VAL A 1 913 ? 18.724 23.000 -3.709 1.00 98.69 913 VAL A N 1
ATOM 7318 C CA . VAL A 1 913 ? 18.150 24.257 -3.210 1.00 98.69 913 VAL A CA 1
ATOM 7319 C C . VAL A 1 913 ? 17.762 24.101 -1.744 1.00 98.69 913 VAL A C 1
ATOM 7321 O O . VAL A 1 913 ? 17.076 23.143 -1.371 1.00 98.69 913 VAL A O 1
ATOM 7324 N N . ASN A 1 914 ? 18.195 25.046 -0.916 1.00 98.62 914 ASN A N 1
ATOM 7325 C CA . ASN A 1 914 ? 17.777 25.158 0.474 1.00 98.62 914 ASN A CA 1
ATOM 7326 C C . ASN A 1 914 ? 16.325 25.627 0.565 1.00 98.62 914 ASN A C 1
ATOM 7328 O O . ASN A 1 914 ? 15.954 26.654 0.001 1.00 98.62 914 ASN A O 1
ATOM 7332 N N . ILE A 1 915 ? 15.510 24.899 1.327 1.00 98.38 915 ILE A N 1
ATOM 7333 C CA . ILE A 1 915 ? 14.129 25.284 1.634 1.00 98.38 915 ILE A CA 1
ATOM 7334 C C . ILE A 1 915 ? 14.002 25.347 3.155 1.00 98.38 915 ILE A C 1
ATOM 7336 O O . ILE A 1 915 ? 14.100 24.328 3.843 1.00 98.38 915 ILE A O 1
ATOM 7340 N N . GLY A 1 916 ? 13.851 26.563 3.677 1.00 97.31 916 GLY A N 1
ATOM 7341 C CA . GLY A 1 916 ? 13.883 26.846 5.108 1.00 97.31 916 GLY A CA 1
ATOM 7342 C C . GLY A 1 916 ? 13.512 28.290 5.434 1.00 97.31 916 GLY A C 1
ATOM 7343 O O . GLY A 1 916 ? 13.344 29.111 4.535 1.00 97.31 916 GLY A O 1
ATOM 7344 N N . ASN A 1 917 ? 13.406 28.597 6.728 1.00 96.56 917 ASN A N 1
ATOM 7345 C CA . ASN A 1 917 ? 13.225 29.962 7.224 1.00 96.56 917 ASN A CA 1
ATOM 7346 C C . ASN A 1 917 ? 14.571 30.526 7.725 1.00 96.56 917 ASN A C 1
ATOM 7348 O O . ASN A 1 917 ? 15.202 29.868 8.547 1.00 96.56 917 ASN A O 1
ATOM 7352 N N . PRO A 1 918 ? 15.053 31.689 7.241 1.00 95.00 918 PRO A N 1
ATOM 7353 C CA . PRO A 1 918 ? 16.319 32.273 7.692 1.00 95.00 918 PRO A CA 1
ATOM 7354 C C . PRO A 1 918 ? 16.264 32.890 9.101 1.00 95.00 918 PRO A C 1
ATOM 7356 O O . PRO A 1 918 ? 17.317 33.289 9.608 1.00 95.00 918 PRO A O 1
ATOM 7359 N N . GLU A 1 919 ? 15.080 32.989 9.718 1.00 93.31 919 GLU A N 1
ATOM 7360 C CA . GLU A 1 919 ? 14.905 33.392 11.118 1.00 93.31 919 GLU A CA 1
ATOM 7361 C C . GLU A 1 919 ? 15.465 32.325 12.067 1.00 93.31 919 GLU A C 1
ATOM 7363 O O . GLU A 1 919 ? 15.132 31.142 11.972 1.00 93.31 919 GLU A O 1
ATOM 7368 N N . GLU A 1 920 ? 16.322 32.748 12.993 1.00 91.25 920 GLU A N 1
ATOM 7369 C CA . GLU A 1 920 ? 17.072 31.876 13.893 1.00 91.25 920 GLU A CA 1
ATOM 7370 C C . GLU A 1 920 ? 16.769 32.232 15.353 1.00 91.25 920 GLU A C 1
ATOM 7372 O O . GLU A 1 920 ? 16.742 33.404 15.719 1.00 91.25 920 GLU A O 1
ATOM 7377 N N . TYR A 1 921 ? 16.565 31.209 16.184 1.00 93.19 921 TYR A N 1
ATOM 7378 C CA . TYR A 1 921 ? 16.276 31.343 17.613 1.00 93.19 921 TYR A CA 1
ATOM 7379 C C . TYR A 1 921 ? 17.154 30.387 18.414 1.00 93.19 921 TYR A C 1
ATOM 7381 O O . TYR A 1 921 ? 17.431 29.268 17.962 1.00 93.19 921 TYR A O 1
ATOM 7389 N N . SER A 1 922 ? 17.561 30.778 19.624 1.00 94.38 922 SER A N 1
ATOM 7390 C CA . SER A 1 922 ? 18.135 29.813 20.568 1.00 94.38 922 SER A CA 1
ATOM 7391 C C . SER A 1 922 ? 17.063 28.837 21.065 1.00 94.38 922 SER A C 1
ATOM 7393 O O . SER A 1 922 ? 15.877 29.171 21.152 1.00 94.38 922 SER A O 1
ATOM 7395 N N . ILE A 1 923 ? 17.464 27.616 21.427 1.00 94.38 923 ILE A N 1
ATOM 7396 C CA . ILE A 1 923 ? 16.534 26.626 21.992 1.00 94.38 923 ILE A CA 1
ATOM 7397 C C . ILE A 1 923 ? 15.900 27.137 23.293 1.00 94.38 923 ILE A C 1
ATOM 7399 O O . ILE A 1 923 ? 14.722 26.876 23.541 1.00 94.38 923 ILE A O 1
ATOM 7403 N N . LEU A 1 924 ? 16.643 27.899 24.102 1.00 94.25 924 LEU A N 1
ATOM 7404 C CA . LEU A 1 924 ? 16.118 28.491 25.332 1.00 94.25 924 LEU A CA 1
ATOM 7405 C C . LEU A 1 924 ? 15.073 29.586 25.063 1.00 94.25 924 LEU A C 1
ATOM 7407 O O . LEU A 1 924 ? 14.038 29.613 25.731 1.00 94.25 924 LEU A O 1
ATOM 7411 N N . GLU A 1 925 ? 15.311 30.483 24.102 1.00 94.75 925 GLU A N 1
ATOM 7412 C CA . GLU A 1 925 ? 14.308 31.477 23.686 1.00 94.75 925 GLU A CA 1
ATOM 7413 C C . GLU A 1 925 ? 13.059 30.789 23.146 1.00 94.75 925 GLU A C 1
ATOM 7415 O O . GLU A 1 925 ? 11.946 31.123 23.551 1.00 94.75 925 GLU A O 1
ATOM 7420 N N . PHE A 1 926 ? 13.236 29.769 22.306 1.00 94.31 926 PHE A N 1
ATOM 7421 C CA . PHE A 1 926 ? 12.129 29.002 21.753 1.00 94.31 926 PHE A CA 1
ATOM 7422 C C . PHE A 1 926 ? 11.295 28.312 22.848 1.00 94.31 926 PHE A C 1
ATOM 7424 O O . PHE A 1 926 ? 10.066 28.387 22.826 1.00 94.31 926 PHE A O 1
ATOM 7431 N N . ALA A 1 927 ? 11.937 27.718 23.862 1.00 94.75 927 ALA A N 1
ATOM 7432 C CA . ALA A 1 927 ? 11.252 27.137 25.022 1.00 94.75 927 ALA A CA 1
ATOM 7433 C C . ALA A 1 927 ? 10.403 28.172 25.782 1.00 94.75 927 ALA A C 1
ATOM 7435 O O . ALA A 1 927 ? 9.263 27.886 26.157 1.00 94.75 927 ALA A O 1
ATOM 7436 N N . LYS A 1 928 ? 10.934 29.388 25.986 1.00 94.25 928 LYS A N 1
ATOM 7437 C CA . LYS A 1 928 ? 10.203 30.494 26.630 1.00 94.25 928 LYS A CA 1
ATOM 7438 C C . LYS A 1 928 ? 9.007 30.944 25.792 1.00 94.25 928 LYS A C 1
ATOM 7440 O O . LYS A 1 928 ? 7.934 31.151 26.351 1.00 94.25 928 LYS A O 1
ATOM 7445 N N . ILE A 1 929 ? 9.167 31.052 24.471 1.00 94.38 929 ILE A N 1
ATOM 7446 C CA . ILE A 1 929 ? 8.080 31.420 23.552 1.00 94.38 929 ILE A CA 1
ATOM 7447 C C . ILE A 1 929 ? 6.948 30.391 23.630 1.00 94.38 929 ILE A C 1
ATOM 7449 O O . ILE A 1 929 ? 5.806 30.771 23.875 1.00 94.38 929 ILE A O 1
ATOM 7453 N N . VAL A 1 930 ? 7.254 29.095 23.505 1.00 94.56 930 VAL A N 1
ATOM 7454 C CA . VAL A 1 930 ? 6.246 28.022 23.586 1.00 94.56 930 VAL A CA 1
ATOM 7455 C C . VAL A 1 930 ? 5.517 28.043 24.932 1.00 94.56 930 VAL A C 1
ATOM 7457 O O . VAL A 1 930 ? 4.286 28.005 24.960 1.00 94.56 930 VAL A O 1
ATOM 7460 N N . LYS A 1 931 ? 6.257 28.177 26.041 1.00 93.94 931 LYS A N 1
ATOM 7461 C CA . LYS A 1 931 ? 5.676 28.286 27.385 1.00 93.94 931 LYS A CA 1
ATOM 7462 C C . LYS A 1 931 ? 4.705 29.466 27.497 1.00 93.94 931 LYS A C 1
ATOM 7464 O O . LYS A 1 931 ? 3.598 29.298 28.008 1.00 93.94 931 LYS A O 1
ATOM 7469 N N . ASN A 1 932 ? 5.107 30.640 27.009 1.00 93.38 932 ASN A N 1
ATOM 7470 C CA . ASN A 1 932 ? 4.298 31.857 27.076 1.00 93.38 932 ASN A CA 1
ATOM 7471 C C . ASN A 1 932 ? 3.030 31.754 26.219 1.00 93.38 932 ASN A C 1
ATOM 7473 O O . ASN A 1 932 ? 1.965 32.154 26.675 1.00 93.38 932 ASN A O 1
ATOM 7477 N N . LEU A 1 933 ? 3.121 31.179 25.014 1.00 93.81 933 LEU A N 1
ATOM 7478 C CA . LEU A 1 933 ? 1.967 30.995 24.125 1.00 93.81 933 LEU A CA 1
ATOM 7479 C C . LEU A 1 933 ? 0.930 30.011 24.685 1.00 93.81 933 LEU A C 1
ATOM 7481 O O . LEU A 1 933 ? -0.258 30.139 24.399 1.00 93.81 933 LEU A O 1
ATOM 7485 N N . ILE A 1 934 ? 1.368 29.022 25.466 1.00 93.12 934 ILE A N 1
ATOM 7486 C CA . ILE A 1 934 ? 0.475 28.038 26.092 1.00 93.12 934 ILE A CA 1
ATOM 7487 C C . ILE A 1 934 ? -0.122 28.568 27.405 1.00 93.12 934 ILE A C 1
ATOM 7489 O O . ILE A 1 934 ? -1.239 28.189 27.751 1.00 93.12 934 ILE A O 1
ATOM 7493 N N . GLY A 1 935 ? 0.593 29.442 28.122 1.00 84.19 935 GLY A N 1
ATOM 7494 C CA . GLY A 1 935 ? 0.140 30.026 29.391 1.00 84.19 935 GLY A CA 1
ATOM 7495 C C . GLY A 1 935 ? 0.277 29.097 30.607 1.00 84.19 935 GLY A C 1
ATOM 7496 O O . GLY A 1 935 ? -0.384 29.314 31.619 1.00 84.19 935 GLY A O 1
ATOM 7497 N N . GLY A 1 936 ? 1.104 28.046 30.519 1.00 74.25 936 GLY A N 1
ATOM 7498 C CA . GLY A 1 936 ? 1.282 27.036 31.573 1.00 74.25 936 GLY A CA 1
ATOM 7499 C C . GLY A 1 936 ? 2.385 27.348 32.600 1.00 74.25 936 GLY A C 1
ATOM 7500 O O . GLY A 1 936 ? 3.287 28.155 32.367 1.00 74.25 936 GLY A O 1
ATOM 7501 N N . SER A 1 937 ? 2.364 26.643 33.739 1.00 80.25 937 SER A N 1
ATOM 7502 C CA . SER A 1 937 ? 3.346 26.779 34.832 1.00 80.25 937 SER A CA 1
ATOM 7503 C C . SER A 1 937 ? 4.602 25.903 34.679 1.00 80.25 937 SER A C 1
ATOM 7505 O O . SER A 1 937 ? 5.475 25.929 35.552 1.00 80.25 937 SER A O 1
ATOM 7507 N N . SER A 1 938 ? 4.739 25.163 33.570 1.00 91.44 938 SER A N 1
ATOM 7508 C CA . SER A 1 938 ? 5.845 24.229 33.321 1.00 91.44 938 SER A CA 1
ATOM 7509 C C . SER A 1 938 ? 7.221 24.856 33.570 1.00 91.44 938 SER A C 1
ATOM 7511 O O . SER A 1 938 ? 7.556 25.924 33.045 1.00 91.44 938 SER A O 1
ATOM 7513 N N . LYS A 1 939 ? 8.047 24.197 34.388 1.00 93.12 939 LYS A N 1
ATOM 7514 C CA . LYS A 1 939 ? 9.437 24.615 34.637 1.00 93.12 939 LYS A CA 1
ATOM 7515 C C . LYS A 1 939 ? 10.313 24.242 33.439 1.00 93.12 939 LYS A C 1
ATOM 7517 O O . LYS A 1 939 ? 10.118 23.183 32.856 1.00 93.12 939 LYS A O 1
ATOM 7522 N N . ILE A 1 940 ? 11.275 25.091 33.085 1.00 94.75 940 ILE A N 1
ATOM 7523 C CA . ILE A 1 940 ? 12.314 24.742 32.106 1.00 94.75 940 ILE A CA 1
ATOM 7524 C C . ILE A 1 940 ? 13.451 24.074 32.881 1.00 94.75 940 ILE A C 1
ATOM 7526 O O . ILE A 1 940 ? 13.933 24.649 33.857 1.00 94.75 940 ILE A O 1
ATOM 7530 N N . ILE A 1 941 ? 13.842 22.866 32.479 1.00 94.44 941 ILE A N 1
ATOM 7531 C CA . ILE A 1 941 ? 14.934 22.104 33.095 1.00 94.44 941 ILE A CA 1
ATOM 7532 C C . ILE A 1 941 ? 16.044 21.850 32.079 1.00 94.44 941 ILE A C 1
ATOM 7534 O O . ILE A 1 941 ? 15.782 21.705 30.885 1.00 94.44 941 ILE A O 1
ATOM 7538 N N . HIS A 1 942 ? 17.278 21.777 32.569 1.00 93.44 942 HIS A N 1
ATOM 7539 C CA . HIS A 1 942 ? 18.458 21.494 31.761 1.00 93.44 942 HIS A CA 1
ATOM 7540 C C . HIS A 1 942 ? 18.914 20.053 31.991 1.00 93.44 942 HIS A C 1
ATOM 7542 O O . HIS A 1 942 ? 19.014 19.604 33.130 1.00 93.44 942 HIS A O 1
ATOM 7548 N N . THR A 1 943 ? 19.179 19.336 30.904 1.00 91.12 943 THR A N 1
ATOM 7549 C CA . THR A 1 943 ? 19.666 17.947 30.902 1.00 91.12 943 THR A CA 1
ATOM 7550 C C . THR A 1 943 ? 20.975 17.845 30.124 1.00 91.12 943 THR A C 1
ATOM 7552 O O . THR A 1 943 ? 21.449 18.837 29.564 1.00 91.12 943 THR A O 1
ATOM 7555 N N . GLU A 1 944 ? 21.593 16.665 30.103 1.00 88.38 944 GLU A N 1
ATOM 7556 C CA . GLU A 1 944 ? 22.852 16.446 29.387 1.00 88.38 944 GLU A CA 1
ATOM 7557 C C . GLU A 1 944 ? 22.738 16.774 27.891 1.00 88.38 944 GLU A C 1
ATOM 7559 O O . GLU A 1 944 ? 21.675 16.675 27.275 1.00 88.38 944 GLU A O 1
ATOM 7564 N N . LYS A 1 945 ? 23.850 17.212 27.292 1.00 85.50 945 LYS A N 1
ATOM 7565 C CA . LYS A 1 945 ? 23.899 17.499 25.855 1.00 85.50 945 LYS A CA 1
ATOM 7566 C C . LYS A 1 945 ? 23.758 16.200 25.067 1.00 85.50 945 LYS A C 1
ATOM 7568 O O . LYS A 1 945 ? 24.391 15.204 25.397 1.00 85.50 945 LYS A O 1
ATOM 7573 N N . MET A 1 946 ? 22.995 16.241 23.978 1.00 82.56 946 MET A N 1
ATOM 7574 C CA . MET A 1 946 ? 22.978 15.136 23.024 1.00 82.56 946 MET A CA 1
ATOM 7575 C C . MET A 1 946 ? 24.305 15.068 22.259 1.00 82.56 946 MET A C 1
ATOM 7577 O O . MET A 1 946 ? 24.826 16.092 21.811 1.00 82.56 946 MET A O 1
ATOM 7581 N N . THR A 1 947 ? 24.835 13.856 22.096 1.00 81.81 947 THR A N 1
ATOM 7582 C CA . THR A 1 947 ? 26.023 13.586 21.278 1.00 81.81 947 THR A CA 1
ATOM 7583 C C . THR A 1 947 ? 25.781 14.017 19.831 1.00 81.81 947 THR A C 1
ATOM 7585 O O . THR A 1 947 ? 24.728 13.724 19.262 1.00 81.81 947 THR A O 1
ATOM 7588 N N . ASP A 1 948 ? 26.762 14.704 19.242 1.00 81.38 948 ASP A N 1
ATOM 7589 C CA . ASP A 1 948 ? 26.743 15.201 17.861 1.00 81.38 948 ASP A CA 1
ATOM 7590 C C . ASP A 1 948 ? 25.543 16.114 17.513 1.00 81.38 948 ASP A C 1
ATOM 7592 O O . ASP A 1 948 ? 25.155 16.211 16.349 1.00 81.38 948 ASP A O 1
ATOM 7596 N N . ASP A 1 949 ? 24.937 16.804 18.493 1.00 83.06 949 ASP A N 1
ATOM 7597 C CA . ASP A 1 949 ? 23.893 17.805 18.223 1.00 83.06 949 ASP A CA 1
ATOM 7598 C C . ASP A 1 949 ? 24.499 19.091 17.618 1.00 83.06 949 ASP A C 1
ATOM 7600 O O . ASP A 1 949 ? 25.351 19.729 18.254 1.00 83.06 949 ASP A O 1
ATOM 7604 N N . PRO A 1 950 ? 24.065 19.522 16.418 1.00 82.50 950 PRO A N 1
ATOM 7605 C CA . PRO A 1 950 ? 24.640 20.694 15.756 1.00 82.50 950 PRO A CA 1
ATOM 7606 C C . PRO A 1 950 ? 24.477 21.977 16.572 1.00 82.50 950 PRO A C 1
ATOM 7608 O O . PRO A 1 950 ? 23.423 22.225 17.158 1.00 82.50 950 PRO A O 1
ATOM 7611 N N . GLN A 1 951 ? 25.487 22.843 16.609 1.00 85.94 951 GLN A N 1
ATOM 7612 C CA . GLN A 1 951 ? 25.419 24.035 17.466 1.00 85.94 951 GLN A CA 1
ATOM 7613 C C . GLN A 1 951 ? 24.637 25.193 16.833 1.00 85.94 951 GLN A C 1
ATOM 7615 O O . GLN A 1 951 ? 23.977 25.949 17.546 1.00 85.94 951 GLN A O 1
ATOM 7620 N N . LYS A 1 952 ? 24.671 25.327 15.502 1.00 88.19 952 LYS A N 1
ATOM 7621 C CA . LYS A 1 952 ? 23.991 26.404 14.763 1.00 88.19 952 LYS A CA 1
ATOM 7622 C C . LYS A 1 952 ? 23.361 25.881 13.481 1.00 88.19 952 LYS A C 1
ATOM 7624 O O . LYS A 1 952 ? 23.919 24.986 12.847 1.00 88.19 952 LYS A O 1
ATOM 7629 N N . ARG A 1 953 ? 22.212 26.440 13.088 1.00 90.44 953 ARG A N 1
ATOM 7630 C CA . ARG A 1 953 ? 21.518 26.045 11.853 1.00 90.44 953 ARG A CA 1
ATOM 7631 C C . ARG A 1 953 ? 20.614 27.156 11.322 1.00 90.44 953 ARG A C 1
ATOM 7633 O O . ARG A 1 953 ? 19.516 27.379 11.835 1.00 90.44 953 ARG A O 1
ATOM 7640 N N . ARG A 1 954 ? 21.048 27.777 10.230 1.00 94.75 954 ARG A N 1
ATOM 7641 C CA . ARG A 1 954 ? 20.393 28.891 9.554 1.00 94.75 954 ARG A CA 1
ATOM 7642 C C . ARG A 1 954 ? 20.564 28.762 8.033 1.00 94.75 954 ARG A C 1
ATOM 7644 O O . ARG A 1 954 ? 21.700 28.834 7.560 1.00 94.75 954 ARG A O 1
ATOM 7651 N N . PRO A 1 955 ? 19.480 28.577 7.263 1.00 96.81 955 PRO A N 1
ATOM 7652 C CA . PRO A 1 955 ? 19.569 28.444 5.815 1.00 96.81 955 PRO A CA 1
ATOM 7653 C C . PRO A 1 955 ? 19.955 29.771 5.164 1.00 96.81 955 PRO A C 1
ATOM 7655 O O . PRO A 1 955 ? 19.401 30.818 5.501 1.00 96.81 955 PRO A O 1
ATOM 7658 N N . ASP A 1 956 ? 20.846 29.713 4.179 1.00 97.94 956 ASP A N 1
ATOM 7659 C CA . ASP A 1 956 ? 20.885 30.719 3.120 1.00 97.94 956 ASP A CA 1
ATOM 7660 C C . ASP A 1 956 ? 19.882 30.300 2.037 1.00 97.94 956 ASP A C 1
ATOM 7662 O O . ASP A 1 956 ? 19.984 29.197 1.496 1.00 97.94 956 ASP A O 1
ATOM 7666 N N . ILE A 1 957 ? 18.886 31.150 1.773 1.00 97.88 957 ILE A N 1
ATOM 7667 C CA . ILE A 1 957 ? 17.799 30.895 0.814 1.00 97.88 957 ILE A CA 1
ATOM 7668 C C . ILE A 1 957 ? 17.922 31.737 -0.462 1.00 97.88 957 ILE A C 1
ATOM 7670 O O . ILE A 1 957 ? 16.960 31.828 -1.224 1.00 97.88 957 ILE A O 1
ATOM 7674 N N . THR A 1 958 ? 19.083 32.351 -0.715 1.00 97.94 958 THR A N 1
ATOM 7675 C CA . THR A 1 958 ? 19.317 33.206 -1.893 1.00 97.94 958 THR A CA 1
ATOM 7676 C C . THR A 1 958 ? 18.957 32.480 -3.192 1.00 97.94 958 THR A C 1
ATOM 7678 O O . THR A 1 958 ? 18.175 32.990 -3.991 1.00 97.94 958 THR A O 1
ATOM 7681 N N . ARG A 1 959 ? 19.389 31.220 -3.346 1.00 97.56 959 ARG A N 1
ATOM 7682 C CA . ARG A 1 959 ? 19.067 30.399 -4.523 1.00 97.56 959 ARG A CA 1
ATOM 7683 C C . ARG A 1 959 ? 17.572 30.118 -4.672 1.00 97.56 959 ARG A C 1
ATOM 7685 O O . ARG A 1 959 ? 17.066 30.089 -5.789 1.00 97.56 959 ARG A O 1
ATOM 7692 N N . ALA A 1 960 ? 16.850 29.910 -3.572 1.00 97.88 960 ALA A N 1
ATOM 7693 C CA . ALA A 1 960 ? 15.409 29.681 -3.627 1.00 97.88 960 ALA A CA 1
ATOM 7694 C C . ALA A 1 960 ? 14.653 30.951 -4.059 1.00 97.88 960 ALA A C 1
ATOM 7696 O O . ALA A 1 960 ? 13.724 30.867 -4.865 1.00 97.88 960 ALA A O 1
ATOM 7697 N N . LYS A 1 961 ? 15.100 32.128 -3.603 1.00 97.38 961 LYS A N 1
ATOM 7698 C CA . LYS A 1 961 ? 14.555 33.418 -4.049 1.00 97.38 961 LYS A CA 1
ATOM 7699 C C . LYS A 1 961 ? 14.807 33.646 -5.536 1.00 97.38 961 LYS A C 1
ATOM 7701 O O . LYS A 1 961 ? 13.873 33.951 -6.268 1.00 97.38 961 LYS A O 1
ATOM 7706 N N . GLU A 1 962 ? 16.041 33.443 -5.986 1.00 96.25 962 GLU A N 1
ATOM 7707 C CA . GLU A 1 962 ? 16.444 33.705 -7.371 1.00 96.25 962 GLU A CA 1
ATOM 7708 C C . GLU A 1 962 ? 15.851 32.699 -8.365 1.00 96.25 962 GLU A C 1
ATOM 7710 O O . GLU A 1 962 ? 15.338 33.093 -9.409 1.00 96.25 962 GLU A O 1
ATOM 7715 N N . PHE A 1 963 ? 15.910 31.396 -8.066 1.00 95.56 963 PHE A N 1
ATOM 7716 C CA . PHE A 1 963 ? 15.547 30.357 -9.040 1.00 95.56 963 PHE A CA 1
ATOM 7717 C C . PHE A 1 963 ? 14.072 29.968 -8.978 1.00 95.56 963 PHE A C 1
ATOM 7719 O O . PHE A 1 963 ? 13.529 29.489 -9.974 1.00 95.56 963 PHE A O 1
ATOM 7726 N N . LEU A 1 964 ? 13.431 30.117 -7.813 1.00 96.88 964 LEU A N 1
ATOM 7727 C CA . LEU A 1 964 ? 12.051 29.676 -7.592 1.00 96.88 964 LEU A CA 1
ATOM 7728 C C . LEU A 1 964 ? 11.083 30.838 -7.345 1.00 96.88 964 LEU A C 1
ATOM 7730 O O . LEU A 1 964 ? 9.876 30.600 -7.298 1.00 96.88 964 LEU A O 1
ATOM 7734 N N . GLY A 1 965 ? 11.583 32.062 -7.128 1.00 96.81 965 GLY A N 1
ATOM 7735 C CA . GLY A 1 965 ? 10.756 33.176 -6.653 1.00 96.81 965 GLY A CA 1
ATOM 7736 C C . GLY A 1 965 ? 10.105 32.876 -5.300 1.00 96.81 965 GLY A C 1
ATOM 7737 O O . GLY A 1 965 ? 8.986 33.320 -5.041 1.00 96.81 965 GLY A O 1
ATOM 7738 N N . TRP A 1 966 ? 10.751 32.049 -4.471 1.00 98.00 966 TRP A N 1
ATOM 7739 C CA . TRP A 1 966 ? 10.174 31.518 -3.240 1.00 98.00 966 TRP A CA 1
ATOM 7740 C C . TRP A 1 966 ? 10.889 32.057 -1.999 1.00 98.00 966 TRP A C 1
ATOM 7742 O O . TRP A 1 966 ? 12.116 32.069 -1.919 1.00 98.00 966 TRP A O 1
ATOM 7752 N N . GLU A 1 967 ? 10.096 32.433 -0.999 1.00 97.12 967 GLU A N 1
ATOM 7753 C CA . GLU A 1 967 ? 10.520 32.712 0.372 1.00 97.12 967 GLU A CA 1
ATOM 7754 C C . GLU A 1 967 ? 9.375 32.353 1.340 1.00 97.12 967 GLU A C 1
ATOM 7756 O O . GLU A 1 967 ? 8.208 32.363 0.923 1.00 97.12 967 GLU A O 1
ATOM 7761 N N . PRO A 1 968 ? 9.669 31.989 2.603 1.00 96.81 968 PRO A N 1
ATOM 7762 C CA . PRO A 1 968 ? 8.636 31.666 3.585 1.00 96.81 968 PRO A CA 1
ATOM 7763 C C . PRO A 1 968 ? 7.795 32.900 3.922 1.00 96.81 968 PRO A C 1
ATOM 7765 O O . PRO A 1 968 ? 8.330 33.998 4.067 1.00 96.81 968 PRO A O 1
ATOM 7768 N N . LYS A 1 969 ? 6.480 32.715 4.063 1.00 96.56 969 LYS A N 1
ATOM 7769 C CA . LYS A 1 969 ? 5.532 33.808 4.327 1.00 96.56 969 LYS A CA 1
ATOM 7770 C C . LYS A 1 969 ? 4.876 33.722 5.698 1.00 96.56 969 LYS A C 1
ATOM 7772 O O . LYS A 1 969 ? 4.353 34.727 6.172 1.00 96.56 969 LYS A O 1
ATOM 7777 N N . VAL A 1 970 ? 4.862 32.546 6.323 1.00 96.12 970 VAL A N 1
ATOM 7778 C CA . VAL A 1 970 ? 4.190 32.346 7.608 1.00 96.12 970 VAL A CA 1
ATOM 7779 C C . VAL A 1 970 ? 5.160 32.642 8.743 1.00 96.12 970 VAL A C 1
ATOM 7781 O O . VAL A 1 970 ? 6.196 31.990 8.879 1.00 96.12 970 VAL A O 1
ATOM 7784 N N . GLN A 1 971 ? 4.797 33.602 9.594 1.00 93.50 971 GLN A N 1
ATOM 7785 C CA . GLN A 1 971 ? 5.579 33.918 10.786 1.00 93.50 971 GLN A CA 1
ATOM 7786 C C . GLN A 1 971 ? 5.583 32.735 11.762 1.00 93.50 971 GLN A C 1
ATOM 7788 O O . GLN A 1 971 ? 4.577 32.042 11.940 1.00 93.50 971 GLN A O 1
ATOM 7793 N N . MET A 1 972 ? 6.707 32.530 12.453 1.00 92.31 972 MET A N 1
ATOM 7794 C CA . MET A 1 972 ? 6.890 31.398 13.368 1.00 92.31 972 MET A CA 1
ATOM 7795 C C . MET A 1 972 ? 5.800 31.331 14.455 1.00 92.31 972 MET A C 1
ATOM 7797 O O . MET A 1 972 ? 5.254 30.256 14.709 1.00 92.31 972 MET A O 1
ATOM 7801 N N . ILE A 1 973 ? 5.413 32.477 15.028 1.00 92.88 973 ILE A N 1
ATOM 7802 C CA . ILE A 1 973 ? 4.370 32.567 16.065 1.00 92.88 973 ILE A CA 1
ATOM 7803 C C . ILE A 1 973 ? 3.000 32.123 15.525 1.00 92.88 973 ILE A C 1
ATOM 7805 O O . ILE A 1 973 ? 2.304 31.343 16.177 1.00 92.88 973 ILE A O 1
ATOM 7809 N N . GLU A 1 974 ? 2.625 32.551 14.316 1.00 94.31 974 GLU A N 1
ATOM 7810 C CA . GLU A 1 974 ? 1.366 32.145 13.676 1.00 94.31 974 GLU A CA 1
ATOM 7811 C C . GLU A 1 974 ? 1.331 30.627 13.438 1.00 94.31 974 GLU A C 1
ATOM 7813 O O . GLU A 1 974 ? 0.345 29.949 13.748 1.00 94.31 974 GLU A O 1
ATOM 7818 N N . GLY A 1 975 ? 2.437 30.071 12.935 1.00 95.50 975 GLY A N 1
ATOM 7819 C CA . GLY A 1 975 ? 2.583 28.631 12.752 1.00 95.50 975 GLY A CA 1
ATOM 7820 C C . GLY A 1 975 ? 2.480 27.857 14.070 1.00 95.50 975 GLY A C 1
ATOM 7821 O O . GLY A 1 975 ? 1.872 26.778 14.112 1.00 95.50 975 GLY A O 1
ATOM 7822 N N . LEU A 1 976 ? 3.049 28.393 15.158 1.00 95.38 976 LEU A N 1
ATOM 7823 C CA . LEU A 1 976 ? 2.992 27.779 16.486 1.00 95.38 976 LEU A CA 1
ATOM 7824 C C . LEU A 1 976 ? 1.566 27.712 17.019 1.00 95.38 976 LEU A C 1
ATOM 7826 O O . LEU A 1 976 ? 1.182 26.648 17.492 1.00 95.38 976 LEU A O 1
ATOM 7830 N N . HIS A 1 977 ? 0.762 28.770 16.887 1.00 95.88 977 HIS A N 1
ATOM 7831 C CA . HIS A 1 977 ? -0.639 28.743 17.323 1.00 95.88 977 HIS A CA 1
ATOM 7832 C C . HIS A 1 977 ? -1.418 27.580 16.695 1.00 95.88 977 HIS A C 1
ATOM 7834 O O . HIS A 1 977 ? -1.997 26.769 17.419 1.00 95.88 977 HIS A O 1
ATOM 7840 N N . LYS A 1 978 ? -1.337 27.424 15.366 1.00 96.31 978 LYS A N 1
ATOM 7841 C CA . LYS A 1 978 ? -1.996 26.323 14.633 1.00 96.31 978 LYS A CA 1
ATOM 7842 C C . LYS A 1 978 ? -1.486 24.945 15.068 1.00 96.31 978 LYS A C 1
ATOM 7844 O O . LYS A 1 978 ? -2.227 23.967 15.096 1.00 96.31 978 LYS A O 1
ATOM 7849 N N . THR A 1 979 ? -0.197 24.851 15.389 1.00 96.31 979 THR A N 1
ATOM 7850 C CA . THR A 1 979 ? 0.432 23.594 15.821 1.00 96.31 979 THR A CA 1
ATOM 7851 C C . THR A 1 979 ? 0.042 23.231 17.256 1.00 96.31 979 THR A C 1
ATOM 7853 O O . THR A 1 979 ? -0.229 22.067 17.539 1.00 96.31 979 THR A O 1
ATOM 7856 N N . ILE A 1 980 ? -0.033 24.219 18.151 1.00 95.81 980 ILE A N 1
ATOM 7857 C CA . ILE A 1 980 ? -0.498 24.057 19.533 1.00 95.81 980 ILE A CA 1
ATOM 7858 C C . ILE A 1 980 ? -1.958 23.602 19.544 1.00 95.81 980 ILE A C 1
ATOM 7860 O O . ILE A 1 980 ? -2.287 22.668 20.266 1.00 95.81 980 ILE A O 1
ATOM 7864 N N . GLU A 1 981 ? -2.819 24.219 18.733 1.00 95.69 981 GLU A N 1
ATOM 7865 C CA . GLU A 1 981 ? -4.227 23.826 18.601 1.00 95.69 981 GLU A CA 1
ATOM 7866 C C . GLU A 1 981 ? -4.371 22.369 18.141 1.00 95.69 981 GLU A C 1
ATOM 7868 O O . GLU A 1 981 ? -5.106 21.595 18.753 1.00 95.69 981 GLU A O 1
ATOM 7873 N N . TYR A 1 982 ? -3.587 21.956 17.139 1.00 95.25 982 TYR A N 1
ATOM 7874 C CA . TYR A 1 982 ? -3.536 20.559 16.711 1.00 95.25 982 TYR A CA 1
ATOM 7875 C C . TYR A 1 982 ? -3.149 19.611 17.860 1.00 95.25 982 TYR A C 1
ATOM 7877 O O . TYR A 1 982 ? -3.832 18.615 18.089 1.00 95.25 982 TYR A O 1
ATOM 7885 N N . PHE A 1 983 ? -2.081 19.914 18.608 1.00 94.31 983 PHE A N 1
ATOM 7886 C CA . PHE A 1 983 ? -1.649 19.059 19.720 1.00 94.31 983 PHE A CA 1
ATOM 7887 C C . PHE A 1 983 ? -2.623 19.061 20.904 1.00 94.31 983 PHE A C 1
ATOM 7889 O O . PHE A 1 983 ? -2.738 18.038 21.576 1.00 94.31 983 PHE A O 1
ATOM 7896 N N . LYS A 1 984 ? -3.349 20.160 21.148 1.00 92.50 984 LYS A N 1
ATOM 7897 C CA . LYS A 1 984 ? -4.446 20.190 22.128 1.00 92.50 984 LYS A CA 1
ATOM 7898 C C . LYS A 1 984 ? -5.527 19.174 21.758 1.00 92.50 984 LYS A C 1
ATOM 7900 O O . LYS A 1 984 ? -5.834 18.317 22.581 1.00 92.50 984 LYS A O 1
ATOM 7905 N N . GLY A 1 985 ? -6.009 19.204 20.514 1.00 91.69 985 GLY A N 1
ATOM 7906 C CA . GLY A 1 985 ? -7.011 18.248 20.031 1.00 91.69 985 GLY A CA 1
ATOM 7907 C C . GLY A 1 985 ? -6.522 16.795 20.061 1.00 91.69 985 GLY A C 1
ATOM 7908 O O . GLY A 1 985 ? -7.266 15.897 20.443 1.00 91.69 985 GLY A O 1
ATOM 7909 N N . GLU A 1 986 ? -5.251 16.554 19.728 1.00 89.00 986 GLU A N 1
ATOM 7910 C CA . GLU A 1 986 ? -4.642 15.220 19.825 1.00 89.00 986 GLU A CA 1
ATOM 7911 C C . GLU A 1 986 ? -4.589 14.693 21.265 1.00 89.00 986 GLU A C 1
ATOM 7913 O O . GLU A 1 986 ? -4.939 13.540 21.508 1.00 89.00 986 GLU A O 1
ATOM 7918 N N . LEU A 1 987 ? -4.177 15.528 22.224 1.00 88.19 987 LEU A N 1
ATOM 7919 C CA . LEU A 1 987 ? -4.127 15.152 23.639 1.00 88.19 987 LEU A CA 1
ATOM 7920 C C . LEU A 1 987 ? -5.527 14.965 24.233 1.00 88.19 987 LEU A C 1
ATOM 7922 O O . LEU A 1 987 ? -5.708 14.125 25.110 1.00 88.19 987 LEU A O 1
ATOM 7926 N N . GLU A 1 988 ? -6.520 15.729 23.780 1.00 86.69 988 GLU A N 1
ATOM 7927 C CA . GLU A 1 988 ? -7.923 15.524 24.151 1.00 86.69 988 GLU A CA 1
ATOM 7928 C C . GLU A 1 988 ? -8.446 14.185 23.627 1.00 86.69 988 GLU A C 1
ATOM 7930 O O . GLU A 1 988 ? -9.049 13.433 24.389 1.00 86.69 988 GLU A O 1
ATOM 7935 N N . GLN A 1 989 ? -8.147 13.835 22.373 1.00 76.94 989 GLN A N 1
ATOM 7936 C CA . GLN A 1 989 ? -8.477 12.519 21.818 1.00 76.94 989 GLN A CA 1
ATOM 7937 C C . GLN A 1 989 ? -7.758 11.383 22.553 1.00 76.94 989 GLN A C 1
ATOM 7939 O O . GLN A 1 989 ? -8.380 10.368 22.848 1.00 76.94 989 GLN A O 1
ATOM 7944 N N . GLU A 1 990 ? -6.477 11.543 22.894 1.00 74.12 990 GLU A N 1
ATOM 7945 C CA . GLU A 1 990 ? -5.721 10.542 23.655 1.00 74.12 990 GLU A CA 1
ATOM 7946 C C . GLU A 1 990 ? -6.281 10.375 25.075 1.00 74.12 990 GLU A C 1
ATOM 7948 O O . GLU A 1 990 ? -6.434 9.251 25.546 1.00 74.12 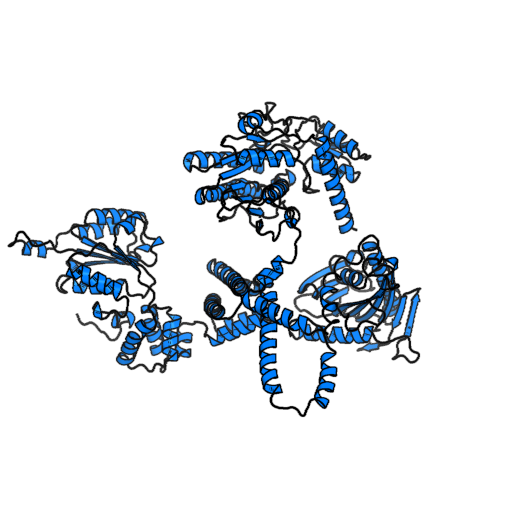990 GLU A O 1
ATOM 7953 N N . LYS A 1 991 ? -6.685 11.468 25.735 1.00 70.25 991 LYS A N 1
ATOM 7954 C CA . LYS A 1 991 ? -7.413 11.407 27.012 1.00 70.25 991 LYS A CA 1
ATOM 7955 C C . LYS A 1 991 ? -8.769 10.720 26.867 1.00 70.25 991 LYS A C 1
ATOM 7957 O O . LYS A 1 991 ? -9.135 9.978 27.761 1.00 70.25 991 LYS A O 1
ATOM 7962 N N . LEU A 1 992 ? -9.505 10.942 25.779 1.00 58.97 992 LEU A N 1
ATOM 7963 C CA . LEU A 1 992 ? -10.789 10.276 25.513 1.00 58.97 992 LEU A CA 1
ATOM 7964 C C . LEU A 1 992 ? -10.648 8.782 25.180 1.00 58.97 992 LEU A C 1
ATOM 7966 O O . LEU A 1 992 ? -11.617 8.046 25.322 1.00 58.97 992 LEU A O 1
ATOM 7970 N N . LEU A 1 993 ? -9.481 8.354 24.691 1.00 49.53 993 LEU A N 1
ATOM 7971 C CA . LEU A 1 993 ? -9.166 6.952 24.404 1.00 49.53 993 LEU A CA 1
ATOM 7972 C C . LEU A 1 993 ? -8.595 6.220 25.629 1.00 49.53 993 LEU A C 1
ATOM 7974 O O . LEU A 1 993 ? -8.835 5.027 25.773 1.00 49.53 993 LEU A O 1
ATOM 7978 N N . ASN A 1 994 ? -7.834 6.921 26.478 1.00 40.03 994 ASN A N 1
ATOM 7979 C CA . ASN A 1 994 ? -7.230 6.373 27.699 1.00 40.03 994 ASN A CA 1
ATOM 7980 C C . ASN A 1 994 ? -8.164 6.426 28.921 1.00 40.03 994 ASN A C 1
ATOM 7982 O O . ASN A 1 994 ? -7.977 5.640 29.849 1.00 40.03 994 ASN A O 1
ATOM 7986 N N . ASN A 1 995 ? -9.116 7.366 28.947 1.00 33.91 995 ASN A N 1
ATOM 7987 C CA . ASN A 1 995 ? -10.228 7.400 29.906 1.00 33.91 995 ASN A CA 1
ATOM 7988 C C . ASN A 1 995 ? -11.391 6.606 29.366 1.00 33.91 995 ASN A C 1
ATOM 7990 O O . ASN A 1 995 ? -12.157 6.047 30.176 1.00 33.91 995 ASN A O 1
#

pLDDT: mean 80.18, std 19.45, range [27.75, 98.88]

Secondary structure (DSSP, 8-state):
----TTSS-HHHHT---SGGG--S-HHHHHHHHHHHHTT----EEEESSTTSSHHHHHHHHHHHHS-TTTHHHHEEEEETTT--SHHIIIIIIHHHHHPPPHHHHHTTTS-TT-PPPPEEEEEETGGGS-HHHHHHHHHHHHHTTTTEEEEEEES-GGGS-HHHHTTSEEEE-PPPPHHHHHHHHHHHHHHTT--B-HHHHHHHHHHHTT-HHHHHHHHHHHHHH-SSB-HHHHHHHHTPPPHHHHHHHHHHHHHS-HHHHHHHHHHHHHHHT--HHHHHHHHHHHHHTS---HHHHHHHHHHHHHHHHHHHTT--HHHHHHHHHHTTHHHHHHHHHHHHHHHHHHHHHHHHHHHTT-GGGHHHHHHHHHHHTT-----S-S-HHHHHHHHHHHHHHHHHHS-S-SSS-SSEEEEEEETTEEEEEE--EETTEE---EEEEEEEES--HHHHHHHHH-SSSHHHH-TTEEEEEEEEEEETTEEEEEEEE-S-SSSS-EEEEEEEEEEE-GGG--TTEEEEEEEEEEE---TTS--SSTT-EEEEEEEEEEEEEEESS---GGG--GGGEEEEEEEEEEEE-SS---HHHHHHHHHHHHHHHHHHHHHHHHHHHTT-S-TTSSSHHHHHHHHSSSS----HHHHHHHHHHHHHHHHH-GGGTGGGS---PPPPPP--TTT--EEEEETTTSHHHHHHHHHHHHTT-EEEEEE--SS--GGGGGGGTT-TTEEEEE--TTS------SEEEE--S--SHHHHHHSHHHHHHIIIIIHHHHHHHHHHHT-EEEEEEEGGGGBS-SSSSB-TT---B--TTSTTHHHHHHHHHHHHHHHHHHHHH---EEEEEE--EE-TT--GGG-SHHHHHHHHHHTTPPEEEETTS--EEE-EEHHHHHHHHHHHHHSS--S-EEES---EEEHHHHHHHHHHHHT--PPEEEEPPPTT--S---B--HHHHHHH-----S-HHHHHHHHHHHHHHHHHHHHHHH-

Sequence (995 aa):
MVSDSGNLPWVEKYRPSSLSDLVSQEEIVNSISKMISEDRLPHLLFYGPPGTGKTTTILAAARKMFPLKGMKSRLLELNASDERGIDVVRNKIVSFASSQGLQDVFSSTNTSSAKRPIKLVILDEADAMTKDAQNALRRIIEKYTDSTRFCIICNYLSKIIPALQSRCTRFRFAPLKQEQVMPRIDYIIQKEELNVTDDGKDALFKLSKGDMRRIINVLQSTALATDVINEKGVYSCVGYPRPNVVEKILRILLDSTIEVANQKLSEMRLRHSVALMDILDELTDKISKMDGTPKLLQILYDGLSAIEQRLSAGCSERIQIKQWKSLNDDGYKLFKLLINIRLQMKKLKEMENEISENENNKEKQINTLNLLLSNEPINGPNSAFFEEVRLVANQQLQHALADVSKNNTEGWELFVEDGNLKMYKLENEIDGIVIDPLKALHCIEGVTAREFIDIFFDPFIKKEWDDTIQSCVIIEQLSPDSVFLHQVHRRIWPTATRESLFWSQRLNVSSKKSSDAFDAWMVCNKSTNREDVELSSSSAVRVKFTIAMLCQTILKTNKPIEQLTRDDIQCKIVYVAEVHPGGWVPKIGVRQVYKKEYPKFLRTFSKYVYDKVKNKENLMFISSKLFQVTNQFSSNIGNSSDRNRLEGMERIIARKGVDKIEKFIPKNYPKVKFRNEMNRKRILITGGAGFVGSHLVDRLMLDGHEVIALDNFFTGRRRNIERWIGHPNFELVHHDVVNAFYSEVDQIYHLASPASPPHYMYNPVKTLKTNILGTLNMLGMARRVKARILFASSSEIYGDPKVSPQSELYFGYVNTIGPRSCYDEGKRVGESLLMAFYKHENVDIRIARIFNTFGPRMHINDGRVVSNFITQSLQGMPITVYGNGNQTRSFQYISDLITGLISLMESNTTLPVNIGNPEEYSILEFAKIVKNLIGGSSKIIHTEKMTDDPQKRRPDITRAKEFLGWEPKVQMIEGLHKTIEYFKGELEQEKLLNN

Foldseek 3Di:
DDPDLPPDQVCVNQQDQALVSQLDDCVVSVVLVVCLVVVNAFAAEEEAAAQLCQVSSVNNSLCVNDPPVCSVLQEAEDECQVVQDLVCLVPVVLCSLPDDRPVQVVVPPDDPPDQARAGEYEYEQCLSHDPSSLVSNLVSCVVRRRRYHYYYYHHDPVSHDVSNVVRHDYDYRYQADLSSQVVSVVVVCVVVVAAEDPQLSVLLCVVCRRRNSSSSNLVVQLVVVDRHRHNVSSCVSVLADRLVLLVVLVCLLLQDDLVSSLVVVVVSCVVSVHDVLSSLVSVLVVLVPDDDDPVLSVQLCVLSVVLNVCVVVVDDPSVSSSVSNVSCVVSSVVSCVVVVVVVVVVVVVVVVVVVVPDDPCVPPVVVVVVVVVLDDDDPDRPDPVVVVVSVLVVVVVCVLPDDPPDPPDPQWDFDDDDPQKTKTWHFDDDPNFTWIKMKIKHKDFLDAQVLLLVCVQDQVCCVVQDVQWPDKDFPDDPDPFKTWIKTWTDCPDDFATEIFTWMKGKDWPQVVDDPQFPGKIKIWIFTDDDPVDDDPDPRYFYKTKIKMKMKTKGFQDPDPPVPDGRRRIMIIIMIIMTIGRRDDDDPVRVVVSCSPVVVSSVVSSSVVSCVLRVPPGDPPPPPDVVVVVVVVVPPDPDDPVVVVVVVVVVVVCVVPHPVVVVVVPDPPQPDADDDDPVRAWAEEEECLQADLNLVLVVVNRNPPHQYEYEYQPLPGDCVSNVSCVPPPSYHYHNDQLLDADADQGQEYEYPDALDFLVSCLVCLVSRLSSLASSLVNVLVRCLVNVHEYEYEAEPCLQFQPPDPPDELPRRHDHDCPDSCNSNNVSRVVSLVVLVCCCVPRVRHYFYEHEFAEDAFRQDCPSNDLLSQLLNCLLVLHAREDEAPQQFKGFYAYSVLVSLLRVLRSPFRDRRYAYRGAQDMDGSVVVSVLSNVLNVGPHHHDYDHHDPSDHRYYGHDHPCSCVGRVGDGDDDPSNRSVNRSVNVVVVVVVVVSVVD

Organism: Meloidogyne javanica (NCBI:txid6303)

InterPro domains:
  IPR002913 START domain [PF01852] (404-607)
  IPR002913 START domain [PS50848] (401-614)
  IPR002913 START domain [SM00234] (391-615)
  IPR003593 AAA+ ATPase domain [SM00382] (40-179)
  IPR003959 ATPase, AAA-type, core [PF00004] (44-175)
  IPR008921 DNA polymerase III, clamp loader complex, gamma/delta/delta subunit, C-terminal [SSF48019] (241-323)
  IPR013748 Replication factor C, C-terminal [PF08542] (241-321)
  IPR016040 NAD(P)-binding domain [PF16363] (684-978)
  IPR023393 START-like domain superfamily [G3DSA:3.30.530.20] (384-621)
  IPR027417 P-loop containing nucleoside triphosphate hydrolase [G3DSA:3.40.50.300] (3-175)
  IPR027417 P-loop containing nucleoside triphosphate hydrolase [SSF52540] (7-237)
  IPR036291 NAD(P)-binding domain superfamily [SSF51735] (676-987)
  IPR044516 UDP-glucuronic acid decarboxylase-like [PTHR43078] (637-989)
  IPR047854 Replication factor C, lid domain [cd18140] (176-238)

Radius of gyration: 39.47 Å; chains: 1; bounding box: 90×86×118 Å